Protein 6QZK (pdb70)

B-factor: mean 110.4, std 21.75, range [63.98, 199.92]

Sequence (746 aa):
ANNLTFEAFEGIGQLNELNFYKYRLIGKGQIDNVHQAIWSVKYKLQANNFFKPVFVKGEILYSLDELKVIPEFENVEVILDGNIILSISENTDIYKDVIVFYINNALKNIKDITNYRKYITKNTDEIICKSILTTNLKYQYMKSEKGFKLQRKFKISPVVFRNGKVILYLNCSSDFSTDKSIYEMLNDGLGVVGLQVKNKWTNANGNIFIEKVLDNTISDPGTSGKLGQSLIDYYINGNQKYRVEKFTDEDKNAKVIQAKIKNKTYNYIPQALTPVITREYLSHTDKKFSKQIENVIKMDMNYRYQTLKSFVEDIGVIKELNNLHFKNQYYTNFDFMGFESGVLEEPVLMGANGKIKDKKQIFINGFFKNPKENVKFGVLYPEGCMENAQSIARSILDFATAGKYNKQENKYISKNLMNIGFKPSECIFESYKLGDITEYKATARKLKEHEKVGFVIAVIPDMLEVENPYNPFKKVWAKLNIPSQMITLKTTEKFKNIVDKSGLYYLHNIALNILGKIGGIPWIIKDMPGNIDCFIGLAVGTREKGIHFPACSVLFDKYGKLINYYKPTIPQSGEKIAETILQEIFDNVLISYKEENGEYPKNIVIHRAGFSRENIDWYKEYFDKKGIKFNIIEVKKNIPVKIAKVVGSNICNPIKGSYVLKNDKAFIVTTDIKDGVASPNPLKIEKTYGDVEMKSILEQIYSLSQIHVGSTKSLRLPITTGYADKICKAIEYIPQGVVDNRLFFL

Nearest PDB structures (foldseek):
  6qzk-assembly1_A  TM=1.001E+00  e=0.000E+00  Clostridium butyricum
  8xhv-assembly1_A  TM=7.796E-01  e=1.115E-41  Kurthia massiliensis
  8xk3-assembly1_A  TM=7.736E-01  e=4.826E-38  Kurthia massiliensis
  8xk4-assembly1_A  TM=7.698E-01  e=8.145E-38  Kurthia massiliensis
  8xjw-assembly1_A  TM=7.657E-01  e=4.397E-37  Kurthia massiliensis

Secondary structure (DSSP, 8-state):
----EESEEEE-SPP--EEEEEEEEEE-S--S-HHHHHHHHHHHHHHHTTT---EEETTEEEESS--------SSEEEE---EEEEPGGG-HHHHHHHHHHHHHHHHHT-B-SSSSBSEEE-SSSEEEESSB--TT---B-EE-SSS-EEEEEEEEEEEE-SSS-EEEEEEEEEEEE----HHHHHHHT---SS-EEEETTT---S-EEEEEEEEEETTSTT-SSSTT--HHHHHHHSS-GGGSSS--HHHHTSEEEEEEETTEEEEE-STTEEE---HHHHHHH-HHHHHHHHHHHS--HHHHHHHHHHHHHHH--BTTTTSB-EEEEE-S--TTSS-EEEEPPPPPEE-SSSB-S-GGGHHHH--SB--SS-B--EEEEESS--HHHHHHHHHHHHHHSS--SSS---SSS-SS-S-B----SSS--EEE--S-HHHHHHHHHHGGGSTT--SEEEEE----TT--THHHHHHHHHHTT--B--EEHHHHHHHHS---STHHHHHHHHHHHHHHTSS-B--EES------SEEEEE--B-SSTT--B--EEEESSTT---EEEE--SS--SSSSPPHHHHHHHHHHHHHHHHHHHSS--SEEEEEESS---S-HHHHHHHHHHHT-EEEEEEEE------EEEEETTEEEPPPTTEEEEETTEEEE--S---TTT-----EEEEEEE-SS-HHHHHHHHHHHHHT-SS-SSPPSS-HHHHHHHHHHHTSTTS--SS--SS-S--

Structure (mmCIF, N/CA/C/O backbone):
data_6QZK
#
_entry.id   6QZK
#
_cell.length_a   181.450
_cell.length_b   181.450
_cell.length_c   142.990
_cell.angle_alpha   90.00
_cell.angle_beta   90.00
_cell.angle_gamma   120.00
#
_symmetry.space_group_name_H-M   'P 63 2 2'
#
loop_
_entity.id
_entity.type
_entity.pdbx_description
1 polymer 'Protein argonaute'
2 polymer "siDNA guide (5'-D(P*CP*GP*AP*GP*GP*TP*AP*GP*TP*AP*GP*GP*TP*TP*GP*TP*AP*TP*AP*GP*T)-3')"
3 polymer "DNA target (5'-D(T*AP*TP*AP*CP*AP*AP*CP*CP*TP*AP*CP*TP*AP*CP*CP*TP*CP*T)-3')"
4 non-polymer 'MAGNESIUM ION'
5 non-polymer 'FORMIC ACID'
6 water water
#
loop_
_atom_site.group_PDB
_atom_site.id
_atom_site.type_symbol
_atom_site.label_atom_id
_atom_site.label_alt_id
_atom_site.label_comp_id
_atom_site.label_asym_id
_atom_site.label_entity_id
_atom_site.label_seq_id
_atom_site.pdbx_PDB_ins_code
_atom_site.Cartn_x
_atom_site.Cartn_y
_atom_site.Cartn_z
_atom_site.occupancy
_atom_site.B_iso_or_equiv
_atom_site.auth_seq_id
_atom_site.auth_comp_id
_atom_site.auth_asym_id
_atom_site.auth_atom_id
_atom_site.pdbx_PDB_model_num
ATOM 1 N N . ALA A 1 1 ? -71.773 -40.680 -33.942 1.00 141.31 1 ALA A N 1
ATOM 2 C CA . ALA A 1 1 ? -71.162 -39.622 -33.141 1.00 142.74 1 ALA A CA 1
ATOM 3 C C . ALA A 1 1 ? -71.832 -39.511 -31.768 1.00 141.60 1 ALA A C 1
ATOM 4 O O . ALA A 1 1 ? -72.885 -40.107 -31.529 1.00 139.47 1 ALA A O 1
ATOM 6 N N . ASN A 1 2 ? -71.215 -38.739 -30.873 1.00 122.02 2 ASN A N 1
ATOM 7 C CA . ASN A 1 2 ? -71.686 -38.618 -29.498 1.00 121.26 2 ASN A CA 1
ATOM 8 C C . ASN A 1 2 ? -72.883 -37.675 -29.412 1.00 120.63 2 ASN A C 1
ATOM 9 O O . ASN A 1 2 ? -73.030 -36.751 -30.219 1.00 121.67 2 ASN A O 1
ATOM 14 N N . ASN A 1 3 ? -73.735 -37.904 -28.412 1.00 106.79 3 ASN A N 1
ATOM 15 C CA . ASN A 1 3 ? -74.947 -37.104 -28.270 1.00 105.84 3 ASN A CA 1
ATOM 16 C C . ASN A 1 3 ? -75.454 -37.173 -26.832 1.00 104.37 3 ASN A C 1
ATOM 17 O O . ASN A 1 3 ? -75.036 -38.026 -26.044 1.00 103.12 3 ASN A O 1
ATOM 22 N N . LEU A 1 4 ? -76.388 -36.272 -26.516 1.00 95.70 4 LEU A N 1
ATOM 23 C CA . LEU A 1 4 ? -77.020 -36.180 -25.201 1.00 93.83 4 LEU A CA 1
ATOM 24 C C . LEU A 1 4 ? -78.142 -35.147 -25.284 1.00 93.39 4 LEU A C 1
ATOM 25 O O . LEU A 1 4 ? -78.279 -34.440 -26.286 1.00 94.86 4 LEU A O 1
ATOM 30 N N . THR A 1 5 ? -78.944 -35.063 -24.216 1.00 89.06 5 THR A N 1
ATOM 31 C CA . THR A 1 5 ? -80.168 -34.265 -24.233 1.00 87.39 5 THR A CA 1
ATOM 32 C C . THR A 1 5 ? -80.471 -33.683 -22.861 1.00 83.40 5 THR A C 1
ATOM 33 O O . THR A 1 5 ? -79.741 -33.893 -21.891 1.00 82.08 5 THR A O 1
ATOM 37 N N . PHE A 1 6 ? -81.586 -32.954 -22.800 1.00 78.50 6 PHE A N 1
ATOM 38 C CA . PHE A 1 6 ? -82.174 -32.422 -21.580 1.00 77.47 6 PHE A CA 1
ATOM 39 C C . PHE A 1 6 ? -83.160 -33.427 -21.014 1.00 75.80 6 PHE A C 1
ATOM 40 O O . PHE A 1 6 ? -83.632 -34.327 -21.715 1.00 75.32 6 PHE A O 1
ATOM 48 N N . GLU A 1 7 ? -83.486 -33.257 -19.735 1.00 93.19 7 GLU A N 1
ATOM 49 C CA . GLU A 1 7 ? -84.538 -34.062 -19.119 1.00 90.70 7 GLU A CA 1
ATOM 50 C C . GLU A 1 7 ? -85.882 -33.444 -19.483 1.00 90.86 7 GLU A C 1
ATOM 51 O O . GLU A 1 7 ? -86.368 -32.518 -18.832 1.00 87.32 7 GLU A O 1
ATOM 57 N N . ALA A 1 8 ? -86.480 -33.963 -20.553 1.00 80.00 8 ALA A N 1
ATOM 58 C CA . ALA A 1 8 ? -87.758 -33.478 -21.049 1.00 79.30 8 ALA A CA 1
ATOM 59 C C . ALA A 1 8 ? -88.439 -34.599 -21.817 1.00 78.02 8 ALA A C 1
ATOM 60 O O . ALA A 1 8 ? -87.781 -35.411 -22.472 1.00 79.22 8 ALA A O 1
ATOM 62 N N . PHE A 1 9 ? -89.765 -34.632 -21.731 1.00 78.31 9 PHE A N 1
ATOM 63 C CA . PHE A 1 9 ? -90.559 -35.685 -22.342 1.00 76.81 9 PHE A CA 1
ATOM 64 C C . PHE A 1 9 ? -91.456 -35.117 -23.433 1.00 78.28 9 PHE A C 1
ATOM 65 O O . PHE A 1 9 ? -92.031 -34.033 -23.286 1.00 78.62 9 PHE A O 1
ATOM 73 N N . GLU A 1 10 ? -91.569 -35.861 -24.528 1.00 84.97 10 GLU A N 1
ATOM 74 C CA . GLU A 1 10 ? -92.442 -35.460 -25.622 1.00 86.37 10 GLU A CA 1
ATOM 75 C C . GLU A 1 10 ? -93.904 -35.496 -25.194 1.00 83.69 10 GLU A C 1
ATOM 76 O O . GLU A 1 10 ? -94.315 -36.348 -24.403 1.00 80.74 10 GLU A O 1
ATOM 82 N N . GLY A 1 11 ? -94.684 -34.546 -25.711 1.00 82.90 11 GLY A N 1
ATOM 83 C CA . GLY A 1 11 ? -96.122 -34.571 -25.548 1.00 80.99 11 GLY A CA 1
ATOM 84 C C . GLY A 1 11 ? -96.748 -35.253 -26.744 1.00 81.56 11 GLY A C 1
ATOM 85 O O . GLY A 1 11 ? -96.448 -34.913 -27.890 1.00 84.31 11 GLY A O 1
ATOM 86 N N . ILE A 1 12 ? -97.615 -36.226 -26.473 1.00 90.54 12 ILE A N 1
ATOM 87 C CA . ILE A 1 12 ? -98.101 -37.106 -27.532 1.00 90.78 12 ILE A CA 1
ATOM 88 C C . ILE A 1 12 ? -99.256 -36.463 -28.289 1.00 92.06 12 ILE A C 1
ATOM 89 O O . ILE A 1 12 ? -99.208 -36.302 -29.513 1.00 94.00 12 ILE A O 1
ATOM 94 N N . GLY A 1 13 ? -100.312 -36.088 -27.577 1.00 89.32 13 GLY A N 1
ATOM 95 C CA . GLY A 1 13 ? -101.486 -35.558 -28.246 1.00 90.40 13 GLY A CA 1
ATOM 96 C C . GLY A 1 13 ? -101.256 -34.139 -28.737 1.00 93.01 13 GLY A C 1
ATOM 97 O O . GLY A 1 13 ? -100.679 -33.304 -28.040 1.00 93.26 13 GLY A O 1
ATOM 98 N N . GLN A 1 14 ? -101.686 -33.878 -29.971 1.00 93.89 14 GLN A N 1
ATOM 99 C CA . GLN A 1 14 ? -101.683 -32.518 -30.487 1.00 96.52 14 GLN A CA 1
ATOM 100 C C . GLN A 1 14 ? -102.796 -31.712 -29.830 1.00 95.52 14 GLN A C 1
ATOM 101 O O . GLN A 1 14 ? -103.909 -32.207 -29.630 1.00 93.87 14 GLN A O 1
ATOM 107 N N . LEU A 1 15 ? -102.490 -30.460 -29.494 1.00 88.00 15 LEU A N 1
ATOM 108 C CA . LEU A 1 15 ? -103.413 -29.641 -28.721 1.00 86.84 15 LEU A CA 1
ATOM 109 C C . LEU A 1 15 ? -104.611 -29.213 -29.568 1.00 87.99 15 LEU A C 1
ATOM 110 O O . LEU A 1 15 ? -104.655 -29.399 -30.788 1.00 90.01 15 LEU A O 1
ATOM 115 N N . ASN A 1 16 ? -105.594 -28.628 -28.887 1.00 95.88 16 ASN A N 1
ATOM 116 C CA . ASN A 1 16 ? -106.869 -28.253 -29.483 1.00 96.52 16 ASN A CA 1
ATOM 117 C C . ASN A 1 16 ? -107.259 -26.874 -28.972 1.00 96.62 16 ASN A C 1
ATOM 118 O O . ASN A 1 16 ? -107.294 -26.650 -27.759 1.00 94.84 16 ASN A O 1
ATOM 123 N N . GLU A 1 17 ? -107.542 -25.953 -29.890 1.00 97.40 17 GLU A N 1
ATOM 124 C CA . GLU A 1 17 ? -107.975 -24.620 -29.490 1.00 97.47 17 GLU A CA 1
ATOM 125 C C . GLU A 1 17 ? -109.309 -24.692 -28.754 1.00 95.50 17 GLU A C 1
ATOM 126 O O . GLU A 1 17 ? -110.180 -25.495 -29.093 1.00 95.09 17 GLU A O 1
ATOM 132 N N . LEU A 1 18 ? -109.472 -23.841 -27.743 1.00 100.14 18 LEU A N 1
ATOM 133 C CA . LEU A 1 18 ? -110.646 -23.909 -26.885 1.00 98.49 18 LEU A CA 1
ATOM 134 C C . LEU A 1 18 ? -111.066 -22.499 -26.487 1.00 98.59 18 LEU A C 1
ATOM 135 O O . LEU A 1 18 ? -110.396 -21.516 -26.813 1.00 99.65 18 LEU A O 1
ATOM 140 N N . ASN A 1 19 ? -112.195 -22.402 -25.784 1.00 109.22 19 ASN A N 1
ATOM 141 C CA . ASN A 1 19 ? -112.800 -21.102 -25.517 1.00 109.42 19 ASN A CA 1
ATOM 142 C C . ASN A 1 19 ? -112.317 -20.513 -24.193 1.00 108.52 19 ASN A C 1
ATOM 143 O O . ASN A 1 19 ? -111.688 -21.182 -23.371 1.00 107.56 19 ASN A O 1
ATOM 148 N N . PHE A 1 20 ? -112.665 -19.244 -23.979 1.00 98.67 20 PHE A N 1
ATOM 149 C CA . PHE A 1 20 ? -112.237 -18.498 -22.804 1.00 98.11 20 PHE A CA 1
ATOM 150 C C . PHE A 1 20 ? -113.188 -17.329 -22.586 1.00 98.42 20 PHE A C 1
ATOM 151 O O . PHE A 1 20 ? -113.450 -16.559 -23.516 1.00 99.22 20 PHE A O 1
ATOM 159 N N . TYR A 1 21 ? -113.687 -17.189 -21.361 1.00 104.67 21 TYR A N 1
ATOM 160 C CA . TYR A 1 21 ? -114.202 -15.902 -20.916 1.00 104.99 21 TYR A CA 1
ATOM 161 C C . TYR A 1 21 ? -113.016 -14.968 -20.695 1.00 104.89 21 TYR A C 1
ATOM 162 O O . TYR A 1 21 ? -112.160 -15.226 -19.840 1.00 104.21 21 TYR A O 1
ATOM 171 N N . LYS A 1 22 ? -112.951 -13.899 -21.479 1.00 96.25 22 LYS A N 1
ATOM 172 C CA . LYS A 1 22 ? -111.815 -12.989 -21.491 1.00 96.40 22 LYS A CA 1
ATOM 173 C C . LYS A 1 22 ? -112.215 -11.685 -20.825 1.00 96.37 22 LYS A C 1
ATOM 174 O O . LYS A 1 22 ? -113.226 -11.091 -21.198 1.00 96.76 22 LYS A O 1
ATOM 180 N N . TYR A 1 23 ? -111.431 -11.249 -19.844 1.00 95.97 23 TYR A N 1
ATOM 181 C CA . TYR A 1 23 ? -111.703 -10.032 -19.095 1.00 95.85 23 TYR A CA 1
ATOM 182 C C . TYR A 1 23 ? -110.606 -9.012 -19.361 1.00 96.21 23 TYR A C 1
ATOM 183 O O . TYR A 1 23 ? -109.420 -9.360 -19.417 1.00 96.04 23 TYR A O 1
ATOM 192 N N . ARG A 1 24 ? -111.009 -7.754 -19.524 1.00 104.88 24 ARG A N 1
ATOM 193 C CA . ARG A 1 24 ? -110.081 -6.641 -19.654 1.00 105.22 24 ARG A CA 1
ATOM 194 C C . ARG A 1 24 ? -109.881 -5.956 -18.308 1.00 104.60 24 ARG A C 1
ATOM 195 O O . ARG A 1 24 ? -110.775 -5.932 -17.458 1.00 104.13 24 ARG A O 1
ATOM 203 N N . LEU A 1 25 ? -108.695 -5.385 -18.131 1.00 100.91 25 LEU A N 1
ATOM 204 C CA . LEU A 1 25 ? -108.345 -4.628 -16.938 1.00 100.44 25 LEU A CA 1
ATOM 205 C C . LEU A 1 25 ? -108.269 -3.155 -17.304 1.00 100.94 25 LEU A C 1
ATOM 206 O O . LEU A 1 25 ? -107.487 -2.769 -18.180 1.00 101.65 25 LEU A O 1
ATOM 211 N N . ILE A 1 26 ? -109.100 -2.346 -16.652 1.00 107.57 26 ILE A N 1
ATOM 212 C CA . ILE A 1 26 ? -109.094 -0.895 -16.798 1.00 107.85 26 ILE A CA 1
ATOM 213 C C . ILE A 1 26 ? -108.847 -0.302 -15.419 1.00 107.39 26 ILE A C 1
ATOM 214 O O . ILE A 1 26 ? -109.608 -0.565 -14.479 1.00 107.05 26 ILE A O 1
ATOM 219 N N . GLY A 1 27 ? -107.784 0.485 -15.295 1.00 105.52 27 GLY A N 1
ATOM 220 C CA . GLY A 1 27 ? -107.475 1.106 -14.025 1.00 107.16 27 GLY A CA 1
ATOM 221 C C . GLY A 1 27 ? -108.320 2.337 -13.756 1.00 108.47 27 GLY A C 1
ATOM 222 O O . GLY A 1 27 ? -108.751 3.041 -14.667 1.00 108.63 27 GLY A O 1
ATOM 223 N N . LYS A 1 28 ? -108.558 2.593 -12.471 1.00 115.17 28 LYS A N 1
ATOM 224 C CA . LYS A 1 28 ? -109.303 3.771 -12.031 1.00 115.95 28 LYS A CA 1
ATOM 225 C C . LYS A 1 28 ? -108.609 4.328 -10.794 1.00 117.86 28 LYS A C 1
ATOM 226 O O . LYS A 1 28 ? -108.727 3.751 -9.710 1.00 117.93 28 LYS A O 1
ATOM 232 N N . GLY A 1 29 ? -107.897 5.442 -10.945 1.00 114.74 29 GLY A N 1
ATOM 233 C CA . GLY A 1 29 ? -107.164 6.019 -9.831 1.00 116.84 29 GLY A CA 1
ATOM 234 C C . GLY A 1 29 ? -105.663 5.882 -9.987 1.00 117.83 29 GLY A C 1
ATOM 235 O O . GLY A 1 29 ? -105.171 5.795 -11.115 1.00 117.36 29 GLY A O 1
ATOM 236 N N . GLN A 1 30 ? -104.919 5.848 -8.882 1.00 123.50 30 GLN A N 1
ATOM 237 C CA . GLN A 1 30 ? -103.477 5.638 -8.925 1.00 124.45 30 GLN A CA 1
ATOM 238 C C . GLN A 1 30 ? -103.142 4.256 -8.380 1.00 123.36 30 GLN A C 1
ATOM 239 O O . GLN A 1 30 ? -103.691 3.831 -7.357 1.00 123.20 30 GLN A O 1
ATOM 245 N N . ILE A 1 31 ? -102.262 3.553 -9.084 1.00 121.07 31 ILE A N 1
ATOM 246 C CA . ILE A 1 31 ? -101.782 2.238 -8.687 1.00 120.09 31 ILE A CA 1
ATOM 247 C C . ILE A 1 31 ? -100.272 2.324 -8.530 1.00 121.65 31 ILE A C 1
ATOM 248 O O . ILE A 1 31 ? -99.577 2.818 -9.426 1.00 122.20 31 ILE A O 1
ATOM 253 N N . ASP A 1 32 ? -99.768 1.857 -7.385 1.00 117.06 32 ASP A N 1
ATOM 254 C CA . ASP A 1 32 ? -98.335 1.931 -7.126 1.00 118.76 32 ASP A CA 1
ATOM 255 C C . ASP A 1 32 ? -97.554 1.059 -8.102 1.00 117.61 32 ASP A C 1
ATOM 256 O O . ASP A 1 32 ? -96.557 1.499 -8.684 1.00 118.73 32 ASP A O 1
ATOM 261 N N . ASN A 1 33 ? -97.994 -0.181 -8.302 1.00 119.10 33 ASN A N 1
ATOM 262 C CA . ASN A 1 33 ? -97.288 -1.113 -9.171 1.00 118.03 33 ASN A CA 1
ATOM 263 C C . ASN A 1 33 ? -98.285 -1.797 -10.091 1.00 115.65 33 ASN A C 1
ATOM 264 O O . ASN A 1 33 ? -99.223 -2.448 -9.617 1.00 114.33 33 ASN A O 1
ATOM 269 N N . VAL A 1 34 ? -98.063 -1.663 -11.402 1.00 111.35 34 VAL A N 1
ATOM 270 C CA . VAL A 1 34 ? -98.970 -2.247 -12.387 1.00 109.29 34 VAL A CA 1
ATOM 271 C C . VAL A 1 34 ? -99.079 -3.754 -12.185 1.00 107.65 34 VAL A C 1
ATOM 272 O O . VAL A 1 34 ? -100.178 -4.320 -12.152 1.00 106.70 34 VAL A O 1
ATOM 276 N N . HIS A 1 35 ? -97.937 -4.428 -12.052 1.00 121.65 35 HIS A N 1
ATOM 277 C CA . HIS A 1 35 ? -97.932 -5.887 -12.046 1.00 121.22 35 HIS A CA 1
ATOM 278 C C . HIS A 1 35 ? -98.436 -6.449 -10.719 1.00 119.68 35 HIS A C 1
ATOM 279 O O . HIS A 1 35 ? -99.150 -7.460 -10.701 1.00 119.79 35 HIS A O 1
ATOM 286 N N . GLN A 1 36 ? -98.042 -5.835 -9.600 1.00 125.31 36 GLN A N 1
ATOM 287 C CA . GLN A 1 36 ? -98.603 -6.235 -8.316 1.00 126.21 36 GLN A CA 1
ATOM 288 C C . GLN A 1 36 ? -100.113 -6.067 -8.335 1.00 124.53 36 GLN A C 1
ATOM 289 O O . GLN A 1 36 ? -100.848 -6.927 -7.838 1.00 122.68 36 GLN A O 1
ATOM 295 N N . ALA A 1 37 ? -100.594 -4.987 -8.953 1.00 118.97 37 ALA A N 1
ATOM 296 C CA . ALA A 1 37 ? -102.032 -4.772 -9.073 1.00 117.21 37 ALA A CA 1
ATOM 297 C C . ALA A 1 37 ? -102.690 -5.873 -9.893 1.00 116.05 37 ALA A C 1
ATOM 298 O O . ALA A 1 37 ? -103.706 -6.439 -9.480 1.00 114.58 37 ALA A O 1
ATOM 300 N N . ILE A 1 38 ? -102.130 -6.180 -11.067 1.00 112.48 38 ILE A N 1
ATOM 301 C CA . ILE A 1 38 ? -102.735 -7.182 -11.945 1.00 112.87 38 ILE A CA 1
ATOM 302 C C . ILE A 1 38 ? -102.782 -8.540 -11.256 1.00 111.64 38 ILE A C 1
ATOM 303 O O . ILE A 1 38 ? -103.805 -9.234 -11.278 1.00 111.22 38 ILE A O 1
ATOM 308 N N . TRP A 1 39 ? -101.673 -8.943 -10.635 1.00 120.50 39 TRP A N 1
ATOM 309 C CA . TRP A 1 39 ? -101.637 -10.267 -10.025 1.00 119.86 39 TRP A CA 1
ATOM 310 C C . TRP A 1 39 ? -102.480 -10.333 -8.755 1.00 118.59 39 TRP A C 1
ATOM 311 O O . TRP A 1 39 ? -103.085 -11.374 -8.472 1.00 118.38 39 TRP A O 1
ATOM 322 N N . SER A 1 40 ? -102.550 -9.243 -7.984 1.00 118.81 40 SER A N 1
ATOM 323 C CA . SER A 1 40 ? -103.454 -9.213 -6.840 1.00 119.34 40 SER A CA 1
ATOM 324 C C . SER A 1 40 ? -104.899 -9.336 -7.299 1.00 118.32 40 SER A C 1
ATOM 325 O O . SER A 1 40 ? -105.697 -10.064 -6.691 1.00 116.90 40 SER A O 1
ATOM 328 N N . VAL A 1 41 ? -105.253 -8.622 -8.371 1.00 117.20 41 VAL A N 1
ATOM 329 C CA . VAL A 1 41 ? -106.583 -8.753 -8.955 1.00 114.67 41 VAL A CA 1
ATOM 330 C C . VAL A 1 41 ? -106.851 -10.201 -9.326 1.00 117.20 41 VAL A C 1
ATOM 331 O O . VAL A 1 41 ? -107.887 -10.766 -8.969 1.00 117.67 41 VAL A O 1
ATOM 335 N N . LYS A 1 42 ? -105.912 -10.826 -10.036 1.00 107.32 42 LYS A N 1
ATOM 336 C CA . LYS A 1 42 ? -106.108 -12.211 -10.454 1.00 107.01 42 LYS A CA 1
ATOM 337 C C . LYS A 1 42 ? -106.333 -13.125 -9.255 1.00 106.41 42 LYS A C 1
ATOM 338 O O . LYS A 1 42 ? -107.274 -13.928 -9.240 1.00 106.32 42 LYS A O 1
ATOM 344 N N . TYR A 1 43 ? -105.483 -13.011 -8.232 1.00 119.00 43 TYR A N 1
ATOM 345 C CA . TYR A 1 43 ? -105.550 -13.953 -7.120 1.00 118.71 43 TYR A CA 1
ATOM 346 C C . TYR A 1 43 ? -106.823 -13.762 -6.306 1.00 119.12 43 TYR A C 1
ATOM 347 O O . TYR A 1 43 ? -107.535 -14.731 -6.025 1.00 119.08 43 TYR A O 1
ATOM 356 N N . LYS A 1 44 ? -107.129 -12.521 -5.918 1.00 115.74 44 LYS A N 1
ATOM 357 C CA . LYS A 1 44 ? -108.375 -12.261 -5.198 1.00 116.41 44 LYS A CA 1
ATOM 358 C C . LYS A 1 44 ? -109.586 -12.676 -6.028 1.00 116.71 44 LYS A C 1
ATOM 359 O O . LYS A 1 44 ? -110.532 -13.290 -5.509 1.00 117.18 44 LYS A O 1
ATOM 365 N N . LEU A 1 45 ? -109.561 -12.368 -7.325 1.00 119.21 45 LEU A N 1
ATOM 366 C CA . LEU A 1 45 ? -110.677 -12.658 -8.213 1.00 120.43 45 LEU A CA 1
ATOM 367 C C . LEU A 1 45 ? -110.944 -14.154 -8.295 1.00 120.28 45 LEU A C 1
ATOM 368 O O . LEU A 1 45 ? -112.088 -14.602 -8.160 1.00 120.83 45 LEU A O 1
ATOM 373 N N . GLN A 1 46 ? -109.897 -14.946 -8.526 1.00 119.54 46 GLN A N 1
ATOM 374 C CA . GLN A 1 46 ? -110.079 -16.390 -8.587 1.00 118.69 46 GLN A CA 1
ATOM 375 C C . GLN A 1 46 ? -110.399 -16.971 -7.215 1.00 120.25 46 GLN A C 1
ATOM 376 O O . GLN A 1 46 ? -111.066 -18.007 -7.126 1.00 121.64 46 GLN A O 1
ATOM 382 N N . ALA A 1 47 ? -109.954 -16.314 -6.138 1.00 110.68 47 ALA A N 1
ATOM 383 C CA . ALA A 1 47 ? -110.265 -16.797 -4.796 1.00 112.24 47 ALA A CA 1
ATOM 384 C C . ALA A 1 47 ? -111.742 -16.632 -4.471 1.00 115.24 47 ALA A C 1
ATOM 385 O O . ALA A 1 47 ? -112.310 -17.446 -3.733 1.00 117.31 47 ALA A O 1
ATOM 387 N N . ASN A 1 48 ? -112.377 -15.584 -4.996 1.00 117.15 48 ASN A N 1
ATOM 388 C CA . ASN A 1 48 ? -113.806 -15.425 -4.747 1.00 118.02 48 ASN A CA 1
ATOM 389 C C . ASN A 1 48 ? -114.632 -16.488 -5.463 1.00 118.37 48 ASN A C 1
ATOM 390 O O . ASN A 1 48 ? -115.707 -16.865 -4.977 1.00 119.29 48 ASN A O 1
ATOM 395 N N . ASN A 1 49 ? -114.166 -16.971 -6.612 1.00 115.73 49 ASN A N 1
ATOM 396 C CA . ASN A 1 49 ? -114.935 -17.915 -7.427 1.00 116.32 49 ASN A CA 1
ATOM 397 C C . ASN A 1 49 ? -114.460 -19.357 -7.232 1.00 115.03 49 ASN A C 1
ATOM 398 O O . ASN A 1 49 ? -114.000 -20.011 -8.166 1.00 115.92 49 ASN A O 1
ATOM 403 N N . PHE A 1 50 ? -114.595 -19.857 -6.003 1.00 117.80 50 PHE A N 1
ATOM 404 C CA . PHE A 1 50 ? -114.306 -21.260 -5.670 1.00 116.67 50 PHE A CA 1
ATOM 405 C C . PHE A 1 50 ? -112.931 -21.709 -6.169 1.00 113.55 50 PHE A C 1
ATOM 406 O O . PHE A 1 50 ? -112.751 -22.853 -6.596 1.00 112.70 50 PHE A O 1
ATOM 414 N N . PHE A 1 51 ? -111.950 -20.805 -6.110 1.00 113.48 51 PHE A N 1
ATOM 415 C CA . PHE A 1 51 ? -110.573 -21.094 -6.529 1.00 110.81 51 PHE A CA 1
ATOM 416 C C . PHE A 1 51 ? -110.504 -21.597 -7.972 1.00 111.24 51 PHE A C 1
ATOM 417 O O . PHE A 1 51 ? -109.770 -22.534 -8.284 1.00 109.43 51 PHE A O 1
ATOM 425 N N . LYS A 1 52 ? -111.270 -20.974 -8.859 1.00 98.71 52 LYS A N 1
ATOM 426 C CA . LYS A 1 52 ? -111.217 -21.294 -10.278 1.00 99.78 52 LYS A CA 1
ATOM 427 C C . LYS A 1 52 ? -109.935 -20.726 -10.879 1.00 98.64 52 LYS A C 1
ATOM 428 O O . LYS A 1 52 ? -109.253 -19.912 -10.258 1.00 97.55 52 LYS A O 1
ATOM 434 N N . PRO A 1 53 ? -109.562 -21.152 -12.089 1.00 97.94 53 PRO A N 1
ATOM 435 C CA . PRO A 1 53 ? -108.292 -20.702 -12.672 1.00 96.68 53 PRO A CA 1
ATOM 436 C C . PRO A 1 53 ? -108.416 -19.439 -13.513 1.00 98.18 53 PRO A C 1
ATOM 437 O O . PRO A 1 53 ? -109.396 -19.221 -14.229 1.00 100.12 53 PRO A O 1
ATOM 441 N N . VAL A 1 54 ? -107.387 -18.596 -13.415 1.00 93.50 54 VAL A N 1
ATOM 442 C CA . VAL A 1 54 ? -107.251 -17.393 -14.230 1.00 94.24 54 VAL A CA 1
ATOM 443 C C . VAL A 1 54 ? -105.814 -17.320 -14.729 1.00 92.87 54 VAL A C 1
ATOM 444 O O . VAL A 1 54 ? -104.877 -17.638 -13.990 1.00 91.61 54 VAL A O 1
ATOM 448 N N . PHE A 1 55 ? -105.641 -16.899 -15.984 1.00 89.03 55 PHE A N 1
ATOM 449 C CA . PHE A 1 55 ? -104.338 -16.837 -16.640 1.00 88.13 55 PHE A CA 1
ATOM 450 C C . PHE A 1 55 ? -104.150 -15.462 -17.265 1.00 88.72 55 PHE A C 1
ATOM 451 O O . PHE A 1 55 ? -105.028 -14.981 -17.985 1.00 89.64 55 PHE A O 1
ATOM 459 N N . VAL A 1 56 ? -103.001 -14.842 -17.010 1.00 86.79 56 VAL A N 1
ATOM 460 C CA . VAL A 1 56 ? -102.754 -13.449 -17.376 1.00 87.57 56 VAL A CA 1
ATOM 461 C C . VAL A 1 56 ? -101.890 -13.397 -18.624 1.00 87.18 56 VAL A C 1
ATOM 462 O O . VAL A 1 56 ? -100.830 -14.032 -18.678 1.00 86.41 56 VAL A O 1
ATOM 466 N N . LYS A 1 57 ? -102.322 -12.625 -19.620 1.00 92.66 57 LYS A N 1
ATOM 467 C CA . LYS A 1 57 ? -101.463 -12.258 -20.741 1.00 92.54 57 LYS A CA 1
ATOM 468 C C . LYS A 1 57 ? -101.446 -10.738 -20.841 1.00 93.77 57 LYS A C 1
ATOM 469 O O . LYS A 1 57 ? -102.472 -10.117 -21.145 1.00 94.80 57 LYS A O 1
ATOM 475 N N . GLY A 1 58 ? -100.281 -10.146 -20.602 1.00 86.00 58 GLY A N 1
ATOM 476 C CA . GLY A 1 58 ? -100.179 -8.696 -20.592 1.00 87.43 58 GLY A CA 1
ATOM 477 C C . GLY A 1 58 ? -101.108 -8.108 -19.549 1.00 88.35 58 GLY A C 1
ATOM 478 O O . GLY A 1 58 ? -100.968 -8.351 -18.344 1.00 88.28 58 GLY A O 1
ATOM 479 N N . GLU A 1 59 ? -102.080 -7.327 -20.014 1.00 93.07 59 GLU A N 1
ATOM 480 C CA . GLU A 1 59 ? -103.061 -6.687 -19.150 1.00 94.13 59 GLU A CA 1
ATOM 481 C C . GLU A 1 59 ? -104.443 -7.310 -19.284 1.00 94.10 59 GLU A C 1
ATOM 482 O O . GLU A 1 59 ? -105.414 -6.769 -18.743 1.00 95.24 59 GLU A O 1
ATOM 488 N N . ILE A 1 60 ? -104.558 -8.432 -19.988 1.00 89.63 60 ILE A N 1
ATOM 489 C CA . ILE A 1 60 ? -105.834 -9.100 -20.214 1.00 90.08 60 ILE A CA 1
ATOM 490 C C . ILE A 1 60 ? -105.838 -10.416 -19.450 1.00 88.96 60 ILE A C 1
ATOM 491 O O . ILE A 1 60 ? -104.901 -11.219 -19.569 1.00 87.49 60 ILE A O 1
ATOM 496 N N . LEU A 1 61 ? -106.892 -10.640 -18.672 1.00 82.19 61 LEU A N 1
ATOM 497 C CA . LEU A 1 61 ? -107.079 -11.915 -18.000 1.00 81.44 61 LEU A CA 1
ATOM 498 C C . LEU A 1 61 ? -107.916 -12.836 -18.877 1.00 81.82 61 LEU A C 1
ATOM 499 O O . LEU A 1 61 ? -108.791 -12.389 -19.620 1.00 83.38 61 LEU A O 1
ATOM 504 N N . TYR A 1 62 ? -107.641 -14.132 -18.785 1.00 82.09 62 TYR A N 1
ATOM 505 C CA . TYR A 1 62 ? -108.378 -15.143 -19.523 1.00 82.51 62 TYR A CA 1
ATOM 506 C C . TYR A 1 62 ? -108.741 -16.269 -18.567 1.00 82.18 62 TYR A C 1
ATOM 507 O O . TYR A 1 62 ? -107.928 -16.663 -17.726 1.00 80.81 62 TYR A O 1
ATOM 516 N N . SER A 1 63 ? -109.963 -16.781 -18.692 1.00 91.03 63 SER A N 1
ATOM 517 C CA . SER A 1 63 ? -110.416 -17.896 -17.878 1.00 90.99 63 SER A CA 1
ATOM 518 C C . SER A 1 63 ? -111.201 -18.843 -18.767 1.00 91.74 63 SER A C 1
ATOM 519 O O . SER A 1 63 ? -111.671 -18.461 -19.837 1.00 92.78 63 SER A O 1
ATOM 522 N N . LEU A 1 64 ? -111.338 -20.091 -18.325 1.00 100.57 64 LEU A N 1
ATOM 523 C CA . LEU A 1 64 ? -112.136 -21.047 -19.080 1.00 101.69 64 LEU A CA 1
ATOM 524 C C . LEU A 1 64 ? -113.528 -21.245 -18.504 1.00 103.78 64 LEU A C 1
ATOM 525 O O . LEU A 1 64 ? -114.449 -21.591 -19.251 1.00 105.55 64 LEU A O 1
ATOM 530 N N . ASP A 1 65 ? -113.701 -21.030 -17.205 1.00 113.82 65 ASP A N 1
ATOM 531 C CA . ASP A 1 65 ? -115.012 -21.028 -16.579 1.00 116.02 65 ASP A CA 1
ATOM 532 C C . ASP A 1 65 ? -115.413 -19.601 -16.228 1.00 117.14 65 ASP A C 1
ATOM 533 O O . ASP A 1 65 ? -114.574 -18.707 -16.107 1.00 116.09 65 ASP A O 1
ATOM 538 N N . GLU A 1 66 ? -116.715 -19.390 -16.082 1.00 109.15 66 GLU A N 1
ATOM 539 C CA . GLU A 1 66 ? -117.239 -18.048 -15.882 1.00 110.30 66 GLU A CA 1
ATOM 540 C C . GLU A 1 66 ? -117.028 -17.595 -14.444 1.00 109.67 66 GLU A C 1
ATOM 541 O O . GLU A 1 66 ? -117.251 -18.355 -13.498 1.00 109.56 66 GLU A O 1
ATOM 547 N N . LEU A 1 67 ? -116.586 -16.350 -14.279 1.00 104.85 67 LEU A N 1
ATOM 548 C CA . LEU A 1 67 ? -116.368 -15.785 -12.948 1.00 103.87 67 LEU A CA 1
ATOM 549 C C . LEU A 1 67 ? -117.569 -14.907 -12.612 1.00 106.01 67 LEU A C 1
ATOM 550 O O . LEU A 1 67 ? -117.574 -13.697 -12.837 1.00 106.66 67 LEU A O 1
ATOM 555 N N . LYS A 1 68 ? -118.614 -15.549 -12.083 1.00 107.65 68 LYS A N 1
ATOM 556 C CA . LYS A 1 68 ? -119.847 -14.832 -11.778 1.00 109.93 68 LYS A CA 1
ATOM 557 C C . LYS A 1 68 ? -119.644 -13.826 -10.650 1.00 109.53 68 LYS A C 1
ATOM 558 O O . LYS A 1 68 ? -120.182 -12.713 -10.698 1.00 110.99 68 LYS A O 1
ATOM 564 N N . VAL A 1 69 ? -118.878 -14.198 -9.630 1.00 104.00 69 VAL A N 1
ATOM 565 C CA . VAL A 1 69 ? -118.583 -13.316 -8.506 1.00 103.48 69 VAL A CA 1
ATOM 566 C C . VAL A 1 69 ? -117.365 -12.475 -8.870 1.00 101.70 69 VAL A C 1
ATOM 567 O O . VAL A 1 69 ? -116.247 -12.989 -8.953 1.00 99.25 69 VAL A O 1
ATOM 571 N N . ILE A 1 70 ? -117.578 -11.182 -9.080 1.00 100.40 70 ILE A N 1
ATOM 572 C CA . ILE A 1 70 ? -116.513 -10.232 -9.369 1.00 99.09 70 ILE A CA 1
ATOM 573 C C . ILE A 1 70 ? -116.443 -9.236 -8.217 1.00 101.77 70 ILE A C 1
ATOM 574 O O . ILE A 1 70 ? -117.414 -8.513 -7.968 1.00 105.18 70 ILE A O 1
ATOM 579 N N . PRO A 1 71 ? -115.335 -9.162 -7.488 1.00 109.26 71 PRO A N 1
ATOM 580 C CA . PRO A 1 71 ? -115.227 -8.197 -6.393 1.00 110.13 71 PRO A CA 1
ATOM 581 C C . PRO A 1 71 ? -114.895 -6.806 -6.918 1.00 111.12 71 PRO A C 1
ATOM 582 O O . PRO A 1 71 ? -114.516 -6.615 -8.075 1.00 110.67 71 PRO A O 1
ATOM 586 N N . GLU A 1 72 ? -115.049 -5.828 -6.033 1.00 118.71 72 GLU A N 1
ATOM 587 C CA . GLU A 1 72 ? -114.770 -4.435 -6.348 1.00 120.10 72 GLU A CA 1
ATOM 588 C C . GLU A 1 72 ? -113.372 -4.074 -5.867 1.00 119.21 72 GLU A C 1
ATOM 589 O O . GLU A 1 72 ? -113.022 -4.334 -4.711 1.00 119.01 72 GLU A O 1
ATOM 595 N N . PHE A 1 73 ? -112.578 -3.488 -6.757 1.00 123.41 73 PHE A N 1
ATOM 596 C CA . PHE A 1 73 ? -111.304 -2.880 -6.400 1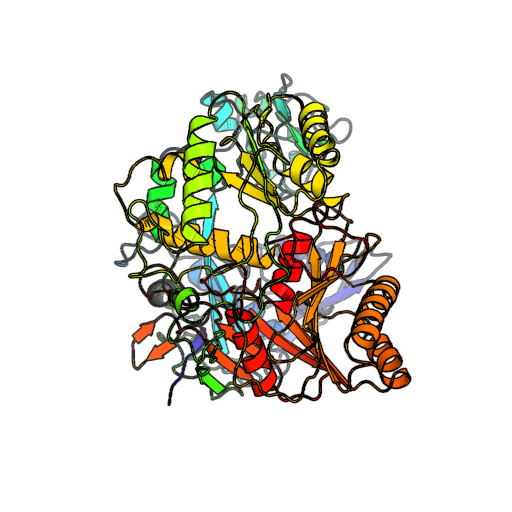.00 123.42 73 PHE A CA 1
ATOM 597 C C . PHE A 1 73 ? -111.397 -1.382 -6.652 1.00 125.90 73 PHE A C 1
ATOM 598 O O . PHE A 1 73 ? -111.839 -0.956 -7.724 1.00 126.46 73 PHE A O 1
ATOM 606 N N . GLU A 1 74 ? -110.993 -0.585 -5.661 1.00 130.03 74 GLU A N 1
ATOM 607 C CA . GLU A 1 74 ? -111.086 0.863 -5.812 1.00 132.80 74 GLU A CA 1
ATOM 608 C C . GLU A 1 74 ? -110.048 1.395 -6.792 1.00 132.71 74 GLU A C 1
ATOM 609 O O . GLU A 1 74 ? -110.293 2.403 -7.466 1.00 134.62 74 GLU A O 1
ATOM 615 N N . ASN A 1 75 ? -108.897 0.730 -6.895 1.00 121.82 75 ASN A N 1
ATOM 616 C CA . ASN A 1 75 ? -107.813 1.202 -7.745 1.00 121.86 75 ASN A CA 1
ATOM 617 C C . ASN A 1 75 ? -107.876 0.663 -9.168 1.00 119.95 75 ASN A C 1
ATOM 618 O O . ASN A 1 75 ? -107.148 1.162 -10.031 1.00 120.11 75 ASN A O 1
ATOM 623 N N . VAL A 1 76 ? -108.711 -0.335 -9.440 1.00 118.72 76 VAL A N 1
ATOM 624 C CA . VAL A 1 76 ? -108.813 -0.887 -10.786 1.00 117.18 76 VAL A CA 1
ATOM 625 C C . VAL A 1 76 ? -110.188 -1.520 -10.956 1.00 116.87 76 VAL A C 1
ATOM 626 O O . VAL A 1 76 ? -110.737 -2.114 -10.024 1.00 116.64 76 VAL A O 1
ATOM 630 N N . GLU A 1 77 ? -110.745 -1.378 -12.153 1.00 114.53 77 GLU A N 1
ATOM 631 C CA . GLU A 1 77 ? -112.044 -1.933 -12.495 1.00 114.79 77 GLU A CA 1
ATOM 632 C C . GLU A 1 77 ? -111.864 -3.063 -13.500 1.00 113.05 77 GLU A C 1
ATOM 633 O O . GLU A 1 77 ? -110.987 -2.999 -14.367 1.00 112.20 77 GLU A O 1
ATOM 639 N N . VAL A 1 78 ? -112.692 -4.095 -13.385 1.00 107.59 78 VAL A N 1
ATOM 640 C CA . VAL A 1 78 ? -112.677 -5.222 -14.309 1.00 106.49 78 VAL A CA 1
ATOM 641 C C . VAL A 1 78 ? -113.886 -5.114 -15.227 1.00 108.17 78 VAL A C 1
ATOM 642 O O . VAL A 1 78 ? -115.027 -5.039 -14.756 1.00 109.77 78 VAL A O 1
ATOM 646 N N . ILE A 1 79 ? -113.647 -5.115 -16.534 1.00 109.90 79 ILE A N 1
ATOM 647 C CA . ILE A 1 79 ? -114.723 -5.024 -17.513 1.00 111.47 79 ILE A CA 1
ATOM 648 C C . ILE A 1 79 ? -114.789 -6.341 -18.271 1.00 110.74 79 ILE A C 1
ATOM 649 O O . ILE A 1 79 ? -113.764 -6.987 -18.508 1.00 109.14 79 ILE A O 1
ATOM 654 N N . LEU A 1 80 ? -116.009 -6.730 -18.664 1.00 109.73 80 LEU A N 1
ATOM 655 C CA . LEU A 1 80 ? -116.259 -8.108 -19.086 1.00 109.46 80 LEU A CA 1
ATOM 656 C C . LEU A 1 80 ? -115.659 -8.407 -20.456 1.00 108.20 80 LEU A C 1
ATOM 657 O O . LEU A 1 80 ? -114.842 -9.319 -20.592 1.00 104.67 80 LEU A O 1
ATOM 662 N N . ASP A 1 81 ? -116.068 -7.668 -21.483 1.00 112.58 81 ASP A N 1
ATOM 663 C CA . ASP A 1 81 ? -115.538 -7.819 -22.840 1.00 111.65 81 ASP A CA 1
ATOM 664 C C . ASP A 1 81 ? -115.676 -9.250 -23.370 1.00 110.61 81 ASP A C 1
ATOM 665 O O . ASP A 1 81 ? -114.729 -9.836 -23.892 1.00 107.54 81 ASP A O 1
ATOM 670 N N . GLY A 1 82 ? -116.872 -9.820 -23.226 1.00 109.84 82 GLY A N 1
ATOM 671 C CA . GLY A 1 82 ? -117.255 -10.943 -24.072 1.00 109.68 82 GLY A CA 1
ATOM 672 C C . GLY A 1 82 ? -116.590 -12.281 -23.780 1.00 107.93 82 GLY A C 1
ATOM 673 O O . GLY A 1 82 ? -116.194 -12.591 -22.654 1.00 106.61 82 GLY A O 1
ATOM 674 N N . ASN A 1 83 ? -116.468 -13.082 -24.840 1.00 114.08 83 ASN A N 1
ATOM 675 C CA . ASN A 1 83 ? -116.120 -14.497 -24.754 1.00 113.05 83 ASN A CA 1
ATOM 676 C C . ASN A 1 83 ? -115.556 -14.926 -26.101 1.00 113.13 83 ASN A C 1
ATOM 677 O O . ASN A 1 83 ? -116.226 -14.766 -27.124 1.00 115.11 83 ASN A O 1
ATOM 682 N N . ILE A 1 84 ? -114.337 -15.475 -26.101 1.00 112.97 84 ILE A N 1
ATOM 683 C CA . ILE A 1 84 ? -113.585 -15.709 -27.333 1.00 112.98 84 ILE A CA 1
ATOM 684 C C . ILE A 1 84 ? -112.752 -16.977 -27.176 1.00 111.11 84 ILE A C 1
ATOM 685 O O . ILE A 1 84 ? -112.345 -17.337 -26.073 1.00 109.18 84 ILE A O 1
ATOM 690 N N . ILE A 1 85 ? -112.505 -17.668 -28.289 1.00 111.99 85 ILE A N 1
ATOM 691 C CA . ILE A 1 85 ? -111.585 -18.799 -28.315 1.00 110.24 85 ILE A CA 1
ATOM 692 C C . ILE A 1 85 ? -110.244 -18.308 -28.846 1.00 108.41 85 ILE A C 1
ATOM 693 O O . ILE A 1 85 ? -110.190 -17.525 -29.806 1.00 109.38 85 ILE A O 1
ATOM 698 N N . LEU A 1 86 ? -109.162 -18.733 -28.197 1.00 104.67 86 LEU A N 1
ATOM 699 C CA . LEU A 1 86 ? -107.819 -18.251 -28.496 1.00 102.42 86 LEU A CA 1
ATOM 700 C C . LEU A 1 86 ? -107.095 -19.213 -29.427 1.00 101.46 86 LEU A C 1
ATOM 701 O O . LEU A 1 86 ? -107.036 -20.418 -29.160 1.00 100.98 86 LEU A O 1
ATOM 706 N N . SER A 1 87 ? -106.524 -18.671 -30.500 1.00 104.90 87 SER A N 1
ATOM 707 C CA . SER A 1 87 ? -105.716 -19.475 -31.403 1.00 103.51 87 SER A CA 1
ATOM 708 C C . SER A 1 87 ? -104.418 -19.893 -30.717 1.00 100.79 87 SER A C 1
ATOM 709 O O . SER A 1 87 ? -103.743 -19.076 -30.079 1.00 99.77 87 SER A O 1
ATOM 712 N N . ILE A 1 88 ? -104.078 -21.178 -30.840 1.00 103.04 88 ILE A N 1
ATOM 713 C CA . ILE A 1 88 ? -102.837 -21.684 -30.261 1.00 100.26 88 ILE A CA 1
ATOM 714 C C . ILE A 1 88 ? -101.632 -21.000 -30.896 1.00 98.89 88 ILE A C 1
ATOM 715 O O . ILE A 1 88 ? -100.639 -20.703 -30.221 1.00 97.45 88 ILE A O 1
ATOM 720 N N . SER A 1 89 ? -101.718 -20.707 -32.198 1.00 105.56 89 SER A N 1
ATOM 721 C CA . SER A 1 89 ? -100.558 -20.246 -32.957 1.00 104.33 89 SER A CA 1
ATOM 722 C C . SER A 1 89 ? -99.914 -19.007 -32.346 1.00 103.94 89 SER A C 1
ATOM 723 O O . SER A 1 89 ? -98.694 -18.831 -32.449 1.00 102.67 89 SER A O 1
ATOM 726 N N . GLU A 1 90 ? -100.704 -18.146 -31.705 1.00 101.02 90 GLU A N 1
ATOM 727 C CA . GLU A 1 90 ? -100.203 -16.875 -31.198 1.00 101.34 90 GLU A CA 1
ATOM 728 C C . GLU A 1 90 ? -100.213 -16.760 -29.679 1.00 101.25 90 GLU A C 1
ATOM 729 O O . GLU A 1 90 ? -99.714 -15.760 -29.150 1.00 101.64 90 GLU A O 1
ATOM 735 N N . ASN A 1 91 ? -100.754 -17.743 -28.966 1.00 94.81 91 ASN A N 1
ATOM 736 C CA . ASN A 1 91 ? -100.920 -17.669 -27.519 1.00 95.12 91 ASN A CA 1
ATOM 737 C C . ASN A 1 91 ? -100.267 -18.852 -26.816 1.00 93.66 91 ASN A C 1
ATOM 738 O O . ASN A 1 91 ? -100.853 -19.462 -25.919 1.00 94.19 91 ASN A O 1
ATOM 743 N N . THR A 1 92 ? -99.049 -19.198 -27.239 1.00 92.76 92 THR A N 1
ATOM 744 C CA . THR A 1 92 ? -98.272 -20.233 -26.561 1.00 91.00 92 THR A CA 1
ATOM 745 C C . THR A 1 92 ? -98.169 -19.957 -25.064 1.00 91.91 92 THR A C 1
ATOM 746 O O . THR A 1 92 ? -98.344 -20.861 -24.235 1.00 91.81 92 THR A O 1
ATOM 750 N N . ASP A 1 93 ? -97.888 -18.697 -24.707 1.00 94.24 93 ASP A N 1
ATOM 751 C CA . ASP A 1 93 ? -97.652 -18.327 -23.313 1.00 95.30 93 ASP A CA 1
ATOM 752 C C . ASP A 1 93 ? -98.831 -18.690 -22.419 1.00 95.70 93 ASP A C 1
ATOM 753 O O . ASP A 1 93 ? -98.640 -19.121 -21.277 1.00 95.68 93 ASP A O 1
ATOM 758 N N . ILE A 1 94 ? -100.057 -18.508 -22.910 1.00 102.67 94 ILE A N 1
ATOM 759 C CA . ILE A 1 94 ? -101.234 -18.795 -22.096 1.00 103.16 94 ILE A CA 1
ATOM 760 C C . ILE A 1 94 ? -101.458 -20.298 -21.988 1.00 102.38 94 ILE A C 1
ATOM 761 O O . ILE A 1 94 ? -101.722 -20.831 -20.902 1.00 103.10 94 ILE A O 1
ATOM 766 N N . TYR A 1 95 ? -101.361 -21.001 -23.119 1.00 104.32 95 TYR A N 1
ATOM 767 C CA . TYR A 1 95 ? -101.622 -22.434 -23.120 1.00 102.66 95 TYR A CA 1
ATOM 768 C C . TYR A 1 95 ? -100.607 -23.190 -22.275 1.00 99.67 95 TYR A C 1
ATOM 769 O O . TYR A 1 95 ? -100.927 -24.254 -21.737 1.00 97.98 95 TYR A O 1
ATOM 778 N N . LYS A 1 96 ? -99.396 -22.653 -22.115 1.00 103.31 96 LYS A N 1
ATOM 779 C CA . LYS A 1 96 ? -98.452 -23.263 -21.181 1.00 102.35 96 LYS A CA 1
ATOM 780 C C . LYS A 1 96 ? -99.003 -23.250 -19.756 1.00 103.38 96 LYS A C 1
ATOM 781 O O . LYS A 1 96 ? -98.970 -24.269 -19.052 1.00 100.94 96 LYS A O 1
ATOM 787 N N . ASP A 1 97 ? -99.500 -22.093 -19.308 1.00 102.45 97 ASP A N 1
ATOM 788 C CA . ASP A 1 97 ? -100.101 -22.005 -17.979 1.00 104.22 97 ASP A CA 1
ATOM 789 C C . ASP A 1 97 ? -101.300 -22.937 -17.857 1.00 104.65 97 ASP A C 1
ATOM 790 O O . ASP A 1 97 ? -101.510 -23.568 -16.810 1.00 104.01 97 ASP A O 1
ATOM 795 N N . VAL A 1 98 ? -102.109 -23.021 -18.917 1.00 99.91 98 VAL A N 1
ATOM 796 C CA . VAL A 1 98 ? -103.251 -23.935 -18.911 1.00 100.75 98 VAL A CA 1
ATOM 797 C C . VAL A 1 98 ? -102.781 -25.372 -18.707 1.00 98.03 98 VAL A C 1
ATOM 798 O O . VAL A 1 98 ? -103.387 -26.147 -17.950 1.00 97.89 98 VAL A O 1
ATOM 802 N N . ILE A 1 99 ? -101.697 -25.750 -19.386 1.00 98.64 99 ILE A N 1
ATOM 803 C CA . ILE A 1 99 ? -101.169 -27.105 -19.258 1.00 94.33 99 ILE A CA 1
ATOM 804 C C . ILE A 1 99 ? -100.683 -27.360 -17.838 1.00 93.60 99 ILE A C 1
ATOM 805 O O . ILE A 1 99 ? -100.897 -28.444 -17.281 1.00 92.08 99 ILE A O 1
ATOM 810 N N . VAL A 1 100 ? -100.022 -26.373 -17.229 1.00 93.35 100 VAL A N 1
ATOM 811 C CA . VAL A 1 100 ? -99.578 -26.550 -15.845 1.00 91.29 100 VAL A CA 1
ATOM 812 C C . VAL A 1 100 ? -100.774 -26.763 -14.927 1.00 92.40 100 VAL A C 1
ATOM 813 O O . VAL A 1 100 ? -100.745 -27.610 -14.019 1.00 90.65 100 VAL A O 1
ATOM 817 N N . PHE A 1 101 ? -101.844 -25.994 -15.142 1.00 100.56 101 PHE A N 1
ATOM 818 C CA . PHE A 1 101 ? -103.041 -26.177 -14.327 1.00 101.57 101 PHE A CA 1
ATOM 819 C C . PHE A 1 101 ? -103.597 -27.586 -14.474 1.00 98.51 101 PHE A C 1
ATOM 820 O O . PHE A 1 101 ? -103.951 -28.233 -13.483 1.00 98.30 101 PHE A O 1
ATOM 828 N N . TYR A 1 102 ? -103.698 -28.074 -15.710 1.00 95.57 102 TYR A N 1
ATOM 829 C CA . TYR A 1 102 ? -104.282 -29.397 -15.894 1.00 95.50 102 TYR A CA 1
ATOM 830 C C . TYR A 1 102 ? -103.367 -30.506 -15.398 1.00 91.96 102 TYR A C 1
ATOM 831 O O . TYR A 1 102 ? -103.860 -31.571 -15.013 1.00 92.07 102 TYR A O 1
ATOM 840 N N . ILE A 1 103 ? -102.057 -30.266 -15.346 1.00 90.69 103 ILE A N 1
ATOM 841 C CA . ILE A 1 103 ? -101.159 -31.230 -14.714 1.00 86.72 103 ILE A CA 1
ATOM 842 C C . ILE A 1 103 ? -101.417 -31.290 -13.214 1.00 86.98 103 ILE A C 1
ATOM 843 O O . ILE A 1 103 ? -101.525 -32.376 -12.627 1.00 87.56 103 ILE A O 1
ATOM 848 N N . ASN A 1 104 ? -101.495 -30.120 -12.569 1.00 94.01 104 ASN A N 1
ATOM 849 C CA . ASN A 1 104 ? -101.868 -30.088 -11.156 1.00 94.43 104 ASN A CA 1
ATOM 850 C C . ASN A 1 104 ? -103.205 -30.780 -10.933 1.00 96.99 104 ASN A C 1
ATOM 851 O O . ASN A 1 104 ? -103.399 -31.484 -9.933 1.00 96.62 104 ASN A O 1
ATOM 856 N N . ASN A 1 105 ? -104.131 -30.605 -11.874 1.00 98.87 105 ASN A N 1
ATOM 857 C CA . ASN A 1 105 ? -105.448 -31.220 -11.763 1.00 100.61 105 ASN A CA 1
ATOM 858 C C . ASN A 1 105 ? -105.356 -32.740 -11.825 1.00 102.56 105 ASN A C 1
ATOM 859 O O . ASN A 1 105 ? -105.935 -33.445 -10.990 1.00 104.81 105 ASN A O 1
ATOM 864 N N . ALA A 1 106 ? -104.630 -33.262 -12.814 1.00 92.52 106 ALA A N 1
ATOM 865 C CA . ALA A 1 106 ? -104.475 -34.705 -12.946 1.00 91.13 106 ALA A CA 1
ATOM 866 C C . ALA A 1 106 ? -103.760 -35.312 -11.745 1.00 91.88 106 ALA A C 1
ATOM 867 O O . ALA A 1 106 ? -104.064 -36.444 -11.351 1.00 94.48 106 ALA A O 1
ATOM 869 N N . LEU A 1 107 ? -102.822 -34.581 -11.140 1.00 93.08 107 LEU A N 1
ATOM 870 C CA . LEU A 1 107 ? -102.089 -35.139 -10.008 1.00 93.60 107 LEU A CA 1
ATOM 871 C C . LEU A 1 107 ? -102.814 -34.977 -8.678 1.00 94.81 107 LEU A C 1
ATOM 872 O O . LEU A 1 107 ? -102.483 -35.692 -7.727 1.00 95.99 107 LEU A O 1
ATOM 877 N N . LYS A 1 108 ? -103.778 -34.057 -8.587 1.00 101.94 108 LYS A N 1
ATOM 878 C CA . LYS A 1 108 ? -104.382 -33.728 -7.297 1.00 103.18 108 LYS A CA 1
ATOM 879 C C . LYS A 1 108 ? -105.022 -34.946 -6.636 1.00 105.68 108 LYS A C 1
ATOM 880 O O . LYS A 1 108 ? -104.840 -35.183 -5.437 1.00 106.86 108 LYS A O 1
ATOM 886 N N . ASN A 1 109 ? -105.780 -35.728 -7.403 1.00 99.80 109 ASN A N 1
ATOM 887 C CA . ASN A 1 109 ? -106.625 -36.778 -6.841 1.00 100.58 109 ASN A CA 1
ATOM 888 C C . ASN A 1 109 ? -105.869 -38.043 -6.448 1.00 100.81 109 ASN A C 1
ATOM 889 O O . ASN A 1 109 ? -106.480 -38.946 -5.867 1.00 101.61 109 ASN A O 1
ATOM 894 N N . ILE A 1 110 ? -104.572 -38.137 -6.736 1.00 88.80 110 ILE A N 1
ATOM 895 C CA . ILE A 1 110 ? -103.843 -39.378 -6.496 1.00 89.06 110 ILE A CA 1
ATOM 896 C C . ILE A 1 110 ? -103.669 -39.602 -4.997 1.00 89.79 110 ILE A C 1
ATOM 897 O O . ILE A 1 110 ? -103.190 -38.724 -4.268 1.00 89.73 110 ILE A O 1
ATOM 902 N N . LYS A 1 111 ? -104.068 -40.783 -4.532 1.00 94.35 111 LYS A N 1
ATOM 903 C CA . LYS A 1 111 ? -103.918 -41.199 -3.145 1.00 95.18 111 LYS A CA 1
ATOM 904 C C . LYS A 1 111 ? -103.060 -42.454 -3.108 1.00 95.60 111 LYS A C 1
ATOM 905 O O . LYS A 1 111 ? -103.270 -43.374 -3.903 1.00 96.23 111 LYS A O 1
ATOM 911 N N . ASP A 1 112 ? -102.098 -42.492 -2.196 1.00 105.36 112 ASP A N 1
ATOM 912 C CA . ASP A 1 112 ? -101.238 -43.652 -2.027 1.00 105.72 112 ASP A CA 1
ATOM 913 C C . ASP A 1 112 ? -101.754 -44.503 -0.867 1.00 107.13 112 ASP A C 1
ATOM 914 O O . ASP A 1 112 ? -102.887 -44.338 -0.408 1.00 107.74 112 ASP A O 1
ATOM 919 N N . ILE A 1 113 ? -100.918 -45.435 -0.397 1.00 111.49 113 ILE A N 1
ATOM 920 C CA . ILE A 1 113 ? -101.327 -46.368 0.654 1.00 112.96 113 ILE A CA 1
ATOM 921 C C . ILE A 1 113 ? -101.885 -45.621 1.856 1.00 113.87 113 ILE A C 1
ATOM 922 O O . ILE A 1 113 ? -102.988 -45.914 2.332 1.00 115.01 113 ILE A O 1
ATOM 927 N N . THR A 1 114 ? -101.121 -44.663 2.381 1.00 113.69 114 THR A N 1
ATOM 928 C CA . THR A 1 114 ? -101.626 -43.836 3.465 1.00 114.65 114 THR A CA 1
ATOM 929 C C . THR A 1 114 ? -102.832 -43.038 2.980 1.00 114.37 114 THR A C 1
ATOM 930 O O . THR A 1 114 ? -102.831 -42.492 1.873 1.00 113.10 114 THR A O 1
ATOM 934 N N . ASN A 1 115 ? -103.866 -42.969 3.823 1.00 112.75 115 ASN A N 1
ATOM 935 C CA . ASN A 1 115 ? -105.210 -42.581 3.390 1.00 112.97 115 ASN A CA 1
ATOM 936 C C . ASN A 1 115 ? -105.352 -41.164 2.841 1.00 112.15 115 ASN A C 1
ATOM 937 O O . ASN A 1 115 ? -106.450 -40.777 2.422 1.00 112.32 115 ASN A O 1
ATOM 942 N N . TYR A 1 116 ? -104.278 -40.382 2.855 1.00 119.44 116 TYR A N 1
ATOM 943 C CA . TYR A 1 116 ? -104.323 -39.001 2.409 1.00 118.65 116 TYR A CA 1
ATOM 944 C C . TYR A 1 116 ? -103.469 -38.814 1.165 1.00 116.65 116 TYR A C 1
ATOM 945 O O . TYR A 1 116 ? -102.585 -39.618 0.873 1.00 116.02 116 TYR A O 1
ATOM 954 N N . ARG A 1 117 ? -103.763 -37.744 0.423 1.00 106.35 117 ARG A N 1
ATOM 955 C CA . ARG A 1 117 ? -103.256 -37.591 -0.937 1.00 105.10 117 ARG A CA 1
ATOM 956 C C . ARG A 1 117 ? -101.736 -37.654 -0.984 1.00 104.72 117 ARG A C 1
ATOM 957 O O . ARG A 1 117 ? -101.049 -37.383 0.003 1.00 105.21 117 ARG A O 1
ATOM 965 N N . LYS A 1 118 ? -101.213 -38.019 -2.157 1.00 96.34 118 LYS A N 1
ATOM 966 C CA . LYS A 1 118 ? -99.777 -38.219 -2.311 1.00 96.01 118 LYS A CA 1
ATOM 967 C C . LYS A 1 118 ? -99.047 -36.910 -2.578 1.00 95.39 118 LYS A C 1
ATOM 968 O O . LYS A 1 118 ? -97.997 -36.650 -1.981 1.00 95.56 118 LYS A O 1
ATOM 974 N N . TYR A 1 119 ? -99.568 -36.085 -3.481 1.00 89.23 119 TYR A N 1
ATOM 975 C CA . TYR A 1 119 ? -98.890 -34.862 -3.890 1.00 88.71 119 TYR A CA 1
ATOM 976 C C . TYR A 1 119 ? -99.522 -33.642 -3.234 1.00 88.91 119 TYR A C 1
ATOM 977 O O . TYR A 1 119 ? -100.746 -33.557 -3.098 1.00 89.22 119 TYR A O 1
ATOM 986 N N . ILE A 1 120 ? -98.674 -32.702 -2.825 1.00 78.55 120 ILE A N 1
ATOM 987 C CA . ILE A 1 120 ? -99.114 -31.383 -2.386 1.00 78.70 120 ILE A CA 1
ATOM 988 C C . ILE A 1 120 ? -99.204 -30.509 -3.630 1.00 78.00 120 ILE A C 1
ATOM 989 O O . ILE A 1 120 ? -98.185 -30.196 -4.249 1.00 77.57 120 ILE A O 1
ATOM 994 N N . THR A 1 121 ? -100.419 -30.118 -4.003 1.00 87.69 121 THR A N 1
ATOM 995 C CA . THR A 1 121 ? -100.644 -29.355 -5.224 1.00 87.06 121 THR A CA 1
ATOM 996 C C . THR A 1 121 ? -101.197 -27.980 -4.869 1.00 87.21 121 THR A C 1
ATOM 997 O O . THR A 1 121 ? -102.214 -27.868 -4.173 1.00 87.79 121 THR A O 1
ATOM 1001 N N . LYS A 1 122 ? -100.501 -26.937 -5.321 1.00 87.55 122 LYS A N 1
ATOM 1002 C CA . LYS A 1 122 ? -100.930 -25.555 -5.153 1.00 87.61 122 LYS A CA 1
ATOM 1003 C C . LYS A 1 122 ? -101.278 -24.897 -6.481 1.00 86.92 122 LYS A C 1
ATOM 1004 O O . LYS A 1 122 ? -101.502 -23.683 -6.519 1.00 86.93 122 LYS A O 1
ATOM 1010 N N . ASN A 1 123 ? -101.305 -25.670 -7.570 1.00 84.94 123 ASN A N 1
ATOM 1011 C CA . ASN A 1 123 ? -101.616 -25.164 -8.908 1.00 84.40 123 ASN A CA 1
ATOM 1012 C C . ASN A 1 123 ? -100.576 -24.151 -9.377 1.00 84.21 123 ASN A C 1
ATOM 1013 O O . ASN A 1 123 ? -100.906 -23.163 -10.036 1.00 83.98 123 ASN A O 1
ATOM 1018 N N . THR A 1 124 ? -99.313 -24.400 -9.042 1.00 80.36 124 THR A N 1
ATOM 1019 C CA . THR A 1 124 ? -98.184 -23.569 -9.441 1.00 80.34 124 THR A CA 1
ATOM 1020 C C . THR A 1 124 ? -97.225 -24.385 -10.302 1.00 80.07 124 THR A C 1
ATOM 1021 O O . THR A 1 124 ? -97.492 -25.536 -10.649 1.00 79.94 124 THR A O 1
ATOM 1025 N N . ASP A 1 125 ? -96.093 -23.767 -10.653 1.00 86.95 125 ASP A N 1
ATOM 1026 C CA . ASP A 1 125 ? -95.008 -24.516 -11.283 1.00 86.98 125 ASP A CA 1
ATOM 1027 C C . ASP A 1 125 ? -94.563 -25.677 -10.408 1.00 87.17 125 ASP A C 1
ATOM 1028 O O . ASP A 1 125 ? -94.262 -26.766 -10.907 1.00 87.13 125 ASP A O 1
ATOM 1033 N N . GLU A 1 126 ? -94.518 -25.455 -9.098 1.00 76.55 126 GLU A N 1
ATOM 1034 C CA . GLU A 1 126 ? -93.896 -26.373 -8.156 1.00 76.68 126 GLU A CA 1
ATOM 1035 C C . GLU A 1 126 ? -94.933 -27.335 -7.587 1.00 76.86 126 GLU A C 1
ATOM 1036 O O . GLU A 1 126 ? -96.002 -26.909 -7.136 1.00 77.06 126 GLU A O 1
ATOM 1042 N N . ILE A 1 127 ? -94.613 -28.630 -7.614 1.00 78.63 127 ILE A N 1
ATOM 1043 C CA . ILE A 1 127 ? -95.471 -29.684 -7.078 1.00 78.88 127 ILE A CA 1
ATOM 1044 C C . ILE A 1 127 ? -94.623 -30.568 -6.172 1.00 79.18 127 ILE A C 1
ATOM 1045 O O . ILE A 1 127 ? -93.661 -31.191 -6.634 1.00 79.15 127 ILE A O 1
ATOM 1050 N N . ILE A 1 128 ? -94.968 -30.620 -4.893 1.00 78.81 128 ILE A N 1
ATOM 1051 C CA . ILE A 1 128 ? -94.227 -31.417 -3.924 1.00 79.25 128 ILE A CA 1
ATOM 1052 C C . ILE A 1 128 ? -94.854 -32.800 -3.837 1.00 79.62 128 ILE A C 1
ATOM 1053 O O . ILE A 1 128 ? -96.077 -32.931 -3.711 1.00 79.81 128 ILE A O 1
ATOM 1058 N N . CYS A 1 129 ? -94.019 -33.831 -3.915 1.00 85.55 129 CYS A N 1
ATOM 1059 C CA . CYS A 1 129 ? -94.443 -35.200 -3.663 1.00 86.01 129 CYS A CA 1
ATOM 1060 C C . CYS A 1 129 ? -94.120 -35.564 -2.219 1.00 86.83 129 CYS A C 1
ATOM 1061 O O . CYS A 1 129 ? -93.007 -35.313 -1.749 1.00 87.09 129 CYS A O 1
ATOM 1064 N N . LYS A 1 130 ? -95.092 -36.149 -1.513 1.00 89.38 130 LYS A N 1
ATOM 1065 C CA . LYS A 1 130 ? -94.889 -36.420 -0.091 1.00 90.34 130 LYS A CA 1
ATOM 1066 C C . LYS A 1 130 ? -93.886 -37.542 0.139 1.00 90.87 130 LYS A C 1
ATOM 1067 O O . LYS A 1 130 ? -93.207 -37.559 1.172 1.00 91.63 130 LYS A O 1
ATOM 1073 N N . SER A 1 131 ? -93.780 -38.480 -0.797 1.00 97.03 131 SER A N 1
ATOM 1074 C CA . SER A 1 131 ? -92.910 -39.639 -0.658 1.00 97.60 131 SER A CA 1
ATOM 1075 C C . SER A 1 131 ? -91.779 -39.558 -1.671 1.00 97.09 131 SER A C 1
ATOM 1076 O O . SER A 1 131 ? -92.024 -39.390 -2.870 1.00 96.32 131 SE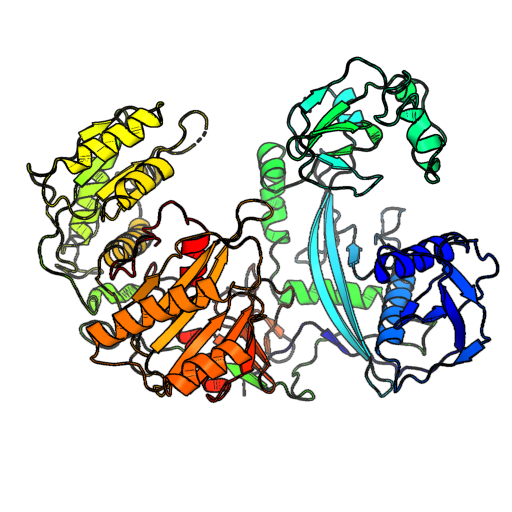R A O 1
ATOM 1079 N N . ILE A 1 132 ? -90.550 -39.690 -1.194 1.00 95.26 132 ILE A N 1
ATOM 1080 C CA . ILE A 1 132 ? -89.406 -39.699 -2.094 1.00 95.12 132 ILE A CA 1
ATOM 1081 C C . ILE A 1 132 ? -89.210 -41.103 -2.647 1.00 95.35 132 ILE A C 1
ATOM 1082 O O . ILE A 1 132 ? -89.519 -42.105 -1.992 1.00 95.90 132 ILE A O 1
ATOM 1087 N N . LEU A 1 133 ? -88.697 -41.173 -3.871 1.00 95.51 133 LEU A N 1
ATOM 1088 C CA . LEU A 1 133 ? -88.528 -42.430 -4.587 1.00 95.70 133 LEU A CA 1
ATOM 1089 C C . LEU A 1 133 ? -87.120 -42.959 -4.346 1.00 96.58 133 LEU A C 1
ATOM 1090 O O . LEU A 1 133 ? -86.136 -42.285 -4.670 1.00 96.72 133 LEU A O 1
ATOM 1095 N N . THR A 1 134 ? -87.026 -44.165 -3.795 1.00 101.47 134 THR A N 1
ATOM 1096 C CA . THR A 1 134 ? -85.734 -44.711 -3.411 1.00 102.42 134 THR A CA 1
ATOM 1097 C C . THR A 1 134 ? -84.970 -45.209 -4.635 1.00 102.49 134 THR A C 1
ATOM 1098 O O . THR A 1 134 ? -85.413 -45.079 -5.779 1.00 101.72 134 THR A O 1
ATOM 1102 N N . THR A 1 135 ? -83.801 -45.802 -4.379 1.00 102.25 135 THR A N 1
ATOM 1103 C CA . THR A 1 135 ? -82.951 -46.277 -5.464 1.00 102.61 135 THR A CA 1
ATOM 1104 C C . THR A 1 135 ? -83.580 -47.461 -6.187 1.00 102.36 135 THR A C 1
ATOM 1105 O O . THR A 1 135 ? -83.421 -47.606 -7.404 1.00 102.20 135 THR A O 1
ATOM 1109 N N . ASN A 1 136 ? -84.291 -48.321 -5.457 1.00 109.78 136 ASN A N 1
ATOM 1110 C CA . ASN A 1 136 ? -84.968 -49.469 -6.046 1.00 109.66 136 ASN A CA 1
ATOM 1111 C C . ASN A 1 136 ? -86.462 -49.224 -6.238 1.00 108.70 136 ASN A C 1
ATOM 1112 O O . ASN A 1 136 ? -87.233 -50.185 -6.351 1.00 108.77 136 ASN A O 1
ATOM 1117 N N . LEU A 1 137 ? -86.880 -47.955 -6.276 1.00 108.80 137 LEU A N 1
ATOM 1118 C CA . LEU A 1 137 ? -88.278 -47.570 -6.503 1.00 107.96 137 LEU A CA 1
ATOM 1119 C C . LEU A 1 137 ? -89.202 -48.128 -5.420 1.00 108.37 137 LEU A C 1
ATOM 1120 O O . LEU A 1 137 ? -90.256 -48.698 -5.707 1.00 108.37 137 LEU A O 1
ATOM 1125 N N . LYS A 1 138 ? -88.808 -47.943 -4.158 1.00 110.08 138 LYS A N 1
ATOM 1126 C CA . LYS A 1 138 ? -89.611 -48.441 -3.047 1.00 110.73 138 LYS A CA 1
ATOM 1127 C C . LYS A 1 138 ? -90.701 -47.472 -2.607 1.00 110.23 138 LYS A C 1
ATOM 1128 O O . LYS A 1 138 ? -91.640 -47.898 -1.926 1.00 110.69 138 LYS A O 1
ATOM 1134 N N . TYR A 1 139 ? -90.602 -46.191 -2.974 1.00 98.20 139 TYR A N 1
ATOM 1135 C CA . TYR A 1 139 ? -91.680 -45.224 -2.752 1.00 97.66 139 TYR A CA 1
ATOM 1136 C C . TYR A 1 139 ? -92.016 -45.093 -1.269 1.00 98.38 139 TYR A C 1
ATOM 1137 O O . TYR A 1 139 ? -93.175 -45.185 -0.864 1.00 98.49 139 TYR A O 1
ATOM 1146 N N . GLN A 1 140 ? -90.995 -44.873 -0.449 1.00 107.30 140 GLN A N 1
ATOM 1147 C CA . GLN A 1 140 ? -91.173 -44.860 0.996 1.00 108.27 140 GLN A CA 1
ATOM 1148 C C . GLN A 1 140 ? -91.142 -43.436 1.536 1.00 108.05 140 GLN A C 1
ATOM 1149 O O . GLN A 1 140 ? -90.272 -42.644 1.161 1.00 107.64 140 GLN A O 1
ATOM 1155 N N . TYR A 1 141 ? -92.102 -43.116 2.404 1.00 100.82 141 TYR A N 1
ATOM 1156 C CA . TYR A 1 141 ? -92.037 -41.874 3.163 1.00 100.92 141 TYR A CA 1
ATOM 1157 C C . TYR A 1 141 ? -90.760 -41.855 3.993 1.00 101.86 141 TYR A C 1
ATOM 1158 O O . TYR A 1 141 ? -90.325 -42.885 4.514 1.00 102.87 141 TYR A O 1
ATOM 1167 N N . MET A 1 142 ? -90.153 -40.679 4.119 1.00 91.55 142 MET A N 1
ATOM 1168 C CA . MET A 1 142 ? -88.939 -40.524 4.914 1.00 92.55 142 MET A CA 1
ATOM 1169 C C . MET A 1 142 ? -89.114 -39.330 5.839 1.00 92.94 142 MET A C 1
ATOM 1170 O O . MET A 1 142 ? -89.172 -38.185 5.381 1.00 92.03 142 MET A O 1
ATOM 1175 N N . LYS A 1 143 ? -89.195 -39.605 7.137 1.00 96.14 143 LYS A N 1
ATOM 1176 C CA . LYS A 1 143 ? -89.524 -38.585 8.127 1.00 96.75 143 LYS A CA 1
ATOM 1177 C C . LYS A 1 143 ? -88.982 -39.041 9.470 1.00 98.70 143 LYS A C 1
ATOM 1178 O O . LYS A 1 143 ? -89.364 -40.106 9.963 1.00 99.61 143 LYS A O 1
ATOM 1184 N N . SER A 1 144 ? -88.082 -38.254 10.052 1.00 107.94 144 SER A N 1
ATOM 1185 C CA . SER A 1 144 ? -87.481 -38.636 11.321 1.00 110.01 144 SER A CA 1
ATOM 1186 C C . SER A 1 144 ? -88.493 -38.480 12.455 1.00 110.94 144 SER A C 1
ATOM 1187 O O . SER A 1 144 ? -89.606 -37.982 12.269 1.00 109.96 144 SER A O 1
ATOM 1190 N N . GLU A 1 145 ? -88.086 -38.921 13.648 1.00 138.31 145 GLU A N 1
ATOM 1191 C CA . GLU A 1 145 ? -88.975 -38.875 14.805 1.00 136.54 145 GLU A CA 1
ATOM 1192 C C . GLU A 1 145 ? -89.476 -37.462 15.070 1.00 136.72 145 GLU A C 1
ATOM 1193 O O . GLU A 1 145 ? -90.667 -37.255 15.331 1.00 137.75 145 GLU A O 1
ATOM 1199 N N . LYS A 1 146 ? -88.590 -36.479 15.009 1.00 127.36 146 LYS A N 1
ATOM 1200 C CA . LYS A 1 146 ? -88.954 -35.085 15.242 1.00 127.59 146 LYS A CA 1
ATOM 1201 C C . LYS A 1 146 ? -89.137 -34.405 13.889 1.00 124.86 146 LYS A C 1
ATOM 1202 O O . LYS A 1 146 ? -88.167 -33.934 13.289 1.00 121.76 146 LYS A O 1
ATOM 1208 N N . GLY A 1 147 ? -90.386 -34.349 13.417 1.00 109.03 147 GLY A N 1
ATOM 1209 C CA . GLY A 1 147 ? -90.714 -33.755 12.131 1.00 106.58 147 GLY A CA 1
ATOM 1210 C C . GLY A 1 147 ? -89.808 -34.196 11.000 1.00 105.68 147 GLY A C 1
ATOM 1211 O O . GLY A 1 147 ? -89.691 -35.392 10.716 1.00 105.95 147 GLY A O 1
ATOM 1212 N N . PHE A 1 148 ? -89.163 -33.227 10.351 1.00 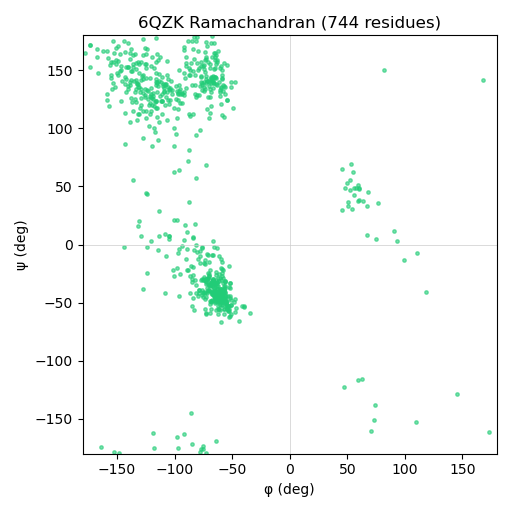99.32 148 PHE A N 1
ATOM 1213 C CA . PHE A 1 148 ? -88.105 -33.489 9.374 1.00 98.65 148 PHE A CA 1
ATOM 1214 C C . PHE A 1 148 ? -88.605 -34.326 8.198 1.00 97.47 148 PHE A C 1
ATOM 1215 O O . PHE A 1 148 ? -87.903 -35.202 7.694 1.00 97.37 148 PHE A O 1
ATOM 1223 N N . LYS A 1 149 ? -89.834 -34.065 7.766 1.00 101.18 149 LYS A N 1
ATOM 1224 C CA . LYS A 1 149 ? -90.296 -34.575 6.483 1.00 99.92 149 LYS A CA 1
ATOM 1225 C C . LYS A 1 149 ? -89.343 -34.165 5.366 1.00 99.08 149 LYS A C 1
ATOM 1226 O O . LYS A 1 149 ? -89.061 -32.976 5.180 1.00 98.76 149 LYS A O 1
ATOM 1232 N N . LEU A 1 150 ? -88.851 -35.156 4.625 1.00 87.16 150 LEU A N 1
ATOM 1233 C CA . LEU A 1 150 ? -88.102 -34.934 3.395 1.00 87.21 150 LEU A CA 1
ATOM 1234 C C . LEU A 1 150 ? -88.989 -35.300 2.218 1.00 86.71 150 LEU A C 1
ATOM 1235 O O . LEU A 1 150 ? -89.646 -36.346 2.233 1.00 86.14 150 LEU A O 1
ATOM 1240 N N . GLN A 1 151 ? -88.999 -34.450 1.193 1.00 91.61 151 GLN A N 1
ATOM 1241 C CA . GLN A 1 151 ? -89.912 -34.643 0.077 1.00 89.48 151 GLN A CA 1
ATOM 1242 C C . GLN A 1 151 ? -89.250 -34.256 -1.236 1.00 89.00 151 GLN A C 1
ATOM 1243 O O . GLN A 1 151 ? -88.456 -33.314 -1.288 1.00 88.88 151 GLN A O 1
ATOM 1249 N N . ARG A 1 152 ? -89.570 -34.997 -2.293 1.00 93.39 152 ARG A N 1
ATOM 1250 C CA . ARG A 1 152 ? -89.173 -34.591 -3.632 1.00 92.25 152 ARG A CA 1
ATOM 1251 C C . ARG A 1 152 ? -90.083 -33.467 -4.116 1.00 92.80 152 ARG A C 1
ATOM 1252 O O . ARG A 1 152 ? -91.238 -33.351 -3.697 1.00 94.00 152 ARG A O 1
ATOM 1260 N N . LYS A 1 153 ? -89.555 -32.646 -5.019 1.00 87.77 153 LYS A N 1
ATOM 1261 C CA . LYS A 1 153 ? -90.162 -31.374 -5.393 1.00 85.76 153 LYS A CA 1
ATOM 1262 C C . LYS A 1 153 ? -89.930 -31.194 -6.882 1.00 85.47 153 LYS A C 1
ATOM 1263 O O . LYS A 1 153 ? -88.784 -31.031 -7.312 1.00 85.86 153 LYS A O 1
ATOM 1269 N N . PHE A 1 154 ? -91.005 -31.222 -7.662 1.00 87.09 154 PHE A N 1
ATOM 1270 C CA . PHE A 1 154 ? -90.934 -31.235 -9.115 1.00 86.78 154 PHE A CA 1
ATOM 1271 C C . PHE A 1 154 ? -91.312 -29.862 -9.649 1.00 87.43 154 PHE A C 1
ATOM 1272 O O . PHE A 1 154 ? -92.416 -29.370 -9.385 1.00 87.12 154 PHE A O 1
ATOM 1280 N N . LYS A 1 155 ? -90.392 -29.250 -10.387 1.00 95.44 155 LYS A N 1
ATOM 1281 C CA . LYS A 1 155 ? -90.636 -28.011 -11.109 1.00 95.13 155 LYS A CA 1
ATOM 1282 C C . LYS A 1 155 ? -91.008 -28.354 -12.548 1.00 94.29 155 LYS A C 1
ATOM 1283 O O . LYS A 1 155 ? -90.242 -29.021 -13.259 1.00 94.93 155 LYS A O 1
ATOM 1289 N N . ILE A 1 156 ? -92.187 -27.908 -12.959 1.00 91.59 156 ILE A N 1
ATOM 1290 C CA . ILE A 1 156 ? -92.739 -28.166 -14.282 1.00 91.52 156 ILE A CA 1
ATOM 1291 C C . ILE A 1 156 ? -92.426 -26.982 -15.176 1.00 91.43 156 ILE A C 1
ATOM 1292 O O . ILE A 1 156 ? -92.569 -25.828 -14.757 1.00 91.85 156 ILE A O 1
ATOM 1297 N N . SER A 1 157 ? -92.016 -27.251 -16.416 1.00 81.72 157 SER A N 1
ATOM 1298 C CA . SER A 1 157 ? -91.839 -26.202 -17.415 1.00 81.91 157 SER A CA 1
ATOM 1299 C C . SER A 1 157 ? -92.285 -26.774 -18.751 1.00 81.64 157 SER A C 1
ATOM 1300 O O . SER A 1 157 ? -91.483 -27.342 -19.500 1.00 82.69 157 SER A O 1
ATOM 1303 N N . PRO A 1 158 ? -93.571 -26.687 -19.064 1.00 70.91 158 PRO A N 1
ATOM 1304 C CA . PRO A 1 158 ? -94.035 -27.145 -20.372 1.00 70.93 158 PRO A CA 1
ATOM 1305 C C . PRO A 1 158 ? -93.932 -26.040 -21.406 1.00 72.05 158 PRO A C 1
ATOM 1306 O O . PRO A 1 158 ? -94.119 -24.856 -21.122 1.00 72.42 158 PRO A O 1
ATOM 1310 N N . VAL A 1 159 ? -93.625 -26.450 -22.630 1.00 73.42 159 VAL A N 1
ATOM 1311 C CA . VAL A 1 159 ? -93.428 -25.546 -23.751 1.00 73.91 159 VAL A CA 1
ATOM 1312 C C . VAL A 1 159 ? -94.388 -25.951 -24.857 1.00 75.79 159 VAL A C 1
ATOM 1313 O O . VAL A 1 159 ? -94.391 -27.109 -25.294 1.00 76.32 159 VAL A O 1
ATOM 1317 N N . VAL A 1 160 ? -95.199 -24.997 -25.306 1.00 80.53 160 VAL A N 1
ATOM 1318 C CA . VAL A 1 160 ? -96.187 -25.213 -26.353 1.00 79.63 160 VAL A CA 1
ATOM 1319 C C . VAL A 1 160 ? -95.686 -24.530 -27.613 1.00 81.92 160 VAL A C 1
ATOM 1320 O O . VAL A 1 160 ? -95.268 -23.367 -27.570 1.00 83.25 160 VAL A O 1
ATOM 1324 N N . PHE A 1 161 ? -95.717 -25.252 -28.726 1.00 92.49 161 PHE A N 1
ATOM 1325 C CA . PHE A 1 161 ? -95.231 -24.739 -29.996 1.00 93.79 161 PHE A CA 1
ATOM 1326 C C . PHE A 1 161 ? -96.327 -23.943 -30.697 1.00 94.39 161 PHE A C 1
ATOM 1327 O O . PHE A 1 161 ? -97.465 -23.861 -30.233 1.00 93.86 161 PHE A O 1
ATOM 1335 N N . ARG A 1 162 ? -95.964 -23.336 -31.830 1.00 110.52 162 ARG A N 1
ATOM 1336 C CA . ARG A 1 162 ? -96.961 -22.650 -32.645 1.00 111.28 162 ARG A CA 1
ATOM 1337 C C . ARG A 1 162 ? -97.959 -23.641 -33.224 1.00 112.02 162 ARG A C 1
ATOM 1338 O O . ARG A 1 162 ? -99.163 -23.366 -33.272 1.00 112.04 162 ARG A O 1
ATOM 1346 N N . ASN A 1 163 ? -97.476 -24.796 -33.672 1.00 97.77 163 ASN A N 1
ATOM 1347 C CA . ASN A 1 163 ? -98.359 -25.910 -33.961 1.00 97.91 163 ASN A CA 1
ATOM 1348 C C . ASN A 1 163 ? -98.859 -26.513 -32.649 1.00 96.36 163 ASN A C 1
ATOM 1349 O O . ASN A 1 163 ? -98.522 -26.060 -31.551 1.00 95.28 163 ASN A O 1
ATOM 1354 N N . GLY A 1 164 ? -99.674 -27.560 -32.763 1.00 95.00 164 GLY A N 1
ATOM 1355 C CA . GLY A 1 164 ? -100.306 -28.120 -31.580 1.00 93.75 164 GLY A CA 1
ATOM 1356 C C . GLY A 1 164 ? -99.332 -28.788 -30.626 1.00 92.89 164 GLY A C 1
ATOM 1357 O O . GLY A 1 164 ? -99.515 -28.734 -29.407 1.00 91.74 164 GLY A O 1
ATOM 1358 N N . LYS A 1 165 ? -98.281 -29.410 -31.163 1.00 99.88 165 LYS A N 1
ATOM 1359 C CA . LYS A 1 165 ? -97.438 -30.307 -30.377 1.00 99.33 165 LYS A CA 1
ATOM 1360 C C . LYS A 1 165 ? -96.816 -29.591 -29.179 1.00 98.26 165 LYS A C 1
ATOM 1361 O O . LYS A 1 165 ? -96.498 -28.400 -29.229 1.00 98.18 165 LYS A O 1
ATOM 1367 N N . VAL A 1 166 ? -96.652 -30.343 -28.089 1.00 88.39 166 VAL A N 1
ATOM 1368 C CA . VAL A 1 166 ? -96.161 -29.839 -26.813 1.00 87.20 166 VAL A CA 1
ATOM 1369 C C . VAL A 1 166 ? -94.954 -30.666 -26.391 1.00 86.98 166 VAL A C 1
ATOM 1370 O O . VAL A 1 166 ? -94.829 -31.840 -26.752 1.00 87.35 166 VAL A O 1
ATOM 1374 N N . ILE A 1 167 ? -94.054 -30.042 -25.631 1.00 81.75 167 ILE A N 1
ATOM 1375 C CA . ILE A 1 167 ? -92.956 -30.736 -24.968 1.00 81.60 167 ILE A CA 1
ATOM 1376 C C . ILE A 1 167 ? -93.013 -30.350 -23.499 1.00 80.66 167 ILE A C 1
ATOM 1377 O O . ILE A 1 167 ? -93.422 -29.235 -23.166 1.00 80.24 167 ILE A O 1
ATOM 1382 N N . LEU A 1 168 ? -92.652 -31.271 -22.611 1.00 79.32 168 LEU A N 1
ATOM 1383 C CA . LEU A 1 168 ? -92.701 -31.017 -21.174 1.00 78.57 168 LEU A CA 1
ATOM 1384 C C . LEU A 1 168 ? -91.286 -31.115 -20.620 1.00 78.91 168 LEU A C 1
ATOM 1385 O O . LEU A 1 168 ? -90.771 -32.222 -20.432 1.00 79.30 168 LEU A O 1
ATOM 1390 N N . TYR A 1 169 ? -90.641 -29.971 -20.394 1.00 82.25 169 TYR A N 1
ATOM 1391 C CA . TYR A 1 169 ? -89.384 -29.953 -19.668 1.00 81.63 169 TYR A CA 1
ATOM 1392 C C . TYR A 1 169 ? -89.660 -30.102 -18.176 1.00 81.10 169 TYR A C 1
ATOM 1393 O O . TYR A 1 169 ? -90.615 -29.526 -17.640 1.00 81.65 169 TYR A O 1
ATOM 1402 N N . LEU A 1 170 ? -88.817 -30.880 -17.505 1.00 84.29 170 LEU A N 1
ATOM 1403 C CA . LEU A 1 170 ? -89.073 -31.292 -16.135 1.00 84.79 170 LEU A CA 1
ATOM 1404 C C . LEU A 1 170 ? -87.817 -31.105 -15.299 1.00 85.60 170 LEU A C 1
ATOM 1405 O O . LEU A 1 170 ? -86.700 -31.185 -15.812 1.00 87.59 170 LEU A O 1
ATOM 1410 N N . ASN A 1 171 ? -88.009 -30.855 -14.004 1.00 90.32 171 ASN A N 1
ATOM 1411 C CA . ASN A 1 171 ? -86.888 -30.723 -13.081 1.00 90.26 171 ASN A CA 1
ATOM 1412 C C . ASN A 1 171 ? -87.364 -31.166 -11.708 1.00 89.36 171 ASN A C 1
ATOM 1413 O O . ASN A 1 171 ? -88.562 -31.172 -11.431 1.00 89.56 171 ASN A O 1
ATOM 1418 N N . CYS A 1 172 ? -86.422 -31.527 -10.839 1.00 86.31 172 CYS A N 1
ATOM 1419 C CA . CYS A 1 172 ? -86.805 -31.932 -9.493 1.00 87.73 172 CYS A CA 1
ATOM 1420 C C . CYS A 1 172 ? -85.627 -31.763 -8.548 1.00 87.22 172 CYS A C 1
ATOM 1421 O O . CYS A 1 172 ? -84.469 -31.701 -8.967 1.00 88.43 172 CYS A O 1
ATOM 1424 N N . SER A 1 173 ? -85.951 -31.707 -7.260 1.00 90.20 173 SER A N 1
ATOM 1425 C CA . SER A 1 173 ? -84.985 -31.413 -6.207 1.00 92.41 173 SER A CA 1
ATOM 1426 C C . SER A 1 173 ? -85.637 -31.736 -4.868 1.00 92.71 173 SER A C 1
ATOM 1427 O O . SER A 1 173 ? -86.846 -31.945 -4.788 1.00 89.69 173 SER A O 1
ATOM 1430 N N . SER A 1 174 ? -84.831 -31.760 -3.813 1.00 90.82 174 SER A N 1
ATOM 1431 C CA . SER A 1 174 ? -85.333 -32.161 -2.505 1.00 91.75 174 SER A CA 1
ATOM 1432 C C . SER A 1 174 ? -85.829 -30.957 -1.697 1.00 91.29 174 SER A C 1
ATOM 1433 O O . SER A 1 174 ? -85.581 -29.800 -2.039 1.00 91.14 174 SER A O 1
ATOM 1436 N N . ASP A 1 175 ? -86.541 -31.248 -0.605 1.00 93.24 175 ASP A N 1
ATOM 1437 C CA . ASP A 1 175 ? -87.044 -30.204 0.282 1.00 93.25 175 ASP A CA 1
ATOM 1438 C C . ASP A 1 175 ? -87.236 -30.769 1.685 1.00 94.52 175 ASP A C 1
ATOM 1439 O O . ASP A 1 175 ? -87.793 -31.860 1.848 1.00 94.89 175 ASP A O 1
ATOM 1444 N N . PHE A 1 176 ? -86.771 -30.025 2.690 1.00 94.20 176 PHE A N 1
ATOM 1445 C CA . PHE A 1 176 ? -86.916 -30.385 4.095 1.00 94.76 176 PHE A CA 1
ATOM 1446 C C . PHE A 1 176 ? -87.980 -29.504 4.737 1.00 95.24 176 PHE A C 1
ATOM 1447 O O . PHE A 1 176 ? -88.070 -28.310 4.431 1.00 95.94 176 PHE A O 1
ATOM 1455 N N . SER A 1 177 ? -88.773 -30.083 5.639 1.00 95.55 177 SER A N 1
ATOM 1456 C CA . SER A 1 177 ? -89.806 -29.310 6.322 1.00 95.29 177 SER A CA 1
ATOM 1457 C C . SER A 1 177 ? -90.253 -30.056 7.572 1.00 97.86 177 SER A C 1
ATOM 1458 O O . SER A 1 177 ? -89.933 -31.229 7.755 1.00 99.85 177 SER A O 1
ATOM 1461 N N . THR A 1 178 ? -90.987 -29.358 8.440 1.00 106.27 178 THR A N 1
ATOM 1462 C CA . THR A 1 178 ? -91.473 -29.937 9.688 1.00 106.38 178 THR A CA 1
ATOM 1463 C C . THR A 1 178 ? -92.961 -29.662 9.859 1.00 107.92 178 THR A C 1
ATOM 1464 O O . THR A 1 178 ? -93.478 -28.635 9.407 1.00 105.46 178 THR A O 1
ATOM 1468 N N . ASP A 1 179 ? -93.654 -30.611 10.495 1.00 113.78 179 ASP A N 1
ATOM 1469 C CA . ASP A 1 179 ? -95.039 -30.411 10.903 1.00 114.31 179 ASP A CA 1
ATOM 1470 C C . ASP A 1 179 ? -95.149 -29.755 12.271 1.00 115.57 179 ASP A C 1
ATOM 1471 O O . ASP A 1 179 ? -96.142 -29.070 12.543 1.00 115.92 179 ASP A O 1
ATOM 1476 N N . LYS A 1 180 ? -94.152 -29.948 13.132 1.00 114.64 180 LYS A N 1
ATOM 1477 C CA . LYS A 1 180 ? -94.205 -29.485 14.515 1.00 116.05 180 LYS A CA 1
ATOM 1478 C C . LYS A 1 180 ? -94.119 -27.964 14.567 1.00 115.25 180 LYS A C 1
ATOM 1479 O O . LYS A 1 180 ? -93.059 -27.384 14.305 1.00 114.53 180 LYS A O 1
ATOM 1485 N N . SER A 1 181 ? -95.234 -27.319 14.909 1.00 114.01 181 SER A N 1
ATOM 1486 C CA . SER A 1 181 ? -95.233 -25.890 15.177 1.00 113.54 181 SER A CA 1
ATOM 1487 C C . SER A 1 181 ? -94.517 -25.612 16.497 1.00 114.65 181 SER A C 1
ATOM 1488 O O . SER A 1 181 ? -94.390 -26.484 17.360 1.00 116.09 181 SER A O 1
ATOM 1491 N N . ILE A 1 182 ? -94.028 -24.377 16.642 1.00 101.10 182 ILE A N 1
ATOM 1492 C CA . ILE A 1 182 ? -93.268 -24.008 17.835 1.00 102.28 182 ILE A CA 1
ATOM 1493 C C . ILE A 1 182 ? -94.110 -24.174 19.092 1.00 104.04 182 ILE A C 1
ATOM 1494 O O . ILE A 1 182 ? -93.580 -24.444 20.178 1.00 105.38 182 ILE A O 1
ATOM 1499 N N . TYR A 1 183 ? -95.428 -24.021 18.969 1.00 108.72 183 TYR A N 1
ATOM 1500 C CA . TYR A 1 183 ? -96.315 -24.284 20.097 1.00 110.18 183 TYR A CA 1
ATOM 1501 C C . TYR A 1 183 ? -96.148 -25.715 20.608 1.00 111.54 183 TYR A C 1
ATOM 1502 O O . TYR A 1 183 ? -96.119 -25.954 21.823 1.00 112.85 183 TYR A O 1
ATOM 1511 N N . GLU A 1 184 ? -96.024 -26.684 19.692 1.00 112.82 184 GLU A N 1
ATOM 1512 C CA . GLU A 1 184 ? -95.760 -28.063 20.102 1.00 114.18 184 GLU A CA 1
ATOM 1513 C C . GLU A 1 184 ? -94.449 -28.171 20.871 1.00 114.83 184 GLU A C 1
ATOM 1514 O O . GLU A 1 184 ? -94.360 -28.907 21.858 1.00 116.29 184 GLU A O 1
ATOM 1520 N N . MET A 1 185 ? -93.411 -27.464 20.417 1.00 107.81 185 MET A N 1
ATOM 1521 C CA . MET A 1 185 ? -92.131 -27.490 21.119 1.00 108.60 185 MET A CA 1
ATOM 1522 C C . MET A 1 185 ? -92.239 -26.866 22.502 1.00 109.54 185 MET A C 1
ATOM 1523 O O . MET A 1 185 ? -91.558 -27.299 23.438 1.00 110.86 185 MET A O 1
ATOM 1528 N N . LEU A 1 186 ? -93.083 -25.846 22.646 1.00 115.06 186 LEU A N 1
ATOM 1529 C CA . LEU A 1 186 ? -93.286 -25.228 23.950 1.00 115.88 186 LEU A CA 1
ATOM 1530 C C . LEU A 1 186 ? -94.024 -26.168 24.892 1.00 117.45 186 LEU A C 1
ATOM 1531 O O . LEU A 1 186 ? -93.768 -26.169 26.101 1.00 118.59 186 LEU A O 1
ATOM 1536 N N . ASN A 1 187 ? -94.950 -26.968 24.357 1.00 122.85 187 ASN A N 1
ATOM 1537 C CA . ASN A 1 187 ? -95.589 -27.990 25.184 1.00 124.40 187 ASN A CA 1
ATOM 1538 C C . ASN A 1 187 ? -94.593 -29.085 25.563 1.00 125.48 187 ASN A C 1
ATOM 1539 O O . ASN A 1 187 ? -94.486 -29.464 26.735 1.00 126.75 187 ASN A O 1
ATOM 1544 N N . ASP A 1 188 ? -93.855 -29.610 24.580 1.00 118.02 188 ASP A N 1
ATOM 1545 C CA . ASP A 1 188 ? -92.884 -30.668 24.843 1.00 119.13 188 ASP A CA 1
ATOM 1546 C C . ASP A 1 188 ? -91.678 -30.170 25.635 1.00 119.50 188 ASP A C 1
ATOM 1547 O O . ASP A 1 188 ? -90.916 -30.990 26.161 1.00 120.60 188 ASP A O 1
ATOM 1552 N N . GLY A 1 189 ? -91.484 -28.854 25.730 1.00 124.69 189 GLY A N 1
ATOM 1553 C CA . GLY A 1 189 ? -90.475 -28.286 26.600 1.00 125.11 189 GLY A CA 1
ATOM 1554 C C . GLY A 1 189 ? -89.127 -28.018 25.969 1.00 124.58 189 GLY A C 1
ATOM 1555 O O . GLY A 1 189 ? -88.208 -27.584 26.677 1.00 125.03 189 GLY A O 1
ATOM 1556 N N . LEU A 1 190 ? -88.970 -28.264 24.672 1.00 124.81 190 LEU A N 1
ATOM 1557 C CA . LEU A 1 190 ? -87.698 -27.997 24.016 1.00 124.35 190 LEU A CA 1
ATOM 1558 C C . LEU A 1 190 ? -87.452 -26.493 23.945 1.00 123.39 190 LEU A C 1
ATOM 1559 O O . LEU A 1 190 ? -88.339 -25.728 23.551 1.00 122.27 190 LEU A O 1
ATOM 1564 N N . GLY A 1 191 ? -86.254 -26.073 24.344 1.00 130.13 191 GLY A N 1
ATOM 1565 C CA . GLY A 1 191 ? -85.908 -24.665 24.254 1.00 129.34 191 GLY A CA 1
ATOM 1566 C C . GLY A 1 191 ? -86.000 -24.163 22.824 1.00 127.56 191 GLY A C 1
ATOM 1567 O O . GLY A 1 191 ? -85.657 -24.866 21.871 1.00 127.31 191 GLY A O 1
ATOM 1568 N N . VAL A 1 192 ? -86.465 -22.925 22.678 1.00 123.51 192 VAL A N 1
ATOM 1569 C CA . VAL A 1 192 ? -86.754 -22.369 21.359 1.00 121.74 192 VAL A CA 1
ATOM 1570 C C . VAL A 1 192 ? -86.135 -20.978 21.228 1.00 121.26 192 VAL A C 1
ATOM 1571 O O . VAL A 1 192 ? -86.462 -20.221 20.308 1.00 120.00 192 VAL A O 1
ATOM 1575 N N . VAL A 1 193 ? -85.199 -20.649 22.124 1.00 117.82 193 VAL A N 1
ATOM 1576 C CA . VAL A 1 193 ? -84.771 -19.260 22.307 1.00 117.68 193 VAL A CA 1
ATOM 1577 C C . VAL A 1 193 ? -84.069 -18.698 21.071 1.00 116.88 193 VAL A C 1
ATOM 1578 O O . VAL A 1 193 ? -84.190 -17.502 20.780 1.00 116.27 193 VAL A O 1
ATOM 1582 N N . GLY A 1 194 ? -83.328 -19.517 20.328 1.00 114.31 194 GLY A N 1
ATOM 1583 C CA . GLY A 1 194 ? -82.530 -18.965 19.248 1.00 113.77 194 GLY A CA 1
ATOM 1584 C C . GLY A 1 194 ? -82.764 -19.540 17.867 1.00 112.68 194 GLY A C 1
ATOM 1585 O O . GLY A 1 194 ? -82.163 -19.078 16.894 1.00 112.11 194 GLY A O 1
ATOM 1586 N N . LEU A 1 195 ? -83.642 -20.532 17.764 1.00 113.33 195 LEU A N 1
ATOM 1587 C CA . LEU A 1 195 ? -83.807 -21.262 16.516 1.00 112.47 195 LEU A CA 1
ATOM 1588 C C . LEU A 1 195 ? -84.394 -20.375 15.427 1.00 110.81 195 LEU A C 1
ATOM 1589 O O . LEU A 1 195 ? -85.292 -19.566 15.679 1.00 110.21 195 LEU A O 1
ATOM 1594 N N . GLN A 1 196 ? -83.876 -20.529 14.209 1.00 108.71 196 GLN A N 1
ATOM 1595 C CA . GLN A 1 196 ? -84.452 -19.841 13.064 1.00 107.18 196 GLN A CA 1
ATOM 1596 C C . GLN A 1 196 ? -85.846 -20.378 12.793 1.00 106.34 196 GLN A C 1
ATOM 1597 O O . GLN A 1 196 ? -86.100 -21.579 12.916 1.00 106.63 196 GLN A O 1
ATOM 1603 N N . VAL A 1 197 ? -86.759 -19.482 12.422 1.00 105.96 197 VAL A N 1
ATOM 1604 C CA . VAL A 1 197 ? -88.156 -19.843 12.245 1.00 105.14 197 VAL A CA 1
ATOM 1605 C C . VAL A 1 197 ? -88.657 -19.324 10.902 1.00 103.64 197 VAL A C 1
ATOM 1606 O O . VAL A 1 197 ? -88.124 -18.368 10.335 1.00 103.18 197 VAL A O 1
ATOM 1610 N N . LYS A 1 198 ? -89.693 -19.988 10.396 1.00 105.33 198 LYS A N 1
ATOM 1611 C CA . LYS A 1 198 ? -90.363 -19.639 9.155 1.00 103.99 198 LYS A CA 1
ATOM 1612 C C . LYS A 1 198 ? -91.843 -19.486 9.457 1.00 103.93 198 LYS A C 1
ATOM 1613 O O . LYS A 1 198 ? -92.442 -20.369 10.077 1.00 104.81 198 LYS A O 1
ATOM 1619 N N . ASN A 1 199 ? -92.426 -18.366 9.041 1.00 109.53 199 ASN A N 1
ATOM 1620 C CA . ASN A 1 199 ? -93.835 -18.101 9.316 1.00 109.96 199 ASN A CA 1
ATOM 1621 C C . ASN A 1 199 ? -94.678 -18.780 8.245 1.00 109.41 199 ASN A C 1
ATOM 1622 O O . ASN A 1 199 ? -94.647 -18.386 7.077 1.00 108.22 199 ASN A O 1
ATOM 1627 N N . LYS A 1 200 ? -95.431 -19.806 8.646 1.00 114.15 200 LYS A N 1
ATOM 1628 C CA . LYS A 1 200 ? -96.187 -20.602 7.687 1.00 113.90 200 LYS A CA 1
ATOM 1629 C C . LYS A 1 200 ? -97.392 -19.836 7.152 1.00 113.91 200 LYS A C 1
ATOM 1630 O O . LYS A 1 200 ? -97.651 -19.835 5.942 1.00 112.86 200 LYS A O 1
ATOM 1636 N N . TRP A 1 201 ? -98.147 -19.182 8.041 1.00 112.40 201 TRP A N 1
ATOM 1637 C CA . TRP A 1 201 ? -99.426 -18.592 7.646 1.00 112.79 201 TRP A CA 1
ATOM 1638 C C . TRP A 1 201 ? -99.248 -17.485 6.616 1.00 111.36 201 TRP A C 1
ATOM 1639 O O . TRP A 1 201 ? -100.019 -17.393 5.654 1.00 111.22 201 TRP A O 1
ATOM 1650 N N . THR A 1 202 ? -98.247 -16.630 6.798 1.00 118.68 202 THR A N 1
ATOM 1651 C CA . THR A 1 202 ? -98.077 -15.477 5.927 1.00 117.58 202 THR A CA 1
ATOM 1652 C C . THR A 1 202 ? -97.059 -15.697 4.819 1.00 116.13 202 THR A C 1
ATOM 1653 O O . THR A 1 202 ? -97.099 -14.975 3.817 1.00 115.19 202 THR A O 1
ATOM 1657 N N . ASN A 1 203 ? -96.165 -16.679 4.970 1.00 128.87 203 ASN A N 1
ATOM 1658 C CA . ASN A 1 203 ? -94.995 -16.831 4.096 1.00 127.63 203 ASN A CA 1
ATOM 1659 C C . ASN A 1 203 ? -94.233 -15.515 3.978 1.00 127.00 203 ASN A C 1
ATOM 1660 O O . ASN A 1 203 ? -93.646 -15.214 2.935 1.00 126.05 203 ASN A O 1
ATOM 1665 N N . ALA A 1 204 ? -94.240 -14.728 5.058 1.00 123.87 204 ALA A N 1
ATOM 1666 C CA . ALA A 1 204 ? -93.716 -13.368 5.039 1.00 123.55 204 ALA A CA 1
ATOM 1667 C C . ALA A 1 204 ? -92.247 -13.338 4.647 1.00 123.06 204 ALA A C 1
ATOM 1668 O O . ALA A 1 204 ? -91.900 -12.841 3.570 1.00 122.16 204 ALA A O 1
ATOM 1670 N N . ASN A 1 205 ? -91.386 -13.894 5.494 1.00 123.39 205 ASN A N 1
ATOM 1671 C CA . ASN A 1 205 ? -89.950 -13.827 5.275 1.00 123.32 205 ASN A CA 1
ATOM 1672 C C . ASN A 1 205 ? -89.284 -15.032 5.926 1.00 124.09 205 ASN A C 1
ATOM 1673 O O . ASN A 1 205 ? -89.943 -15.917 6.480 1.00 124.59 205 ASN A O 1
ATOM 1678 N N . GLY A 1 206 ? -87.958 -15.066 5.817 1.00 112.14 206 GLY A N 1
ATOM 1679 C CA . GLY A 1 206 ? -87.110 -15.958 6.578 1.00 113.33 206 GLY A CA 1
ATOM 1680 C C . GLY A 1 206 ? -86.180 -15.115 7.423 1.00 114.53 206 GLY A C 1
ATOM 1681 O O . GLY A 1 206 ? -86.431 -13.919 7.606 1.00 115.57 206 GLY A O 1
ATOM 1682 N N . ASN A 1 207 ? -85.095 -15.708 7.921 1.00 113.38 207 ASN A N 1
ATOM 1683 C CA . ASN A 1 207 ? -84.216 -15.053 8.889 1.00 114.61 207 ASN A CA 1
ATOM 1684 C C . ASN A 1 207 ? -85.005 -14.560 10.100 1.00 115.27 207 ASN A C 1
ATOM 1685 O O . ASN A 1 207 ? -84.653 -13.553 10.719 1.00 116.04 207 ASN A O 1
ATOM 1690 N N . ILE A 1 208 ? -86.077 -15.271 10.432 1.00 109.22 208 ILE A N 1
ATOM 1691 C CA . ILE A 1 208 ? -86.895 -14.944 11.599 1.00 109.61 208 ILE A CA 1
ATOM 1692 C C . ILE A 1 208 ? -86.259 -15.673 12.775 1.00 111.26 208 ILE A C 1
ATOM 1693 O O . ILE A 1 208 ? -86.678 -16.756 13.189 1.00 111.80 208 ILE A O 1
ATOM 1698 N N . PHE A 1 209 ? -85.210 -15.064 13.321 1.00 106.86 209 PHE A N 1
ATOM 1699 C CA . PHE A 1 209 ? -84.529 -15.606 14.483 1.00 108.57 209 PHE A CA 1
ATOM 1700 C C . PHE A 1 209 ? -85.295 -15.221 15.740 1.00 108.86 209 PHE A C 1
ATOM 1701 O O . PHE A 1 209 ? -85.602 -14.046 15.951 1.00 108.41 209 PHE A O 1
ATOM 1709 N N . ILE A 1 210 ? -85.626 -16.212 16.569 1.00 110.39 210 ILE A N 1
ATOM 1710 C CA . ILE A 1 210 ? -86.322 -15.918 17.814 1.00 110.83 210 ILE A CA 1
ATOM 1711 C C . ILE A 1 210 ? -85.404 -15.130 18.737 1.00 111.84 210 ILE A C 1
ATOM 1712 O O . ILE A 1 210 ? -84.222 -15.461 18.902 1.00 112.84 210 ILE A O 1
ATOM 1717 N N . GLU A 1 211 ? -85.941 -14.071 19.336 1.00 118.33 211 GLU A N 1
ATOM 1718 C CA . GLU A 1 211 ? -85.197 -13.250 20.282 1.00 119.27 211 GLU A CA 1
ATOM 1719 C C . GLU A 1 211 ? -85.457 -13.642 21.727 1.00 120.33 211 GLU A C 1
ATOM 1720 O O . GLU A 1 211 ? -84.512 -13.746 22.510 1.00 121.56 211 GLU A O 1
ATOM 1726 N N . LYS A 1 212 ? -86.716 -13.874 22.092 1.00 116.69 212 LYS A N 1
ATOM 1727 C CA . LYS A 1 212 ? -87.077 -14.187 23.468 1.00 117.72 212 LYS A CA 1
ATOM 1728 C C . LYS A 1 212 ? -88.514 -14.688 23.494 1.00 117.31 212 LYS A C 1
ATOM 1729 O O . LYS A 1 212 ? -89.285 -14.462 22.557 1.00 116.13 212 LYS A O 1
ATOM 1735 N N . VAL A 1 213 ? -88.861 -15.372 24.581 1.00 124.51 213 VAL A N 1
ATOM 1736 C CA . VAL A 1 213 ? -90.232 -15.797 24.828 1.00 124.47 213 VAL A CA 1
ATOM 1737 C C . VAL A 1 213 ? -90.977 -14.659 25.516 1.00 124.51 213 VAL A C 1
ATOM 1738 O O . VAL A 1 213 ? -90.379 -13.787 26.152 1.00 124.80 213 VAL A O 1
ATOM 1742 N N . LEU A 1 214 ? -92.300 -14.659 25.385 1.00 125.50 214 LEU A N 1
ATOM 1743 C CA . LEU A 1 214 ? -93.145 -13.650 26.005 1.00 125.65 214 LEU A CA 1
ATOM 1744 C C . LEU A 1 214 ? -93.981 -14.279 27.111 1.00 126.85 214 LEU A C 1
ATOM 1745 O O . LEU A 1 214 ? -94.470 -15.405 26.971 1.00 127.19 214 LEU A O 1
ATOM 1750 N N . ASP A 1 215 ? -94.125 -13.548 28.220 1.00 132.70 215 ASP A N 1
ATOM 1751 C CA . ASP A 1 215 ? -94.997 -13.994 29.302 1.00 134.03 215 ASP A CA 1
ATOM 1752 C C . ASP A 1 215 ? -96.467 -13.775 28.959 1.00 133.75 215 ASP A C 1
ATOM 1753 O O . ASP A 1 215 ? -97.314 -14.615 29.284 1.00 134.69 215 ASP A O 1
ATOM 1758 N N . ASN A 1 216 ? -96.784 -12.649 28.322 1.00 129.58 216 ASN A N 1
ATOM 1759 C CA . ASN A 1 216 ? -98.153 -12.360 27.913 1.00 129.29 216 ASN A CA 1
ATOM 1760 C C . ASN A 1 216 ? -98.698 -13.473 27.029 1.00 128.96 216 ASN A C 1
ATOM 1761 O O . ASN A 1 216 ? -98.007 -13.966 26.135 1.00 128.01 216 ASN A O 1
ATOM 1766 N N . THR A 1 217 ? -99.936 -13.879 27.296 1.00 123.03 217 THR A N 1
ATOM 1767 C CA . THR A 1 217 ? -100.614 -14.806 26.406 1.00 122.80 217 THR A CA 1
ATOM 1768 C C . THR A 1 217 ? -101.006 -14.095 25.113 1.00 121.40 217 THR A C 1
ATOM 1769 O O . THR A 1 217 ? -101.065 -12.865 25.043 1.00 120.84 217 THR A O 1
ATOM 1773 N N . ILE A 1 218 ? -101.270 -14.884 24.069 1.00 117.80 218 ILE A N 1
ATOM 1774 C CA . ILE A 1 218 ? -101.761 -14.289 22.831 1.00 116.44 218 ILE A CA 1
ATOM 1775 C C . ILE A 1 218 ? -103.185 -13.779 22.973 1.00 117.71 218 ILE A C 1
ATOM 1776 O O . ILE A 1 218 ? -103.681 -13.099 22.069 1.00 116.95 218 ILE A O 1
ATOM 1781 N N . SER A 1 219 ? -103.852 -14.094 24.088 1.00 122.08 219 SER A N 1
ATOM 1782 C CA . SER A 1 219 ? -105.200 -13.591 24.332 1.00 122.82 219 SER A CA 1
ATOM 1783 C C . SER A 1 219 ? -105.197 -12.109 24.689 1.00 122.49 219 SER A C 1
ATOM 1784 O O . SER A 1 219 ? -106.167 -11.407 24.389 1.00 122.30 219 SER A O 1
ATOM 1787 N N . ASP A 1 220 ? -104.123 -11.624 25.331 1.00 118.50 220 ASP A N 1
ATOM 1788 C CA . ASP A 1 220 ? -104.040 -10.250 25.809 1.00 118.31 220 ASP A CA 1
ATOM 1789 C C . ASP A 1 220 ? -104.154 -9.255 24.655 1.00 116.77 220 ASP A C 1
ATOM 1790 O O . ASP A 1 220 ? -103.779 -9.565 23.522 1.00 115.73 220 ASP A O 1
ATOM 1795 N N . PRO A 1 221 ? -104.656 -8.044 24.921 1.00 118.33 221 PRO A N 1
ATOM 1796 C CA . PRO A 1 221 ? -104.790 -7.048 23.855 1.00 116.95 221 PRO A CA 1
ATOM 1797 C C . PRO A 1 221 ? -103.488 -6.303 23.609 1.00 116.27 221 PRO A C 1
ATOM 1798 O O . PRO A 1 221 ? -102.604 -6.244 24.462 1.00 117.33 221 PRO A O 1
ATOM 1802 N N . GLY A 1 222 ? -103.400 -5.711 22.419 1.00 116.85 222 GLY A N 1
ATOM 1803 C CA . GLY A 1 222 ? -102.220 -4.973 22.024 1.00 116.16 222 GLY A CA 1
ATOM 1804 C C . GLY A 1 222 ? -101.000 -5.860 21.850 1.00 116.17 222 GLY A C 1
ATOM 1805 O O . GLY A 1 222 ? -99.877 -5.376 21.666 1.00 115.79 222 GLY A O 1
ATOM 1806 N N . THR A 1 223 ? -101.209 -7.177 21.904 1.00 113.18 223 THR A N 1
ATOM 1807 C CA . THR A 1 223 ? -100.104 -8.109 21.691 1.00 113.11 223 THR A CA 1
ATOM 1808 C C . THR A 1 223 ? -99.660 -8.094 20.236 1.00 111.77 223 THR A C 1
ATOM 1809 O O . THR A 1 223 ? -98.460 -8.152 19.947 1.00 111.34 223 THR A O 1
ATOM 1813 N N . SER A 1 224 ? -100.610 -7.997 19.309 1.00 114.74 224 SER A N 1
ATOM 1814 C CA . SER A 1 224 ? -100.258 -7.710 17.926 1.00 113.50 224 SER A CA 1
ATOM 1815 C C . SER A 1 224 ? -99.643 -6.319 17.831 1.00 112.94 224 SER A C 1
ATOM 1816 O O . SER A 1 224 ? -99.941 -5.430 18.632 1.00 113.67 224 SER A O 1
ATOM 1819 N N . GLY A 1 225 ? -98.773 -6.135 16.838 1.00 120.48 225 GLY A N 1
ATOM 1820 C CA . GLY A 1 225 ? -98.124 -4.843 16.675 1.00 120.08 225 GLY A CA 1
ATOM 1821 C C . GLY A 1 225 ? -99.109 -3.728 16.381 1.00 119.79 225 GLY A C 1
ATOM 1822 O O . GLY A 1 225 ? -99.029 -2.642 16.960 1.00 120.31 225 GLY A O 1
ATOM 1823 N N . LYS A 1 226 ? -100.054 -3.987 15.481 1.00 124.19 226 LYS A N 1
ATOM 1824 C CA . LYS A 1 226 ? -101.050 -2.989 15.108 1.00 123.89 226 LYS A CA 1
ATOM 1825 C C . LYS A 1 226 ? -101.838 -2.527 16.331 1.00 125.49 226 LYS A C 1
ATOM 1826 O O . LYS A 1 226 ? -102.216 -3.333 17.186 1.00 126.75 226 LYS A O 1
ATOM 1832 N N . LEU A 1 227 ? -102.067 -1.211 16.404 1.00 113.13 227 LEU A N 1
ATOM 1833 C CA . LEU A 1 227 ? -102.626 -0.564 17.587 1.00 115.18 227 LEU A CA 1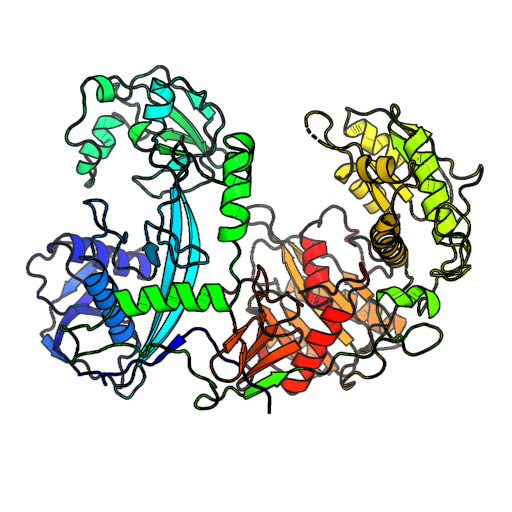
ATOM 1834 C C . LEU A 1 227 ? -103.895 -1.254 18.074 1.00 116.01 227 LEU A C 1
ATOM 1835 O O . LEU A 1 227 ? -104.735 -1.682 17.278 1.00 115.45 227 LEU A O 1
ATOM 1840 N N . GLY A 1 228 ? -104.017 -1.361 19.398 1.00 118.84 228 GLY A N 1
ATOM 1841 C CA . GLY A 1 228 ? -105.213 -1.851 20.059 1.00 119.76 228 GLY A CA 1
ATOM 1842 C C . GLY A 1 228 ? -105.832 -3.103 19.476 1.00 119.96 228 GLY A C 1
ATOM 1843 O O . GLY A 1 228 ? -107.048 -3.300 19.559 1.00 120.80 228 GLY A O 1
ATOM 1844 N N . GLN A 1 229 ? -105.011 -3.959 18.880 1.00 112.79 229 GLN A N 1
ATOM 1845 C CA . GLN A 1 229 ? -105.469 -5.222 18.324 1.00 113.00 229 GLN A CA 1
ATOM 1846 C C . GLN A 1 229 ? -104.709 -6.353 18.999 1.00 113.41 229 GLN A C 1
ATOM 1847 O O . GLN A 1 229 ? -103.475 -6.328 19.052 1.00 112.96 229 GLN A O 1
ATOM 1853 N N . SER A 1 230 ? -105.442 -7.334 19.519 1.00 116.23 230 SER A N 1
ATOM 1854 C CA . SER A 1 230 ? -104.807 -8.516 20.078 1.00 116.76 230 SER A CA 1
ATOM 1855 C C . SER A 1 230 ? -104.292 -9.408 18.960 1.00 116.05 230 SER A C 1
ATOM 1856 O O . SER A 1 230 ? -104.798 -9.385 17.836 1.00 115.57 230 SER A O 1
ATOM 1859 N N . LEU A 1 231 ? -103.268 -10.196 19.285 1.00 113.16 231 LEU A N 1
ATOM 1860 C CA . LEU A 1 231 ? -102.680 -11.085 18.293 1.00 112.54 231 LEU A CA 1
ATOM 1861 C C . LEU A 1 231 ? -103.710 -12.079 17.766 1.00 113.06 231 LEU A C 1
ATOM 1862 O O . LEU A 1 231 ? -103.724 -12.390 16.569 1.00 112.28 231 LEU A O 1
ATOM 1867 N N . ILE A 1 232 ? -104.587 -12.582 18.642 1.00 114.41 232 ILE A N 1
ATOM 1868 C CA . ILE A 1 232 ? -105.649 -13.480 18.194 1.00 115.06 232 ILE A CA 1
ATOM 1869 C C . ILE A 1 232 ? -106.677 -12.720 17.363 1.00 114.63 232 ILE A C 1
ATOM 1870 O O . ILE A 1 232 ? -107.174 -13.227 16.351 1.00 114.47 232 ILE A O 1
ATOM 1875 N N . ASP A 1 233 ? -107.004 -11.490 17.771 1.00 118.10 233 ASP A N 1
ATOM 1876 C CA . ASP A 1 233 ? -107.979 -10.686 17.040 1.00 117.64 233 ASP A CA 1
ATOM 1877 C C . ASP A 1 233 ? -107.431 -10.216 15.699 1.00 116.30 233 ASP A C 1
ATOM 1878 O O . ASP A 1 233 ? -108.204 -9.951 14.767 1.00 116.00 233 ASP A O 1
ATOM 1883 N N . TYR A 1 234 ? -106.107 -10.080 15.607 1.00 117.73 234 TYR A N 1
ATOM 1884 C CA . TYR A 1 234 ? -105.444 -9.645 14.383 1.00 116.48 234 TYR A CA 1
ATOM 1885 C C . TYR A 1 234 ? -105.854 -10.510 13.195 1.00 116.12 234 TYR A C 1
ATOM 1886 O O . TYR A 1 234 ? -106.378 -10.010 12.193 1.00 115.47 234 TYR A O 1
ATOM 1895 N N . TYR A 1 235 ? -105.634 -11.823 13.302 1.00 113.02 235 TYR A N 1
ATOM 1896 C CA . TYR A 1 235 ? -106.009 -12.723 12.215 1.00 112.81 235 TYR A CA 1
ATOM 1897 C C . TYR A 1 235 ? -107.520 -12.777 12.023 1.00 113.20 235 TYR A C 1
ATOM 1898 O O . TYR A 1 235 ? -107.991 -12.942 10.892 1.00 112.55 235 TYR A O 1
ATOM 1907 N N . ILE A 1 236 ? -108.290 -12.641 13.107 1.00 115.75 236 ILE A N 1
ATOM 1908 C CA . ILE A 1 236 ? -109.748 -12.647 12.994 1.00 116.09 236 ILE A CA 1
ATOM 1909 C C . ILE A 1 236 ? -110.212 -11.540 12.057 1.00 115.08 236 ILE A C 1
ATOM 1910 O O . ILE A 1 236 ? -111.009 -11.769 11.139 1.00 114.68 236 ILE A O 1
ATOM 1915 N N . ASN A 1 237 ? -109.717 -10.320 12.278 1.00 117.17 237 ASN A N 1
ATOM 1916 C CA . ASN A 1 237 ? -110.190 -9.184 11.493 1.00 116.39 237 ASN A CA 1
ATOM 1917 C C . ASN A 1 237 ? -109.669 -9.223 10.062 1.00 115.28 237 ASN A C 1
ATOM 1918 O O . ASN A 1 237 ? -110.351 -8.746 9.147 1.00 114.75 237 ASN A O 1
ATOM 1923 N N . GLY A 1 238 ? -108.478 -9.775 9.845 1.00 126.44 238 GLY A N 1
ATOM 1924 C CA . GLY A 1 238 ? -108.008 -9.983 8.492 1.00 126.05 238 GLY A CA 1
ATOM 1925 C C . GLY A 1 238 ? -108.861 -10.991 7.747 1.00 126.42 238 GLY A C 1
ATOM 1926 O O . GLY A 1 238 ? -109.573 -11.804 8.339 1.00 126.87 238 GLY A O 1
ATOM 1927 N N . ASN A 1 239 ? -108.792 -10.926 6.413 1.00 135.91 239 ASN A N 1
ATOM 1928 C CA . ASN A 1 239 ? -109.563 -11.853 5.589 1.00 136.21 239 ASN A CA 1
ATOM 1929 C C . ASN A 1 239 ? -109.212 -13.304 5.882 1.00 136.29 239 ASN A C 1
ATOM 1930 O O . ASN A 1 239 ? -110.008 -14.202 5.583 1.00 136.49 239 ASN A O 1
ATOM 1935 N N . GLN A 1 240 ? -108.039 -13.550 6.458 1.00 129.87 240 GLN A N 1
ATOM 1936 C CA . GLN A 1 240 ? -107.624 -14.898 6.836 1.00 130.05 240 GLN A CA 1
ATOM 1937 C C . GLN A 1 240 ? -107.932 -15.134 8.313 1.00 130.77 240 GLN A C 1
ATOM 1938 O O . GLN A 1 240 ? -107.049 -15.312 9.151 1.00 130.84 240 GLN A O 1
ATOM 1944 N N . LYS A 1 241 ? -109.226 -15.119 8.625 1.00 127.83 241 LYS A N 1
ATOM 1945 C CA . LYS A 1 241 ? -109.660 -15.509 9.958 1.00 128.65 241 LYS A CA 1
ATOM 1946 C C . LYS A 1 241 ? -109.672 -17.018 10.139 1.00 129.12 241 LYS A C 1
ATOM 1947 O O . LYS A 1 241 ? -109.822 -17.490 11.272 1.00 129.77 241 LYS A O 1
ATOM 1953 N N . TYR A 1 242 ? -109.490 -17.783 9.062 1.00 134.64 242 TYR A N 1
ATOM 1954 C CA . TYR A 1 242 ? -109.508 -19.237 9.157 1.00 135.07 242 TYR A CA 1
ATOM 1955 C C . TYR A 1 242 ? -108.231 -19.814 9.750 1.00 134.86 242 TYR A C 1
ATOM 1956 O O . TYR A 1 242 ? -108.153 -21.033 9.928 1.00 135.09 242 TYR A O 1
ATOM 1965 N N . ARG A 1 243 ? -107.241 -18.981 10.077 1.00 126.93 243 ARG A N 1
ATOM 1966 C CA . ARG A 1 243 ? -106.080 -19.489 10.798 1.00 126.97 243 ARG A CA 1
ATOM 1967 C C . ARG A 1 243 ? -106.383 -19.694 12.276 1.00 127.77 243 ARG A C 1
ATOM 1968 O O . ARG A 1 243 ? -105.783 -20.566 12.912 1.00 128.15 243 ARG A O 1
ATOM 1976 N N . VAL A 1 244 ? -107.281 -18.893 12.847 1.00 125.30 244 VAL A N 1
ATOM 1977 C CA . VAL A 1 244 ? -107.602 -18.998 14.266 1.00 126.06 244 VAL A CA 1
ATOM 1978 C C . VAL A 1 244 ? -109.110 -19.052 14.474 1.00 126.69 244 VAL A C 1
ATOM 1979 O O . VAL A 1 244 ? -109.597 -18.769 15.575 1.00 127.36 244 VAL A O 1
ATOM 1983 N N . GLU A 1 245 ? -109.855 -19.421 13.426 1.00 129.77 245 GLU A N 1
ATOM 1984 C CA . GLU A 1 245 ? -111.312 -19.306 13.473 1.00 130.28 245 GLU A CA 1
ATOM 1985 C C . GLU A 1 245 ? -111.893 -20.069 14.657 1.00 131.27 245 GLU A C 1
ATOM 1986 O O . GLU A 1 245 ? -112.704 -19.531 15.419 1.00 131.66 245 GLU A O 1
ATOM 1992 N N . LYS A 1 246 ? -111.481 -21.319 14.837 1.00 127.65 246 LYS A N 1
ATOM 1993 C CA . LYS A 1 246 ? -111.843 -22.096 16.016 1.00 128.61 246 LYS A CA 1
ATOM 1994 C C . LYS A 1 246 ? -110.552 -22.505 16.709 1.00 128.82 246 LYS A C 1
ATOM 1995 O O . LYS A 1 246 ? -109.790 -23.320 16.178 1.00 128.22 246 LYS A O 1
ATOM 2001 N N . PHE A 1 247 ? -110.317 -21.953 17.894 1.00 129.92 247 PHE A N 1
ATOM 2002 C CA . PHE A 1 247 ? -109.097 -22.184 18.650 1.00 130.12 247 PHE A CA 1
ATOM 2003 C C . PHE A 1 247 ? -109.447 -22.790 19.997 1.00 131.17 247 PHE A C 1
ATOM 2004 O O . PHE A 1 247 ? -110.548 -22.588 20.516 1.00 131.65 247 PHE A O 1
ATOM 2012 N N . THR A 1 248 ? -108.506 -23.538 20.560 1.00 133.69 248 THR A N 1
ATOM 2013 C CA . THR A 1 248 ? -108.700 -24.065 21.901 1.00 134.72 248 THR A CA 1
ATOM 2014 C C . THR A 1 248 ? -108.540 -22.936 22.906 1.00 135.03 248 THR A C 1
ATOM 2015 O O . THR A 1 248 ? -107.786 -21.987 22.683 1.00 134.49 248 THR A O 1
ATOM 2019 N N . ASP A 1 249 ? -109.281 -23.033 24.011 1.00 139.14 249 ASP A N 1
ATOM 2020 C CA . ASP A 1 249 ? -109.110 -22.078 25.100 1.00 139.64 249 ASP A CA 1
ATOM 2021 C C . ASP A 1 249 ? -107.667 -22.045 25.593 1.00 140.05 249 ASP A C 1
ATOM 2022 O O . ASP A 1 249 ? -107.185 -21.002 26.058 1.00 140.11 249 ASP A O 1
ATOM 2027 N N . GLU A 1 250 ? -106.968 -23.180 25.510 1.00 140.61 250 GLU A N 1
ATOM 2028 C CA . GLU A 1 250 ? -105.548 -23.216 25.846 1.00 140.80 250 GLU A CA 1
ATOM 2029 C C . GLU A 1 250 ? -104.707 -22.497 24.794 1.00 139.59 250 GLU A C 1
ATOM 2030 O O . GLU A 1 250 ? -103.689 -21.877 25.130 1.00 139.50 250 GLU A O 1
ATOM 2036 N N . ASP A 1 251 ? -105.117 -22.564 23.525 1.00 133.09 251 ASP A N 1
ATOM 2037 C CA . ASP A 1 251 ? -104.452 -21.777 22.492 1.00 131.92 251 ASP A CA 1
ATOM 2038 C C . ASP A 1 251 ? -104.592 -20.288 22.768 1.00 131.52 251 ASP A C 1
ATOM 2039 O O . ASP A 1 251 ? -103.625 -19.531 22.634 1.00 131.09 251 ASP A O 1
ATOM 2044 N N . LYS A 1 252 ? -105.790 -19.850 23.159 1.00 134.34 252 LYS A N 1
ATOM 2045 C CA . LYS A 1 252 ? -105.978 -18.450 23.518 1.00 134.09 252 LYS A CA 1
ATOM 2046 C C . LYS A 1 252 ? -105.071 -18.059 24.677 1.00 134.72 252 LYS A C 1
ATOM 2047 O O . LYS A 1 252 ? -104.506 -16.960 24.689 1.00 134.18 252 LYS A O 1
ATOM 2053 N N . ASN A 1 253 ? -104.897 -18.954 25.645 1.00 136.31 253 ASN A N 1
ATOM 2054 C CA . ASN A 1 253 ? -103.981 -18.731 26.754 1.00 137.19 253 ASN A CA 1
ATOM 2055 C C . ASN A 1 253 ? -102.565 -19.213 26.460 1.00 137.19 253 ASN A C 1
ATOM 2056 O O . ASN A 1 253 ? -101.739 -19.262 27.379 1.00 138.10 253 ASN A O 1
ATOM 2061 N N . ALA A 1 254 ? -102.263 -19.560 25.210 1.00 130.12 254 ALA A N 1
ATOM 2062 C CA . ALA A 1 254 ? -100.906 -19.932 24.838 1.00 130.00 254 ALA A CA 1
ATOM 2063 C C . ALA A 1 254 ? -100.030 -18.692 24.723 1.00 129.34 254 ALA A C 1
ATOM 2064 O O . ALA A 1 254 ? -100.453 -17.661 24.193 1.00 128.32 254 ALA A O 1
ATOM 2066 N N . LYS A 1 255 ? -98.799 -18.802 25.213 1.00 130.58 255 LYS A N 1
ATOM 2067 C CA . LYS A 1 255 ? -97.926 -17.640 25.310 1.00 130.31 255 LYS A CA 1
ATOM 2068 C C . LYS A 1 255 ? -97.458 -17.176 23.934 1.00 129.08 255 LYS A C 1
ATOM 2069 O O . LYS A 1 255 ? -97.161 -17.986 23.052 1.00 128.69 255 LYS A O 1
ATOM 2075 N N . VAL A 1 256 ? -97.397 -15.850 23.761 1.00 128.36 256 VAL A N 1
ATOM 2076 C CA . VAL A 1 256 ? -96.831 -15.258 22.551 1.00 127.28 256 VAL A CA 1
ATOM 2077 C C . VAL A 1 256 ? -95.352 -15.616 22.457 1.00 127.51 256 VAL A C 1
ATOM 2078 O O . VAL A 1 256 ? -94.714 -16.005 23.443 1.00 128.46 256 VAL A O 1
ATOM 2082 N N . ILE A 1 257 ? -94.789 -15.462 21.259 1.00 128.18 257 ILE A N 1
ATOM 2083 C CA . ILE A 1 257 ? -93.338 -15.418 21.139 1.00 127.69 257 ILE A CA 1
ATOM 2084 C C . ILE A 1 257 ? -92.965 -14.174 20.351 1.00 126.19 257 ILE A C 1
ATOM 2085 O O . ILE A 1 257 ? -93.713 -13.738 19.472 1.00 127.07 257 ILE A O 1
ATOM 2090 N N . GLN A 1 258 ? -91.842 -13.564 20.715 1.00 127.79 258 GLN A N 1
ATOM 2091 C CA . GLN A 1 258 ? -91.356 -12.358 20.062 1.00 127.22 258 GLN A CA 1
ATOM 2092 C C . GLN A 1 258 ? -89.997 -12.644 19.451 1.00 127.21 258 GLN A C 1
ATOM 2093 O O . GLN A 1 258 ? -89.091 -13.124 20.140 1.00 128.76 258 GLN A O 1
ATOM 2099 N N . ALA A 1 259 ? -89.851 -12.340 18.167 1.00 121.22 259 ALA A N 1
ATOM 2100 C CA . ALA A 1 259 ? -88.632 -12.663 17.442 1.00 120.83 259 ALA A CA 1
ATOM 2101 C C . ALA A 1 259 ? -88.065 -11.401 16.820 1.00 120.13 259 ALA A C 1
ATOM 2102 O O . ALA A 1 259 ? -88.804 -10.620 16.213 1.00 119.53 259 ALA A O 1
ATOM 2104 N N . LYS A 1 260 ? -86.761 -11.196 16.983 1.00 125.50 260 LYS A N 1
ATOM 2105 C CA . LYS A 1 260 ? -86.077 -10.147 16.246 1.00 124.62 260 LYS A CA 1
ATOM 2106 C C . LYS A 1 260 ? -85.762 -10.640 14.839 1.00 123.62 260 LYS A C 1
ATOM 2107 O O . LYS A 1 260 ? -85.186 -11.718 14.664 1.00 123.82 260 LYS A O 1
ATOM 2113 N N . ILE A 1 261 ? -86.145 -9.859 13.831 1.00 121.28 261 ILE A N 1
ATOM 2114 C CA . ILE A 1 261 ? -85.877 -10.208 12.440 1.00 120.27 261 ILE A CA 1
ATOM 2115 C C . ILE A 1 261 ? -85.222 -9.012 11.761 1.00 119.38 261 ILE A C 1
ATOM 2116 O O . ILE A 1 261 ? -85.735 -7.888 11.834 1.00 119.13 261 ILE A O 1
ATOM 2121 N N . LYS A 1 262 ? -84.061 -9.249 11.149 1.00 129.44 262 LYS A N 1
ATOM 2122 C CA . LYS A 1 262 ? -83.346 -8.240 10.371 1.00 128.62 262 LYS A CA 1
ATOM 2123 C C . LYS A 1 262 ? -83.148 -6.957 11.177 1.00 128.87 262 LYS A C 1
ATOM 2124 O O . LYS A 1 262 ? -83.398 -5.848 10.700 1.00 128.29 262 LYS A O 1
ATOM 2130 N N . ASN A 1 263 ? -82.703 -7.125 12.425 1.00 124.99 263 ASN A N 1
ATOM 2131 C CA . ASN A 1 263 ? -82.495 -6.012 13.353 1.00 125.34 263 ASN A CA 1
ATOM 2132 C C . ASN A 1 263 ? -83.794 -5.240 13.596 1.00 125.26 263 ASN A C 1
ATOM 2133 O O . ASN A 1 263 ? -83.798 -4.013 13.718 1.00 124.95 263 ASN A O 1
ATOM 2138 N N . LYS A 1 264 ? -84.907 -5.971 13.662 1.00 123.71 264 LYS A N 1
ATOM 2139 C CA . LYS A 1 264 ? -86.210 -5.427 14.024 1.00 123.88 264 LYS A CA 1
ATOM 2140 C C . LYS A 1 264 ? -86.990 -6.508 14.757 1.00 124.87 264 LYS A C 1
ATOM 2141 O O . LYS A 1 264 ? -86.832 -7.698 14.476 1.00 125.00 264 LYS A O 1
ATOM 2147 N N . THR A 1 265 ? -87.849 -6.087 15.681 1.00 116.26 265 THR A N 1
ATOM 2148 C CA . THR A 1 265 ? -88.546 -6.996 16.584 1.00 117.45 265 THR A CA 1
ATOM 2149 C C . THR A 1 265 ? -90.027 -7.065 16.230 1.00 117.23 265 THR A C 1
ATOM 2150 O O . THR A 1 265 ? -90.673 -6.029 16.037 1.00 116.63 265 THR A O 1
ATOM 2154 N N . TYR A 1 266 ? -90.557 -8.287 16.147 1.00 114.19 266 TYR A N 1
ATOM 2155 C CA . TYR A 1 266 ? -91.951 -8.538 15.813 1.00 113.83 266 TYR A CA 1
ATOM 2156 C C . TYR A 1 266 ? -92.541 -9.522 16.817 1.00 114.71 266 TYR A C 1
ATOM 2157 O O . TYR A 1 266 ? -91.822 -10.292 17.459 1.00 115.36 266 TYR A O 1
ATOM 2166 N N . ASN A 1 267 ? -93.868 -9.492 16.942 1.00 105.20 267 ASN A N 1
ATOM 2167 C CA . ASN A 1 267 ? -94.611 -10.432 17.776 1.00 105.94 267 ASN A CA 1
ATOM 2168 C C . ASN A 1 267 ? -95.290 -11.460 16.879 1.00 105.48 267 ASN A C 1
ATOM 2169 O O . ASN A 1 267 ? -96.056 -11.091 15.982 1.00 104.72 267 ASN A O 1
ATOM 2174 N N . TYR A 1 268 ? -95.022 -12.744 17.121 1.00 108.89 268 TYR A N 1
ATOM 2175 C CA . TYR A 1 268 ? -95.628 -13.813 16.344 1.00 108.58 268 TYR A CA 1
ATOM 2176 C C . TYR A 1 268 ? -96.259 -14.864 17.256 1.00 109.46 268 TYR A C 1
ATOM 2177 O O . TYR A 1 268 ? -95.891 -15.032 18.432 1.00 110.32 268 TYR A O 1
ATOM 2186 N N . ILE A 1 269 ? -97.219 -15.574 16.665 1.00 109.50 269 ILE A N 1
ATOM 2187 C CA . ILE A 1 269 ? -98.004 -16.635 17.293 1.00 110.15 269 ILE A CA 1
ATOM 2188 C C . ILE A 1 269 ? -97.216 -17.941 17.266 1.00 110.59 269 ILE A C 1
ATOM 2189 O O . ILE A 1 269 ? -96.606 -18.273 16.240 1.00 110.02 269 ILE A O 1
ATOM 2194 N N . PRO A 1 270 ? -97.201 -18.712 18.353 1.00 113.14 270 PRO A N 1
ATOM 2195 C CA . PRO A 1 270 ? -96.510 -20.013 18.298 1.00 113.69 270 PRO A CA 1
ATOM 2196 C C . PRO A 1 270 ? -97.104 -20.971 17.278 1.00 113.37 270 PRO A C 1
ATOM 2197 O O . PRO A 1 270 ? -96.356 -21.593 16.512 1.00 113.13 270 PRO A O 1
ATOM 2201 N N . GLN A 1 271 ? -98.434 -21.102 17.239 1.00 116.40 271 GLN A N 1
ATOM 2202 C CA . GLN A 1 271 ? -99.076 -22.028 16.309 1.00 116.19 271 GLN A CA 1
ATOM 2203 C C . GLN A 1 271 ? -98.746 -21.733 14.849 1.00 115.06 271 GLN A C 1
ATOM 2204 O O . GLN A 1 271 ? -98.809 -22.646 14.018 1.00 114.93 271 GLN A O 1
ATOM 2210 N N . ALA A 1 272 ? -98.385 -20.495 14.520 1.00 108.62 272 ALA A N 1
ATOM 2211 C CA . ALA A 1 272 ? -98.116 -20.109 13.143 1.00 107.52 272 ALA A CA 1
ATOM 2212 C C . ALA A 1 272 ? -96.668 -20.306 12.734 1.00 107.20 272 ALA A C 1
ATOM 2213 O O . ALA A 1 272 ? -96.342 -20.087 11.564 1.00 106.25 272 ALA A O 1
ATOM 2215 N N . LEU A 1 273 ? -95.800 -20.722 13.651 1.00 103.83 273 LEU A N 1
ATOM 2216 C CA . LEU A 1 273 ? -94.361 -20.696 13.428 1.00 103.64 273 LEU A CA 1
ATOM 2217 C C . LEU A 1 273 ? -93.795 -22.110 13.431 1.00 104.29 273 LEU A C 1
ATOM 2218 O O . LEU A 1 273 ? -93.965 -22.851 14.405 1.00 105.49 273 LEU A O 1
ATOM 2223 N N . THR A 1 274 ? -93.120 -22.474 12.340 1.00 107.26 274 THR A N 1
ATOM 2224 C CA . THR A 1 274 ? -92.401 -23.729 12.212 1.00 107.78 274 THR A CA 1
ATOM 2225 C C . THR A 1 274 ? -90.913 -23.444 12.042 1.00 107.47 274 THR A C 1
ATOM 2226 O O . THR A 1 274 ? -90.544 -22.528 11.300 1.00 106.29 274 THR A O 1
ATOM 2230 N N . PRO A 1 275 ? -90.041 -24.190 12.717 1.00 105.74 275 PRO A N 1
ATOM 2231 C CA . PRO A 1 275 ? -88.607 -23.886 12.640 1.00 104.98 275 PRO A CA 1
ATOM 2232 C C . PRO A 1 275 ? -88.052 -24.154 11.251 1.00 104.26 275 PRO A C 1
ATOM 2233 O O . PRO A 1 275 ? -88.425 -25.127 10.591 1.00 104.47 275 PRO A O 1
ATOM 2237 N N . VAL A 1 276 ? -87.152 -23.271 10.808 1.00 103.48 276 VAL A N 1
ATOM 2238 C CA . VAL A 1 276 ? -86.459 -23.492 9.546 1.00 100.94 276 VAL A CA 1
ATOM 2239 C C . VAL A 1 276 ? -85.599 -24.740 9.662 1.00 102.01 276 VAL A C 1
ATOM 2240 O O . VAL A 1 276 ? -84.938 -24.971 10.682 1.00 104.18 276 VAL A O 1
ATOM 2244 N N . ILE A 1 277 ? -85.608 -25.556 8.613 1.00 99.17 277 ILE A N 1
ATOM 2245 C CA . ILE A 1 277 ? -84.945 -26.854 8.618 1.00 99.69 277 ILE A CA 1
ATOM 2246 C C . ILE A 1 277 ? -83.797 -26.799 7.622 1.00 98.94 277 ILE A C 1
ATOM 2247 O O . ILE A 1 277 ? -84.017 -26.846 6.405 1.00 97.56 277 ILE A O 1
ATOM 2252 N N . THR A 1 278 ? -82.574 -26.708 8.135 1.00 99.18 278 THR A N 1
ATOM 2253 C CA . THR A 1 278 ? -81.376 -26.623 7.319 1.00 97.09 278 THR A CA 1
ATOM 2254 C C . THR A 1 278 ? -80.418 -27.722 7.757 1.00 99.03 278 THR A C 1
ATOM 2255 O O . THR A 1 278 ? -80.485 -28.206 8.890 1.00 102.69 278 THR A O 1
ATOM 2259 N N . ARG A 1 279 ? -79.536 -28.124 6.835 1.00 97.02 279 ARG A N 1
ATOM 2260 C CA . ARG A 1 279 ? -78.640 -29.249 7.084 1.00 98.14 279 ARG A CA 1
ATOM 2261 C C . ARG A 1 279 ? -77.882 -29.105 8.398 1.00 99.98 279 ARG A C 1
ATOM 2262 O O . ARG A 1 279 ? -77.603 -30.105 9.065 1.00 101.81 279 ARG A O 1
ATOM 2270 N N . GLU A 1 280 ? -77.556 -27.876 8.798 1.00 96.74 280 GLU A N 1
ATOM 2271 C CA . GLU A 1 280 ? -76.916 -27.669 10.095 1.00 98.69 280 GLU A CA 1
ATOM 2272 C C . GLU A 1 280 ? -77.847 -28.058 11.238 1.00 100.11 280 GLU A C 1
ATOM 2273 O O . GLU A 1 280 ? -77.454 -28.792 12.156 1.00 101.71 280 GLU A O 1
ATOM 2279 N N . TYR A 1 281 ? -79.082 -27.550 11.207 1.00 99.17 281 TYR A N 1
ATOM 2280 C CA . TYR A 1 281 ? -80.045 -27.867 12.255 1.00 100.63 281 TYR A CA 1
ATOM 2281 C C . TYR A 1 281 ? -80.373 -29.354 12.261 1.00 100.78 281 TYR A C 1
ATOM 2282 O O . TYR A 1 281 ? -80.455 -29.975 13.328 1.00 102.40 281 TYR A O 1
ATOM 2291 N N . LEU A 1 282 ? -80.568 -29.937 11.074 1.00 100.27 282 LEU A N 1
ATOM 2292 C CA . LEU A 1 282 ? -80.771 -31.380 10.960 1.00 100.21 282 LEU A CA 1
ATOM 2293 C C . LEU A 1 282 ? -79.620 -32.153 11.590 1.00 101.45 282 LEU A C 1
ATOM 2294 O O . LEU A 1 282 ? -79.836 -33.107 12.346 1.00 102.52 282 LEU A O 1
ATOM 2299 N N . SER A 1 283 ? -78.384 -31.749 11.288 1.00 102.12 283 SER A N 1
ATOM 2300 C CA . SER A 1 283 ? -77.215 -32.448 11.809 1.00 103.16 283 SER A CA 1
ATOM 2301 C C . SER A 1 283 ? -77.160 -32.371 13.329 1.00 105.11 283 SER A C 1
ATOM 2302 O O . SER A 1 283 ? -76.957 -33.383 14.008 1.00 106.12 283 SER A O 1
ATOM 2305 N N . HIS A 1 284 ? -77.341 -31.172 13.884 1.00 102.51 284 HIS A N 1
ATOM 2306 C CA . HIS A 1 284 ? -77.166 -31.018 15.325 1.00 104.26 284 HIS A CA 1
ATOM 2307 C C . HIS A 1 284 ? -78.331 -31.607 16.114 1.00 104.92 284 HIS A C 1
ATOM 2308 O O . HIS A 1 284 ? -78.141 -32.030 17.261 1.00 106.10 284 HIS A O 1
ATOM 2315 N N . THR A 1 285 ? -79.532 -31.654 15.532 1.00 106.26 285 THR A N 1
ATOM 2316 C CA . THR A 1 285 ? -80.662 -32.253 16.240 1.00 106.94 285 THR A CA 1
ATOM 2317 C C . THR A 1 285 ? -80.712 -33.767 16.049 1.00 106.76 285 THR A C 1
ATOM 2318 O O . THR A 1 285 ? -80.762 -34.524 17.025 1.00 107.99 285 THR A O 1
ATOM 2322 N N . ASP A 1 286 ? -80.691 -34.224 14.798 1.00 105.96 286 ASP A N 1
ATOM 2323 C CA . ASP A 1 286 ? -80.812 -35.641 14.454 1.00 105.77 286 ASP A CA 1
ATOM 2324 C C . ASP A 1 286 ? -79.633 -36.003 13.555 1.00 104.96 286 ASP A C 1
ATOM 2325 O O . ASP A 1 286 ? -79.718 -35.889 12.330 1.00 103.29 286 ASP A O 1
ATOM 2330 N N . LYS A 1 287 ? -78.544 -36.465 14.175 1.00 103.75 287 LYS A N 1
ATOM 2331 C CA . LYS A 1 287 ? -77.311 -36.725 13.438 1.00 103.28 287 LYS A CA 1
ATOM 2332 C C . LYS A 1 287 ? -77.484 -37.849 12.422 1.00 102.34 287 LYS A C 1
ATOM 2333 O O . LYS A 1 287 ? -77.037 -37.728 11.276 1.00 101.09 287 LYS A O 1
ATOM 2339 N N . LYS A 1 288 ? -78.120 -38.951 12.824 1.00 105.42 288 LYS A N 1
ATOM 2340 C CA . LYS A 1 288 ? -78.215 -40.118 11.950 1.00 104.80 288 LYS A CA 1
ATOM 2341 C C . LYS A 1 288 ? -79.076 -39.843 10.722 1.00 102.93 288 LYS A C 1
ATOM 2342 O O . LYS A 1 288 ? -78.839 -40.421 9.654 1.00 102.05 288 LYS A O 1
ATOM 2348 N N . PHE A 1 289 ? -80.069 -38.960 10.850 1.00 102.34 289 PHE A N 1
ATOM 2349 C CA . PHE A 1 289 ? -81.031 -38.767 9.768 1.00 100.76 289 PHE A CA 1
ATOM 2350 C C . PHE A 1 289 ? -80.402 -38.061 8.572 1.00 99.25 289 PHE A C 1
ATOM 2351 O O . PHE A 1 289 ? -80.698 -38.401 7.419 1.00 98.02 289 PHE A O 1
ATOM 2359 N N . SER A 1 290 ? -79.549 -37.065 8.822 1.00 98.36 290 SER A N 1
ATOM 2360 C CA . SER A 1 290 ? -78.858 -36.395 7.724 1.00 97.14 290 SER A CA 1
ATOM 2361 C C . SER A 1 290 ? -78.004 -37.380 6.934 1.00 96.97 290 SER A C 1
ATOM 2362 O O . SER A 1 290 ? -78.019 -37.382 5.698 1.00 95.81 290 SER A O 1
ATOM 2365 N N . LYS A 1 291 ? -77.253 -38.234 7.635 1.00 99.20 291 LYS A N 1
ATOM 2366 C CA . LYS A 1 291 ? -76.467 -39.255 6.950 1.00 99.24 291 LYS A CA 1
ATOM 2367 C C . LYS A 1 291 ? -77.364 -40.201 6.160 1.00 98.60 291 LYS A C 1
ATOM 2368 O O . LYS A 1 291 ? -77.040 -40.570 5.025 1.00 97.93 291 LYS A O 1
ATOM 2374 N N . GLN A 1 292 ? -78.498 -40.604 6.742 1.00 102.58 292 GLN A N 1
ATOM 2375 C CA . GLN A 1 292 ? -79.413 -41.510 6.048 1.00 102.05 292 GLN A CA 1
ATOM 2376 C C . GLN A 1 292 ? -79.901 -40.907 4.735 1.00 100.40 292 GLN A C 1
ATOM 2377 O O . GLN A 1 292 ? -79.913 -41.577 3.695 1.00 99.82 292 GLN A O 1
ATOM 2383 N N . ILE A 1 293 ? -80.309 -39.636 4.767 1.00 92.60 293 ILE A N 1
ATOM 2384 C CA . ILE A 1 293 ? -80.826 -38.972 3.570 1.00 91.13 293 ILE A CA 1
ATOM 2385 C C . ILE A 1 293 ? -79.734 -38.472 2.637 1.00 90.52 293 ILE A C 1
ATOM 2386 O O . ILE A 1 293 ? -80.049 -37.967 1.548 1.00 89.47 293 ILE A O 1
ATOM 2391 N N . GLU A 1 294 ? -78.466 -38.563 3.056 1.00 94.15 294 GLU A N 1
ATOM 2392 C CA . GLU A 1 294 ? -77.350 -38.093 2.236 1.00 93.83 294 GLU A CA 1
ATOM 2393 C C . GLU A 1 294 ? -77.355 -38.725 0.848 1.00 93.27 294 GLU A C 1
ATOM 2394 O O . GLU A 1 294 ? -77.281 -38.022 -0.167 1.00 92.52 294 GLU A O 1
ATOM 2400 N N . ASN A 1 295 ? -77.421 -40.060 0.784 1.00 102.61 295 ASN A N 1
ATOM 2401 C CA . ASN A 1 295 ? -77.470 -40.739 -0.508 1.00 102.29 295 ASN A CA 1
ATOM 2402 C C . ASN A 1 295 ? -78.658 -40.280 -1.337 1.00 101.25 295 ASN A C 1
ATOM 2403 O O . ASN A 1 295 ? -78.598 -40.287 -2.571 1.00 100.91 295 ASN A O 1
ATOM 2408 N N . VAL A 1 296 ? -79.740 -39.873 -0.672 1.00 92.41 296 VAL A N 1
ATOM 2409 C CA . VAL A 1 296 ? -80.988 -39.559 -1.357 1.00 91.60 296 VAL A CA 1
ATOM 2410 C C . VAL A 1 296 ? -80.943 -38.175 -1.990 1.00 90.78 296 VAL A C 1
ATOM 2411 O O . VAL A 1 296 ? -81.358 -37.996 -3.140 1.00 90.28 296 VAL A O 1
ATOM 2415 N N . ILE A 1 297 ? -80.440 -37.174 -1.263 1.00 83.45 297 ILE A N 1
ATOM 2416 C CA . ILE A 1 297 ? -80.576 -35.797 -1.740 1.00 82.76 297 ILE A CA 1
ATOM 2417 C C . ILE A 1 297 ? -79.766 -35.553 -3.011 1.00 82.61 297 ILE A C 1
ATOM 2418 O O . ILE A 1 297 ? -80.147 -34.716 -3.841 1.00 82.10 297 ILE A O 1
ATOM 2423 N N . LYS A 1 298 ? -78.652 -36.260 -3.196 1.00 81.65 298 LYS A N 1
ATOM 2424 C CA . LYS A 1 298 ? -77.840 -36.146 -4.406 1.00 81.82 298 LYS A CA 1
ATOM 2425 C C . LYS A 1 298 ? -78.206 -37.275 -5.367 1.00 82.01 298 LYS A C 1
ATOM 2426 O O . LYS A 1 298 ? -78.143 -38.453 -4.998 1.00 82.43 298 LYS A O 1
ATOM 2432 N N . MET A 1 299 ? -78.583 -36.919 -6.596 1.00 80.05 299 MET A N 1
ATOM 2433 C CA . MET A 1 299 ? -79.218 -37.860 -7.512 1.00 80.18 299 MET A CA 1
ATOM 2434 C C . MET A 1 299 ? -78.399 -38.035 -8.784 1.00 81.02 299 MET A C 1
ATOM 2435 O O . MET A 1 299 ? -78.165 -37.070 -9.520 1.00 81.26 299 MET A O 1
ATOM 2440 N N . ASP A 1 300 ? -77.983 -39.275 -9.034 1.00 87.60 300 ASP A N 1
ATOM 2441 C CA . ASP A 1 300 ? -77.443 -39.702 -10.320 1.00 88.40 300 ASP A CA 1
ATOM 2442 C C . ASP A 1 300 ? -78.425 -39.373 -11.446 1.00 88.09 300 ASP A C 1
ATOM 2443 O O . ASP A 1 300 ? -79.634 -39.263 -11.227 1.00 85.90 300 ASP A O 1
ATOM 2448 N N . MET A 1 301 ? -77.897 -39.201 -12.667 1.00 75.22 301 MET A N 1
ATOM 2449 C CA . MET A 1 301 ? -78.759 -38.851 -13.799 1.00 74.79 301 MET A CA 1
ATOM 2450 C C . MET A 1 301 ? -79.796 -39.935 -14.075 1.00 75.13 301 MET A C 1
ATOM 2451 O O . MET A 1 301 ? -80.955 -39.632 -14.380 1.00 74.70 301 MET A O 1
ATOM 2456 N N . ASN A 1 302 ? -79.392 -41.205 -14.005 1.00 84.27 302 ASN A N 1
ATOM 2457 C CA . ASN A 1 302 ? -80.349 -42.289 -14.202 1.00 85.09 302 ASN A CA 1
ATOM 2458 C C . ASN A 1 302 ? -81.395 -42.305 -13.094 1.00 83.84 302 ASN A C 1
ATOM 2459 O O . ASN A 1 302 ? -82.580 -42.552 -13.346 1.00 84.28 302 ASN A O 1
ATOM 2464 N N . TYR A 1 303 ? -80.965 -42.058 -11.857 1.00 84.39 303 TYR A N 1
ATOM 2465 C CA . TYR A 1 303 ? -81.901 -41.898 -10.747 1.00 83.25 303 TYR A CA 1
ATOM 2466 C C . TYR A 1 303 ? -82.873 -40.749 -11.008 1.00 84.23 303 TYR A C 1
ATOM 2467 O O . TYR A 1 303 ? -84.083 -40.869 -10.755 1.00 84.98 303 TYR A O 1
ATOM 2476 N N . ARG A 1 304 ? -82.355 -39.624 -11.507 1.00 84.59 304 ARG A N 1
ATOM 2477 C CA . ARG A 1 304 ? -83.201 -38.509 -11.920 1.00 82.64 304 ARG A CA 1
ATOM 2478 C C . ARG A 1 304 ? -84.264 -38.965 -12.908 1.00 83.65 304 ARG A C 1
ATOM 2479 O O . ARG A 1 304 ? -85.454 -38.678 -12.740 1.00 85.31 304 ARG A O 1
ATOM 2487 N N . TYR A 1 305 ? -83.829 -39.629 -13.981 1.00 86.36 305 TYR A N 1
ATOM 2488 C CA . TYR A 1 305 ? -84.762 -40.114 -14.989 1.00 87.17 305 TYR A CA 1
ATOM 2489 C C . TYR A 1 305 ? -85.821 -41.014 -14.368 1.00 86.56 305 TYR A C 1
ATOM 2490 O O . TYR A 1 305 ? -86.999 -40.910 -14.709 1.00 86.75 305 TYR A O 1
ATOM 2499 N N . GLN A 1 306 ? -85.426 -41.899 -13.451 1.00 89.15 306 GLN A N 1
ATOM 2500 C CA . GLN A 1 306 ? -86.400 -42.806 -12.847 1.00 88.08 306 GLN A CA 1
ATOM 2501 C C . GLN A 1 306 ? -87.466 -42.038 -12.069 1.00 87.36 306 GLN A C 1
ATOM 2502 O O . GLN A 1 306 ? -88.669 -42.304 -12.210 1.00 89.60 306 GLN A O 1
ATOM 2508 N N . THR A 1 307 ? -87.042 -41.071 -11.247 1.00 78.28 307 THR A N 1
ATOM 2509 C CA . THR A 1 307 ? -88.008 -40.282 -10.481 1.00 77.71 307 THR A CA 1
ATOM 2510 C C . THR A 1 307 ? -88.929 -39.485 -11.404 1.00 79.50 307 THR A C 1
ATOM 2511 O O . THR A 1 307 ? -90.156 -39.476 -11.226 1.00 78.32 307 THR A O 1
ATOM 2515 N N . LEU A 1 308 ? -88.350 -38.802 -12.396 1.00 74.89 308 LEU A N 1
ATOM 2516 C CA . LEU A 1 308 ? -89.150 -38.004 -13.322 1.00 74.25 308 LEU A CA 1
ATOM 2517 C C . LEU A 1 308 ? -90.111 -38.876 -14.118 1.00 75.67 308 LEU A C 1
ATOM 2518 O O . LEU A 1 308 ? -91.234 -38.460 -14.435 1.00 75.71 308 LEU A O 1
ATOM 2523 N N . LYS A 1 309 ? -89.681 -40.088 -14.460 1.00 81.75 309 LYS A N 1
ATOM 2524 C CA . LYS A 1 309 ? -90.524 -41.006 -15.210 1.00 82.23 309 LYS A CA 1
ATOM 2525 C C . LYS A 1 309 ? -91.711 -41.464 -14.376 1.00 81.83 309 LYS A C 1
ATOM 2526 O O . LYS A 1 309 ? -92.834 -41.557 -14.885 1.00 82.97 309 LYS A O 1
ATOM 2532 N N . SER A 1 310 ? -91.482 -41.753 -13.093 1.00 83.44 310 SER A N 1
ATOM 2533 C CA . SER A 1 310 ? -92.598 -42.054 -12.201 1.00 84.22 310 SER A CA 1
ATOM 2534 C C . SER A 1 310 ? -93.571 -40.885 -12.144 1.00 83.48 310 SER A C 1
ATOM 2535 O O . SER A 1 310 ? -94.794 -41.073 -12.185 1.00 83.27 310 SER A O 1
ATOM 2538 N N . PHE A 1 311 ? -93.037 -39.664 -12.034 1.00 79.17 311 PHE A N 1
ATOM 2539 C CA . PHE A 1 311 ? -93.874 -38.462 -12.025 1.00 78.24 311 PHE A CA 1
ATOM 2540 C C . PHE A 1 311 ? -94.767 -38.391 -13.265 1.00 78.83 311 PHE A C 1
ATOM 2541 O O . PHE A 1 311 ? -95.996 -38.247 -13.168 1.00 80.59 311 PHE A O 1
ATOM 2549 N N . VAL A 1 312 ? -94.155 -38.499 -14.446 1.00 79.07 312 VAL A N 1
ATOM 2550 C CA . VAL A 1 312 ? -94.904 -38.372 -15.695 1.00 80.28 312 VAL A CA 1
ATOM 2551 C C . VAL A 1 312 ? -95.937 -39.485 -15.820 1.00 82.12 312 VAL A C 1
ATOM 2552 O O . VAL A 1 312 ? -97.071 -39.254 -16.262 1.00 83.79 312 VAL A O 1
ATOM 2556 N N . GLU A 1 313 ? -95.561 -40.712 -15.451 1.00 88.21 313 GLU A N 1
ATOM 2557 C CA . GLU A 1 313 ? -96.528 -41.803 -15.435 1.00 88.22 313 GLU A CA 1
ATOM 2558 C C . GLU A 1 313 ? -97.716 -41.468 -14.546 1.00 88.40 313 GLU A C 1
ATOM 2559 O O . GLU A 1 313 ? -98.865 -41.762 -14.896 1.00 89.68 313 GLU A O 1
ATOM 2565 N N . ASP A 1 314 ? -97.460 -40.850 -13.390 1.00 81.98 314 ASP A N 1
ATOM 2566 C CA . ASP A 1 314 ? -98.559 -40.485 -12.503 1.00 81.96 314 ASP A CA 1
ATOM 2567 C C . ASP A 1 314 ? -99.448 -39.412 -13.113 1.00 82.67 314 ASP A C 1
ATOM 2568 O O . ASP A 1 314 ? -100.646 -39.367 -12.815 1.00 83.18 314 ASP A O 1
ATOM 2573 N N . ILE A 1 315 ? -98.893 -38.536 -13.952 1.00 79.87 315 ILE A N 1
ATOM 2574 C CA . ILE A 1 315 ? -99.749 -37.588 -14.667 1.00 80.91 315 ILE A CA 1
ATOM 2575 C C . ILE A 1 315 ? -100.730 -38.335 -15.566 1.00 82.20 315 ILE A C 1
ATOM 2576 O O . ILE A 1 315 ? -101.950 -38.152 -15.477 1.00 82.97 315 ILE A O 1
ATOM 2581 N N . GLY A 1 316 ? -100.209 -39.185 -16.448 1.00 79.47 316 GLY A N 1
ATOM 2582 C CA . GLY A 1 316 ? -101.072 -40.042 -17.246 1.00 80.57 316 GLY A CA 1
ATOM 2583 C C . GLY A 1 316 ? -101.791 -39.284 -18.344 1.00 82.25 316 GLY A C 1
ATOM 2584 O O . GLY A 1 316 ? -101.216 -38.429 -19.024 1.00 82.81 316 GLY A O 1
ATOM 2585 N N . VAL A 1 317 ? -103.070 -39.603 -18.523 1.00 81.13 317 VAL A N 1
ATOM 2586 C CA . VAL A 1 317 ? -103.892 -39.013 -19.570 1.00 82.94 317 VAL A CA 1
ATOM 2587 C C . VAL A 1 317 ? -104.652 -37.833 -18.985 1.00 83.16 317 VAL A C 1
ATOM 2588 O O . VAL A 1 317 ? -105.217 -37.929 -17.887 1.00 82.34 317 VAL A O 1
ATOM 2592 N N . ILE A 1 318 ? -104.655 -36.718 -19.710 1.00 81.47 318 ILE A N 1
ATOM 2593 C CA . ILE A 1 318 ? -105.430 -35.537 -19.351 1.00 82.03 318 ILE A CA 1
ATOM 2594 C C . ILE A 1 318 ? -106.681 -35.556 -20.222 1.00 83.72 318 ILE A C 1
ATOM 2595 O O . ILE A 1 318 ? -106.640 -35.193 -21.402 1.00 85.15 318 ILE A O 1
ATOM 2600 N N . LYS A 1 319 ? -107.799 -36.005 -19.642 1.00 87.64 319 LYS A N 1
ATOM 2601 C CA . LYS A 1 319 ? -109.056 -36.051 -20.382 1.00 89.06 319 LYS A CA 1
ATOM 2602 C C . LYS A 1 319 ? -109.506 -34.656 -20.788 1.00 90.37 319 LYS A C 1
ATOM 2603 O O . LYS A 1 319 ? -110.129 -34.487 -21.843 1.00 91.95 319 LYS A O 1
ATOM 2609 N N . GLU A 1 320 ? -109.191 -33.650 -19.967 1.00 87.51 320 GLU A N 1
ATOM 2610 C CA . GLU A 1 320 ? -109.620 -32.282 -20.240 1.00 88.56 320 GLU A CA 1
ATOM 2611 C C . GLU A 1 320 ? -109.037 -31.766 -21.549 1.00 89.92 320 GLU A C 1
ATOM 2612 O O . GLU A 1 320 ? -109.734 -31.114 -22.335 1.00 91.38 320 GLU A O 1
ATOM 2618 N N . LEU A 1 321 ? -107.764 -32.046 -21.802 1.00 87.75 321 LEU A N 1
ATOM 2619 C CA . LEU A 1 321 ? -107.173 -31.731 -23.089 1.00 89.13 321 LEU A CA 1
ATOM 2620 C C . LEU A 1 321 ? -107.493 -32.850 -24.076 1.00 90.01 321 LEU A C 1
ATOM 2621 O O . LEU A 1 321 ? -108.128 -33.851 -23.735 1.00 89.43 321 LEU A O 1
ATOM 2626 N N . ASN A 1 322 ? -107.036 -32.695 -25.316 1.00 91.76 322 ASN A N 1
ATOM 2627 C CA . ASN A 1 322 ? -107.342 -33.676 -26.351 1.00 92.86 322 ASN A CA 1
ATOM 2628 C C . ASN A 1 322 ? -106.542 -34.955 -26.117 1.00 91.62 322 ASN A C 1
ATOM 2629 O O . ASN A 1 322 ? -105.640 -35.288 -26.896 1.00 92.07 322 ASN A O 1
ATOM 2634 N N . ASN A 1 323 ? -106.881 -35.675 -25.044 1.00 89.64 323 ASN A N 1
ATOM 2635 C CA . ASN A 1 323 ? -106.196 -36.907 -24.650 1.00 88.19 323 ASN A CA 1
ATOM 2636 C C . ASN A 1 323 ? -104.676 -36.728 -24.659 1.00 87.53 323 ASN A C 1
ATOM 2637 O O . ASN A 1 323 ? -103.926 -37.537 -25.215 1.00 87.64 323 ASN A O 1
ATOM 2642 N N . LEU A 1 324 ? -104.221 -35.649 -24.026 1.00 87.21 324 LEU A N 1
ATOM 2643 C CA . LEU A 1 324 ? -102.798 -35.346 -23.985 1.00 86.61 324 LEU A CA 1
ATOM 2644 C C . LEU A 1 324 ? -102.100 -36.213 -22.945 1.00 84.37 324 LEU A C 1
ATOM 2645 O O . LEU A 1 324 ? -102.536 -36.295 -21.792 1.00 83.02 324 LEU A O 1
ATOM 2650 N N . HIS A 1 325 ? -101.020 -36.867 -23.364 1.00 88.37 325 HIS A N 1
ATOM 2651 C CA . HIS A 1 325 ? -100.151 -37.620 -22.474 1.00 86.34 325 HIS A CA 1
ATOM 2652 C C . HIS A 1 325 ? -98.726 -37.442 -22.967 1.00 86.35 325 HIS A C 1
ATOM 2653 O O . HIS A 1 325 ? -98.493 -36.983 -24.089 1.00 88.06 325 HIS A O 1
ATOM 2660 N N . PHE A 1 326 ? -97.765 -37.802 -22.122 1.00 84.99 326 PHE A N 1
ATOM 2661 C CA . PHE A 1 326 ? -96.361 -37.539 -22.394 1.00 84.86 326 PHE A CA 1
ATOM 2662 C C . PHE A 1 326 ? -95.595 -38.843 -22.541 1.00 84.23 326 PHE A C 1
ATOM 2663 O O . PHE A 1 326 ? -95.865 -39.816 -21.831 1.00 83.12 326 PHE A O 1
ATOM 2671 N N . LYS A 1 327 ? -94.638 -38.853 -23.464 1.00 80.35 327 LYS A N 1
ATOM 2672 C CA . LYS A 1 327 ? -93.897 -40.068 -23.754 1.00 80.02 327 LYS A CA 1
ATOM 2673 C C . LYS A 1 327 ? -93.105 -40.511 -22.527 1.00 78.19 327 LYS A C 1
ATOM 2674 O O . LYS A 1 327 ? -92.826 -39.730 -21.613 1.00 77.26 327 LYS A O 1
ATOM 2680 N N . ASN A 1 328 ? -92.748 -41.793 -22.516 1.00 88.16 328 ASN A N 1
ATOM 2681 C CA . ASN A 1 328 ? -92.138 -42.436 -21.362 1.00 86.76 328 ASN A CA 1
ATOM 2682 C C . ASN A 1 328 ? -90.609 -42.396 -21.377 1.00 86.56 328 ASN A C 1
ATOM 2683 O O . ASN A 1 328 ? -89.981 -42.956 -20.472 1.00 85.65 328 ASN A O 1
ATOM 2688 N N . GLN A 1 329 ? -89.997 -41.729 -22.357 1.00 81.92 329 GLN A N 1
ATOM 2689 C CA . GLN A 1 329 ? -88.547 -41.678 -22.496 1.00 82.01 329 GLN A CA 1
ATOM 2690 C C . GLN A 1 329 ? -88.133 -40.275 -22.914 1.00 82.79 329 GLN A C 1
ATOM 2691 O O . GLN A 1 329 ? -88.905 -39.553 -23.548 1.00 83.81 329 GLN A O 1
ATOM 2697 N N . TYR A 1 330 ? -86.905 -39.893 -22.561 1.00 80.06 330 TYR A N 1
ATOM 2698 C CA . TYR A 1 330 ? -86.351 -38.652 -23.082 1.00 81.09 330 TYR A CA 1
ATOM 2699 C C . TYR A 1 330 ? -86.220 -38.728 -24.601 1.00 82.96 330 TYR A C 1
ATOM 2700 O O . TYR A 1 330 ? -86.308 -39.795 -25.215 1.00 83.24 330 TYR A O 1
ATOM 2709 N N . TYR A 1 331 ? -85.987 -37.568 -25.205 1.00 82.53 331 TYR A N 1
ATOM 2710 C CA . TYR A 1 331 ? -85.484 -37.536 -26.568 1.00 84.41 331 TYR A CA 1
ATOM 2711 C C . TYR A 1 331 ? -84.055 -38.061 -26.579 1.00 84.27 331 TYR A C 1
ATOM 2712 O O . TYR A 1 331 ? -83.292 -37.837 -25.636 1.00 83.31 331 TYR A O 1
ATOM 2721 N N . THR A 1 332 ? -83.694 -38.788 -27.638 1.00 90.36 332 THR A N 1
ATOM 2722 C CA . THR A 1 332 ? -82.311 -39.240 -27.763 1.00 90.31 332 THR A CA 1
ATOM 2723 C C . THR A 1 332 ? -81.395 -38.084 -28.139 1.00 91.46 332 THR A C 1
ATOM 2724 O O . THR A 1 332 ? -80.283 -37.969 -27.609 1.00 91.02 332 THR A O 1
ATOM 2728 N N . ASN A 1 333 ? -81.853 -37.214 -29.039 1.00 94.16 333 ASN A N 1
ATOM 2729 C CA . ASN A 1 333 ? -81.151 -36.001 -29.434 1.00 95.57 333 ASN A CA 1
ATOM 2730 C C . ASN A 1 333 ? -82.085 -34.809 -29.292 1.00 96.33 333 ASN A C 1
ATOM 2731 O O . ASN A 1 333 ? -83.304 -34.952 -29.180 1.00 96.06 333 ASN A O 1
ATOM 2736 N N . PHE A 1 334 ? -81.492 -33.622 -29.275 1.00 89.68 334 PHE A N 1
ATOM 2737 C CA . PHE A 1 334 ? -82.229 -32.379 -29.445 1.00 89.83 334 PHE A CA 1
ATOM 2738 C C . PHE A 1 334 ? -81.827 -31.707 -30.750 1.00 90.99 334 PHE A C 1
ATOM 2739 O O . PHE A 1 334 ? -81.862 -30.481 -30.872 1.00 91.24 334 PHE A O 1
ATOM 2747 N N . ASP A 1 335 ? -81.429 -32.519 -31.731 1.00 95.72 335 ASP A N 1
ATOM 2748 C CA . ASP A 1 335 ? -81.008 -32.007 -33.027 1.00 96.71 335 ASP A CA 1
ATOM 2749 C C . ASP A 1 335 ? -82.181 -31.515 -33.864 1.00 97.65 335 ASP A C 1
ATOM 2750 O O . ASP A 1 335 ? -81.965 -30.795 -34.844 1.00 98.54 335 ASP A O 1
ATOM 2755 N N . PHE A 1 336 ? -83.413 -31.897 -33.512 1.00 91.69 336 PHE A N 1
ATOM 2756 C CA . PHE A 1 336 ? -84.576 -31.321 -34.179 1.00 92.65 336 PHE A CA 1
ATOM 2757 C C . PHE A 1 336 ? -84.717 -29.839 -33.855 1.00 92.61 336 PHE A C 1
ATOM 2758 O O . PHE A 1 336 ? -85.225 -29.069 -34.676 1.00 93.58 336 PHE A O 1
ATOM 2766 N N . MET A 1 337 ? -84.292 -29.426 -32.665 1.00 92.59 337 MET A N 1
ATOM 2767 C CA . MET A 1 337 ? -83.995 -28.027 -32.410 1.00 92.37 337 MET A CA 1
ATOM 2768 C C . MET A 1 337 ? -82.572 -27.722 -32.881 1.00 92.59 337 MET A C 1
ATOM 2769 O O . MET A 1 337 ? -81.785 -28.623 -33.180 1.00 92.69 337 MET A O 1
ATOM 2774 N N . GLY A 1 338 ? -82.239 -26.434 -32.947 1.00 94.96 338 GLY A N 1
ATOM 2775 C CA . GLY A 1 338 ? -80.932 -26.018 -33.425 1.00 95.25 338 GLY A CA 1
ATOM 2776 C C . GLY A 1 338 ? -79.752 -26.675 -32.730 1.00 94.63 338 GLY A C 1
ATOM 2777 O O . GLY A 1 338 ? -78.642 -26.689 -33.269 1.00 95.07 338 GLY A O 1
ATOM 2778 N N . PHE A 1 339 ? -79.989 -27.246 -31.548 1.00 91.65 339 PHE A N 1
ATOM 2779 C CA . PHE A 1 339 ? -78.914 -27.747 -30.700 1.00 90.95 339 PHE A CA 1
ATOM 2780 C C . PHE A 1 339 ? -78.101 -28.833 -31.390 1.00 91.43 339 PHE A C 1
ATOM 2781 O O . PHE A 1 339 ? -78.648 -29.742 -32.020 1.00 91.82 339 PHE A O 1
ATOM 2789 N N . GLU A 1 340 ? -76.780 -28.728 -31.263 1.00 97.56 340 GLU A N 1
ATOM 2790 C CA . GLU A 1 340 ? -75.854 -29.794 -31.607 1.00 97.72 340 GLU A CA 1
ATOM 2791 C C . GLU A 1 340 ? -75.159 -30.267 -30.338 1.00 96.94 340 GLU A C 1
ATOM 2792 O O . GLU A 1 340 ? -74.772 -29.454 -29.488 1.00 96.56 340 GLU A O 1
ATOM 2798 N N . SER A 1 341 ? -75.043 -31.582 -30.198 1.00 100.46 341 SER A N 1
ATOM 2799 C CA . SER A 1 341 ? -74.336 -32.193 -29.087 1.00 99.83 341 SER A CA 1
ATOM 2800 C C . SER A 1 341 ? -72.867 -32.385 -29.441 1.00 100.09 341 SER A C 1
ATOM 2801 O O . SER A 1 341 ? -72.487 -32.469 -30.612 1.00 100.65 341 SER A O 1
ATOM 2804 N N . GLY A 1 342 ? -72.034 -32.451 -28.410 1.00 94.99 342 GLY A N 1
ATOM 2805 C CA . GLY A 1 342 ? -70.634 -32.745 -28.655 1.00 95.19 342 GLY A CA 1
ATOM 2806 C C . GLY A 1 342 ? -69.887 -32.941 -27.357 1.00 94.61 342 GLY A C 1
ATOM 2807 O O . GLY A 1 342 ? -70.407 -32.695 -26.265 1.00 93.97 342 GLY A O 1
ATOM 2808 N N . VAL A 1 343 ? -68.642 -33.386 -27.497 1.00 92.88 343 VAL A N 1
ATOM 2809 C CA . VAL A 1 343 ? -67.736 -33.563 -26.370 1.00 92.37 343 VAL A CA 1
ATOM 2810 C C . VAL A 1 343 ? -66.445 -32.821 -26.680 1.00 92.94 343 VAL A C 1
ATOM 2811 O O . VAL A 1 343 ? -65.878 -32.980 -27.767 1.00 93.47 343 VAL A O 1
ATOM 2815 N N . LEU A 1 344 ? -65.988 -32.008 -25.732 1.00 91.57 344 LEU A N 1
ATOM 2816 C CA . LEU A 1 344 ? -64.811 -31.179 -25.943 1.00 92.03 344 LEU A CA 1
ATOM 2817 C C . LEU A 1 344 ? -63.545 -31.987 -25.702 1.00 91.98 344 LEU A C 1
ATOM 2818 O O . LEU A 1 344 ? -63.413 -32.661 -24.674 1.00 91.41 344 LEU A O 1
ATOM 2823 N N . GLU A 1 345 ? -62.624 -31.925 -26.663 1.00 110.95 345 GLU A N 1
ATOM 2824 C CA . GLU A 1 345 ? -61.317 -32.547 -26.503 1.00 110.98 345 GLU A CA 1
ATOM 2825 C C . GLU A 1 345 ? -60.605 -31.937 -25.305 1.00 110.70 345 GLU A C 1
ATOM 2826 O O . GLU A 1 345 ? -60.612 -30.715 -25.119 1.00 110.79 345 GLU A O 1
ATOM 2832 N N . GLU A 1 346 ? -60.008 -32.792 -24.480 1.00 114.58 346 GLU A N 1
ATOM 2833 C CA . GLU A 1 346 ? -59.391 -32.319 -23.250 1.00 114.25 346 GLU A CA 1
ATOM 2834 C C . GLU A 1 346 ? -58.185 -31.438 -23.572 1.00 114.68 346 GLU A C 1
ATOM 2835 O O . GLU A 1 346 ? -57.413 -31.747 -24.484 1.00 115.05 346 GLU A O 1
ATOM 2841 N N . PRO A 1 347 ? -58.000 -30.336 -22.849 1.00 107.94 347 PRO A N 1
ATOM 2842 C CA . PRO A 1 347 ? -56.901 -29.422 -23.176 1.00 108.18 347 PRO A CA 1
ATOM 2843 C C . PRO A 1 347 ? -55.559 -29.986 -22.744 1.00 108.13 347 PRO A C 1
ATOM 2844 O O . PRO A 1 347 ? -55.458 -30.749 -21.781 1.00 107.83 347 PRO A O 1
ATOM 2848 N N . VAL A 1 348 ? -54.518 -29.596 -23.471 1.00 105.75 348 VAL A N 1
ATOM 2849 C CA . VAL A 1 348 ? -53.161 -30.066 -23.217 1.00 105.78 348 VAL A CA 1
ATOM 2850 C C . VAL A 1 348 ? -52.446 -29.026 -22.367 1.00 105.69 348 VAL A C 1
ATOM 2851 O O . VAL A 1 348 ? -52.241 -27.890 -22.809 1.00 106.05 348 VAL A O 1
ATOM 2855 N N . LEU A 1 349 ? -52.067 -29.406 -21.151 1.00 107.73 349 LEU A N 1
ATOM 2856 C CA . LEU A 1 349 ? -51.280 -28.533 -20.296 1.00 107.69 349 LEU A CA 1
ATOM 2857 C C . LEU A 1 349 ? -49.795 -28.775 -20.524 1.00 107.92 349 LEU A C 1
ATOM 2858 O O . LEU A 1 349 ? -49.380 -29.866 -20.922 1.00 108.07 349 LEU A O 1
ATOM 2863 N N . MET A 1 350 ? -48.994 -27.745 -20.255 1.00 113.02 350 MET A N 1
ATOM 2864 C CA . MET A 1 350 ? -47.549 -27.790 -20.451 1.00 113.19 350 MET A CA 1
ATOM 2865 C C . MET A 1 350 ? -46.847 -27.606 -19.114 1.00 113.00 350 MET A C 1
ATOM 2866 O O . MET A 1 350 ? -47.002 -26.568 -18.462 1.00 112.50 350 MET A O 1
ATOM 2871 N N . GLY A 1 351 ? -46.073 -28.608 -18.715 1.00 125.66 351 GLY A N 1
ATOM 2872 C CA . GLY A 1 351 ? -45.128 -28.445 -17.636 1.00 125.63 351 GLY A CA 1
ATOM 2873 C C . GLY A 1 351 ? -43.887 -27.709 -18.099 1.00 125.99 351 GLY A C 1
ATOM 2874 O O . GLY A 1 351 ? -43.762 -27.287 -19.249 1.00 126.15 351 GLY A O 1
ATOM 2875 N N . ALA A 1 352 ? -42.942 -27.549 -17.172 1.00 127.59 352 ALA A N 1
ATOM 2876 C CA . ALA A 1 352 ? -41.712 -26.839 -17.507 1.00 127.91 352 ALA A CA 1
ATOM 2877 C C . ALA A 1 352 ? -40.880 -27.623 -18.514 1.00 128.52 352 ALA A C 1
ATOM 2878 O O . ALA A 1 352 ? -40.312 -27.040 -19.443 1.00 129.00 352 ALA A O 1
ATOM 2880 N N . ASN A 1 353 ? -40.797 -28.945 -18.347 1.00 132.35 353 ASN A N 1
ATOM 2881 C CA . ASN A 1 353 ? -39.986 -29.759 -19.248 1.00 132.87 353 ASN A CA 1
ATOM 2882 C C . ASN A 1 353 ? -40.737 -30.163 -20.512 1.00 133.05 353 ASN A C 1
ATOM 2883 O O . ASN A 1 353 ? -40.114 -30.306 -21.570 1.00 133.59 353 ASN A O 1
ATOM 2888 N N . GLY A 1 354 ? -42.050 -30.354 -20.437 1.00 130.55 354 GLY A N 1
ATOM 2889 C CA . GLY A 1 354 ? -42.796 -30.740 -21.621 1.00 130.75 354 GLY A CA 1
ATOM 2890 C C . GLY A 1 354 ? -44.239 -31.068 -21.292 1.00 130.44 354 GLY A C 1
ATOM 2891 O O . GLY A 1 354 ? -44.760 -30.673 -20.247 1.00 130.03 354 GLY A O 1
ATOM 2892 N N . LYS A 1 355 ? -44.877 -31.783 -22.222 1.00 134.58 355 LYS A N 1
ATOM 2893 C CA . LYS A 1 355 ? -46.269 -32.186 -22.056 1.00 134.39 355 LYS A CA 1
ATOM 2894 C C . LYS A 1 355 ? -46.441 -32.997 -20.778 1.00 134.22 355 LYS A C 1
ATOM 2895 O O . LYS A 1 355 ? -45.638 -33.885 -20.474 1.00 134.33 355 LYS A O 1
ATOM 2901 N N . ILE A 1 356 ? -47.498 -32.698 -20.029 1.00 126.00 356 ILE A N 1
ATOM 2902 C CA . ILE A 1 356 ? -47.807 -33.427 -18.806 1.00 125.79 356 ILE A CA 1
ATOM 2903 C C . ILE A 1 356 ? -48.931 -34.409 -19.091 1.00 125.52 356 ILE A C 1
ATOM 2904 O O . ILE A 1 356 ? -49.927 -34.061 -19.739 1.00 125.49 356 ILE A O 1
ATOM 2909 N N . LYS A 1 357 ? -48.751 -35.652 -18.637 1.00 127.37 357 LYS A N 1
ATOM 2910 C CA . LYS A 1 357 ? -49.758 -36.683 -18.862 1.00 127.03 357 LYS A CA 1
ATOM 2911 C C . LYS A 1 357 ? -50.949 -36.515 -17.931 1.00 126.49 357 LYS A C 1
ATOM 2912 O O . LYS A 1 357 ? -52.074 -36.879 -18.290 1.00 126.33 357 LYS A O 1
ATOM 2918 N N . ASP A 1 358 ? -50.724 -35.966 -16.742 1.00 125.28 358 ASP A N 1
ATOM 2919 C CA . ASP A 1 358 ? -51.795 -35.798 -15.775 1.00 124.54 358 ASP A CA 1
ATOM 2920 C C . ASP A 1 358 ? -51.422 -34.667 -14.832 1.00 124.62 358 ASP A C 1
ATOM 2921 O O . ASP A 1 358 ? -50.240 -34.363 -14.643 1.00 124.87 358 ASP A O 1
ATOM 2926 N N . LYS A 1 359 ? -52.453 -34.038 -14.263 1.00 123.96 359 LYS A N 1
ATOM 2927 C CA . LYS A 1 359 ? -52.250 -32.938 -13.326 1.00 123.94 359 LYS A CA 1
ATOM 2928 C C . LYS A 1 359 ? -51.351 -33.356 -12.171 1.00 123.87 359 LYS A C 1
ATOM 2929 O O . LYS A 1 359 ? -50.389 -32.659 -11.832 1.00 124.15 359 LYS A O 1
ATOM 2935 N N . LYS A 1 360 ? -51.653 -34.503 -11.557 1.00 117.52 360 LYS A N 1
ATOM 2936 C CA . LYS A 1 360 ? -50.913 -34.965 -10.390 1.00 117.55 360 LYS A CA 1
ATOM 2937 C C . LYS A 1 360 ? -49.440 -35.214 -10.679 1.00 118.23 360 LYS A C 1
ATOM 2938 O O . LYS A 1 360 ? -48.668 -35.408 -9.735 1.00 118.57 360 LYS A O 1
ATOM 2944 N N . GLN A 1 361 ? -49.028 -35.198 -11.946 1.00 119.48 361 GLN A N 1
ATOM 2945 C CA . GLN A 1 361 ? -47.632 -35.385 -12.315 1.00 119.96 361 GLN A CA 1
ATOM 2946 C C . GLN A 1 361 ? -46.940 -34.098 -12.738 1.00 120.20 361 GLN A C 1
ATOM 2947 O O . GLN A 1 361 ? -45.776 -34.151 -13.150 1.00 120.60 361 GLN A O 1
ATOM 2953 N N . ILE A 1 362 ? -47.608 -32.945 -12.641 1.00 122.88 362 ILE A N 1
ATOM 2954 C CA . ILE A 1 362 ? -46.969 -31.677 -12.978 1.00 123.12 362 ILE A CA 1
ATOM 2955 C C . ILE A 1 362 ? -45.731 -31.430 -12.132 1.00 123.27 362 ILE A C 1
ATOM 2956 O O . ILE A 1 362 ? -44.906 -30.587 -12.481 1.00 123.34 362 ILE A O 1
ATOM 2961 N N . PHE A 1 363 ? -45.563 -32.173 -11.039 1.00 122.68 363 PHE A N 1
ATOM 2962 C CA . PHE A 1 363 ? -44.390 -31.976 -10.198 1.00 122.99 363 PHE A CA 1
ATOM 2963 C C . PHE A 1 363 ? -43.150 -32.583 -10.849 1.00 123.40 363 PHE A C 1
ATOM 2964 O O . PHE A 1 363 ? -42.039 -32.070 -10.670 1.00 123.83 363 PHE A O 1
ATOM 2972 N N . ILE A 1 364 ? -43.332 -33.656 -11.624 1.00 120.28 364 ILE A N 1
ATOM 2973 C CA . ILE A 1 364 ? -42.245 -34.203 -12.435 1.00 120.85 364 ILE A CA 1
ATOM 2974 C C . ILE A 1 364 ? -41.824 -33.203 -13.507 1.00 121.51 364 ILE A C 1
ATOM 2975 O O . ILE A 1 364 ? -40.633 -32.930 -13.695 1.00 125.02 364 ILE A O 1
ATOM 2980 N N . ASN A 1 365 ? -42.797 -32.616 -14.203 1.00 123.51 365 ASN A N 1
ATOM 2981 C CA . ASN A 1 365 ? -42.503 -31.737 -15.330 1.00 123.60 365 ASN A CA 1
ATOM 2982 C C . ASN A 1 365 ? -41.977 -30.371 -14.895 1.00 124.80 365 ASN A C 1
ATOM 2983 O O . ASN A 1 365 ? -41.422 -29.648 -15.724 1.00 125.77 365 ASN A O 1
ATOM 2988 N N . GLY A 1 366 ? -42.135 -30.007 -13.624 1.00 123.45 366 GLY A N 1
ATOM 2989 C CA . GLY A 1 366 ? -41.722 -28.708 -13.116 1.00 123.83 366 GLY A CA 1
ATOM 2990 C C . GLY A 1 366 ? -42.733 -27.611 -13.380 1.00 123.77 366 GLY A C 1
ATOM 2991 O O . GLY A 1 366 ? -43.453 -27.656 -14.382 1.00 123.97 366 GLY A O 1
ATOM 2992 N N . PHE A 1 367 ? -42.788 -26.613 -12.501 1.00 118.45 367 PHE A N 1
ATOM 2993 C CA . PHE A 1 367 ? -43.661 -25.466 -12.705 1.00 118.31 367 PHE A CA 1
ATOM 2994 C C . PHE A 1 367 ? -43.105 -24.588 -13.817 1.00 118.43 367 PHE A C 1
ATOM 2995 O O . PHE A 1 367 ? -41.889 -24.421 -13.937 1.00 118.57 367 PHE A O 1
ATOM 3003 N N . PHE A 1 368 ? -44.003 -24.028 -14.634 1.00 124.89 368 PHE A N 1
ATOM 3004 C CA . PHE A 1 368 ? -43.570 -23.303 -15.827 1.00 125.06 368 PHE A CA 1
ATOM 3005 C C . PHE A 1 368 ? -42.665 -22.125 -15.483 1.00 124.97 368 PHE A C 1
ATOM 3006 O O . PHE A 1 368 ? -41.711 -21.836 -16.214 1.00 125.03 368 PHE A O 1
ATOM 3014 N N . LYS A 1 369 ? -42.956 -21.422 -14.391 1.00 131.76 369 LYS A N 1
ATOM 3015 C CA . LYS A 1 369 ? -42.145 -20.286 -13.978 1.00 131.61 369 LYS A CA 1
ATOM 3016 C C . LYS A 1 369 ? -42.032 -20.260 -12.464 1.00 131.41 369 LYS A C 1
ATOM 3017 O O . LYS A 1 369 ? -42.987 -20.581 -11.750 1.00 131.24 369 LYS A O 1
ATOM 3023 N N . ASN A 1 370 ? -40.846 -19.885 -11.992 1.00 143.62 370 ASN A N 1
ATOM 3024 C CA . ASN A 1 370 ? -40.487 -19.865 -10.586 1.00 143.59 370 ASN A CA 1
ATOM 3025 C C . ASN A 1 370 ? -39.819 -18.535 -10.255 1.00 143.12 370 ASN A C 1
ATOM 3026 O O . ASN A 1 370 ? -38.995 -18.039 -11.035 1.00 143.30 370 ASN A O 1
ATOM 3031 N N . PRO A 1 371 ? -40.144 -17.932 -9.122 1.00 145.98 371 PRO A N 1
ATOM 3032 C CA . PRO A 1 371 ? -39.617 -16.601 -8.790 1.00 145.71 371 PRO A CA 1
ATOM 3033 C C . PRO A 1 371 ? -38.154 -16.654 -8.349 1.00 146.29 371 PRO A C 1
ATOM 3034 O O . PRO A 1 371 ? -37.504 -17.710 -8.353 1.00 146.93 371 PRO A O 1
ATOM 3038 N N . LYS A 1 372 ? -37.650 -15.481 -7.953 1.00 155.39 372 LYS A N 1
ATOM 3039 C CA . LYS A 1 372 ? -36.280 -15.370 -7.484 1.00 155.90 372 LYS A CA 1
ATOM 3040 C C . LYS A 1 372 ? -36.083 -16.188 -6.211 1.00 155.96 372 LYS A C 1
ATOM 3041 O O . LYS A 1 372 ? -37.027 -16.486 -5.474 1.00 155.10 372 LYS A O 1
ATOM 3047 N N . GLU A 1 373 ? -34.833 -16.559 -5.960 1.00 169.22 373 GLU A N 1
ATOM 3048 C CA . GLU A 1 373 ? -34.562 -17.720 -5.125 1.00 169.35 373 GLU A CA 1
ATOM 3049 C C . GLU A 1 373 ? -34.507 -17.386 -3.636 1.00 170.38 373 GLU A C 1
ATOM 3050 O O . GLU A 1 373 ? -34.098 -16.295 -3.231 1.00 172.01 373 GLU A O 1
ATOM 3056 N N . ASN A 1 374 ? -34.975 -18.350 -2.832 1.00 168.39 374 ASN A N 1
ATOM 3057 C CA . ASN A 1 374 ? -34.892 -18.332 -1.370 1.00 169.13 374 ASN A CA 1
ATOM 3058 C C . ASN A 1 374 ? -35.778 -17.247 -0.753 1.00 168.68 374 ASN A C 1
ATOM 3059 O O . ASN A 1 374 ? -35.356 -16.526 0.151 1.00 168.79 374 ASN A O 1
ATOM 3064 N N . VAL A 1 375 ? -37.014 -17.133 -1.236 1.00 159.76 375 VAL A N 1
ATOM 3065 C CA . VAL A 1 375 ? -38.007 -16.270 -0.598 1.00 159.37 375 VAL A CA 1
ATOM 3066 C C . VAL A 1 375 ? -38.379 -16.901 0.743 1.00 159.17 375 VAL A C 1
ATOM 3067 O O . VAL A 1 375 ? -38.979 -17.978 0.785 1.00 159.32 375 VAL A O 1
ATOM 3071 N N . LYS A 1 376 ? -38.020 -16.232 1.838 1.00 161.80 376 LYS A N 1
ATOM 3072 C CA . LYS A 1 376 ? -38.116 -16.820 3.168 1.00 162.24 376 LYS A CA 1
ATOM 3073 C C . LYS A 1 376 ? -39.570 -17.097 3.541 1.00 161.71 376 LYS A C 1
ATOM 3074 O O . LYS A 1 376 ? -40.507 -16.607 2.907 1.00 161.85 376 LYS A O 1
ATOM 3080 N N . PHE A 1 377 ? -39.752 -17.913 4.579 1.00 162.73 377 PHE A N 1
ATOM 3081 C CA . PHE A 1 377 ? -41.072 -18.110 5.157 1.00 162.59 377 PHE A CA 1
ATOM 3082 C C . PHE A 1 377 ? -40.932 -18.420 6.638 1.00 163.49 377 PHE A C 1
ATOM 3083 O O . PHE A 1 377 ? -39.937 -19.006 7.078 1.00 164.48 377 PHE A O 1
ATOM 3091 N N . GLY A 1 378 ? -41.936 -17.982 7.400 1.00 136.24 378 GLY A N 1
ATOM 3092 C CA . GLY A 1 378 ? -41.989 -18.247 8.824 1.00 137.55 378 GLY A CA 1
ATOM 3093 C C . GLY A 1 378 ? -43.387 -18.658 9.246 1.00 135.91 378 GLY A C 1
ATOM 3094 O O . GLY A 1 378 ? -44.362 -18.418 8.540 1.00 133.66 378 GLY A O 1
ATOM 3095 N N . VAL A 1 379 ? -43.477 -19.255 10.435 1.00 132.54 379 VAL A N 1
ATOM 3096 C CA . VAL A 1 379 ? -44.707 -19.867 10.921 1.00 132.59 379 VAL A CA 1
ATOM 3097 C C . VAL A 1 379 ? -45.189 -19.122 12.165 1.00 132.33 379 VAL A C 1
ATOM 3098 O O . VAL A 1 379 ? -44.440 -18.398 12.823 1.00 133.52 379 VAL A O 1
ATOM 3102 N N . LEU A 1 380 ? -46.489 -19.245 12.425 1.00 136.00 380 LEU A N 1
ATOM 3103 C CA . LEU A 1 380 ? -47.105 -18.793 13.669 1.00 135.99 380 LEU A CA 1
ATOM 3104 C C . LEU A 1 380 ? -47.906 -19.942 14.263 1.00 136.65 380 LEU A C 1
ATOM 3105 O O . LEU A 1 380 ? -48.900 -20.375 13.672 1.00 136.21 380 LEU A O 1
ATOM 3110 N N . TYR A 1 381 ? -47.488 -20.426 15.433 1.00 145.62 381 TYR A N 1
ATOM 3111 C CA . TYR A 1 381 ? -48.211 -21.515 16.072 1.00 146.40 381 TYR A CA 1
ATOM 3112 C C . TYR A 1 381 ? -48.923 -21.034 17.326 1.00 146.80 381 TYR A C 1
ATOM 3113 O O . TYR A 1 381 ? -48.348 -20.256 18.095 1.00 147.14 381 TYR A O 1
ATOM 3122 N N . PRO A 1 382 ? -50.167 -21.462 17.555 1.00 132.72 382 PRO A N 1
ATOM 3123 C CA . PRO A 1 382 ? -50.818 -21.161 18.834 1.00 133.57 382 PRO A CA 1
ATOM 3124 C C . PRO A 1 382 ? -50.019 -21.744 19.985 1.00 136.77 382 PRO A C 1
ATOM 3125 O O . PRO A 1 382 ? -49.284 -22.722 19.825 1.00 138.14 382 PRO A O 1
ATOM 3129 N N . GLU A 1 383 ? -50.161 -21.120 21.157 1.00 144.97 383 GLU A N 1
ATOM 3130 C CA . GLU A 1 383 ? -49.313 -21.478 22.293 1.00 146.45 383 GLU A CA 1
ATOM 3131 C C . GLU A 1 383 ? -49.419 -22.961 22.631 1.00 147.48 383 GLU A C 1
ATOM 3132 O O . GLU A 1 383 ? -48.400 -23.645 22.802 1.00 148.39 383 GLU A O 1
ATOM 3138 N N . GLY A 1 384 ? -50.645 -23.477 22.710 1.00 151.78 384 GLY A N 1
ATOM 3139 C CA . GLY A 1 384 ? -50.868 -24.843 23.151 1.00 152.68 384 GLY A CA 1
ATOM 3140 C C . GLY A 1 384 ? -50.155 -25.920 22.361 1.00 152.64 384 GLY A C 1
ATOM 3141 O O . GLY A 1 384 ? -49.356 -26.670 22.932 1.00 153.95 384 GLY A O 1
ATOM 3142 N N . CYS A 1 385 ? -50.424 -26.011 21.058 1.00 157.32 385 CYS A N 1
ATOM 3143 C CA . CYS A 1 385 ? -49.885 -27.083 20.218 1.00 157.03 385 CYS A CA 1
ATOM 3144 C C . CYS A 1 385 ? -48.931 -26.472 19.193 1.00 156.36 385 CYS A C 1
ATOM 3145 O O . CYS A 1 385 ? -49.337 -26.094 18.093 1.00 155.15 385 CYS A O 1
ATOM 3148 N N . MET A 1 386 ? -47.653 -26.375 19.565 1.00 160.18 386 MET A N 1
ATOM 3149 C CA . MET A 1 386 ? -46.599 -25.953 18.649 1.00 159.59 386 MET A CA 1
ATOM 3150 C C . MET A 1 386 ? -45.892 -27.134 18.009 1.00 160.32 386 MET A C 1
ATOM 3151 O O . MET A 1 386 ? -45.312 -26.988 16.926 1.00 160.30 386 MET A O 1
ATOM 3156 N N . GLU A 1 387 ? -45.908 -28.283 18.693 1.00 163.66 387 GLU A N 1
ATOM 3157 C CA . GLU A 1 387 ? -45.269 -29.494 18.197 1.00 164.15 387 GLU A CA 1
ATOM 3158 C C . GLU A 1 387 ? -45.754 -29.798 16.790 1.00 163.17 387 GLU A C 1
ATOM 3159 O O . GLU A 1 387 ? -44.954 -29.903 15.851 1.00 162.81 387 GLU A O 1
ATOM 3165 N N . ASN A 1 388 ? -47.079 -29.902 16.627 1.00 159.04 388 ASN A N 1
ATOM 3166 C CA . ASN A 1 388 ? -47.694 -30.011 15.309 1.00 158.07 388 ASN A CA 1
ATOM 3167 C C . ASN A 1 388 ? -47.018 -29.097 14.305 1.00 157.23 388 ASN A C 1
ATOM 3168 O O . ASN A 1 388 ? -46.566 -29.544 13.245 1.00 156.98 388 ASN A O 1
ATOM 3173 N N . ALA A 1 389 ? -46.914 -27.811 14.647 1.00 151.29 389 ALA A N 1
ATOM 3174 C CA . ALA A 1 389 ? -46.338 -26.835 13.727 1.00 150.52 389 ALA A CA 1
ATOM 3175 C C . ALA A 1 389 ? -44.992 -27.304 13.195 1.00 150.81 389 ALA A C 1
ATOM 3176 O O . ALA A 1 389 ? -44.776 -27.368 11.978 1.00 150.20 389 ALA A O 1
ATOM 3178 N N . GLN A 1 390 ? -44.080 -27.680 14.094 1.00 161.89 390 GLN A N 1
ATOM 3179 C CA . GLN A 1 390 ? -42.791 -28.171 13.626 1.00 162.37 390 GLN A CA 1
ATOM 3180 C C . GLN A 1 390 ? -42.991 -29.330 12.660 1.00 162.74 390 GLN A C 1
ATOM 3181 O O . GLN A 1 390 ? -42.520 -29.288 11.517 1.00 162.15 390 GLN A O 1
ATOM 3187 N N . SER A 1 391 ? -43.779 -30.326 13.076 1.00 152.72 391 SER A N 1
ATOM 3188 C CA . SER A 1 391 ? -44.051 -31.483 12.231 1.00 152.65 391 SER A CA 1
ATOM 3189 C C . SER A 1 391 ? -44.564 -31.081 10.855 1.00 152.39 391 SER A C 1
ATOM 3190 O O . SER A 1 391 ? -44.243 -31.737 9.858 1.00 151.24 391 SER A O 1
ATOM 3193 N N . ILE A 1 392 ? -45.368 -30.017 10.768 1.00 153.69 392 ILE A N 1
ATOM 3194 C CA . ILE A 1 392 ? -45.854 -29.664 9.439 1.00 152.23 392 ILE A CA 1
ATOM 3195 C C . ILE A 1 392 ? -44.781 -28.916 8.662 1.00 150.88 392 ILE A C 1
ATOM 3196 O O . ILE A 1 392 ? -44.554 -29.200 7.478 1.00 150.07 392 ILE A O 1
ATOM 3201 N N . ALA A 1 393 ? -44.066 -28.000 9.324 1.00 150.44 393 ALA A N 1
ATOM 3202 C CA . ALA A 1 393 ? -43.090 -27.171 8.626 1.00 151.75 393 ALA A CA 1
ATOM 3203 C C . ALA A 1 393 ? -42.134 -28.035 7.814 1.00 152.87 393 ALA A C 1
ATOM 3204 O O . ALA A 1 393 ? -42.115 -27.974 6.576 1.00 151.97 393 ALA A O 1
ATOM 3206 N N . ARG A 1 394 ? -41.394 -28.908 8.503 1.00 157.86 394 ARG A N 1
ATOM 3207 C CA . ARG A 1 394 ? -40.464 -29.810 7.834 1.00 155.49 394 ARG A CA 1
ATOM 3208 C C . ARG A 1 394 ? -41.146 -30.569 6.706 1.00 154.76 394 ARG A C 1
ATOM 3209 O O . ARG A 1 394 ? -40.617 -30.641 5.589 1.00 153.37 394 ARG A O 1
ATOM 3217 N N . SER A 1 395 ? -42.340 -31.113 6.968 1.00 149.68 395 SER A N 1
ATOM 3218 C CA . SER A 1 395 ? -43.046 -31.850 5.925 1.00 149.67 395 SER A CA 1
ATOM 3219 C C . SER A 1 395 ? -43.188 -30.982 4.683 1.00 148.23 395 SER A C 1
ATOM 3220 O O . SER A 1 395 ? -42.709 -31.341 3.599 1.00 148.39 395 SER A O 1
ATOM 3223 N N . ILE A 1 396 ? -43.771 -29.790 4.855 1.00 143.89 396 ILE A N 1
ATOM 3224 C CA . ILE A 1 396 ? -43.866 -28.830 3.759 1.00 144.56 396 ILE A CA 1
ATOM 3225 C C . ILE A 1 396 ? -42.496 -28.627 3.133 1.00 146.01 396 ILE A C 1
ATOM 3226 O O . ILE A 1 396 ? -42.313 -28.779 1.917 1.00 146.19 396 ILE A O 1
ATOM 3231 N N . LEU A 1 397 ? -41.505 -28.318 3.974 1.00 159.10 397 LEU A N 1
ATOM 3232 C CA . LEU A 1 397 ? -40.147 -28.110 3.489 1.00 157.67 397 LEU A CA 1
ATOM 3233 C C . LEU A 1 397 ? -39.668 -29.321 2.702 1.00 158.48 397 LEU A C 1
ATOM 3234 O O . LEU A 1 397 ? -39.221 -29.196 1.553 1.00 158.19 397 LEU A O 1
ATOM 3239 N N . ASP A 1 398 ? -39.816 -30.516 3.286 1.00 156.32 398 ASP A N 1
ATOM 3240 C CA . ASP A 1 398 ? -39.313 -31.714 2.624 1.00 156.74 398 ASP A CA 1
ATOM 3241 C C . ASP A 1 398 ? -40.003 -31.935 1.290 1.00 157.22 398 ASP A C 1
ATOM 3242 O O . ASP A 1 398 ? -39.436 -32.568 0.391 1.00 155.90 398 ASP A O 1
ATOM 3247 N N . PHE A 1 399 ? -41.223 -31.418 1.141 1.00 134.15 399 PHE A N 1
ATOM 3248 C CA . PHE A 1 399 ? -41.916 -31.560 -0.130 1.00 132.29 399 PHE A CA 1
ATOM 3249 C C . PHE A 1 399 ? -41.297 -30.672 -1.201 1.00 132.01 399 PHE A C 1
ATOM 3250 O O . PHE A 1 399 ? -41.149 -31.093 -2.354 1.00 132.00 399 PHE A O 1
ATOM 3258 N N . ALA A 1 400 ? -40.948 -29.431 -0.846 1.00 143.24 400 ALA A N 1
ATOM 3259 C CA . ALA A 1 400 ? -40.375 -28.528 -1.838 1.00 142.92 400 ALA A CA 1
ATOM 3260 C C . ALA A 1 400 ? -39.038 -29.045 -2.339 1.00 143.31 400 ALA A C 1
ATOM 3261 O O . ALA A 1 400 ? -38.657 -28.786 -3.486 1.00 143.24 400 ALA A O 1
ATOM 3263 N N . THR A 1 401 ? -38.309 -29.763 -1.489 1.00 147.91 401 THR A N 1
ATOM 3264 C CA . THR A 1 401 ? -37.058 -30.414 -1.848 1.00 148.43 401 THR A CA 1
ATOM 3265 C C . THR A 1 401 ? -37.336 -31.841 -2.319 1.00 146.80 401 THR A C 1
ATOM 3266 O O . THR A 1 401 ? -38.465 -32.199 -2.664 1.00 144.93 401 THR A O 1
ATOM 3270 N N . ALA A 1 402 ? -36.295 -32.676 -2.343 1.00 148.74 402 ALA A N 1
ATOM 3271 C CA . ALA A 1 402 ? -36.443 -34.028 -2.871 1.00 147.29 402 ALA A CA 1
ATOM 3272 C C . ALA A 1 402 ? -37.327 -34.903 -1.985 1.00 146.44 402 ALA A C 1
ATOM 3273 O O . ALA A 1 402 ? -38.046 -35.773 -2.494 1.00 145.41 402 ALA A O 1
ATOM 3275 N N . GLY A 1 403 ? -37.296 -34.685 -0.670 1.00 153.27 403 GLY A N 1
ATOM 3276 C CA . GLY A 1 403 ? -37.706 -35.685 0.309 1.00 152.72 403 GLY A CA 1
ATOM 3277 C C . GLY A 1 403 ? -39.173 -35.734 0.700 1.00 150.64 403 GLY A C 1
ATOM 3278 O O . GLY A 1 403 ? -39.502 -36.060 1.845 1.00 148.94 403 GLY A O 1
ATOM 3279 N N . LYS A 1 404 ? -40.052 -35.492 -0.270 1.00 160.97 404 LYS A N 1
ATOM 3280 C CA . LYS A 1 404 ? -41.444 -35.126 -0.037 1.00 159.38 404 LYS A CA 1
ATOM 3281 C C . LYS A 1 404 ? -42.107 -35.774 1.183 1.00 156.99 404 LYS A C 1
ATOM 3282 O O . LYS A 1 404 ? -42.552 -35.068 2.102 1.00 156.39 404 LYS A O 1
ATOM 3288 N N . TYR A 1 405 ? -42.164 -37.105 1.239 1.00 150.94 405 TYR A N 1
ATOM 3289 C CA . TYR A 1 405 ? -42.896 -37.706 2.339 1.00 148.39 405 TYR A CA 1
ATOM 3290 C C . TYR A 1 405 ? -41.948 -38.113 3.470 1.00 148.53 405 TYR A C 1
ATOM 3291 O O . TYR A 1 405 ? -40.756 -37.800 3.457 1.00 150.59 405 TYR A O 1
ATOM 3300 N N . ASN A 1 406 ? -42.503 -38.776 4.490 1.00 150.13 406 ASN A N 1
ATOM 3301 C CA . ASN A 1 406 ? -41.775 -38.994 5.740 1.00 150.10 406 ASN A CA 1
ATOM 3302 C C . ASN A 1 406 ? -40.364 -39.508 5.483 1.00 151.52 406 ASN A C 1
ATOM 3303 O O . ASN A 1 406 ? -39.388 -38.981 6.030 1.00 153.09 406 ASN A O 1
ATOM 3308 N N . LYS A 1 407 ? -40.236 -40.507 4.615 1.00 157.80 407 LYS A N 1
ATOM 3309 C CA . LYS A 1 407 ? -38.939 -40.966 4.140 1.00 159.50 407 LYS A CA 1
ATOM 3310 C C . LYS A 1 407 ? -38.602 -40.210 2.862 1.00 161.70 407 LYS A C 1
ATOM 3311 O O . LYS A 1 407 ? -39.430 -40.148 1.949 1.00 161.02 407 LYS A O 1
ATOM 3317 N N . GLN A 1 408 ? -37.406 -39.622 2.798 1.00 154.06 408 GLN A N 1
ATOM 3318 C CA . GLN A 1 408 ? -37.044 -38.836 1.621 1.00 155.86 408 GLN A CA 1
ATOM 3319 C C . GLN A 1 408 ? -37.212 -39.664 0.354 1.00 154.81 408 GLN A C 1
ATOM 3320 O O . GLN A 1 408 ? -36.645 -40.752 0.232 1.00 155.29 408 GLN A O 1
ATOM 3326 N N . GLU A 1 409 ? -37.998 -39.144 -0.589 1.00 156.78 409 GLU A N 1
ATOM 3327 C CA . GLU A 1 409 ? -38.439 -39.940 -1.731 1.00 155.74 409 GLU A CA 1
ATOM 3328 C C . GLU A 1 409 ? -38.579 -39.089 -2.985 1.00 158.13 409 GLU A C 1
ATOM 3329 O O . GLU A 1 409 ? -39.332 -38.110 -2.991 1.00 158.19 409 GLU A O 1
ATOM 3335 N N . ASN A 1 410 ? -37.879 -39.486 -4.052 1.00 145.56 410 ASN A N 1
ATOM 3336 C CA . ASN A 1 410 ? -38.039 -38.893 -5.379 1.00 147.55 410 ASN A CA 1
ATOM 3337 C C . ASN A 1 410 ? -38.990 -39.692 -6.264 1.00 145.84 410 ASN A C 1
ATOM 3338 O O . ASN A 1 410 ? -39.306 -39.244 -7.373 1.00 145.51 410 ASN A O 1
ATOM 3343 N N . LYS A 1 411 ? -39.483 -40.837 -5.780 1.00 149.98 411 LYS A N 1
ATOM 3344 C CA . LYS A 1 411 ? -40.205 -41.797 -6.607 1.00 148.68 411 LYS A CA 1
ATOM 3345 C C . LYS A 1 411 ? -41.598 -41.324 -7.018 1.00 146.47 411 LYS A C 1
ATOM 3346 O O . LYS A 1 411 ? -42.229 -41.985 -7.857 1.00 143.67 411 LYS A O 1
ATOM 3352 N N . TYR A 1 412 ? -42.080 -40.195 -6.470 1.00 138.80 412 TYR A N 1
ATOM 3353 C CA . TYR A 1 412 ? -43.324 -39.585 -6.923 1.00 134.79 412 TYR A CA 1
ATOM 3354 C C . TYR A 1 412 ? -43.285 -38.061 -6.901 1.00 134.76 412 TYR A C 1
ATOM 3355 O O . TYR A 1 412 ? -44.266 -37.437 -7.325 1.00 130.69 412 TYR A O 1
ATOM 3364 N N . ILE A 1 413 ? -42.182 -37.444 -6.456 1.00 134.12 413 ILE A N 1
ATOM 3365 C CA . ILE A 1 413 ? -42.044 -35.991 -6.346 1.00 134.44 413 ILE A CA 1
ATOM 3366 C C . ILE A 1 413 ? -40.659 -35.604 -6.843 1.00 135.89 413 ILE A C 1
ATOM 3367 O O . ILE A 1 413 ? -39.686 -36.322 -6.596 1.00 137.00 413 ILE A O 1
ATOM 3372 N N . SER A 1 414 ? -40.569 -34.479 -7.557 1.00 126.44 414 SER A N 1
ATOM 3373 C CA . SER A 1 414 ? -39.289 -34.014 -8.077 1.00 130.41 414 SER A CA 1
ATOM 3374 C C . SER A 1 414 ? -38.502 -33.275 -6.998 1.00 132.44 414 SER A C 1
ATOM 3375 O O . SER A 1 414 ? -38.988 -33.028 -5.894 1.00 130.55 414 SER A O 1
ATOM 3378 N N . LYS A 1 415 ? -37.274 -32.892 -7.332 1.00 141.85 415 LYS A N 1
ATOM 3379 C CA . LYS A 1 415 ? -36.358 -32.280 -6.382 1.00 143.53 415 LYS A CA 1
ATOM 3380 C C . LYS A 1 415 ? -36.187 -30.801 -6.697 1.00 143.83 415 LYS A C 1
ATOM 3381 O O . LYS A 1 415 ? -36.071 -30.420 -7.866 1.00 142.99 415 LYS A O 1
ATOM 3387 N N . ASN A 1 416 ? -36.169 -29.971 -5.652 1.00 142.29 416 ASN A N 1
ATOM 3388 C CA . ASN A 1 416 ? -35.932 -28.533 -5.785 1.00 142.79 416 ASN A CA 1
ATOM 3389 C C . ASN A 1 416 ? -36.926 -27.903 -6.763 1.00 141.19 416 ASN A C 1
ATOM 3390 O O . ASN A 1 416 ? -36.565 -27.367 -7.814 1.00 140.63 416 ASN A O 1
ATOM 3395 N N . LEU A 1 417 ? -38.203 -27.990 -6.386 1.00 135.80 417 LEU A N 1
ATOM 3396 C CA . LEU A 1 417 ? -39.289 -27.516 -7.235 1.00 133.79 417 LEU A CA 1
ATOM 3397 C C . LEU A 1 417 ? -39.365 -25.997 -7.261 1.00 133.05 417 LEU A C 1
ATOM 3398 O O . LEU A 1 417 ? -39.328 -25.383 -8.332 1.00 132.38 417 LEU A O 1
ATOM 3403 N N . MET A 1 418 ? -39.476 -25.373 -6.092 1.00 139.93 418 MET A N 1
ATOM 3404 C CA . MET A 1 418 ? -39.667 -23.935 -5.994 1.00 139.25 418 MET A CA 1
ATOM 3405 C C . MET A 1 418 ? -38.620 -23.340 -5.067 1.00 142.60 418 MET A C 1
ATOM 3406 O O . MET A 1 418 ? -38.250 -23.946 -4.056 1.00 144.66 418 MET A O 1
ATOM 3411 N N . ASN A 1 419 ? -38.144 -22.153 -5.423 1.00 154.98 419 ASN A N 1
ATOM 3412 C CA . ASN A 1 419 ? -37.145 -21.447 -4.631 1.00 157.29 419 ASN A CA 1
ATOM 3413 C C . ASN A 1 419 ? -37.825 -20.791 -3.436 1.00 157.84 419 ASN A C 1
ATOM 3414 O O . ASN A 1 419 ? -38.386 -19.699 -3.550 1.00 156.58 419 ASN A O 1
ATOM 3419 N N . ILE A 1 420 ? -37.761 -21.442 -2.277 1.00 154.90 420 ILE A N 1
ATOM 3420 C CA . ILE A 1 420 ? -38.346 -20.912 -1.053 1.00 155.40 420 ILE A CA 1
ATOM 3421 C C . ILE A 1 420 ? -37.260 -20.840 0.019 1.00 158.44 420 ILE A C 1
ATOM 3422 O O . ILE A 1 420 ? -36.159 -21.369 -0.142 1.00 161.07 420 ILE A O 1
ATOM 3427 N N . GLY A 1 421 ? -37.588 -20.155 1.116 1.00 163.35 421 GLY A N 1
ATOM 3428 C CA . GLY A 1 421 ? -36.695 -19.991 2.247 1.00 165.40 421 GLY A CA 1
ATOM 3429 C C . GLY A 1 421 ? -36.336 -21.284 2.957 1.00 164.62 421 GLY A C 1
ATOM 3430 O O . GLY A 1 421 ? -36.647 -22.382 2.476 1.00 161.80 421 GLY A O 1
ATOM 3431 N N . PHE A 1 422 ? -35.698 -21.165 4.126 1.00 181.55 422 PHE A N 1
ATOM 3432 C CA . PHE A 1 422 ? -35.269 -22.326 4.897 1.00 180.66 422 PHE A CA 1
ATOM 3433 C C . PHE A 1 422 ? -35.713 -22.272 6.355 1.00 175.68 422 PHE A C 1
ATOM 3434 O O . PHE A 1 422 ? -35.304 -23.131 7.140 1.00 174.51 422 PHE A O 1
ATOM 3442 N N . LYS A 1 423 ? -36.535 -21.295 6.734 1.00 180.43 423 LYS A N 1
ATOM 3443 C CA . LYS A 1 423 ? -36.937 -21.067 8.120 1.00 176.10 423 LYS A CA 1
ATOM 3444 C C . LYS A 1 423 ? -35.753 -20.966 9.077 1.00 179.75 423 LYS A C 1
ATOM 3445 O O . LYS A 1 423 ? -35.690 -21.713 10.077 1.00 180.94 423 LYS A O 1
ATOM 3451 N N . PRO A 1 424 ? -34.797 -20.074 8.832 1.00 188.58 424 PRO A N 1
ATOM 3452 C CA . PRO A 1 424 ? -33.621 -19.986 9.707 1.00 191.83 424 PRO A CA 1
ATOM 3453 C C . PRO A 1 424 ? -33.851 -19.104 10.929 1.00 191.59 424 PRO A C 1
ATOM 3454 O O . PRO A 1 424 ? -34.986 -18.707 11.215 1.00 188.70 424 PRO A O 1
ATOM 3458 N N . SER A 1 425 ? -32.779 -18.830 11.679 1.00 191.24 425 SER A N 1
ATOM 3459 C CA . SER A 1 425 ? -32.878 -17.979 12.861 1.00 191.81 425 SER A CA 1
ATOM 3460 C C . SER A 1 425 ? -33.391 -16.578 12.545 1.00 193.22 425 SER A C 1
ATOM 3461 O O . SER A 1 425 ? -33.844 -15.881 13.459 1.00 192.55 425 SER A O 1
ATOM 3464 N N . GLU A 1 426 ? -33.306 -16.137 11.292 1.00 196.71 426 GLU A N 1
ATOM 3465 C CA . GLU A 1 426 ? -33.981 -14.916 10.874 1.00 197.27 426 GLU A CA 1
ATOM 3466 C C . GLU A 1 426 ? -35.437 -15.237 10.555 1.00 195.28 426 GLU A C 1
ATOM 3467 O O . GLU A 1 426 ? -35.752 -16.329 10.074 1.00 193.48 426 GLU A O 1
ATOM 3473 N N . CYS A 1 427 ? -36.322 -14.280 10.842 1.00 195.75 427 CYS A N 1
ATOM 3474 C CA . CYS A 1 427 ? -37.779 -14.441 10.738 1.00 194.09 427 CYS A CA 1
ATOM 3475 C C . CYS A 1 427 ? -38.235 -15.763 11.363 1.00 191.95 427 CYS A C 1
ATOM 3476 O O . CYS A 1 427 ? -38.742 -16.667 10.697 1.00 190.54 427 CYS A O 1
ATOM 3479 N N . ILE A 1 428 ? -38.038 -15.847 12.682 1.00 185.59 428 ILE A N 1
ATOM 3480 C CA . ILE A 1 428 ? -38.351 -17.059 13.441 1.00 182.80 428 ILE A CA 1
ATOM 3481 C C . ILE A 1 428 ? -39.862 -17.191 13.643 1.00 179.86 428 ILE A C 1
ATOM 3482 O O . ILE A 1 428 ? -40.614 -16.211 13.625 1.00 180.41 428 ILE A O 1
ATOM 3487 N N . PHE A 1 429 ? -40.309 -18.435 13.811 1.00 156.13 429 PHE A N 1
ATOM 3488 C CA . PHE A 1 429 ? -41.680 -18.746 14.192 1.00 152.80 429 PHE A CA 1
ATOM 3489 C C . PHE A 1 429 ? -41.801 -18.810 15.713 1.00 150.18 429 PHE A C 1
ATOM 3490 O O . PHE A 1 429 ? -40.962 -19.421 16.382 1.00 150.53 429 PHE A O 1
ATOM 3498 N N . GLU A 1 430 ? -42.854 -18.185 16.254 1.00 140.50 430 GLU A N 1
ATOM 3499 C CA . GLU A 1 430 ? -43.029 -18.069 17.699 1.00 141.99 430 GLU A CA 1
ATOM 3500 C C . GLU A 1 430 ? -44.488 -18.298 18.091 1.00 137.99 430 GLU A C 1
ATOM 3501 O O . GLU A 1 430 ? -45.391 -18.288 17.250 1.00 134.33 430 GLU A O 1
ATOM 3507 N N . SER A 1 431 ? -44.702 -18.521 19.392 1.00 143.12 431 SER A N 1
ATOM 3508 C CA . SER A 1 431 ? -46.011 -18.824 19.959 1.00 140.28 431 SER A CA 1
ATOM 3509 C C . SER A 1 431 ? -46.872 -17.573 20.073 1.00 139.62 431 SER A C 1
ATOM 3510 O O . SER A 1 431 ? -46.377 -16.446 20.127 1.00 141.97 431 SER A O 1
ATOM 3513 N N . TYR A 1 432 ? -48.185 -17.789 20.120 1.00 141.40 432 TYR A N 1
ATOM 3514 C CA . TYR A 1 432 ? -49.120 -16.704 20.371 1.00 140.57 432 TYR A CA 1
ATOM 3515 C C . TYR A 1 432 ? -50.337 -17.249 21.105 1.00 138.04 432 TYR A C 1
ATOM 3516 O O . TYR A 1 432 ? -50.749 -18.393 20.893 1.00 135.67 432 TYR A O 1
ATOM 3525 N N . LYS A 1 433 ? -50.893 -16.421 21.986 1.00 148.46 433 LYS A N 1
ATOM 3526 C CA . LYS A 1 433 ? -52.081 -16.778 22.743 1.00 146.40 433 LYS A CA 1
ATOM 3527 C C . LYS A 1 433 ? -53.324 -16.574 21.883 1.00 142.81 433 LYS A C 1
ATOM 3528 O O . LYS A 1 433 ? -53.251 -16.140 20.730 1.00 141.94 433 LYS A O 1
ATOM 3534 N N . LEU A 1 434 ? -54.485 -16.892 22.454 1.00 141.57 434 LEU A N 1
ATOM 3535 C CA . LEU A 1 434 ? -55.759 -16.763 21.765 1.00 138.22 434 LEU A CA 1
ATOM 3536 C C . LEU A 1 434 ? -56.781 -16.103 22.683 1.00 137.92 434 LEU A C 1
ATOM 3537 O O . LEU A 1 434 ? -56.594 -16.012 23.900 1.00 140.11 434 LEU A O 1
ATOM 3542 N N . GLY A 1 435 ? -57.870 -15.630 22.077 1.00 139.08 435 GLY A N 1
ATOM 3543 C CA . GLY A 1 435 ? -58.984 -15.061 22.808 1.00 138.36 435 GLY A CA 1
ATOM 3544 C C . GLY A 1 435 ? -59.164 -13.568 22.643 1.00 138.88 435 GLY A C 1
ATOM 3545 O O . GLY A 1 435 ? -60.173 -13.032 23.120 1.00 138.03 435 GLY A O 1
ATOM 3546 N N . ASP A 1 436 ? -58.231 -12.878 21.991 1.00 140.95 436 ASP A N 1
ATOM 3547 C CA . ASP A 1 436 ? -58.288 -11.426 21.834 1.00 141.74 436 ASP A CA 1
ATOM 3548 C C . ASP A 1 436 ? -58.024 -11.088 20.372 1.00 140.62 436 ASP A C 1
ATOM 3549 O O . ASP A 1 436 ? -56.913 -11.297 19.875 1.00 142.09 436 ASP A O 1
ATOM 3554 N N . ILE A 1 437 ? -59.051 -10.573 19.688 1.00 137.06 437 ILE A N 1
ATOM 3555 C CA . ILE A 1 437 ? -58.919 -10.212 18.275 1.00 135.98 437 ILE A CA 1
ATOM 3556 C C . ILE A 1 437 ? -57.829 -9.160 18.093 1.00 138.91 437 ILE A C 1
ATOM 3557 O O . ILE A 1 437 ? -56.976 -9.263 17.197 1.00 139.75 437 ILE A O 1
ATOM 3562 N N . THR A 1 438 ? -57.851 -8.124 18.938 1.00 137.78 438 THR A N 1
ATOM 3563 C CA . THR A 1 438 ? -56.832 -7.083 18.873 1.00 140.86 438 THR A CA 1
ATOM 3564 C C . THR A 1 438 ? -55.434 -7.674 19.025 1.00 143.72 438 THR A C 1
ATOM 3565 O O . THR A 1 438 ? -54.492 -7.241 18.354 1.00 145.60 438 THR A O 1
ATOM 3569 N N . GLU A 1 439 ? -55.284 -8.684 19.886 1.00 149.39 439 GLU A N 1
ATOM 3570 C CA . GLU A 1 439 ? -53.978 -9.312 20.066 1.00 154.26 439 GLU A CA 1
ATOM 3571 C C . GLU A 1 439 ? -53.592 -10.169 18.864 1.00 152.96 439 GLU A C 1
ATOM 3572 O O . GLU A 1 439 ? -52.400 -10.318 18.568 1.00 154.74 439 GLU A O 1
ATOM 3578 N N . TYR A 1 440 ? -54.575 -10.741 18.165 1.00 158.05 440 TYR A N 1
ATOM 3579 C CA . TYR A 1 440 ? -54.289 -11.388 16.888 1.00 159.35 440 TYR A CA 1
ATOM 3580 C C . TYR A 1 440 ? -53.682 -10.390 15.915 1.00 164.00 440 TYR A C 1
ATOM 3581 O O . TYR A 1 440 ? -52.626 -10.642 15.310 1.00 166.83 440 TYR A O 1
ATOM 3590 N N . LYS A 1 441 ? -54.354 -9.247 15.746 1.00 138.30 441 LYS A N 1
ATOM 3591 C CA . LYS A 1 441 ? -53.811 -8.192 14.898 1.00 139.57 441 LYS A CA 1
ATOM 3592 C C . LYS A 1 441 ? -52.433 -7.764 15.380 1.00 143.32 441 LYS A C 1
ATOM 3593 O O . LYS A 1 441 ? -51.552 -7.470 14.570 1.00 146.38 441 LYS A O 1
ATOM 3599 N N . ALA A 1 442 ? -52.220 -7.762 16.696 1.00 141.60 442 ALA A N 1
ATOM 3600 C CA . ALA A 1 442 ? -50.934 -7.352 17.252 1.00 143.70 442 ALA A CA 1
ATOM 3601 C C . ALA A 1 442 ? -49.821 -8.321 16.870 1.00 147.32 442 ALA A C 1
ATOM 3602 O O . ALA A 1 442 ? -48.723 -7.892 16.505 1.00 150.56 442 ALA A O 1
ATOM 3604 N N . THR A 1 443 ? -50.072 -9.630 16.970 1.00 139.84 443 THR A N 1
ATOM 3605 C CA . THR A 1 443 ? -49.064 -10.607 16.553 1.00 140.84 443 THR A CA 1
ATOM 3606 C C . THR A 1 443 ? -48.767 -10.484 15.061 1.00 139.98 443 THR A C 1
ATOM 3607 O O . THR A 1 443 ? -47.598 -10.498 14.636 1.00 142.83 443 THR A O 1
ATOM 3611 N N . ALA A 1 444 ? -49.815 -10.352 14.248 1.00 135.17 444 ALA A N 1
ATOM 3612 C CA . ALA A 1 444 ? -49.586 -10.165 12.820 1.00 137.28 444 ALA A CA 1
ATOM 3613 C C . ALA A 1 444 ? -48.853 -8.855 12.535 1.00 141.12 444 ALA A C 1
ATOM 3614 O O . ALA A 1 444 ? -48.198 -8.724 11.495 1.00 143.56 444 ALA A O 1
ATOM 3616 N N . ARG A 1 445 ? -48.955 -7.877 13.441 1.00 142.34 445 ARG A N 1
ATOM 3617 C CA . ARG A 1 445 ? -48.143 -6.667 13.331 1.00 144.73 445 ARG A CA 1
ATOM 3618 C C . ARG A 1 445 ? -46.688 -6.940 13.698 1.00 147.29 445 ARG A C 1
ATOM 3619 O O . ARG A 1 445 ? -45.772 -6.412 13.057 1.00 149.92 445 ARG A O 1
ATOM 3627 N N . LYS A 1 446 ? -46.461 -7.733 14.753 1.00 157.86 446 LYS A N 1
ATOM 3628 C CA . LYS A 1 446 ? -45.107 -8.162 15.105 1.00 160.11 446 LYS A CA 1
ATOM 3629 C C . LYS A 1 446 ? -44.406 -8.759 13.897 1.00 162.47 446 LYS A C 1
ATOM 3630 O O . LYS A 1 446 ? -43.194 -8.584 13.714 1.00 164.97 446 LYS A O 1
ATOM 3636 N N . LEU A 1 447 ? -45.161 -9.492 13.075 1.00 146.31 447 LEU A N 1
ATOM 3637 C CA . LEU A 1 447 ? -44.601 -10.052 11.845 1.00 146.06 447 LEU A CA 1
ATOM 3638 C C . LEU A 1 447 ? -43.893 -9.000 10.991 1.00 149.06 447 LEU A C 1
ATOM 3639 O O . LEU A 1 447 ? -42.902 -9.311 10.319 1.00 151.25 447 LEU A O 1
ATOM 3644 N N . LYS A 1 448 ? -44.385 -7.757 11.005 1.00 152.37 448 LYS A N 1
ATOM 3645 C CA . LYS A 1 448 ? -43.849 -6.712 10.132 1.00 153.75 448 LYS A CA 1
ATOM 3646 C C . LYS A 1 448 ? -42.383 -6.407 10.425 1.00 155.66 448 LYS A C 1
ATOM 3647 O O . LYS A 1 448 ? -41.644 -5.996 9.522 1.00 156.59 448 LYS A O 1
ATOM 3653 N N . GLU A 1 449 ? -41.946 -6.598 11.671 1.00 161.69 449 GLU A N 1
ATOM 3654 C CA . GLU A 1 449 ? -40.593 -6.204 12.057 1.00 163.67 449 GLU A CA 1
ATOM 3655 C C . GLU A 1 449 ? -39.536 -7.043 11.349 1.00 165.08 449 GLU A C 1
ATOM 3656 O O . GLU A 1 449 ? -38.474 -6.528 10.979 1.00 166.69 449 GLU A O 1
ATOM 3662 N N . HIS A 1 450 ? -39.807 -8.332 11.150 1.00 165.45 450 HIS A N 1
ATOM 3663 C CA . HIS A 1 450 ? -38.834 -9.215 10.518 1.00 165.33 450 HIS A CA 1
ATOM 3664 C C . HIS A 1 450 ? -38.674 -8.868 9.043 1.00 164.44 450 HIS A C 1
ATOM 3665 O O . HIS A 1 450 ? -39.654 -8.819 8.293 1.00 162.57 450 HIS A O 1
ATOM 3672 N N . GLU A 1 451 ? -37.430 -8.642 8.628 1.00 173.53 451 GLU A N 1
ATOM 3673 C CA . GLU A 1 451 ? -37.140 -8.138 7.293 1.00 173.20 451 GLU A CA 1
ATOM 3674 C C . GLU A 1 451 ? -37.275 -9.241 6.251 1.00 172.35 451 GLU A C 1
ATOM 3675 O O . GLU A 1 451 ? -36.745 -10.343 6.429 1.00 172.88 451 GLU A O 1
ATOM 3681 N N . LYS A 1 452 ? -37.972 -8.929 5.157 1.00 168.25 452 LYS A N 1
ATOM 3682 C CA . LYS A 1 452 ? -38.133 -9.835 4.018 1.00 167.34 452 LYS A CA 1
ATOM 3683 C C . LYS A 1 452 ? -38.573 -11.224 4.473 1.00 166.67 452 LYS A C 1
ATOM 3684 O O . LYS A 1 452 ? -37.959 -12.242 4.145 1.00 166.81 452 LYS A O 1
ATOM 3690 N N . VAL A 1 453 ? -39.659 -11.255 5.249 1.00 159.91 453 VAL A N 1
ATOM 3691 C CA . VAL A 1 453 ? -40.164 -12.514 5.783 1.00 159.58 453 VAL A CA 1
ATOM 3692 C C . VAL A 1 453 ? -40.757 -13.390 4.688 1.00 158.36 453 VAL A C 1
ATOM 3693 O O . VAL A 1 453 ? -40.836 -14.613 4.852 1.00 158.71 453 VAL A O 1
ATOM 3697 N N . GLY A 1 454 ? -41.160 -12.802 3.561 1.00 147.95 454 GLY A N 1
ATOM 3698 C CA . GLY A 1 454 ? -41.764 -13.587 2.503 1.00 146.82 454 GLY A CA 1
ATOM 3699 C C . GLY A 1 454 ? -43.154 -14.066 2.896 1.00 145.77 454 GLY A C 1
ATOM 3700 O O . GLY A 1 454 ? -43.798 -13.533 3.804 1.00 145.70 454 GLY A O 1
ATOM 3701 N N . PHE A 1 455 ? -43.616 -15.098 2.192 1.00 135.51 455 PHE A N 1
ATOM 3702 C CA . PHE A 1 455 ? -44.923 -15.665 2.502 1.00 134.93 455 PHE A CA 1
ATOM 3703 C C . PHE A 1 455 ? -44.905 -16.303 3.886 1.00 135.77 455 PHE A C 1
ATOM 3704 O O . PHE A 1 455 ? -43.874 -16.779 4.365 1.00 136.88 455 PHE A O 1
ATOM 3712 N N . VAL A 1 456 ? -46.067 -16.311 4.530 1.00 128.75 456 VAL A N 1
ATOM 3713 C CA . VAL A 1 456 ? -46.184 -16.732 5.918 1.00 129.93 456 VAL A CA 1
ATOM 3714 C C . VAL A 1 456 ? -47.048 -17.979 5.994 1.00 129.99 456 VAL A C 1
ATOM 3715 O O . VAL A 1 456 ? -47.965 -18.170 5.191 1.00 129.51 456 VAL A O 1
ATOM 3719 N N . ILE A 1 457 ? -46.740 -18.836 6.963 1.00 119.50 457 ILE A N 1
ATOM 3720 C CA . ILE A 1 457 ? -47.554 -19.993 7.303 1.00 119.74 457 ILE A CA 1
ATOM 3721 C C . ILE A 1 457 ? -48.020 -19.826 8.742 1.00 121.00 457 ILE A C 1
ATOM 3722 O O . ILE A 1 457 ? -47.217 -19.523 9.631 1.00 122.55 457 ILE A O 1
ATOM 3727 N N . ALA A 1 458 ? -49.315 -20.002 8.970 1.00 121.30 458 ALA A N 1
ATOM 3728 C CA . ALA A 1 458 ? -49.868 -19.971 10.314 1.00 122.02 458 ALA A CA 1
ATOM 3729 C C . ALA A 1 458 ? -50.626 -21.264 10.553 1.00 121.47 458 ALA A C 1
ATOM 3730 O O . ALA A 1 458 ? -51.067 -21.923 9.612 1.00 120.14 458 ALA A O 1
ATOM 3732 N N . VAL A 1 459 ? -50.759 -21.633 11.822 1.00 133.35 459 VAL A N 1
ATOM 3733 C CA . VAL A 1 459 ? -51.581 -22.765 12.231 1.00 133.20 459 VAL A CA 1
ATOM 3734 C C . VAL A 1 459 ? -52.771 -22.210 12.998 1.00 133.53 459 VAL A C 1
ATOM 3735 O O . VAL A 1 459 ? -52.597 -21.475 13.978 1.00 134.87 459 VAL A O 1
ATOM 3739 N N . ILE A 1 460 ? -53.977 -22.531 12.542 1.00 138.23 460 ILE A N 1
ATOM 3740 C CA . ILE A 1 460 ? -55.180 -22.018 13.193 1.00 138.71 460 ILE A CA 1
ATOM 3741 C C . ILE A 1 460 ? -55.859 -23.155 13.944 1.00 139.78 460 ILE A C 1
ATOM 3742 O O . ILE A 1 460 ? -55.937 -24.276 13.423 1.00 139.37 460 ILE A O 1
ATOM 3747 N N . PRO A 1 461 ? -56.347 -22.925 15.161 1.00 137.72 461 PRO A N 1
ATOM 3748 C CA . PRO A 1 461 ? -57.072 -23.982 15.872 1.00 139.16 461 PRO A CA 1
ATOM 3749 C C . PRO A 1 461 ? -58.415 -24.278 15.224 1.00 138.42 461 PRO A C 1
ATOM 3750 O O . PRO A 1 461 ? -59.028 -23.420 14.584 1.00 137.39 461 PRO A O 1
ATOM 3754 N N . ASP A 1 462 ? -58.865 -25.518 15.395 1.00 139.69 462 ASP A N 1
ATOM 3755 C CA . ASP A 1 462 ? -60.167 -25.926 14.886 1.00 139.35 462 ASP A CA 1
ATOM 3756 C C . ASP A 1 462 ? -61.285 -25.345 15.742 1.00 141.10 462 ASP A C 1
ATOM 3757 O O . ASP A 1 462 ? -61.194 -25.309 16.972 1.00 143.06 462 ASP A O 1
ATOM 3762 N N . MET A 1 463 ? -62.348 -24.895 15.086 1.00 137.24 463 MET A N 1
ATOM 3763 C CA . MET A 1 463 ? -63.501 -24.366 15.802 1.00 138.76 463 MET A CA 1
ATOM 3764 C C . MET A 1 463 ? -64.494 -25.471 16.140 1.00 139.31 463 MET A C 1
ATOM 3765 O O . MET A 1 463 ? -65.088 -25.471 17.218 1.00 140.36 463 MET A O 1
ATOM 3770 N N . LEU A 1 466 ? -66.119 -21.877 18.076 1.00 138.43 466 LEU A N 1
ATOM 3771 C CA . LEU A 1 466 ? -66.709 -21.646 19.389 1.00 141.29 466 LEU A CA 1
ATOM 3772 C C . LEU A 1 466 ? -66.323 -20.253 19.881 1.00 141.77 466 LEU A C 1
ATOM 3773 O O . LEU A 1 466 ? -66.495 -19.265 19.168 1.00 140.34 466 LEU A O 1
ATOM 3778 N N . GLU A 1 467 ? -65.791 -20.187 21.101 1.00 145.73 467 GLU A N 1
ATOM 3779 C CA . GLU A 1 467 ? -65.321 -18.947 21.705 1.00 146.53 467 GLU A CA 1
ATOM 3780 C C . GLU A 1 467 ? -63.918 -18.567 21.242 1.00 145.11 467 GLU A C 1
ATOM 3781 O O . GLU A 1 467 ? -63.406 -17.518 21.651 1.00 145.74 467 GLU A O 1
ATOM 3787 N N . VAL A 1 468 ? -63.300 -19.383 20.384 1.00 145.15 468 VAL A N 1
ATOM 3788 C CA . VAL A 1 468 ? -61.921 -19.144 19.965 1.00 144.06 468 VAL A CA 1
ATOM 3789 C C . VAL A 1 468 ? -61.827 -17.902 19.086 1.00 142.09 468 VAL A C 1
ATOM 3790 O O . VAL A 1 468 ? -60.855 -17.139 19.170 1.00 142.07 468 VAL A O 1
ATOM 3794 N N . GLU A 1 469 ? -62.842 -17.668 18.252 1.00 140.40 469 GLU A N 1
ATOM 3795 C CA . GLU A 1 469 ? -62.829 -16.602 17.252 1.00 138.38 469 GLU A CA 1
ATOM 3796 C C . GLU A 1 469 ? -61.573 -16.707 16.385 1.00 137.19 469 GLU A C 1
ATOM 3797 O O . GLU A 1 469 ? -60.667 -15.885 16.462 1.00 137.31 469 GLU A O 1
ATOM 3803 N N . ASN A 1 470 ? -61.538 -17.765 15.569 1.00 140.14 470 ASN A N 1
ATOM 3804 C CA . ASN A 1 470 ? -60.336 -18.179 14.856 1.00 139.33 470 ASN A CA 1
ATOM 3805 C C . ASN A 1 470 ? -59.716 -17.004 14.102 1.00 138.21 470 ASN A C 1
ATOM 3806 O O . ASN A 1 470 ? -60.443 -16.221 13.475 1.00 137.13 470 ASN A O 1
ATOM 3811 N N . PRO A 1 471 ? -58.385 -16.835 14.163 1.00 123.54 471 PRO A N 1
ATOM 3812 C CA . PRO A 1 471 ? -57.746 -15.632 13.619 1.00 123.28 471 PRO A CA 1
ATOM 3813 C C . PRO A 1 471 ? -57.491 -15.667 12.121 1.00 121.64 471 PRO A C 1
ATOM 3814 O O . PRO A 1 471 ? -56.685 -14.862 11.656 1.00 121.76 471 PRO A O 1
ATOM 3818 N N . TYR A 1 472 ? -58.137 -16.556 11.359 1.00 119.33 472 TYR A N 1
ATOM 3819 C CA . TYR A 1 472 ? -57.985 -16.526 9.905 1.00 117.83 472 TYR A CA 1
ATOM 3820 C C . TYR A 1 472 ? -58.227 -15.128 9.344 1.00 117.34 472 TYR A C 1
ATOM 3821 O O . TYR A 1 472 ? -57.435 -14.620 8.541 1.00 117.00 472 TYR A O 1
ATOM 3830 N N . ASN A 1 473 ? -59.314 -14.486 9.768 1.00 121.34 473 ASN A N 1
ATOM 3831 C CA . ASN A 1 473 ? -59.666 -13.194 9.181 1.00 120.52 473 ASN A CA 1
ATOM 3832 C C . ASN A 1 473 ? -58.759 -12.059 9.654 1.00 121.33 473 ASN A C 1
ATOM 3833 O O . ASN A 1 473 ? -58.294 -11.285 8.803 1.00 120.24 473 ASN A O 1
ATOM 3838 N N . PRO A 1 474 ? -58.461 -11.890 10.950 1.00 117.85 474 PRO A N 1
ATOM 3839 C CA . PRO A 1 474 ? -57.553 -10.791 11.323 1.00 118.47 474 PRO A CA 1
ATOM 3840 C C . PRO A 1 474 ? -56.146 -10.968 10.779 1.00 118.23 474 PRO A C 1
ATOM 3841 O O . PRO A 1 474 ? -55.536 -9.983 10.343 1.00 117.36 474 PRO A O 1
ATOM 3845 N N . PHE A 1 475 ? -55.603 -12.190 10.814 1.00 126.11 475 PHE A N 1
ATOM 3846 C CA . PHE A 1 475 ? -54.297 -12.449 10.207 1.00 125.31 475 PHE A CA 1
ATOM 3847 C C . PHE A 1 475 ? -54.315 -12.126 8.717 1.00 123.31 475 PHE A C 1
ATOM 3848 O O . PHE A 1 475 ? -53.419 -11.436 8.201 1.00 122.32 475 PHE A O 1
ATOM 3856 N N . LYS A 1 476 ? -55.332 -12.631 8.006 1.00 128.41 476 LYS A N 1
ATOM 3857 C CA . LYS A 1 476 ? -55.491 -12.319 6.591 1.00 126.20 476 LYS A CA 1
ATOM 3858 C C . LYS A 1 476 ? -55.503 -10.817 6.357 1.00 125.11 476 LYS A C 1
ATOM 3859 O O . LYS A 1 476 ? -54.835 -10.318 5.445 1.00 123.22 476 LYS A O 1
ATOM 3865 N N . LYS A 1 477 ? -56.233 -10.071 7.191 1.00 125.33 477 LYS A N 1
ATOM 3866 C CA . LYS A 1 477 ? -56.386 -8.638 6.957 1.00 125.16 477 LYS A CA 1
ATOM 3867 C C . LYS A 1 477 ? -55.078 -7.890 7.200 1.00 124.58 477 LYS A C 1
ATOM 3868 O O . LYS A 1 477 ? -54.656 -7.076 6.367 1.00 123.22 477 LYS A O 1
ATOM 3874 N N . VAL A 1 478 ? -54.424 -8.147 8.340 1.00 128.46 478 VAL A N 1
ATOM 3875 C CA . VAL A 1 478 ? -53.179 -7.441 8.644 1.00 128.63 478 VAL A CA 1
ATOM 3876 C C . VAL A 1 478 ? -52.123 -7.732 7.585 1.00 127.53 478 VAL A C 1
ATOM 3877 O O . VAL A 1 478 ? -51.428 -6.821 7.114 1.00 126.76 478 VAL A O 1
ATOM 3881 N N . TRP A 1 479 ? -51.984 -9.001 7.186 1.00 131.55 479 TRP A N 1
ATOM 3882 C CA . TRP A 1 479 ? -51.011 -9.320 6.145 1.00 130.24 479 TRP A CA 1
ATOM 3883 C C . TRP A 1 479 ? -51.471 -8.875 4.763 1.00 128.88 479 TRP A C 1
ATOM 3884 O O . TRP A 1 479 ? -50.668 -8.893 3.824 1.00 128.04 479 TRP A O 1
ATOM 3895 N N . ALA A 1 480 ? -52.750 -8.522 4.611 1.00 129.41 480 ALA A N 1
ATOM 3896 C CA . ALA A 1 480 ? -53.244 -7.979 3.350 1.00 127.88 480 ALA A CA 1
ATOM 3897 C C . ALA A 1 480 ? -52.935 -6.494 3.215 1.00 128.12 480 ALA A C 1
ATOM 3898 O O . ALA A 1 480 ? -52.690 -6.010 2.104 1.00 127.56 480 ALA A O 1
ATOM 3900 N N . LYS A 1 481 ? -52.970 -5.754 4.327 1.00 135.16 481 LYS A N 1
ATOM 3901 C CA . LYS A 1 481 ? -52.516 -4.366 4.306 1.00 133.42 481 LYS A CA 1
ATOM 3902 C C . LYS A 1 481 ? -51.111 -4.270 3.723 1.00 135.63 481 LYS A C 1
ATOM 3903 O O . LYS A 1 481 ? -50.891 -3.639 2.682 1.00 136.08 481 LYS A O 1
ATOM 3909 N N . LEU A 1 482 ? -50.147 -4.902 4.390 1.00 133.12 482 LEU A N 1
ATOM 3910 C CA . LEU A 1 482 ? -48.838 -5.116 3.796 1.00 132.17 482 LEU A CA 1
ATOM 3911 C C . LEU A 1 482 ? -48.969 -6.051 2.598 1.00 131.01 482 LEU A C 1
ATOM 3912 O O . LEU A 1 482 ? -49.974 -6.746 2.430 1.00 131.70 482 LEU A O 1
ATOM 3917 N N . ASN A 1 483 ? -47.959 -6.035 1.729 1.00 124.72 483 ASN A N 1
ATOM 3918 C CA . ASN A 1 483 ? -47.948 -6.941 0.579 1.00 124.06 483 ASN A CA 1
ATOM 3919 C C . ASN A 1 483 ? -47.292 -8.255 1.001 1.00 124.76 483 ASN A C 1
ATOM 3920 O O . ASN A 1 483 ? -46.173 -8.594 0.612 1.00 126.23 483 ASN A O 1
ATOM 3925 N N . ILE A 1 484 ? -48.036 -9.005 1.819 1.00 122.68 484 ILE A N 1
ATOM 3926 C CA . ILE A 1 484 ? -47.547 -10.217 2.456 1.00 122.38 484 ILE A CA 1
ATOM 3927 C C . ILE A 1 484 ? -48.534 -11.355 2.219 1.00 119.77 484 ILE A C 1
ATOM 3928 O O . ILE A 1 484 ? -49.697 -11.263 2.631 1.00 119.04 484 ILE A O 1
ATOM 3933 N N . PRO A 1 485 ? -48.123 -12.449 1.575 1.00 117.71 485 PRO A N 1
ATOM 3934 C CA . PRO A 1 485 ? -49.016 -13.591 1.350 1.00 117.27 485 PRO A CA 1
ATOM 3935 C C . PRO A 1 485 ? -48.999 -14.567 2.518 1.00 118.47 485 PRO A C 1
ATOM 3936 O O . PRO A 1 485 ? -48.018 -14.688 3.254 1.00 119.63 485 PRO A O 1
ATOM 3940 N N . SER A 1 486 ? -50.124 -15.264 2.694 1.00 113.37 486 SER A N 1
ATOM 3941 C CA . SER A 1 486 ? -50.343 -16.113 3.859 1.00 114.88 486 SER A CA 1
ATOM 3942 C C . SER A 1 486 ? -50.974 -17.450 3.482 1.00 114.85 486 SER A C 1
ATOM 3943 O O . SER A 1 486 ? -51.745 -17.547 2.527 1.00 113.29 486 SER A O 1
ATOM 3946 N N . GLN A 1 487 ? -50.642 -18.484 4.265 1.00 112.75 487 GLN A N 1
ATOM 3947 C CA . GLN A 1 487 ? -51.055 -19.867 4.015 1.00 113.22 487 GLN A CA 1
ATOM 3948 C C . GLN A 1 487 ? -51.514 -20.544 5.315 1.00 114.39 487 GLN A C 1
ATOM 3949 O O . GLN A 1 487 ? -50.954 -21.543 5.758 1.00 114.52 487 GLN A O 1
ATOM 3955 N N . MET A 1 488 ? -52.481 -19.932 6.004 1.00 115.46 488 MET A N 1
ATOM 3956 C CA . MET A 1 488 ? -53.069 -20.548 7.193 1.00 115.37 488 MET A CA 1
ATOM 3957 C C . MET A 1 488 ? -53.440 -22.006 6.940 1.00 114.45 488 MET A C 1
ATOM 3958 O O . MET A 1 488 ? -53.946 -22.358 5.872 1.00 113.42 488 MET A O 1
ATOM 3963 N N . ILE A 1 489 ? -53.183 -22.851 7.943 1.00 116.61 489 ILE A N 1
ATOM 3964 C CA . ILE A 1 489 ? -53.357 -24.297 7.860 1.00 116.24 489 ILE A CA 1
ATOM 3965 C C . ILE A 1 489 ? -54.095 -24.794 9.100 1.00 116.95 489 ILE A C 1
ATOM 3966 O O . ILE A 1 489 ? -53.843 -24.328 10.219 1.00 118.06 489 ILE A O 1
ATOM 3971 N N . THR A 1 490 ? -54.991 -25.761 8.895 1.00 119.55 490 THR A N 1
ATOM 3972 C CA . THR A 1 490 ? -55.810 -26.310 9.969 1.00 120.49 490 THR A CA 1
ATOM 3973 C C . THR A 1 490 ? -54.967 -27.108 10.962 1.00 122.14 490 THR A C 1
ATOM 3974 O O . THR A 1 490 ? -54.022 -27.804 10.583 1.00 122.15 490 THR A O 1
ATOM 3978 N N . LEU A 1 491 ? -55.315 -26.986 12.248 1.00 129.99 491 LEU A N 1
ATOM 3979 C CA . LEU A 1 491 ? -54.633 -27.744 13.293 1.00 130.02 491 LEU A CA 1
ATOM 3980 C C . LEU A 1 491 ? -54.827 -29.246 13.109 1.00 130.74 491 LEU A C 1
ATOM 3981 O O . LEU A 1 491 ? -53.905 -30.035 13.351 1.00 131.25 491 LEU A O 1
ATOM 3986 N N . LYS A 1 492 ? -56.027 -29.660 12.694 1.00 127.81 492 LYS A N 1
ATOM 3987 C CA . LYS A 1 492 ? -56.299 -31.080 12.487 1.00 128.44 492 LYS A CA 1
ATOM 3988 C C . LYS A 1 492 ? -55.490 -31.637 11.317 1.00 126.91 492 LYS A C 1
ATOM 3989 O O . LYS A 1 492 ? -54.933 -32.743 11.397 1.00 128.77 492 LYS A O 1
ATOM 3995 N N . THR A 1 493 ? -55.415 -30.880 10.218 1.00 129.94 493 THR A N 1
ATOM 3996 C CA . THR A 1 493 ? -54.552 -31.271 9.108 1.00 128.58 493 THR A CA 1
ATOM 3997 C C . THR A 1 493 ? -53.102 -31.396 9.556 1.00 131.66 493 THR A C 1
ATOM 3998 O O . THR A 1 493 ? -52.332 -32.157 8.961 1.00 132.60 493 THR A O 1
ATOM 4002 N N . THR A 1 494 ? -52.712 -30.664 10.603 1.00 133.84 494 THR A N 1
ATOM 4003 C CA . THR A 1 494 ? -51.365 -30.804 11.149 1.00 134.24 494 THR A CA 1
ATOM 4004 C C . THR A 1 494 ? -51.237 -32.081 11.971 1.00 137.44 494 THR A C 1
ATOM 4005 O O . THR A 1 494 ? -50.235 -32.799 11.860 1.00 139.17 494 THR A O 1
ATOM 4009 N N . GLU A 1 495 ? -52.243 -32.379 12.803 1.00 140.96 495 GLU A N 1
ATOM 4010 C CA . GLU A 1 495 ? -52.272 -33.641 13.540 1.00 141.88 495 GLU A CA 1
ATOM 4011 C C . GLU A 1 495 ? -52.223 -34.846 12.611 1.00 141.37 495 GLU A C 1
ATOM 4012 O O . GLU A 1 495 ? -51.844 -35.941 13.045 1.00 143.22 495 GLU A O 1
ATOM 4018 N N . LYS A 1 496 ? -52.613 -34.669 11.347 1.00 139.63 496 LYS A N 1
ATOM 4019 C CA . LYS A 1 496 ? -52.474 -35.759 10.383 1.00 139.01 496 LYS A CA 1
ATOM 4020 C C . LYS A 1 496 ? -51.016 -36.180 10.204 1.00 139.45 496 LYS A C 1
ATOM 4021 O O . LYS A 1 496 ? -50.710 -37.377 10.167 1.00 141.27 496 LYS A O 1
ATOM 4027 N N . PHE A 1 497 ? -50.098 -35.211 10.109 1.00 139.44 497 PHE A N 1
ATOM 4028 C CA . PHE A 1 497 ? -48.764 -35.476 9.570 1.00 140.39 497 PHE A CA 1
ATOM 4029 C C . PHE A 1 497 ? -47.818 -36.176 10.541 1.00 141.19 497 PHE A C 1
ATOM 4030 O O . PHE A 1 497 ? -46.789 -36.696 10.098 1.00 140.91 497 PHE A O 1
ATOM 4038 N N . LYS A 1 498 ? -48.121 -36.199 11.840 1.00 139.80 498 LYS A N 1
ATOM 4039 C CA . LYS A 1 498 ? -47.256 -36.903 12.784 1.00 141.25 498 LYS A CA 1
ATOM 4040 C C . LYS A 1 498 ? -47.174 -38.389 12.445 1.00 141.70 498 LYS A C 1
ATOM 4041 O O . LYS A 1 498 ? -46.084 -38.936 12.236 1.00 141.82 498 LYS A O 1
ATOM 4047 N N . ASN A 1 499 ? -48.323 -39.060 12.389 1.00 147.83 499 ASN A N 1
ATOM 4048 C CA . ASN A 1 499 ? -48.353 -40.470 12.026 1.00 148.29 499 ASN A CA 1
ATOM 4049 C C . ASN A 1 499 ? -47.968 -40.662 10.562 1.00 146.79 499 ASN A C 1
ATOM 4050 O O . ASN A 1 499 ? -48.290 -39.837 9.703 1.00 145.13 499 ASN A O 1
ATOM 4055 N N . ILE A 1 500 ? -47.267 -41.758 10.284 1.00 143.07 500 ILE A N 1
ATOM 4056 C CA . ILE A 1 500 ? -46.842 -42.101 8.932 1.00 142.07 500 ILE A CA 1
ATOM 4057 C C . ILE A 1 500 ? -47.801 -43.107 8.291 1.00 142.53 500 ILE A C 1
ATOM 4058 O O . ILE A 1 500 ? -47.437 -43.786 7.332 1.00 142.79 500 ILE A O 1
ATOM 4063 N N . VAL A 1 501 ? -49.034 -43.192 8.797 1.00 139.80 501 VAL A N 1
ATOM 4064 C CA . VAL A 1 501 ? -49.892 -44.344 8.524 1.00 140.86 501 VAL A CA 1
ATOM 4065 C C . VAL A 1 501 ? -50.293 -44.409 7.054 1.00 138.92 501 VAL A C 1
ATOM 4066 O O . VAL A 1 501 ? -50.329 -45.493 6.460 1.00 139.92 501 VAL A O 1
ATOM 4070 N N . ASP A 1 502 ? -50.620 -43.270 6.448 1.00 137.39 502 ASP A N 1
ATOM 4071 C CA . ASP A 1 502 ? -51.232 -43.257 5.123 1.00 135.59 502 ASP A CA 1
ATOM 4072 C C . ASP A 1 502 ? -50.428 -42.385 4.167 1.00 134.72 502 ASP A C 1
ATOM 4073 O O . ASP A 1 502 ? -49.528 -41.645 4.570 1.00 135.27 502 ASP A O 1
ATOM 4078 N N . LYS A 1 503 ? -50.772 -42.489 2.880 1.00 126.71 503 LYS A N 1
ATOM 4079 C CA . LYS A 1 503 ? -50.195 -41.684 1.809 1.00 125.90 503 LYS A CA 1
ATOM 4080 C C . LYS A 1 503 ? -51.062 -40.485 1.449 1.00 124.65 503 LYS A C 1
ATOM 4081 O O . LYS A 1 503 ? -50.629 -39.627 0.664 1.00 123.97 503 LYS A O 1
ATOM 4087 N N . SER A 1 504 ? -52.262 -40.400 2.026 1.00 125.14 504 SER A N 1
ATOM 4088 C CA . SER A 1 504 ? -53.261 -39.402 1.660 1.00 123.97 504 SER A CA 1
ATOM 4089 C C . SER A 1 504 ? -52.737 -37.989 1.872 1.00 123.57 504 SER A C 1
ATOM 4090 O O . SER A 1 504 ? -53.350 -37.017 1.421 1.00 122.38 504 SER A O 1
ATOM 4093 N N . GLY A 1 505 ? -51.611 -37.872 2.575 1.00 115.47 505 GLY A N 1
ATOM 4094 C CA . GLY A 1 505 ? -50.979 -36.577 2.735 1.00 114.25 505 GLY A CA 1
ATOM 4095 C C . GLY A 1 505 ? -50.664 -35.900 1.416 1.00 113.01 505 GLY A C 1
ATOM 4096 O O . GLY A 1 505 ? -50.731 -34.670 1.313 1.00 111.50 505 GLY A O 1
ATOM 4097 N N . LEU A 1 506 ? -50.362 -36.687 0.378 1.00 119.37 506 LEU A N 1
ATOM 4098 C CA . LEU A 1 506 ? -49.906 -36.098 -0.879 1.00 118.83 506 LEU A CA 1
ATOM 4099 C C . LEU A 1 506 ? -50.985 -35.216 -1.492 1.00 117.96 506 LEU A C 1
ATOM 4100 O O . LEU A 1 506 ? -50.717 -34.074 -1.881 1.00 117.67 506 LEU A O 1
ATOM 4105 N N . TYR A 1 507 ? -52.222 -35.719 -1.551 1.00 115.82 507 TYR A N 1
ATOM 4106 C CA . TYR A 1 507 ? -53.329 -34.912 -2.056 1.00 114.93 507 TYR A CA 1
ATOM 4107 C C . TYR A 1 507 ? -53.488 -33.630 -1.243 1.00 114.85 507 TYR A C 1
ATOM 4108 O O . TYR A 1 507 ? -53.871 -32.586 -1.786 1.00 114.40 507 TYR A O 1
ATOM 4117 N N . TYR A 1 508 ? -53.195 -33.687 0.059 1.00 113.81 508 TYR A N 1
ATOM 4118 C CA . TYR A 1 508 ? -53.071 -32.463 0.843 1.00 114.00 508 TYR A CA 1
ATOM 4119 C C . TYR A 1 508 ? -51.933 -31.607 0.308 1.00 114.30 508 TYR A C 1
ATOM 4120 O O . TYR A 1 508 ? -52.143 -30.477 -0.154 1.00 114.00 508 TYR A O 1
ATOM 4129 N N . LEU A 1 509 ? -50.719 -32.164 0.322 1.00 118.44 509 LEU A N 1
ATOM 4130 C CA . LEU A 1 509 ? -49.531 -31.411 -0.056 1.00 118.83 509 LEU A CA 1
ATOM 4131 C C . LEU A 1 509 ? -49.677 -30.811 -1.446 1.00 118.52 509 LEU A C 1
ATOM 4132 O O . LEU A 1 509 ? -49.442 -29.611 -1.635 1.00 118.29 509 LEU A O 1
ATOM 4137 N N . HIS A 1 510 ? -50.084 -31.631 -2.425 1.00 115.76 510 HIS A N 1
ATOM 4138 C CA . HIS A 1 510 ? -50.344 -31.144 -3.777 1.00 115.82 510 HIS A CA 1
ATOM 4139 C C . HIS A 1 510 ? -51.065 -29.811 -3.756 1.00 115.30 510 HIS A C 1
ATOM 4140 O O . HIS A 1 510 ? -50.617 -28.836 -4.367 1.00 115.70 510 HIS A O 1
ATOM 4147 N N . ASN A 1 511 ? -52.185 -29.755 -3.031 1.00 117.81 511 ASN A N 1
ATOM 4148 C CA . ASN A 1 511 ? -52.948 -28.517 -2.957 1.00 116.21 511 ASN A CA 1
ATOM 4149 C C . ASN A 1 511 ? -52.119 -27.419 -2.308 1.00 115.72 511 ASN A C 1
ATOM 4150 O O . ASN A 1 511 ? -51.880 -26.369 -2.918 1.00 114.83 511 ASN A O 1
ATOM 4155 N N . ILE A 1 512 ? -51.619 -27.674 -1.091 1.00 103.73 512 ILE A N 1
ATOM 4156 C CA . ILE A 1 512 ? -50.886 -26.650 -0.345 1.00 104.09 512 ILE A CA 1
ATOM 4157 C C . ILE A 1 512 ? -49.801 -26.047 -1.223 1.00 104.76 512 ILE A C 1
ATOM 4158 O O . ILE A 1 512 ? -49.820 -24.849 -1.537 1.00 104.32 512 ILE A O 1
ATOM 4163 N N . ALA A 1 513 ? -48.876 -26.898 -1.680 1.00 110.69 513 ALA A N 1
ATOM 4164 C CA . ALA A 1 513 ? -47.804 -26.460 -2.566 1.00 110.39 513 ALA A CA 1
ATOM 4165 C C . ALA A 1 513 ? -48.343 -25.592 -3.693 1.00 112.02 513 ALA A C 1
ATOM 4166 O O . ALA A 1 513 ? -47.908 -24.447 -3.872 1.00 112.17 513 ALA A O 1
ATOM 4168 N N . LEU A 1 514 ? -49.331 -26.109 -4.432 1.00 112.46 514 LEU A N 1
ATOM 4169 C CA . LEU A 1 514 ? -49.926 -25.342 -5.519 1.00 112.17 514 LEU A CA 1
ATOM 4170 C C . LEU A 1 514 ? -50.396 -23.988 -5.015 1.00 110.41 514 LEU A C 1
ATOM 4171 O O . LEU A 1 514 ? -49.953 -22.938 -5.499 1.00 109.92 514 LEU A O 1
ATOM 4176 N N . ASN A 1 515 ? -51.256 -24.008 -3.993 1.00 119.47 515 ASN A N 1
ATOM 4177 C CA . ASN A 1 515 ? -51.709 -22.776 -3.363 1.00 117.20 515 ASN A CA 1
ATOM 4178 C C . ASN A 1 515 ? -50.525 -21.869 -3.043 1.00 117.53 515 ASN A C 1
ATOM 4179 O O . ASN A 1 515 ? -50.501 -20.696 -3.436 1.00 118.44 515 ASN A O 1
ATOM 4184 N N . ILE A 1 516 ? -49.498 -22.426 -2.393 1.00 111.61 516 ILE A N 1
ATOM 4185 C CA . ILE A 1 516 ? -48.330 -21.633 -2.015 1.00 111.67 516 ILE A CA 1
ATOM 4186 C C . ILE A 1 516 ? -47.671 -21.033 -3.251 1.00 112.14 516 ILE A C 1
ATOM 4187 O O . ILE A 1 516 ? -47.413 -19.823 -3.310 1.00 113.05 516 ILE A O 1
ATOM 4192 N N . LEU A 1 517 ? -47.418 -21.861 -4.272 1.00 116.53 517 LEU A N 1
ATOM 4193 C CA . LEU A 1 517 ? -46.794 -21.332 -5.479 1.00 118.60 517 LEU A CA 1
ATOM 4194 C C . LEU A 1 517 ? -47.691 -20.301 -6.137 1.00 117.41 517 LEU A C 1
ATOM 4195 O O . LEU A 1 517 ? -47.200 -19.345 -6.749 1.00 116.71 517 LEU A O 1
ATOM 4200 N N . GLY A 1 518 ? -49.009 -20.478 -6.020 1.00 120.06 518 GLY A N 1
ATOM 4201 C CA . GLY A 1 518 ? -49.925 -19.495 -6.562 1.00 118.99 518 GLY A CA 1
ATOM 4202 C C . GLY A 1 518 ? -49.981 -18.243 -5.726 1.00 117.77 518 GLY A C 1
ATOM 4203 O O . GLY A 1 518 ? -50.228 -17.151 -6.252 1.00 117.52 518 GLY A O 1
ATOM 4204 N N . LYS A 1 519 ? -49.744 -18.374 -4.420 1.00 123.18 519 LYS A N 1
ATOM 4205 C CA . LYS A 1 519 ? -49.700 -17.203 -3.556 1.00 122.81 519 LYS A CA 1
ATOM 4206 C C . LYS A 1 519 ? -48.402 -16.424 -3.711 1.00 124.05 519 LYS A C 1
ATOM 4207 O O . LYS A 1 519 ? -48.239 -15.372 -3.083 1.00 123.45 519 LYS A O 1
ATOM 4213 N N . ILE A 1 520 ? -47.488 -16.930 -4.537 1.00 117.75 520 ILE A N 1
ATOM 4214 C CA . ILE A 1 520 ? -46.345 -16.183 -5.042 1.00 118.62 520 ILE A CA 1
ATOM 4215 C C . ILE A 1 520 ? -46.549 -16.105 -6.552 1.00 118.91 520 ILE A C 1
ATOM 4216 O O . ILE A 1 520 ? -47.532 -16.641 -7.077 1.00 117.66 520 ILE A O 1
ATOM 4221 N N . GLY A 1 521 ? -45.655 -15.421 -7.265 1.00 116.22 521 GLY A N 1
ATOM 4222 C CA . GLY A 1 521 ? -45.826 -15.254 -8.700 1.00 116.97 521 GLY A CA 1
ATOM 4223 C C . GLY A 1 521 ? -45.697 -16.530 -9.512 1.00 118.02 521 GLY A C 1
ATOM 4224 O O . GLY A 1 521 ? -46.011 -16.514 -10.707 1.00 118.51 521 GLY A O 1
ATOM 4225 N N . GLY A 1 522 ? -45.260 -17.626 -8.895 1.00 121.02 522 GLY A N 1
ATOM 4226 C CA . GLY A 1 522 ? -45.018 -18.845 -9.649 1.00 122.30 522 GLY A CA 1
ATOM 4227 C C . GLY A 1 522 ? -46.296 -19.412 -10.245 1.00 122.08 522 GLY A C 1
ATOM 4228 O O . GLY A 1 522 ? -47.372 -19.348 -9.646 1.00 120.52 522 GLY A O 1
ATOM 4229 N N . ILE A 1 523 ? -46.168 -19.981 -11.441 1.00 123.98 523 ILE A N 1
ATOM 4230 C CA . ILE A 1 523 ? -47.278 -20.576 -12.175 1.00 125.63 523 ILE A CA 1
ATOM 4231 C C . ILE A 1 523 ? -46.923 -22.031 -12.464 1.00 128.42 523 ILE A C 1
ATOM 4232 O O . ILE A 1 523 ? -45.814 -22.304 -12.926 1.00 129.90 523 ILE A O 1
ATOM 4237 N N . PRO A 1 524 ? -47.825 -22.988 -12.212 1.00 122.36 524 PRO A N 1
ATOM 4238 C CA . PRO A 1 524 ? -47.482 -24.402 -12.423 1.00 123.64 524 PRO A CA 1
ATOM 4239 C C . PRO A 1 524 ? -47.529 -24.855 -13.873 1.00 125.25 524 PRO A C 1
ATOM 4240 O O . PRO A 1 524 ? -46.682 -25.646 -14.296 1.00 127.45 524 PRO A O 1
ATOM 4244 N N . TRP A 1 525 ? -48.503 -24.383 -14.647 1.00 123.57 525 TRP A N 1
ATOM 4245 C CA . TRP A 1 525 ? -48.712 -24.952 -15.972 1.00 125.88 525 TRP A CA 1
ATOM 4246 C C . TRP A 1 525 ? -49.365 -23.930 -16.892 1.00 126.29 525 TRP A C 1
ATOM 4247 O O . TRP A 1 525 ? -49.738 -22.829 -16.480 1.00 127.75 525 TRP A O 1
ATOM 4258 N N . ILE A 1 526 ? -49.508 -24.338 -18.155 1.00 113.03 526 ILE A N 1
ATOM 4259 C CA . ILE A 1 526 ? -49.871 -23.486 -19.284 1.00 113.75 526 ILE A CA 1
ATOM 4260 C C . ILE A 1 526 ? -50.606 -24.373 -20.285 1.00 114.09 526 ILE A C 1
ATOM 4261 O O . ILE A 1 526 ? -50.652 -25.594 -20.135 1.00 114.09 526 ILE A O 1
ATOM 4266 N N . ILE A 1 527 ? -51.221 -23.760 -21.293 1.00 122.76 527 ILE A N 1
ATOM 4267 C CA . ILE A 1 527 ? -51.822 -24.478 -22.407 1.00 123.54 527 ILE A CA 1
ATOM 4268 C C . ILE A 1 527 ? -50.860 -24.478 -23.586 1.00 129.71 527 ILE A C 1
ATOM 4269 O O . ILE A 1 527 ? -50.308 -23.432 -23.952 1.00 132.14 527 ILE A O 1
ATOM 4274 N N . LYS A 1 528 ? -50.661 -25.655 -24.181 1.00 136.57 528 LYS A N 1
ATOM 4275 C CA . LYS A 1 528 ? -49.939 -25.750 -25.446 1.00 139.13 528 LYS A CA 1
ATOM 4276 C C . LYS A 1 528 ? -50.758 -25.150 -26.583 1.00 140.03 528 LYS A C 1
ATOM 4277 O O . LYS A 1 528 ? -50.321 -24.210 -27.258 1.00 142.80 528 LYS A O 1
ATOM 4283 N N . ASP A 1 529 ? -51.956 -25.685 -26.806 1.00 145.19 529 ASP A N 1
ATOM 4284 C CA . ASP A 1 529 ? -52.779 -25.335 -27.960 1.00 146.58 529 ASP A CA 1
ATOM 4285 C C . ASP A 1 529 ? -54.054 -24.655 -27.484 1.00 144.36 529 ASP A C 1
ATOM 4286 O O . ASP A 1 529 ? -54.928 -25.303 -26.896 1.00 141.45 529 ASP A O 1
ATOM 4291 N N . MET A 1 530 ? -54.156 -23.355 -27.747 1.00 137.48 530 MET A N 1
ATOM 4292 C CA . MET A 1 530 ? -55.311 -22.501 -27.536 1.00 135.98 530 MET A CA 1
ATOM 4293 C C . MET A 1 530 ? -55.761 -21.957 -28.888 1.00 138.70 530 MET A C 1
ATOM 4294 O O . MET A 1 530 ? -54.944 -21.864 -29.809 1.00 141.98 530 MET A O 1
ATOM 4299 N N . PRO A 1 531 ? -57.067 -21.648 -29.063 1.00 127.84 531 PRO A N 1
ATOM 4300 C CA . PRO A 1 531 ? -57.512 -20.962 -30.287 1.00 130.59 531 PRO A CA 1
ATOM 4301 C C . PRO A 1 531 ? -56.560 -19.873 -30.762 1.00 134.26 531 PRO A C 1
ATOM 4302 O O . PRO A 1 531 ? -56.129 -19.891 -31.921 1.00 138.07 531 PRO A O 1
ATOM 4306 N N . GLY A 1 532 ? -56.217 -18.931 -29.887 1.00 130.70 532 GLY A N 1
ATOM 4307 C CA . GLY A 1 532 ? -55.075 -18.071 -30.104 1.00 134.31 532 GLY A CA 1
ATOM 4308 C C . GLY A 1 532 ? -55.370 -16.695 -30.660 1.00 137.15 532 GLY A C 1
ATOM 4309 O O . GLY A 1 532 ? -54.474 -15.841 -30.645 1.00 140.32 532 GLY A O 1
ATOM 4310 N N . ASN A 1 533 ? -56.584 -16.449 -31.155 1.00 126.58 533 ASN A N 1
ATOM 4311 C CA . ASN A 1 533 ? -56.889 -15.131 -31.703 1.00 129.19 533 ASN A CA 1
ATOM 4312 C C . ASN A 1 533 ? -56.788 -14.054 -30.629 1.00 127.20 533 ASN A C 1
ATOM 4313 O O . ASN A 1 533 ? -56.311 -12.942 -30.888 1.00 129.69 533 ASN A O 1
ATOM 4318 N N . ILE A 1 534 ? -57.209 -14.381 -29.409 1.00 126.24 534 ILE A N 1
ATOM 4319 C CA . ILE A 1 534 ? -57.243 -13.415 -28.321 1.00 122.98 534 ILE A CA 1
ATOM 4320 C C . ILE A 1 534 ? -55.844 -13.188 -27.758 1.00 124.24 534 ILE A C 1
ATOM 4321 O O . ILE A 1 534 ? -55.012 -14.103 -27.695 1.00 126.23 534 ILE A O 1
ATOM 4326 N N . ASP A 1 535 ? -55.578 -11.944 -27.353 1.00 124.57 535 ASP A N 1
ATOM 4327 C CA . ASP A 1 535 ? -54.346 -11.593 -26.662 1.00 124.18 535 ASP A CA 1
ATOM 4328 C C . ASP A 1 535 ? -54.525 -11.459 -25.156 1.00 119.20 535 ASP A C 1
ATOM 4329 O O . ASP A 1 535 ? -53.540 -11.576 -24.419 1.00 118.46 535 ASP A O 1
ATOM 4334 N N . CYS A 1 536 ? -55.748 -11.224 -24.682 1.00 118.56 536 CYS A N 1
ATOM 4335 C CA . CYS A 1 536 ? -55.980 -10.938 -23.275 1.00 114.20 536 CYS A CA 1
ATOM 4336 C C . CYS A 1 536 ? -57.380 -11.394 -22.883 1.00 111.09 536 CYS A C 1
ATOM 4337 O O . CYS A 1 536 ? -58.345 -11.144 -23.606 1.00 111.70 536 CYS A O 1
ATOM 4340 N N . PHE A 1 537 ? -57.483 -12.054 -21.732 1.00 112.87 537 PHE A N 1
ATOM 4341 C CA . PHE A 1 537 ? -58.744 -12.550 -21.196 1.00 111.33 537 PHE A CA 1
ATOM 4342 C C . PHE A 1 537 ? -59.083 -11.793 -19.923 1.00 108.32 537 PHE A C 1
ATOM 4343 O O . PHE A 1 537 ? -58.201 -11.516 -19.110 1.00 107.20 537 PHE A O 1
ATOM 4351 N N . ILE A 1 538 ? -60.360 -11.467 -19.742 1.00 107.10 538 ILE A N 1
ATOM 4352 C CA . ILE A 1 538 ? -60.802 -10.718 -18.571 1.00 102.48 538 ILE A CA 1
ATOM 4353 C C . ILE A 1 538 ? -62.127 -11.284 -18.089 1.00 101.68 538 ILE A C 1
ATOM 4354 O O . ILE A 1 538 ? -63.020 -11.565 -18.890 1.00 101.31 538 ILE A O 1
ATOM 4359 N N . GLY A 1 539 ? -62.254 -11.452 -16.775 1.00 107.60 539 GLY A N 1
ATOM 4360 C CA . GLY A 1 539 ? -63.514 -11.820 -16.177 1.00 105.57 539 GLY A CA 1
ATOM 4361 C C . GLY A 1 539 ? -63.786 -10.949 -14.967 1.00 103.97 539 GLY A C 1
ATOM 4362 O O . GLY A 1 539 ? -62.872 -10.389 -14.365 1.00 104.14 539 GLY A O 1
ATOM 4363 N N . LEU A 1 540 ? -65.069 -10.828 -14.627 1.00 103.93 540 LEU A N 1
ATOM 4364 C CA . LEU A 1 540 ? -65.456 -10.018 -13.482 1.00 101.89 540 LEU A CA 1
ATOM 4365 C C . LEU A 1 540 ? -66.740 -10.559 -12.870 1.00 100.67 540 LEU A C 1
ATOM 4366 O O . LEU A 1 540 ? -67.551 -11.207 -13.537 1.00 100.25 540 LEU A O 1
ATOM 4371 N N . ALA A 1 541 ? -66.911 -10.271 -11.580 1.00 100.32 541 ALA A N 1
ATOM 4372 C CA . ALA A 1 541 ? -68.080 -10.715 -10.828 1.00 100.29 541 ALA A CA 1
ATOM 4373 C C . ALA A 1 541 ? -68.295 -9.780 -9.648 1.00 99.73 541 ALA A C 1
ATOM 4374 O O . ALA A 1 541 ? -67.365 -9.119 -9.181 1.00 100.78 541 ALA A O 1
ATOM 4376 N N . VAL A 1 542 ? -69.531 -9.752 -9.155 1.00 101.55 542 VAL A N 1
ATOM 4377 C CA . VAL A 1 542 ? -69.914 -8.893 -8.042 1.00 101.05 542 VAL A CA 1
ATOM 4378 C C . VAL A 1 542 ? -70.412 -9.775 -6.902 1.00 101.66 542 VAL A C 1
ATOM 4379 O O . VAL A 1 542 ? -71.288 -10.624 -7.099 1.00 101.59 542 VAL A O 1
ATOM 4383 N N . GLY A 1 543 ? -69.827 -9.601 -5.726 1.00 102.42 543 GLY A N 1
ATOM 4384 C CA . GLY A 1 543 ? -70.246 -10.301 -4.519 1.00 103.17 543 GLY A CA 1
ATOM 4385 C C . GLY A 1 543 ? -70.761 -9.296 -3.506 1.00 104.32 543 GLY A C 1
ATOM 4386 O O . GLY A 1 543 ? -70.180 -8.221 -3.334 1.00 104.38 543 GLY A O 1
ATOM 4387 N N . THR A 1 544 ? -71.844 -9.665 -2.827 1.00 109.13 544 THR A N 1
ATOM 4388 C CA . THR A 1 544 ? -72.617 -8.753 -1.991 1.00 109.17 544 THR A CA 1
ATOM 4389 C C . THR A 1 544 ? -72.884 -9.429 -0.654 1.00 110.52 544 THR A C 1
ATOM 4390 O O . THR A 1 544 ? -73.706 -10.344 -0.579 1.00 111.18 544 THR A O 1
ATOM 4394 N N . ARG A 1 545 ? -72.208 -8.979 0.401 1.00 119.81 545 ARG A N 1
ATOM 4395 C CA . ARG A 1 545 ? -72.422 -9.613 1.695 1.00 121.44 545 ARG A CA 1
ATOM 4396 C C . ARG A 1 545 ? -73.676 -9.083 2.384 1.00 121.30 545 ARG A C 1
ATOM 4397 O O . ARG A 1 545 ? -74.435 -9.862 2.974 1.00 122.51 545 ARG A O 1
ATOM 4405 N N . GLU A 1 546 ? -73.911 -7.774 2.324 1.00 115.23 546 GLU A N 1
ATOM 4406 C CA . GLU A 1 546 ? -75.036 -7.146 3.003 1.00 114.81 546 GLU A CA 1
ATOM 4407 C C . GLU A 1 546 ? -76.037 -6.606 1.988 1.00 112.86 546 GLU A C 1
ATOM 4408 O O . GLU A 1 546 ? -75.722 -6.413 0.811 1.00 111.73 546 GLU A O 1
ATOM 4414 N N . LYS A 1 547 ? -77.260 -6.370 2.463 1.00 107.58 547 LYS A N 1
ATOM 4415 C CA . LYS A 1 547 ? -78.309 -5.817 1.617 1.00 105.88 547 LYS A CA 1
ATOM 4416 C C . LYS A 1 547 ? -77.896 -4.453 1.082 1.00 104.22 547 LYS A C 1
ATOM 4417 O O . LYS A 1 547 ? -77.512 -3.562 1.845 1.00 104.31 547 LYS A O 1
ATOM 4423 N N . GLY A 1 548 ? -77.981 -4.292 -0.234 1.00 103.74 548 GLY A N 1
ATOM 4424 C CA . GLY A 1 548 ? -77.652 -3.017 -0.854 1.00 102.43 548 GLY A CA 1
ATOM 4425 C C . GLY A 1 548 ? -76.193 -2.627 -0.756 1.00 103.02 548 GLY A C 1
ATOM 4426 O O . GLY A 1 548 ? -75.875 -1.435 -0.644 1.00 102.27 548 GLY A O 1
ATOM 4427 N N . ILE A 1 549 ? -75.293 -3.609 -0.788 1.00 107.49 549 ILE A N 1
ATOM 4428 C CA . ILE A 1 549 ? -73.854 -3.375 -0.844 1.00 108.29 549 ILE A CA 1
ATOM 4429 C C . ILE A 1 549 ? -73.288 -4.344 -1.874 1.00 108.97 549 ILE A C 1
ATOM 4430 O O . ILE A 1 549 ? -73.319 -5.559 -1.660 1.00 109.81 549 ILE A O 1
ATOM 4435 N N . HIS A 1 550 ? -72.762 -3.823 -2.976 1.00 110.24 550 HIS A N 1
ATOM 4436 C CA . HIS A 1 550 ? -72.256 -4.656 -4.060 1.00 111.13 550 HIS A CA 1
ATOM 4437 C C . HIS A 1 550 ? -70.773 -4.386 -4.250 1.00 109.98 550 HIS A C 1
ATOM 4438 O O . HIS A 1 550 ? -70.368 -3.235 -4.440 1.00 110.87 550 HIS A O 1
ATOM 4445 N N . PHE A 1 551 ? -69.968 -5.450 -4.196 1.00 113.88 551 PHE A N 1
ATOM 4446 C CA . PHE A 1 551 ? -68.533 -5.354 -4.438 1.00 113.97 551 PHE A CA 1
ATOM 4447 C C . PHE A 1 551 ? -68.205 -5.952 -5.797 1.00 113.62 551 PHE A C 1
ATOM 4448 O O . PHE A 1 551 ? -68.242 -7.183 -5.941 1.00 113.07 551 PHE A O 1
ATOM 4456 N N . PRO A 1 552 ? -67.877 -5.159 -6.813 1.00 104.15 552 PRO A N 1
ATOM 4457 C CA . PRO A 1 552 ? -67.312 -5.735 -8.037 1.00 103.21 552 PRO A CA 1
ATOM 4458 C C . PRO A 1 552 ? -65.943 -6.337 -7.759 1.00 103.06 552 PRO A C 1
ATOM 4459 O O . PRO A 1 552 ? -65.411 -6.250 -6.654 1.00 103.64 552 PRO A O 1
ATOM 4463 N N . ALA A 1 553 ? -65.400 -7.004 -8.778 1.00 106.12 553 ALA A N 1
ATOM 4464 C CA . ALA A 1 553 ? -64.049 -7.560 -8.746 1.00 105.82 553 ALA A CA 1
ATOM 4465 C C . ALA A 1 553 ? -63.715 -8.112 -10.124 1.00 105.72 553 ALA A C 1
ATOM 4466 O O . ALA A 1 553 ? -64.612 -8.542 -10.859 1.00 106.34 553 ALA A O 1
ATOM 4468 N N . CYS A 1 554 ? -62.418 -8.132 -10.457 1.00 108.81 554 CYS A N 1
ATOM 4469 C CA . CYS A 1 554 ? -61.989 -8.522 -11.794 1.00 109.51 554 CYS A CA 1
ATOM 4470 C C . CYS A 1 554 ? -60.697 -9.328 -11.742 1.00 111.18 554 CYS A C 1
ATOM 4471 O O . CYS A 1 554 ? -59.879 -9.157 -10.837 1.00 111.12 554 CYS A O 1
ATOM 4474 N N . SER A 1 555 ? -60.515 -10.191 -12.745 1.00 108.88 555 SER A N 1
ATOM 4475 C CA . SER A 1 555 ? -59.307 -10.984 -12.933 1.00 110.43 555 SER A CA 1
ATOM 4476 C C . SER A 1 555 ? -58.973 -11.042 -14.419 1.00 110.32 555 SER A C 1
ATOM 4477 O O . SER A 1 555 ? -59.855 -10.919 -15.271 1.00 109.01 555 SER A O 1
ATOM 4480 N N . VAL A 1 556 ? -57.687 -11.212 -14.726 1.00 118.88 556 VAL A N 1
ATOM 4481 C CA . VAL A 1 556 ? -57.177 -11.017 -16.083 1.00 119.20 556 VAL A CA 1
ATOM 4482 C C . VAL A 1 556 ? -56.051 -12.009 -16.351 1.00 117.26 556 VAL A C 1
ATOM 4483 O O . VAL A 1 556 ? -55.227 -12.300 -15.478 1.00 116.66 556 VAL A O 1
ATOM 4487 N N . LEU A 1 557 ? -56.043 -12.542 -17.567 1.00 111.87 557 LEU A N 1
ATOM 4488 C CA . LEU A 1 557 ? -54.881 -13.183 -18.160 1.00 113.72 557 LEU A CA 1
ATOM 4489 C C . LEU A 1 557 ? -54.365 -12.285 -19.273 1.00 113.75 557 LEU A C 1
ATOM 4490 O O . LEU A 1 557 ? -55.141 -11.823 -20.113 1.00 112.91 557 LEU A O 1
ATOM 4495 N N . PHE A 1 558 ? -53.063 -12.029 -19.275 1.00 116.76 558 PHE A N 1
ATOM 4496 C CA . PHE A 1 558 ? -52.454 -11.158 -20.269 1.00 117.18 558 PHE A CA 1
ATOM 4497 C C . PHE A 1 558 ? -51.982 -11.927 -21.494 1.00 118.92 558 PHE A C 1
ATOM 4498 O O . PHE A 1 558 ? -51.190 -11.404 -22.286 1.00 120.00 558 PHE A O 1
ATOM 4506 N N . ASP A 1 559 ? -52.467 -13.153 -21.663 1.00 118.18 559 ASP A N 1
ATOM 4507 C CA . ASP A 1 559 ? -52.015 -14.050 -22.712 1.00 119.99 559 ASP A CA 1
ATOM 4508 C C . ASP A 1 559 ? -53.007 -15.197 -22.806 1.00 120.04 559 ASP A C 1
ATOM 4509 O O . ASP A 1 559 ? -53.596 -15.603 -21.800 1.00 119.48 559 ASP A O 1
ATOM 4514 N N . LYS A 1 560 ? -53.185 -15.710 -24.024 1.00 120.94 560 LYS A N 1
ATOM 4515 C CA . LYS A 1 560 ? -54.091 -16.834 -24.227 1.00 121.28 560 LYS A CA 1
ATOM 4516 C C . LYS A 1 560 ? -53.691 -18.025 -23.367 1.00 122.92 560 LYS A C 1
ATOM 4517 O O . LYS A 1 560 ? -54.526 -18.611 -22.672 1.00 122.70 560 LYS A O 1
ATOM 4523 N N . TYR A 1 561 ? -52.403 -18.369 -23.370 1.00 118.30 561 TYR A N 1
ATOM 4524 C CA . TYR A 1 561 ? -51.926 -19.597 -22.749 1.00 120.42 561 TYR A CA 1
ATOM 4525 C C . TYR A 1 561 ? -52.074 -19.613 -21.233 1.00 120.00 561 TYR A C 1
ATOM 4526 O O . TYR A 1 561 ? -51.865 -20.668 -20.625 1.00 121.91 561 TYR A O 1
ATOM 4535 N N . GLY A 1 562 ? -52.427 -18.494 -20.607 1.00 123.65 562 GLY A N 1
ATOM 4536 C CA . GLY A 1 562 ? -52.474 -18.451 -19.159 1.00 123.29 562 GLY A CA 1
ATOM 4537 C C . GLY A 1 562 ? -51.115 -18.358 -18.506 1.00 124.50 562 GLY A C 1
ATOM 4538 O O . GLY A 1 562 ? -50.906 -18.938 -17.435 1.00 125.46 562 GLY A O 1
ATOM 4539 N N . LYS A 1 563 ? -50.178 -17.639 -19.129 1.00 133.43 563 LYS A N 1
ATOM 4540 C CA . LYS A 1 563 ? -48.834 -17.506 -18.575 1.00 134.79 563 LYS A CA 1
ATOM 4541 C C . LYS A 1 563 ? -48.842 -16.708 -17.278 1.00 133.24 563 LYS A C 1
ATOM 4542 O O . LYS A 1 563 ? -48.161 -17.076 -16.314 1.00 134.26 563 LYS A O 1
ATOM 4548 N N . LEU A 1 564 ? -49.600 -15.616 -17.231 1.00 133.36 564 LEU A N 1
ATOM 4549 C CA . LEU A 1 564 ? -49.613 -14.742 -16.067 1.00 131.88 564 LEU A CA 1
ATOM 4550 C C . LEU A 1 564 ? -51.046 -14.392 -15.699 1.00 129.61 564 LEU A C 1
ATOM 4551 O O . LEU A 1 564 ? -51.840 -14.002 -16.562 1.00 128.48 564 LEU A O 1
ATOM 4556 N N . ILE A 1 565 ? -51.364 -14.533 -14.417 1.00 130.69 565 ILE A N 1
ATOM 4557 C CA . ILE A 1 565 ? -52.677 -14.213 -13.875 1.00 128.74 565 ILE A CA 1
ATOM 4558 C C . ILE A 1 565 ? -52.546 -12.975 -13.002 1.00 127.22 565 ILE A C 1
ATOM 4559 O O . ILE A 1 565 ? -51.604 -12.862 -12.208 1.00 127.66 565 ILE A O 1
ATOM 4564 N N . ASN A 1 566 ? -53.496 -12.051 -13.143 1.00 130.97 566 ASN A N 1
ATOM 4565 C CA . ASN A 1 566 ? -53.558 -10.850 -12.321 1.00 129.51 566 ASN A CA 1
ATOM 4566 C C . ASN A 1 566 ? -55.009 -10.595 -11.933 1.00 128.02 566 ASN A C 1
ATOM 4567 O O . ASN A 1 566 ? -55.935 -11.200 -12.476 1.00 128.03 566 ASN A O 1
ATOM 4572 N N . TYR A 1 567 ? -55.206 -9.674 -10.993 1.00 135.15 567 TYR A N 1
ATOM 4573 C CA . TYR A 1 567 ? -56.530 -9.423 -10.441 1.00 133.99 567 TYR A CA 1
ATOM 4574 C C . TYR A 1 567 ? -56.608 -7.989 -9.945 1.00 132.96 567 TYR A C 1
ATOM 4575 O O . TYR A 1 567 ? -55.665 -7.489 -9.328 1.00 133.02 567 TYR A O 1
ATOM 4584 N N . TYR A 1 568 ? -57.741 -7.344 -10.200 1.00 132.31 568 TYR A N 1
ATOM 4585 C CA . TYR A 1 568 ? -58.001 -5.999 -9.706 1.00 131.53 568 TYR A CA 1
ATOM 4586 C C . TYR A 1 568 ? -59.253 -6.019 -8.835 1.00 131.10 568 TYR A C 1
ATOM 4587 O O . TYR A 1 568 ? -60.357 -6.314 -9.315 1.00 131.15 568 TYR A O 1
ATOM 4596 N N . LYS A 1 569 ? -59.070 -5.731 -7.557 1.00 127.36 569 LYS A N 1
ATOM 4597 C CA . LYS A 1 569 ? -60.179 -5.446 -6.663 1.00 127.22 569 LYS A CA 1
ATOM 4598 C C . LYS A 1 569 ? -60.547 -3.967 -6.772 1.00 127.09 569 LYS A C 1
ATOM 4599 O O . LYS A 1 569 ? -59.659 -3.113 -6.839 1.00 127.02 569 LYS A O 1
ATOM 4605 N N . PRO A 1 570 ? -61.834 -3.632 -6.809 1.00 114.10 570 PRO A N 1
ATOM 4606 C CA . PRO A 1 570 ? -62.229 -2.234 -7.001 1.00 114.25 570 PRO A CA 1
ATOM 4607 C C . PRO A 1 570 ? -61.863 -1.388 -5.791 1.00 114.13 570 PRO A C 1
ATOM 4608 O O . PRO A 1 570 ? -61.408 -1.878 -4.755 1.00 114.31 570 PRO A O 1
ATOM 4612 N N . THR A 1 571 ? -62.067 -0.080 -5.944 1.00 112.85 571 THR A N 1
ATOM 4613 C CA . THR A 1 571 ? -61.818 0.841 -4.842 1.00 112.74 571 THR A CA 1
ATOM 4614 C C . THR A 1 571 ? -63.036 0.979 -3.934 1.00 113.25 571 THR A C 1
ATOM 4615 O O . THR A 1 571 ? -62.897 0.993 -2.706 1.00 113.27 571 THR A O 1
ATOM 4619 N N . ILE A 1 572 ? -64.232 1.065 -4.515 1.00 107.51 572 ILE A N 1
ATOM 4620 C CA . ILE A 1 572 ? -65.424 1.461 -3.762 1.00 108.18 572 ILE A CA 1
ATOM 4621 C C . ILE A 1 572 ? -66.588 0.562 -4.137 1.00 108.93 572 ILE A C 1
ATOM 4622 O O . ILE A 1 572 ? -66.638 -0.021 -5.229 1.00 109.17 572 ILE A O 1
ATOM 4627 N N . PRO A 1 573 ? -67.565 0.433 -3.221 1.00 104.59 573 PRO A N 1
ATOM 4628 C CA . PRO A 1 573 ? -68.754 -0.399 -3.477 1.00 104.99 573 PRO A CA 1
ATOM 4629 C C . PRO A 1 573 ? -69.671 0.148 -4.563 1.00 104.91 573 PRO A C 1
ATOM 4630 O O . PRO A 1 573 ? -69.416 1.204 -5.151 1.00 104.89 573 PRO A O 1
ATOM 4634 N N . GLN A 1 574 ? -70.762 -0.580 -4.837 1.00 107.46 574 GLN A N 1
ATOM 4635 C CA . GLN A 1 574 ? -71.631 -0.300 -5.976 1.00 106.94 574 GLN A CA 1
ATOM 4636 C C . GLN A 1 574 ? -73.106 -0.158 -5.623 1.00 105.34 574 GLN A C 1
ATOM 4637 O O . GLN A 1 574 ? -73.785 0.691 -6.205 1.00 104.39 574 GLN A O 1
ATOM 4643 N N . SER A 1 575 ? -73.615 -0.967 -4.689 1.00 110.54 575 SER A N 1
ATOM 4644 C CA . SER A 1 575 ? -75.034 -0.973 -4.295 1.00 109.11 575 SER A CA 1
ATOM 4645 C C . SER A 1 575 ? -75.948 -1.247 -5.488 1.00 108.03 575 SER A C 1
ATOM 4646 O O . SER A 1 575 ? -76.939 -0.550 -5.709 1.00 106.76 575 SER A O 1
ATOM 4649 N N . GLY A 1 576 ? -75.617 -2.288 -6.246 1.00 107.05 576 GLY A N 1
ATOM 4650 C CA . GLY A 1 576 ? -76.411 -2.683 -7.394 1.00 105.98 576 GLY A CA 1
ATOM 4651 C C . GLY A 1 576 ? -75.699 -3.694 -8.269 1.00 106.31 576 GLY A C 1
ATOM 4652 O O . GLY A 1 576 ? -74.483 -3.604 -8.465 1.00 107.19 576 GLY A O 1
ATOM 4653 N N . GLU A 1 577 ? -76.438 -4.668 -8.799 1.00 105.19 577 GLU A N 1
ATOM 4654 C CA . GLU A 1 577 ? -75.803 -5.709 -9.599 1.00 105.42 577 GLU A CA 1
ATOM 4655 C C . GLU A 1 577 ? -75.184 -5.137 -10.869 1.00 105.15 577 GLU A C 1
ATOM 4656 O O . GLU A 1 577 ? -74.048 -5.474 -11.223 1.00 105.68 577 GLU A O 1
ATOM 4662 N N . LYS A 1 578 ? -75.919 -4.272 -11.570 1.00 106.78 578 LYS A N 1
ATOM 4663 C CA . LYS A 1 578 ? -75.401 -3.645 -12.782 1.00 106.93 578 LYS A CA 1
ATOM 4664 C C . LYS A 1 578 ? -74.143 -2.850 -12.455 1.00 107.94 578 LYS A C 1
ATOM 4665 O O . LYS A 1 578 ? -74.176 -1.944 -11.617 1.00 108.25 578 LYS A O 1
ATOM 4671 N N . ILE A 1 579 ? -73.030 -3.206 -13.103 1.00 104.39 579 ILE A N 1
ATOM 4672 C CA . ILE A 1 579 ? -71.754 -2.553 -12.824 1.00 105.49 579 ILE A CA 1
ATOM 4673 C C . ILE A 1 579 ? -71.852 -1.069 -13.133 1.00 106.04 579 ILE A C 1
ATOM 4674 O O . ILE A 1 579 ? -72.346 -0.671 -14.194 1.00 105.83 579 ILE A O 1
ATOM 4679 N N . ALA A 1 580 ? -71.376 -0.241 -12.204 1.00 111.56 580 ALA A N 1
ATOM 4680 C CA . ALA A 1 580 ? -71.362 1.199 -12.422 1.00 112.51 580 ALA A CA 1
ATOM 4681 C C . ALA A 1 580 ? -70.323 1.545 -13.479 1.00 113.29 580 ALA A C 1
ATOM 4682 O O . ALA A 1 580 ? -69.239 0.958 -13.518 1.00 113.44 580 ALA A O 1
ATOM 4684 N N . GLU A 1 581 ? -70.672 2.490 -14.357 1.00 116.00 581 GLU A N 1
ATOM 4685 C CA . GLU A 1 581 ? -69.770 2.876 -15.438 1.00 117.03 581 GLU A CA 1
ATOM 4686 C C . GLU A 1 581 ? -68.459 3.440 -14.908 1.00 118.28 581 GLU A C 1
ATOM 4687 O O . GLU A 1 581 ? -67.410 3.275 -15.543 1.00 118.54 581 GLU A O 1
ATOM 4693 N N . THR A 1 582 ? -68.493 4.103 -13.750 1.00 117.92 582 THR A N 1
ATOM 4694 C CA . THR A 1 582 ? -67.255 4.588 -13.145 1.00 118.24 582 THR A CA 1
ATOM 4695 C C . THR A 1 582 ? -66.359 3.428 -12.729 1.00 117.47 582 THR A C 1
ATOM 4696 O O . THR A 1 582 ? -65.133 3.490 -12.887 1.00 116.73 582 THR A O 1
ATOM 4700 N N . ILE A 1 583 ? -66.954 2.359 -12.198 1.00 121.53 583 ILE A N 1
ATOM 4701 C CA . ILE A 1 583 ? -66.176 1.181 -11.829 1.00 120.28 583 ILE A CA 1
ATOM 4702 C C . ILE A 1 583 ? -65.607 0.507 -13.071 1.00 119.64 583 ILE A C 1
ATOM 4703 O O . ILE A 1 583 ? -64.493 -0.028 -13.047 1.00 119.09 583 ILE A O 1
ATOM 4708 N N . LEU A 1 584 ? -66.360 0.520 -14.172 1.00 117.56 584 LEU A N 1
ATOM 4709 C CA . LEU A 1 584 ? -65.841 0.010 -15.436 1.00 117.19 584 LEU A CA 1
ATOM 4710 C C . LEU A 1 584 ? -64.632 0.818 -15.892 1.00 118.02 584 LEU A C 1
ATOM 4711 O O . LEU A 1 584 ? -63.603 0.252 -16.285 1.00 117.70 584 LEU A O 1
ATOM 4716 N N . GLN A 1 585 ? -64.752 2.149 -15.861 1.00 120.14 585 GLN A N 1
ATOM 4717 C CA . GLN A 1 585 ? -63.629 3.018 -16.193 1.00 120.76 585 GLN A CA 1
ATOM 4718 C C . GLN A 1 585 ? -62.414 2.677 -15.342 1.00 119.89 585 GLN A C 1
ATOM 4719 O O . GLN A 1 585 ? -61.311 2.496 -15.861 1.00 119.91 585 GLN A O 1
ATOM 4725 N N . GLU A 1 586 ? -62.613 2.562 -14.028 1.00 124.83 586 GLU A N 1
ATOM 4726 C CA . GLU A 1 586 ? -61.510 2.269 -13.115 1.00 124.06 586 GLU A CA 1
ATOM 4727 C C . GLU A 1 586 ? -60.849 0.936 -13.448 1.00 123.57 586 GLU A C 1
ATOM 4728 O O . GLU A 1 586 ? -59.620 0.852 -13.601 1.00 123.68 586 GLU A O 1
ATOM 4734 N N . ILE A 1 587 ? -61.657 -0.121 -13.556 1.00 124.24 587 ILE A N 1
ATOM 4735 C CA . ILE A 1 587 ? -61.138 -1.464 -13.793 1.00 122.52 587 ILE A CA 1
ATOM 4736 C C . ILE A 1 587 ? -60.346 -1.504 -15.089 1.00 122.68 587 ILE A C 1
ATOM 4737 O O . ILE A 1 587 ? -59.197 -1.963 -15.122 1.00 123.30 587 ILE A O 1
ATOM 4742 N N . PHE A 1 588 ? -60.947 -1.022 -16.177 1.00 120.25 588 PHE A N 1
ATOM 4743 C CA . PHE A 1 588 ? -60.297 -1.155 -17.472 1.00 120.85 588 PHE A CA 1
ATOM 4744 C C . PHE A 1 588 ? -59.112 -0.213 -17.607 1.00 121.76 588 PHE A C 1
ATOM 4745 O O . PHE A 1 588 ? -58.123 -0.574 -18.248 1.00 122.35 588 PHE A O 1
ATOM 4753 N N . ASP A 1 589 ? -59.163 0.965 -16.979 1.00 127.42 589 ASP A N 1
ATOM 4754 C CA . ASP A 1 589 ? -57.981 1.815 -16.911 1.00 128.16 589 ASP A CA 1
ATOM 4755 C C . ASP A 1 589 ? -56.821 1.073 -16.266 1.00 127.88 589 ASP A C 1
ATOM 4756 O O . ASP A 1 589 ? -55.741 0.959 -16.855 1.00 128.77 589 ASP A O 1
ATOM 4761 N N . ASN A 1 590 ? -57.027 0.547 -15.055 1.00 132.39 590 ASN A N 1
ATOM 4762 C CA . ASN A 1 590 ? -55.928 -0.124 -14.365 1.00 133.40 590 ASN A CA 1
ATOM 4763 C C . ASN A 1 590 ? -55.428 -1.333 -15.147 1.00 132.58 590 ASN A C 1
ATOM 4764 O O . ASN A 1 590 ? -54.213 -1.521 -15.305 1.00 133.27 590 ASN A O 1
ATOM 4769 N N . VAL A 1 591 ? -56.346 -2.146 -15.672 1.00 127.86 591 VAL A N 1
ATOM 4770 C CA . VAL A 1 591 ? -55.944 -3.374 -16.350 1.00 128.50 591 VAL A CA 1
ATOM 4771 C C . VAL A 1 591 ? -55.193 -3.059 -17.638 1.00 129.57 591 VAL A C 1
ATOM 4772 O O . VAL A 1 591 ? -54.127 -3.626 -17.905 1.00 130.32 591 VAL A O 1
ATOM 4776 N N . LEU A 1 592 ? -55.738 -2.163 -18.465 1.00 121.86 592 LEU A N 1
ATOM 4777 C CA . LEU A 1 592 ? -55.084 -1.835 -19.724 1.00 123.86 592 LEU A CA 1
ATOM 4778 C C . LEU A 1 592 ? -53.768 -1.097 -19.500 1.00 125.09 592 LEU A C 1
ATOM 4779 O O . LEU A 1 592 ? -52.826 -1.27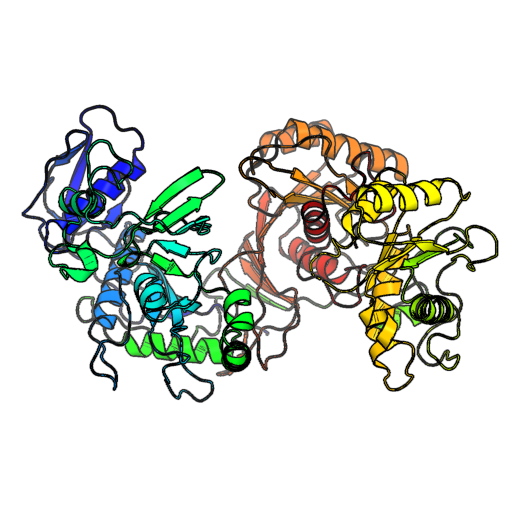6 -20.277 1.00 126.05 592 LEU A O 1
ATOM 4784 N N . ILE A 1 593 ? -53.664 -0.291 -18.439 1.00 141.39 593 ILE A N 1
ATOM 4785 C CA . ILE A 1 593 ? -52.391 0.361 -18.143 1.00 141.74 593 ILE A CA 1
ATOM 4786 C C . ILE A 1 593 ? -51.349 -0.669 -17.729 1.00 142.85 593 ILE A C 1
ATOM 4787 O O . ILE A 1 593 ? -50.191 -0.607 -18.160 1.00 144.77 593 ILE A O 1
ATOM 4792 N N . SER A 1 594 ? -51.738 -1.638 -16.897 1.00 139.20 594 SER A N 1
ATOM 4793 C CA . SER A 1 594 ? -50.792 -2.677 -16.499 1.00 140.13 594 SER A CA 1
ATOM 4794 C C . SER A 1 594 ? -50.404 -3.563 -17.677 1.00 141.10 594 SER A C 1
ATOM 4795 O O . SER A 1 594 ? -49.271 -4.055 -17.736 1.00 143.06 594 SER A O 1
ATOM 4798 N N . TYR A 1 595 ? -51.325 -3.777 -18.620 1.00 142.02 595 TYR A N 1
ATOM 4799 C CA . TYR A 1 595 ? -51.005 -4.548 -19.819 1.00 143.00 595 TYR A CA 1
ATOM 4800 C C . TYR A 1 595 ? -50.074 -3.768 -20.739 1.00 144.26 595 TYR A C 1
ATOM 4801 O O . TYR A 1 595 ? -49.165 -4.346 -21.346 1.00 147.22 595 TYR A O 1
ATOM 4810 N N . LYS A 1 596 ? -50.301 -2.457 -20.866 1.00 141.02 596 LYS A N 1
ATOM 4811 C CA . LYS A 1 596 ? -49.420 -1.608 -21.660 1.00 143.00 596 LYS A CA 1
ATOM 4812 C C . LYS A 1 596 ? -48.019 -1.568 -21.065 1.00 144.36 596 LYS A C 1
ATOM 4813 O O . LYS A 1 596 ? -47.023 -1.602 -21.796 1.00 146.51 596 LYS A O 1
ATOM 4819 N N . GLU A 1 597 ? -47.924 -1.480 -19.737 1.00 151.90 597 GLU A N 1
ATOM 4820 C CA . GLU A 1 597 ? -46.617 -1.458 -19.088 1.00 153.17 597 GLU A CA 1
ATOM 4821 C C . GLU A 1 597 ? -45.856 -2.755 -19.346 1.00 154.48 597 GLU A C 1
ATOM 4822 O O . GLU A 1 597 ? -44.667 -2.733 -19.687 1.00 156.91 597 GLU A O 1
ATOM 4828 N N . GLU A 1 598 ? -46.530 -3.898 -19.197 1.00 141.68 598 GLU A N 1
ATOM 4829 C CA . GLU A 1 598 ? -45.845 -5.185 -19.268 1.00 142.90 598 GLU A CA 1
ATOM 4830 C C . GLU A 1 598 ? -45.491 -5.572 -20.700 1.00 145.25 598 GLU A C 1
ATOM 4831 O O . GLU A 1 598 ? -44.390 -6.074 -20.953 1.00 149.82 598 GLU A O 1
ATOM 4837 N N . ASN A 1 599 ? -46.403 -5.348 -21.649 1.00 144.76 599 ASN A N 1
ATOM 4838 C CA . ASN A 1 599 ? -46.225 -5.819 -23.017 1.00 146.42 599 ASN A CA 1
ATOM 4839 C C . ASN A 1 599 ? -45.910 -4.717 -24.022 1.00 149.49 599 ASN A C 1
ATOM 4840 O O . ASN A 1 599 ? -45.553 -5.032 -25.162 1.00 151.45 599 ASN A O 1
ATOM 4845 N N . GLY A 1 600 ? -46.023 -3.448 -23.640 1.00 143.43 600 GLY A N 1
ATOM 4846 C CA . GLY A 1 600 ? -45.669 -2.355 -24.527 1.00 146.90 600 GLY A CA 1
ATOM 4847 C C . GLY A 1 600 ? -46.811 -1.419 -24.880 1.00 144.80 600 GLY A C 1
ATOM 4848 O O . GLY A 1 600 ? -46.617 -0.199 -24.937 1.00 146.61 600 GLY A O 1
ATOM 4849 N N . GLU A 1 601 ? -47.998 -1.966 -25.120 1.00 147.15 601 GLU A N 1
ATOM 4850 C CA . GLU A 1 601 ? -49.156 -1.173 -25.529 1.00 145.86 601 GLU A CA 1
ATOM 4851 C C . GLU A 1 601 ? -50.414 -2.013 -25.339 1.00 143.70 601 GLU A C 1
ATOM 4852 O O . GLU A 1 601 ? -50.361 -3.140 -24.834 1.00 143.50 601 GLU A O 1
ATOM 4858 N N . TYR A 1 602 ? -51.544 -1.461 -25.782 1.00 133.53 602 TYR A N 1
ATOM 4859 C CA . TYR A 1 602 ? -52.858 -2.042 -25.574 1.00 131.52 602 TYR A CA 1
ATOM 4860 C C . TYR A 1 602 ? -53.059 -3.271 -26.465 1.00 132.47 602 TYR A C 1
ATOM 4861 O O . TYR A 1 602 ? -52.371 -3.433 -27.479 1.00 134.61 602 TYR A O 1
ATOM 4870 N N . PRO A 1 603 ? -54.001 -4.147 -26.108 1.00 121.09 603 PRO A N 1
ATOM 4871 C CA . PRO A 1 603 ? -54.168 -5.411 -26.833 1.00 121.43 603 PRO A CA 1
ATOM 4872 C C . PRO A 1 603 ? -54.956 -5.239 -28.123 1.00 122.20 603 PRO A C 1
ATOM 4873 O O . PRO A 1 603 ? -55.748 -4.309 -28.289 1.00 121.29 603 PRO A O 1
ATOM 4877 N N . LYS A 1 604 ? -54.725 -6.180 -29.044 1.00 128.16 604 LYS A N 1
ATOM 4878 C CA . LYS A 1 604 ? -55.408 -6.156 -30.334 1.00 128.84 604 LYS A CA 1
ATOM 4879 C C . LYS A 1 604 ? -56.899 -6.443 -30.168 1.00 127.14 604 LYS A C 1
ATOM 4880 O O . LYS A 1 604 ? -57.747 -5.643 -30.581 1.00 126.90 604 LYS A O 1
ATOM 4886 N N . ASN A 1 605 ? -57.237 -7.575 -29.552 1.00 125.72 605 ASN A N 1
ATOM 4887 C CA . ASN A 1 605 ? -58.628 -7.904 -29.265 1.00 123.77 605 ASN A CA 1
ATOM 4888 C C . ASN A 1 605 ? -58.699 -8.746 -27.998 1.00 121.88 605 ASN A C 1
ATOM 4889 O O . ASN A 1 605 ? -57.734 -9.408 -27.607 1.00 121.63 605 ASN A O 1
ATOM 4894 N N . ILE A 1 606 ? -59.875 -8.724 -27.372 1.00 113.88 606 ILE A N 1
ATOM 4895 C CA . ILE A 1 606 ? -60.032 -9.169 -25.993 1.00 112.19 606 ILE A CA 1
ATOM 4896 C C . ILE A 1 606 ? -61.410 -9.800 -25.818 1.00 111.85 606 ILE A C 1
ATOM 4897 O O . ILE A 1 606 ? -62.355 -9.491 -26.550 1.00 113.72 606 ILE A O 1
ATOM 4902 N N . VAL A 1 607 ? -61.516 -10.702 -24.843 1.00 102.01 607 VAL A N 1
ATOM 4903 C CA . VAL A 1 607 ? -62.747 -11.427 -24.552 1.00 100.33 607 VAL A CA 1
ATOM 4904 C C . VAL A 1 607 ? -63.020 -11.336 -23.057 1.00 98.17 607 VAL A C 1
ATOM 4905 O O . VAL A 1 607 ? -62.108 -11.508 -22.242 1.00 98.27 607 VAL A O 1
ATOM 4909 N N . ILE A 1 608 ? -64.274 -11.063 -22.694 1.00 101.23 608 ILE A N 1
ATOM 4910 C CA . ILE A 1 608 ? -64.639 -10.806 -21.306 1.00 99.49 608 ILE A CA 1
ATOM 4911 C C . ILE A 1 608 ? -65.746 -11.762 -20.876 1.00 99.20 608 ILE A C 1
ATOM 4912 O O . ILE A 1 608 ? -66.627 -12.108 -21.672 1.00 100.03 608 ILE A O 1
ATOM 4917 N N . HIS A 1 609 ? -65.683 -12.200 -19.615 1.00 93.40 609 HIS A N 1
ATOM 4918 C CA . HIS A 1 609 ? -66.669 -13.086 -19.006 1.00 93.10 609 HIS A CA 1
ATOM 4919 C C . HIS A 1 609 ? -67.351 -12.359 -17.857 1.00 92.72 609 HIS A C 1
ATOM 4920 O O . HIS A 1 609 ? -66.684 -11.919 -16.916 1.00 92.76 609 HIS A O 1
ATOM 4927 N N . ARG A 1 610 ? -68.672 -12.245 -17.930 1.00 103.69 610 ARG A N 1
ATOM 4928 C CA . ARG A 1 610 ? -69.478 -11.663 -16.864 1.00 101.91 610 ARG A CA 1
ATOM 4929 C C . ARG A 1 610 ? -70.189 -12.779 -16.111 1.00 101.98 610 ARG A C 1
ATOM 4930 O O . ARG A 1 610 ? -70.777 -13.671 -16.730 1.00 102.21 610 ARG A O 1
ATOM 4938 N N . ALA A 1 611 ? -70.133 -12.724 -14.777 1.00 97.78 611 ALA A N 1
ATOM 4939 C CA . ALA A 1 611 ? -70.704 -13.792 -13.960 1.00 97.50 611 ALA A CA 1
ATOM 4940 C C . ALA A 1 611 ? -72.216 -13.883 -14.135 1.00 96.54 611 ALA A C 1
ATOM 4941 O O . ALA A 1 611 ? -72.746 -14.939 -14.496 1.00 96.14 611 ALA A O 1
ATOM 4943 N N . GLY A 1 612 ? -72.926 -12.792 -13.886 1.00 97.72 612 GLY A N 1
ATOM 4944 C CA . GLY A 1 612 ? -74.368 -12.752 -14.039 1.00 97.42 612 GLY A CA 1
ATOM 4945 C C . GLY A 1 612 ? -74.783 -12.441 -15.459 1.00 96.98 612 GLY A C 1
ATOM 4946 O O . GLY A 1 612 ? -74.144 -12.864 -16.428 1.00 97.49 612 GLY A O 1
ATOM 4947 N N . PHE A 1 613 ? -75.882 -11.705 -15.588 1.00 99.20 613 PHE A N 1
ATOM 4948 C CA . PHE A 1 613 ? -76.227 -11.106 -16.866 1.00 98.85 613 PHE A CA 1
ATOM 4949 C C . PHE A 1 613 ? -75.342 -9.894 -17.115 1.00 98.09 613 PHE A C 1
ATOM 4950 O O . PHE A 1 613 ? -75.093 -9.096 -16.207 1.00 97.58 613 PHE A O 1
ATOM 4958 N N . SER A 1 614 ? -74.860 -9.757 -18.351 1.00 106.88 614 SER A N 1
ATOM 4959 C CA . SER A 1 614 ? -74.057 -8.594 -18.727 1.00 106.55 614 SER A CA 1
ATOM 4960 C C . SER A 1 614 ? -74.981 -7.417 -19.050 1.00 106.11 614 SER A C 1
ATOM 4961 O O . SER A 1 614 ? -74.947 -6.828 -20.130 1.00 106.32 614 SER A O 1
ATOM 4964 N N . ARG A 1 615 ? -75.814 -7.072 -18.067 1.00 109.65 615 ARG A N 1
ATOM 4965 C CA . ARG A 1 615 ? -76.759 -5.967 -18.188 1.00 109.26 615 ARG A CA 1
ATOM 4966 C C . ARG A 1 615 ? -76.066 -4.618 -18.279 1.00 109.47 615 ARG A C 1
ATOM 4967 O O . ARG A 1 615 ? -76.752 -3.589 -18.306 1.00 109.31 615 ARG A O 1
ATOM 4975 N N . GLU A 1 616 ? -74.734 -4.606 -18.310 1.00 109.47 616 GLU A N 1
ATOM 4976 C CA . GLU A 1 616 ? -73.975 -3.373 -18.448 1.00 110.09 616 GLU A CA 1
ATOM 4977 C C . GLU A 1 616 ? -74.348 -2.657 -19.739 1.00 110.71 616 GLU A C 1
ATOM 4978 O O . GLU A 1 616 ? -74.744 -3.278 -20.730 1.00 110.83 616 GLU A O 1
ATOM 4984 N N . ASN A 1 617 ? -74.238 -1.330 -19.714 1.00 110.92 617 ASN A N 1
ATOM 4985 C CA . ASN A 1 617 ? -74.442 -0.541 -20.919 1.00 111.68 617 ASN A CA 1
ATOM 4986 C C . ASN A 1 617 ? -73.454 -0.991 -21.987 1.00 112.19 617 ASN A C 1
ATOM 4987 O O . ASN A 1 617 ? -72.245 -0.780 -21.855 1.00 112.77 617 ASN A O 1
ATOM 4992 N N . ILE A 1 618 ? -73.964 -1.623 -23.044 1.00 107.38 618 ILE A N 1
ATOM 4993 C CA . ILE A 1 618 ? -73.090 -2.133 -24.093 1.00 108.51 618 ILE A CA 1
ATOM 4994 C C . ILE A 1 618 ? -72.508 -0.990 -24.916 1.00 110.99 618 ILE A C 1
ATOM 4995 O O . ILE A 1 618 ? -71.388 -1.095 -25.438 1.00 111.65 618 ILE A O 1
ATOM 5000 N N . ASP A 1 619 ? -73.242 0.120 -25.035 1.00 110.92 619 ASP A N 1
ATOM 5001 C CA . ASP A 1 619 ? -72.766 1.235 -25.844 1.00 113.50 619 ASP A CA 1
ATOM 5002 C C . ASP A 1 619 ? -71.530 1.883 -25.237 1.00 112.84 619 ASP A C 1
ATOM 5003 O O . ASP A 1 619 ? -70.668 2.371 -25.975 1.00 114.57 619 ASP A O 1
ATOM 5008 N N . TRP A 1 620 ? -71.416 1.891 -23.907 1.00 115.86 620 TRP A N 1
ATOM 5009 C CA . TRP A 1 620 ? -70.204 2.408 -23.279 1.00 117.29 620 TRP A CA 1
ATOM 5010 C C . TRP A 1 620 ? -68.998 1.539 -23.620 1.00 115.83 620 TRP A C 1
ATOM 5011 O O . TRP A 1 620 ? -67.918 2.058 -23.927 1.00 116.62 620 TRP A O 1
ATOM 5022 N N . TYR A 1 621 ? -69.160 0.214 -23.550 1.00 114.74 621 TYR A N 1
ATOM 5023 C CA . TYR A 1 621 ? -68.110 -0.698 -23.993 1.00 115.08 621 TYR A CA 1
ATOM 5024 C C . TYR A 1 621 ? -67.693 -0.391 -25.426 1.00 116.16 621 TYR A C 1
ATOM 5025 O O . TYR A 1 621 ? -66.500 -0.228 -25.722 1.00 115.86 621 TYR A O 1
ATOM 5034 N N . LYS A 1 622 ? -68.673 -0.332 -26.334 1.00 112.32 622 LYS A N 1
ATOM 5035 C CA . LYS A 1 622 ? -68.376 -0.093 -27.743 1.00 114.63 622 LYS A CA 1
ATOM 5036 C C . LYS A 1 622 ? -67.626 1.219 -27.930 1.00 117.62 622 LYS A C 1
ATOM 5037 O O . LYS A 1 622 ? -66.620 1.274 -28.641 1.00 118.52 622 LYS A O 1
ATOM 5043 N N . GLU A 1 623 ? -68.105 2.288 -27.289 1.00 133.97 623 GLU A N 1
ATOM 5044 C CA . GLU A 1 623 ? -67.485 3.603 -27.421 1.00 134.9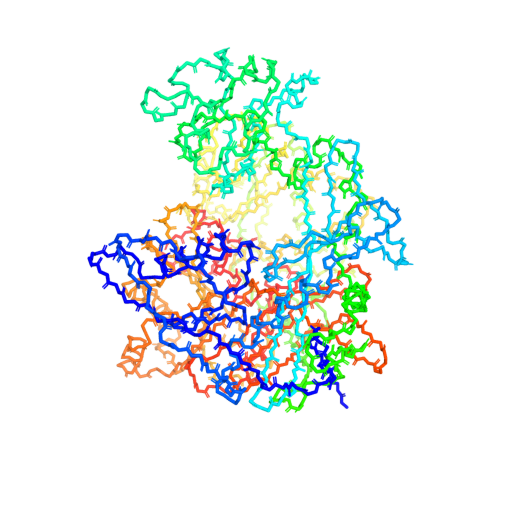6 623 GLU A CA 1
ATOM 5045 C C . GLU A 1 623 ? -66.053 3.596 -26.899 1.00 134.97 623 GLU A C 1
ATOM 5046 O O . GLU A 1 623 ? -65.122 4.022 -27.595 1.00 137.27 623 GLU A O 1
ATOM 5052 N N . TYR A 1 624 ? -65.869 3.134 -25.659 1.00 129.24 624 TYR A N 1
ATOM 5053 C CA . TYR A 1 624 ? -64.550 2.981 -25.052 1.00 126.61 624 TYR A CA 1
ATOM 5054 C C . TYR A 1 624 ? -63.578 2.283 -25.996 1.00 127.87 624 TYR A C 1
ATOM 5055 O O . TYR A 1 624 ? -62.522 2.825 -26.356 1.00 129.91 624 TYR A O 1
ATOM 5064 N N . PHE A 1 625 ? -63.934 1.071 -26.419 1.00 123.83 625 PHE A N 1
ATOM 5065 C CA . PHE A 1 625 ? -62.986 0.257 -27.168 1.00 124.99 625 PHE A CA 1
ATOM 5066 C C . PHE A 1 625 ? -62.776 0.789 -28.580 1.00 127.59 625 PHE A C 1
ATOM 5067 O O . PHE A 1 625 ? -61.655 0.745 -29.098 1.00 127.76 625 PHE A O 1
ATOM 5075 N N . ASP A 1 626 ? -63.833 1.289 -29.225 1.00 136.87 626 ASP A N 1
ATOM 5076 C CA . ASP A 1 626 ? -63.673 1.905 -30.537 1.00 139.85 626 ASP A CA 1
ATOM 5077 C C . ASP A 1 626 ? -62.715 3.088 -30.475 1.00 141.15 626 ASP A C 1
ATOM 5078 O O . ASP A 1 626 ? -61.883 3.269 -31.371 1.00 143.11 626 ASP A O 1
ATOM 5083 N N . LYS A 1 627 ? -62.813 3.907 -29.421 1.00 139.18 627 LYS A N 1
ATOM 5084 C CA . LYS A 1 627 ? -61.890 5.029 -29.283 1.00 140.31 627 LYS A CA 1
ATOM 5085 C C . LYS A 1 627 ? -60.478 4.559 -28.952 1.00 139.15 627 LYS A C 1
ATOM 5086 O O . LYS A 1 627 ? -59.506 5.263 -29.255 1.00 140.63 627 LYS A O 1
ATOM 5092 N N . LYS A 1 628 ? -60.340 3.386 -28.334 1.00 129.15 628 LYS A N 1
ATOM 5093 C CA . LYS A 1 628 ? -59.025 2.775 -28.174 1.00 128.42 628 LYS A CA 1
ATOM 5094 C C . LYS A 1 628 ? -58.679 1.800 -29.293 1.00 129.30 628 LYS A C 1
ATOM 5095 O O . LYS A 1 628 ? -57.579 1.237 -29.286 1.00 129.07 628 LYS A O 1
ATOM 5101 N N . GLY A 1 629 ? -59.577 1.596 -30.255 1.00 132.15 629 GLY A N 1
ATOM 5102 C CA . GLY A 1 629 ? -59.323 0.696 -31.365 1.00 133.20 629 GLY A CA 1
ATOM 5103 C C . GLY A 1 629 ? -59.069 -0.736 -30.937 1.00 130.93 629 GLY A C 1
ATOM 5104 O O . GLY A 1 629 ? -58.103 -1.364 -31.383 1.00 131.22 629 GLY A O 1
ATOM 5105 N N . ILE A 1 630 ? -59.931 -1.259 -30.069 1.00 126.53 630 ILE A N 1
ATOM 5106 C CA . ILE A 1 630 ? -59.784 -2.594 -29.502 1.00 124.34 630 ILE A CA 1
ATOM 5107 C C . ILE A 1 630 ? -61.031 -3.399 -29.838 1.00 123.85 630 ILE A C 1
ATOM 5108 O O . ILE A 1 630 ? -62.145 -3.017 -29.455 1.00 123.52 630 ILE A O 1
ATOM 5113 N N . LYS A 1 631 ? -60.846 -4.509 -30.546 1.00 117.86 631 LYS A N 1
ATOM 5114 C CA . LYS A 1 631 ? -61.935 -5.444 -30.782 1.00 117.11 631 LYS A CA 1
ATOM 5115 C C . LYS A 1 631 ? -62.175 -6.270 -29.525 1.00 114.39 631 LYS A C 1
ATOM 5116 O O . LYS A 1 631 ? -61.237 -6.611 -28.799 1.00 113.25 631 LYS A O 1
ATOM 5122 N N . PHE A 1 632 ? -63.437 -6.588 -29.260 1.00 109.86 632 PHE A N 1
ATOM 5123 C CA . PHE A 1 632 ? -63.764 -7.223 -27.993 1.00 107.58 632 PHE A CA 1
ATOM 5124 C C . PHE A 1 632 ? -65.025 -8.057 -28.132 1.00 106.77 632 PHE A C 1
ATOM 5125 O O . PHE A 1 632 ? -65.855 -7.833 -29.017 1.00 108.06 632 PHE A O 1
ATOM 5133 N N . ASN A 1 633 ? -65.150 -9.029 -27.232 1.00 104.13 633 ASN A N 1
ATOM 5134 C CA . ASN A 1 633 ? -66.295 -9.926 -27.184 1.00 103.07 633 ASN A CA 1
ATOM 5135 C C . ASN A 1 633 ? -66.801 -10.008 -25.752 1.00 101.74 633 ASN A C 1
ATOM 5136 O O . ASN A 1 633 ? -66.007 -10.074 -24.810 1.00 100.87 633 ASN A O 1
ATOM 5141 N N . ILE A 1 634 ? -68.124 -9.988 -25.596 1.00 98.76 634 ILE A N 1
ATOM 5142 C CA . ILE A 1 634 ? -68.785 -10.046 -24.295 1.00 97.85 634 ILE A CA 1
ATOM 5143 C C . ILE A 1 634 ? -69.491 -11.391 -24.185 1.00 95.99 634 ILE A C 1
ATOM 5144 O O . ILE A 1 634 ? -70.332 -11.725 -25.030 1.00 96.22 634 ILE A O 1
ATOM 5149 N N . ILE A 1 635 ? -69.158 -12.161 -23.147 1.00 95.48 635 ILE A N 1
ATOM 5150 C CA . ILE A 1 635 ? -69.730 -13.481 -22.914 1.00 92.33 635 ILE A CA 1
ATOM 5151 C C . ILE A 1 635 ? -70.137 -13.568 -21.451 1.00 89.95 635 ILE A C 1
ATOM 5152 O O . ILE A 1 635 ? -69.368 -13.180 -20.567 1.00 89.83 635 ILE A O 1
ATOM 5157 N N . GLU A 1 636 ? -71.343 -14.067 -21.196 1.00 96.25 636 GLU A N 1
ATOM 5158 C CA . GLU A 1 636 ? -71.827 -14.273 -19.839 1.00 93.92 636 GLU A CA 1
ATOM 5159 C C . GLU A 1 636 ? -71.775 -15.756 -19.497 1.00 91.68 636 GLU A C 1
ATOM 5160 O O . GLU A 1 636 ? -72.195 -16.605 -20.298 1.00 91.11 636 GLU A O 1
ATOM 5166 N N . VAL A 1 637 ? -71.262 -16.050 -18.300 1.00 84.24 637 VAL A N 1
ATOM 5167 C CA . VAL A 1 637 ? -71.019 -17.400 -17.802 1.00 82.88 637 VAL A CA 1
ATOM 5168 C C . VAL A 1 637 ? -71.912 -17.587 -16.580 1.00 81.61 637 VAL A C 1
ATOM 5169 O O . VAL A 1 637 ? -71.543 -17.191 -15.468 1.00 81.84 637 VAL A O 1
ATOM 5173 N N . LYS A 1 638 ? -73.084 -18.198 -16.773 1.00 86.94 638 LYS A N 1
ATOM 5174 C CA . LYS A 1 638 ? -74.124 -18.268 -15.752 1.00 85.69 638 LYS A CA 1
ATOM 5175 C C . LYS A 1 638 ? -74.086 -19.616 -15.047 1.00 84.62 638 LYS A C 1
ATOM 5176 O O . LYS A 1 638 ? -74.194 -20.660 -15.694 1.00 83.82 638 LYS A O 1
ATOM 5182 N N . LYS A 1 639 ? -73.983 -19.585 -13.716 1.00 84.93 639 LYS A N 1
ATOM 5183 C CA . LYS A 1 639 ? -73.591 -20.753 -12.939 1.00 85.12 639 LYS A CA 1
ATOM 5184 C C . LYS A 1 639 ? -74.602 -21.225 -11.900 1.00 84.33 639 LYS A C 1
ATOM 5185 O O . LYS A 1 639 ? -74.290 -22.164 -11.158 1.00 85.09 639 LYS A O 1
ATOM 5191 N N . ASN A 1 640 ? -75.781 -20.615 -11.796 1.00 83.45 640 ASN A N 1
ATOM 5192 C CA . ASN A 1 640 ? -76.778 -21.033 -10.812 1.00 82.66 640 ASN A CA 1
ATOM 5193 C C . ASN A 1 640 ? -78.107 -21.373 -11.479 1.00 80.81 640 ASN A C 1
ATOM 5194 O O . ASN A 1 640 ? -79.179 -21.008 -10.994 1.00 80.12 640 ASN A O 1
ATOM 5199 N N . ILE A 1 641 ? -78.048 -22.097 -12.590 1.00 83.79 641 ILE A N 1
ATOM 5200 C CA . ILE A 1 641 ? -79.230 -22.462 -13.358 1.00 82.40 641 ILE A CA 1
ATOM 5201 C C . ILE A 1 641 ? -79.824 -23.746 -12.787 1.00 81.83 641 ILE A C 1
ATOM 5202 O O . ILE A 1 641 ? -79.093 -24.577 -12.230 1.00 82.73 641 ILE A O 1
ATOM 5207 N N . PRO A 1 642 ? -81.143 -23.940 -12.879 1.00 85.47 642 PRO A N 1
ATOM 5208 C CA . PRO A 1 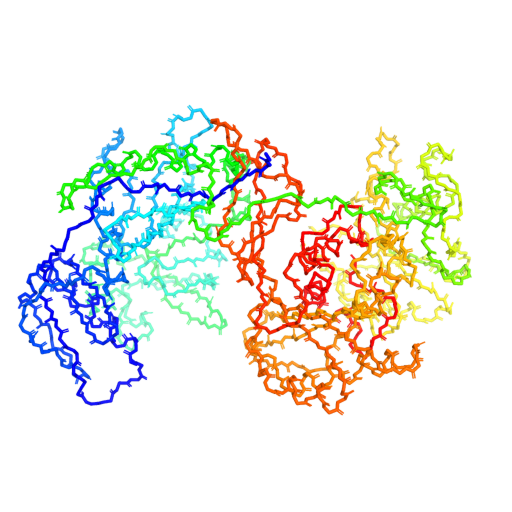642 ? -81.755 -25.204 -12.448 1.00 85.21 642 PRO A CA 1
ATOM 5209 C C . PRO A 1 642 ? -81.692 -26.307 -13.489 1.00 84.90 642 PRO A C 1
ATOM 5210 O O . PRO A 1 642 ? -82.096 -27.436 -13.195 1.00 85.30 642 PRO A O 1
ATOM 5214 N N . VAL A 1 643 ? -81.198 -26.004 -14.687 1.00 76.16 643 VAL A N 1
ATOM 5215 C CA . VAL A 1 643 ? -81.167 -26.979 -15.767 1.00 76.13 643 VAL A CA 1
ATOM 5216 C C . VAL A 1 643 ? -80.063 -27.999 -15.523 1.00 77.22 643 VAL A C 1
ATOM 5217 O O . VAL A 1 643 ? -78.914 -27.645 -15.227 1.00 78.13 643 VAL A O 1
ATOM 5221 N N . LYS A 1 644 ? -80.410 -29.276 -15.662 1.00 75.93 644 LYS A N 1
ATOM 5222 C CA . LYS A 1 644 ? -79.456 -30.373 -15.661 1.00 77.50 644 LYS A CA 1
ATOM 5223 C C . LYS A 1 644 ? -79.464 -31.037 -17.029 1.00 77.35 644 LYS A C 1
ATOM 5224 O O . LYS A 1 644 ? -80.385 -30.850 -17.828 1.00 76.39 644 LYS A O 1
ATOM 5230 N N . ILE A 1 645 ? -78.426 -31.820 -17.291 1.00 68.73 645 ILE A N 1
ATOM 5231 C CA . ILE A 1 645 ? -78.179 -32.358 -18.620 1.00 69.62 645 ILE A CA 1
ATOM 5232 C C . ILE A 1 645 ? -77.739 -33.812 -18.481 1.00 70.34 645 ILE A C 1
ATOM 5233 O O . ILE A 1 645 ? -77.002 -34.164 -17.553 1.00 70.26 645 ILE A O 1
ATOM 5238 N N . ALA A 1 646 ? -78.224 -34.667 -19.382 1.00 76.80 646 ALA A N 1
ATOM 5239 C CA . ALA A 1 646 ? -78.050 -36.110 -19.273 1.00 78.53 646 ALA A CA 1
ATOM 5240 C C . ALA A 1 646 ? -77.508 -36.669 -20.577 1.00 78.87 646 ALA A C 1
ATOM 5241 O O . ALA A 1 646 ? -77.917 -36.235 -21.654 1.00 77.85 646 ALA A O 1
ATOM 5243 N N . LYS A 1 647 ? -76.607 -37.646 -20.484 1.00 90.62 647 LYS A N 1
ATOM 5244 C CA . LYS A 1 647 ? -76.074 -38.306 -21.668 1.00 91.14 647 LYS A CA 1
ATOM 5245 C C . LYS A 1 647 ? -76.864 -39.577 -21.937 1.00 92.06 647 LYS A C 1
ATOM 5246 O O . LYS A 1 647 ? -77.057 -40.398 -21.034 1.00 93.55 647 LYS A O 1
ATOM 5252 N N . VAL A 1 648 ? -77.320 -39.735 -23.177 1.00 87.25 648 VAL A N 1
ATOM 5253 C CA . VAL A 1 648 ? -78.108 -40.892 -23.589 1.00 88.24 648 VAL A CA 1
ATOM 5254 C C . VAL A 1 648 ? -77.270 -41.730 -24.545 1.00 89.46 648 VAL A C 1
ATOM 5255 O O . VAL A 1 648 ? -76.787 -41.225 -25.566 1.00 89.01 648 VAL A O 1
ATOM 5259 N N . VAL A 1 649 ? -77.085 -43.004 -24.205 1.00 86.74 649 VAL A N 1
ATOM 5260 C CA . VAL A 1 649 ? -76.473 -43.987 -25.095 1.00 88.18 649 VAL A CA 1
ATOM 5261 C C . VAL A 1 649 ? -77.455 -45.141 -25.230 1.00 89.64 649 VAL A C 1
ATOM 5262 O O . VAL A 1 649 ? -77.661 -45.907 -24.278 1.00 91.11 649 VAL A O 1
ATOM 5266 N N . GLY A 1 650 ? -78.057 -45.265 -26.406 1.00 91.72 650 GLY A N 1
ATOM 5267 C CA . GLY A 1 650 ? -79.084 -46.271 -26.612 1.00 93.16 650 GLY A CA 1
ATOM 5268 C C . GLY A 1 650 ? -80.276 -46.005 -25.714 1.00 92.52 650 GLY A C 1
ATOM 5269 O O . GLY A 1 650 ? -80.972 -44.989 -25.839 1.00 90.72 650 GLY A O 1
ATOM 5270 N N . SER A 1 651 ? -80.516 -46.934 -24.791 1.00 91.64 651 SER A N 1
ATOM 5271 C CA . SER A 1 651 ? -81.599 -46.844 -23.827 1.00 91.77 651 SER A CA 1
ATOM 5272 C C . SER A 1 651 ? -81.104 -46.474 -22.437 1.00 92.00 651 SER A C 1
ATOM 5273 O O . SER A 1 651 ? -81.888 -46.491 -21.483 1.00 92.86 651 SER A O 1
ATOM 5276 N N . ASN A 1 652 ? -79.826 -46.143 -22.302 1.00 91.34 652 ASN A N 1
ATOM 5277 C CA . ASN A 1 652 ? -79.233 -45.854 -21.008 1.00 92.12 652 ASN A CA 1
ATOM 5278 C C . ASN A 1 652 ? -78.993 -44.358 -20.857 1.00 89.68 652 ASN A C 1
ATOM 5279 O O . ASN A 1 652 ? -78.674 -43.660 -21.825 1.00 87.73 652 ASN A O 1
ATOM 5284 N N . ILE A 1 653 ? -79.140 -43.879 -19.624 1.00 87.57 653 ILE A N 1
ATOM 5285 C CA . ILE A 1 653 ? -78.962 -42.473 -19.286 1.00 85.50 653 ILE A CA 1
ATOM 5286 C C . ILE A 1 653 ? -77.952 -42.371 -18.153 1.00 87.20 653 ILE A C 1
ATOM 5287 O O . ILE A 1 653 ? -78.112 -43.020 -17.114 1.00 89.93 653 ILE A O 1
ATOM 5292 N N . CYS A 1 654 ? -76.917 -41.556 -18.351 1.00 91.20 654 CYS A N 1
ATOM 5293 C CA . CYS A 1 654 ? -75.828 -41.430 -17.392 1.00 92.45 654 CYS A CA 1
ATOM 5294 C C . CYS A 1 654 ? -75.405 -39.973 -17.290 1.00 89.49 654 CYS A C 1
ATOM 5295 O O . CYS A 1 654 ? -75.880 -39.109 -18.036 1.00 89.00 654 CYS A O 1
ATOM 5298 N N . ASN A 1 655 ? -74.509 -39.704 -16.345 1.00 87.32 655 ASN A N 1
ATOM 5299 C CA . ASN A 1 655 ? -73.929 -38.376 -16.242 1.00 85.87 655 ASN A CA 1
ATOM 5300 C C . ASN A 1 655 ? -73.092 -38.088 -17.484 1.00 84.80 655 ASN A C 1
ATOM 5301 O O . ASN A 1 655 ? -72.383 -38.974 -17.974 1.00 86.25 655 ASN A O 1
ATOM 5306 N N . PRO A 1 656 ? -73.156 -36.877 -18.026 1.00 83.79 656 PRO A N 1
ATOM 5307 C CA . PRO A 1 656 ? -72.281 -36.536 -19.149 1.00 83.19 656 PRO A CA 1
ATOM 5308 C C . PRO A 1 656 ? -70.847 -36.382 -18.673 1.00 84.55 656 PRO A C 1
ATOM 5309 O O . PRO A 1 656 ? -70.589 -35.852 -17.590 1.00 85.16 656 PRO A O 1
ATOM 5313 N N . ILE A 1 657 ? -69.910 -36.860 -19.495 1.00 88.64 657 ILE A N 1
ATOM 5314 C CA . ILE A 1 657 ? -68.499 -36.762 -19.135 1.00 89.84 657 ILE A CA 1
ATOM 5315 C C . ILE A 1 657 ? -68.068 -35.298 -19.099 1.00 89.18 657 ILE A C 1
ATOM 5316 O O . ILE A 1 657 ? -68.759 -34.398 -19.592 1.00 87.76 657 ILE A O 1
ATOM 5321 N N . LYS A 1 658 ? -66.913 -35.057 -18.481 1.00 85.51 658 LYS A N 1
ATOM 5322 C CA . LYS A 1 658 ? -66.358 -33.710 -18.441 1.00 85.37 658 LYS A CA 1
ATOM 5323 C C . LYS A 1 658 ? -66.101 -33.213 -19.858 1.00 84.92 658 LYS A C 1
ATOM 5324 O O . LYS A 1 658 ? -65.506 -33.916 -20.679 1.00 85.52 658 LYS A O 1
ATOM 5330 N N . GLY A 1 659 ? -66.560 -32.002 -20.147 1.00 89.35 659 GLY A N 1
ATOM 5331 C CA . GLY A 1 659 ? -66.432 -31.452 -21.477 1.00 89.11 659 GLY A CA 1
ATOM 5332 C C . GLY A 1 659 ? -67.589 -31.735 -22.407 1.00 87.97 659 GLY A C 1
ATOM 5333 O O . GLY A 1 659 ? -67.456 -31.511 -23.616 1.00 88.15 659 GLY A O 1
ATOM 5334 N N . SER A 1 660 ? -68.711 -32.236 -21.893 1.00 90.81 660 SER A N 1
ATOM 5335 C CA . SER A 1 660 ? -69.912 -32.376 -22.707 1.00 89.70 660 SER A CA 1
ATOM 5336 C C . SER A 1 660 ? -70.532 -31.004 -22.946 1.00 89.06 660 SER A C 1
ATOM 5337 O O . SER A 1 660 ? -70.668 -30.203 -22.016 1.00 88.94 660 SER A O 1
ATOM 5340 N N . TYR A 1 661 ? -70.899 -30.727 -24.196 1.00 92.41 661 TYR A N 1
ATOM 5341 C CA . TYR A 1 661 ? -71.450 -29.431 -24.551 1.00 92.19 661 TYR A CA 1
ATOM 5342 C C . TYR A 1 661 ? -72.633 -29.607 -25.490 1.00 91.57 661 TYR A C 1
ATOM 5343 O O . TYR A 1 661 ? -72.698 -30.565 -26.269 1.00 91.80 661 TYR A O 1
ATOM 5352 N N . VAL A 1 662 ? -73.581 -28.674 -25.384 1.00 88.11 662 VAL A N 1
ATOM 5353 C CA . VAL A 1 662 ? -74.692 -28.545 -26.321 1.00 88.07 662 VAL A CA 1
ATOM 5354 C C . VAL A 1 662 ? -74.747 -27.095 -26.771 1.00 89.12 662 VAL A C 1
ATOM 5355 O O . VAL A 1 662 ? -74.667 -26.181 -25.943 1.00 88.84 662 VAL A O 1
ATOM 5359 N N . LEU A 1 663 ? -74.884 -26.882 -28.078 1.00 89.02 663 LEU A N 1
ATOM 5360 C CA . LEU A 1 663 ? -74.758 -25.543 -28.637 1.00 90.84 663 LEU A CA 1
ATOM 5361 C C . LEU A 1 663 ? -75.907 -25.218 -29.580 1.00 92.07 663 LEU A C 1
ATOM 5362 O O . LEU A 1 663 ? -76.284 -26.032 -30.425 1.00 92.63 663 LEU A O 1
ATOM 5367 N N . LYS A 1 664 ? -76.437 -24.007 -29.436 1.00 95.65 664 LYS A N 1
ATOM 5368 C CA . LYS A 1 664 ? -77.321 -23.352 -30.381 1.00 97.93 664 LYS A CA 1
ATOM 5369 C C . LYS A 1 664 ? -76.661 -22.017 -30.689 1.00 100.46 664 LYS A C 1
ATOM 5370 O O . LYS A 1 664 ? -75.762 -21.591 -29.960 1.00 100.07 664 LYS A O 1
ATOM 5376 N N . ASN A 1 665 ? -77.081 -21.352 -31.768 1.00 98.88 665 ASN A N 1
ATOM 5377 C CA . ASN A 1 665 ? -76.365 -20.138 -32.152 1.00 101.60 665 ASN A CA 1
ATOM 5378 C C . ASN A 1 665 ? -76.344 -19.125 -31.015 1.00 100.53 665 ASN A C 1
ATOM 5379 O O . ASN A 1 665 ? -77.379 -18.547 -30.669 1.00 99.94 665 ASN A O 1
ATOM 5384 N N . ASP A 1 666 ? -75.160 -18.922 -30.435 1.00 95.97 666 ASP A N 1
ATOM 5385 C CA . ASP A 1 666 ? -74.840 -17.975 -29.366 1.00 95.27 666 ASP A CA 1
ATOM 5386 C C . ASP A 1 666 ? -75.346 -18.395 -27.987 1.00 92.25 666 ASP A C 1
ATOM 5387 O O . ASP A 1 666 ? -75.187 -17.622 -27.033 1.00 91.86 666 ASP A O 1
ATOM 5392 N N . LYS A 1 667 ? -75.923 -19.588 -27.840 1.00 95.88 667 LYS A N 1
ATOM 5393 C CA . LYS A 1 667 ? -76.500 -20.029 -26.573 1.00 93.10 667 LYS A CA 1
ATOM 5394 C C . LYS A 1 667 ? -76.101 -21.475 -26.330 1.00 90.66 667 LYS A C 1
ATOM 5395 O O . LYS A 1 667 ? -76.426 -22.344 -27.141 1.00 90.74 667 LYS A O 1
ATOM 5401 N N . ALA A 1 668 ? -75.441 -21.762 -25.209 1.00 86.45 668 ALA A N 1
ATOM 5402 C CA . ALA A 1 668 ? -74.936 -23.118 -25.037 1.00 85.07 668 ALA A CA 1
ATOM 5403 C C . ALA A 1 668 ? -74.955 -23.535 -23.571 1.00 83.40 668 ALA A C 1
ATOM 5404 O O . ALA A 1 668 ? -75.078 -22.707 -22.663 1.00 83.16 668 ALA A O 1
ATOM 5406 N N . PHE A 1 669 ? -74.840 -24.847 -23.367 1.00 81.88 669 PHE A N 1
ATOM 5407 C CA . PHE A 1 669 ? -74.634 -25.460 -22.064 1.00 81.10 669 PHE A CA 1
ATOM 5408 C C . PHE A 1 669 ? -73.344 -26.270 -22.087 1.00 82.09 669 PHE A C 1
ATOM 5409 O O . PHE A 1 669 ? -73.022 -26.914 -23.093 1.00 82.54 669 PHE A O 1
ATOM 5417 N N . ILE A 1 670 ? -72.617 -26.252 -20.968 1.00 82.09 670 ILE A N 1
ATOM 5418 C CA . ILE A 1 670 ? -71.346 -26.960 -20.842 1.00 83.42 670 ILE A CA 1
ATOM 5419 C C . ILE A 1 670 ? -71.229 -27.537 -19.437 1.00 83.04 670 ILE A C 1
ATOM 5420 O O . ILE A 1 670 ? -71.584 -26.882 -18.448 1.00 82.51 670 ILE A O 1
ATOM 5425 N N . VAL A 1 671 ? -70.730 -28.770 -19.360 1.00 84.54 671 VAL A N 1
ATOM 5426 C CA . VAL A 1 671 ? -70.388 -29.436 -18.108 1.00 85.09 671 VAL A CA 1
ATOM 5427 C C . VAL A 1 671 ? -68.880 -29.336 -17.923 1.00 86.70 671 VAL A C 1
ATOM 5428 O O . VAL A 1 671 ? -68.114 -29.875 -18.730 1.00 87.44 671 VAL A O 1
ATOM 5432 N N . THR A 1 672 ? -68.444 -28.661 -16.862 1.00 83.18 672 THR A N 1
ATOM 5433 C CA . THR A 1 672 ? -67.023 -28.448 -16.623 1.00 84.67 672 THR A CA 1
ATOM 5434 C C . THR A 1 672 ? -66.473 -29.328 -15.509 1.00 85.92 672 THR A C 1
ATOM 5435 O O . THR A 1 672 ? -65.315 -29.156 -15.112 1.00 87.25 672 THR A O 1
ATOM 5439 N N . THR A 1 673 ? -67.267 -30.261 -14.996 1.00 80.45 673 THR A N 1
ATOM 5440 C CA . THR A 1 673 ? -66.827 -31.144 -13.932 1.00 81.96 673 THR A CA 1
ATOM 5441 C C . THR A 1 673 ? -66.894 -32.593 -14.388 1.00 82.27 673 THR A C 1
ATOM 5442 O O . THR A 1 673 ? -67.576 -32.935 -15.357 1.00 81.10 673 THR A O 1
ATOM 5446 N N . ASP A 1 674 ? -66.168 -33.442 -13.667 1.00 92.44 674 ASP A N 1
ATOM 5447 C CA . ASP A 1 674 ? -66.183 -34.885 -13.870 1.00 93.13 674 ASP A CA 1
ATOM 5448 C C . ASP A 1 674 ? -66.863 -35.514 -12.661 1.00 94.25 674 ASP A C 1
ATOM 5449 O O . ASP A 1 674 ? -66.322 -35.483 -11.551 1.00 95.61 674 ASP A O 1
ATOM 5454 N N . ILE A 1 675 ? -68.042 -36.089 -12.877 1.00 89.91 675 ILE A N 1
ATOM 5455 C CA . ILE A 1 675 ? -68.835 -36.691 -11.815 1.00 91.22 675 ILE A CA 1
ATOM 5456 C C . ILE A 1 675 ? -69.050 -38.160 -12.146 1.00 92.19 675 ILE A C 1
ATOM 5457 O O . ILE A 1 675 ? -69.510 -38.493 -13.245 1.00 91.30 675 ILE A O 1
ATOM 5462 N N . LYS A 1 676 ? -68.709 -39.033 -11.200 1.00 95.74 676 LYS A N 1
ATOM 5463 C CA . LYS A 1 676 ? -68.918 -40.461 -11.394 1.00 96.92 676 LYS A CA 1
ATOM 5464 C C . LYS A 1 676 ? -70.408 -40.762 -11.501 1.00 96.93 676 LYS A C 1
ATOM 5465 O O . LYS A 1 676 ? -71.234 -40.148 -10.820 1.00 96.96 676 LYS A O 1
ATOM 5471 N N . ASP A 1 677 ? -70.751 -41.727 -12.355 1.00 96.27 677 ASP A N 1
ATOM 5472 C CA . ASP A 1 677 ? -72.147 -42.074 -12.602 1.00 96.41 677 ASP A CA 1
ATOM 5473 C C . ASP A 1 677 ? -72.821 -42.670 -11.375 1.00 98.18 677 ASP A C 1
ATOM 5474 O O . ASP A 1 677 ? -74.017 -42.975 -11.408 1.00 98.54 677 ASP A O 1
ATOM 5479 N N . GLY A 1 678 ? -72.066 -42.838 -10.293 1.00 89.42 678 GLY A N 1
ATOM 5480 C CA . GLY A 1 678 ? -72.551 -43.542 -9.126 1.00 90.85 678 GLY A CA 1
ATOM 5481 C C . GLY A 1 678 ? -73.581 -42.814 -8.288 1.00 90.70 678 GLY A C 1
ATOM 5482 O O . GLY A 1 678 ? -74.694 -43.312 -8.101 1.00 91.07 678 GLY A O 1
ATOM 5483 N N . VAL A 1 679 ? -73.233 -41.643 -7.761 1.00 93.53 679 VAL A N 1
ATOM 5484 C CA . VAL A 1 679 ? -74.052 -41.030 -6.718 1.00 92.57 679 VAL A CA 1
ATOM 5485 C C . VAL A 1 679 ? -74.518 -39.623 -7.058 1.00 89.95 679 VAL A C 1
ATOM 5486 O O . VAL A 1 679 ? -75.562 -39.178 -6.541 1.00 88.55 679 VAL A O 1
ATOM 5490 N N . ALA A 1 680 ? -73.834 -38.882 -7.926 1.00 92.46 680 ALA A N 1
ATOM 5491 C CA . ALA A 1 680 ? -74.185 -37.489 -8.174 1.00 89.95 680 ALA A CA 1
ATOM 5492 C C . ALA A 1 680 ? -74.372 -37.253 -9.671 1.00 89.62 680 ALA A C 1
ATOM 5493 O O . ALA A 1 680 ? -74.171 -38.145 -10.499 1.00 90.16 680 ALA A O 1
ATOM 5495 N N . SER A 1 681 ? -74.753 -36.022 -10.019 1.00 88.37 681 SER A N 1
ATOM 5496 C CA . SER A 1 681 ? -74.941 -35.621 -11.404 1.00 86.32 681 SER A CA 1
ATOM 5497 C C . SER A 1 681 ? -74.402 -34.201 -11.526 1.00 84.57 681 SER A C 1
ATOM 5498 O O . SER A 1 681 ? -74.718 -33.350 -10.677 1.00 84.11 681 SER A O 1
ATOM 5501 N N . PRO A 1 682 ? -73.609 -33.908 -12.555 1.00 86.28 682 PRO A N 1
ATOM 5502 C CA . PRO A 1 682 ? -72.932 -32.610 -12.612 1.00 84.04 682 PRO A CA 1
ATOM 5503 C C . PRO A 1 682 ? -73.894 -31.474 -12.932 1.00 84.18 682 PRO A C 1
ATOM 5504 O O . PRO A 1 682 ? -74.850 -31.636 -13.697 1.00 82.47 682 PRO A O 1
ATOM 5508 N N . ASN A 1 683 ? -73.623 -30.305 -12.340 1.00 91.59 683 ASN A N 1
ATOM 5509 C CA . ASN A 1 683 ? -74.424 -29.119 -12.604 1.00 89.14 683 ASN A CA 1
ATOM 5510 C C . ASN A 1 683 ? -73.721 -28.261 -13.644 1.00 88.63 683 ASN A C 1
ATOM 5511 O O . ASN A 1 683 ? -72.690 -27.646 -13.331 1.00 89.74 683 ASN A O 1
ATOM 5516 N N . PRO A 1 684 ? -74.233 -28.182 -14.881 1.00 87.80 684 PRO A N 1
ATOM 5517 C CA . PRO A 1 684 ? -73.553 -27.414 -15.933 1.00 87.98 684 PRO A CA 1
ATOM 5518 C C . PRO A 1 684 ? -73.724 -25.918 -15.756 1.00 87.29 684 PRO A C 1
ATOM 5519 O O . PRO A 1 684 ? -74.266 -25.469 -14.742 1.00 88.65 684 PRO A O 1
ATOM 5523 N N . LEU A 1 685 ? -73.265 -25.131 -16.726 1.00 82.28 685 LEU A N 1
ATOM 5524 C CA . LEU A 1 685 ? -73.454 -23.690 -16.640 1.00 81.99 685 LEU A CA 1
ATOM 5525 C C . LEU A 1 685 ? -73.827 -23.133 -18.007 1.00 82.60 685 LEU A C 1
ATOM 5526 O O . LEU A 1 685 ? -73.250 -23.526 -19.025 1.00 83.11 685 LEU A O 1
ATOM 5531 N N . LYS A 1 686 ? -74.807 -22.227 -18.016 1.00 86.71 686 LYS A N 1
ATOM 5532 C CA . LYS A 1 686 ? -75.202 -21.559 -19.250 1.00 87.31 686 LYS A CA 1
ATOM 5533 C C . LYS A 1 686 ? -74.070 -20.672 -19.742 1.00 89.11 686 LYS A C 1
ATOM 5534 O O . LYS A 1 686 ? -73.334 -20.080 -18.949 1.00 89.69 686 LYS A O 1
ATOM 5540 N N . ILE A 1 687 ? -73.923 -20.585 -21.059 1.00 83.36 687 ILE A N 1
ATOM 5541 C CA . ILE A 1 687 ? -72.938 -19.710 -21.678 1.00 85.34 687 ILE A CA 1
ATOM 5542 C C . ILE A 1 687 ? -73.614 -18.966 -22.816 1.00 86.88 687 ILE A C 1
ATOM 5543 O O . ILE A 1 687 ? -74.199 -19.587 -23.711 1.00 86.81 687 ILE A O 1
ATOM 5548 N N . GLU A 1 688 ? -73.532 -17.640 -22.789 1.00 90.28 688 GLU A N 1
ATOM 5549 C CA . GLU A 1 688 ? -74.195 -16.859 -23.821 1.00 92.60 688 GLU A CA 1
ATOM 5550 C C . GLU A 1 688 ? -73.269 -15.750 -24.291 1.00 95.60 688 GLU A C 1
ATOM 5551 O O . GLU A 1 688 ? -72.400 -15.295 -23.548 1.00 95.65 688 GLU A O 1
ATOM 5557 N N . LYS A 1 689 ? -73.456 -15.329 -25.540 1.00 97.50 689 LYS A N 1
ATOM 5558 C CA . LYS A 1 689 ? -72.657 -14.269 -26.153 1.00 100.66 689 LYS A CA 1
ATOM 5559 C C . LYS A 1 689 ? -73.612 -13.167 -26.600 1.00 103.86 689 LYS A C 1
ATOM 5560 O O . LYS A 1 689 ? -74.277 -13.295 -27.633 1.00 105.25 689 LYS A O 1
ATOM 5566 N N . THR A 1 690 ? -73.686 -12.089 -25.818 1.00 103.71 690 THR A N 1
ATOM 5567 C CA . THR A 1 690 ? -74.541 -10.966 -26.186 1.00 105.86 690 THR A CA 1
ATOM 5568 C C . THR A 1 690 ? -73.996 -10.243 -27.412 1.00 107.86 690 THR A C 1
ATOM 5569 O O . THR A 1 690 ? -74.720 -10.020 -28.389 1.00 109.45 690 THR A O 1
ATOM 5573 N N . TYR A 1 691 ? -72.715 -9.881 -27.381 1.00 105.24 691 TYR A N 1
ATOM 5574 C CA . TYR A 1 691 ? -72.047 -9.209 -28.489 1.00 107.11 691 TYR A CA 1
ATOM 5575 C C . TYR A 1 691 ? -70.631 -9.748 -28.597 1.00 105.75 691 TYR A C 1
ATOM 5576 O O . TYR A 1 691 ? -69.918 -9.818 -27.591 1.00 102.01 691 TYR A O 1
ATOM 5585 N N . GLY A 1 692 ? -70.222 -10.119 -29.802 1.00 110.94 692 GLY A N 1
ATOM 5586 C CA . GLY A 1 692 ? -68.899 -10.686 -29.980 1.00 109.65 692 GLY A CA 1
ATOM 5587 C C . GLY A 1 692 ? -68.615 -10.987 -31.435 1.00 111.27 692 GLY A C 1
ATOM 5588 O O . GLY A 1 692 ? -69.518 -11.019 -32.279 1.00 112.74 692 GLY A O 1
ATOM 5589 N N . ASP A 1 693 ? -67.331 -11.208 -31.710 1.00 117.11 693 ASP A N 1
ATOM 5590 C CA . ASP A 1 693 ? -66.823 -11.575 -33.025 1.00 118.68 693 ASP A CA 1
ATOM 5591 C C . ASP A 1 693 ? -66.357 -13.021 -33.093 1.00 116.71 693 ASP A C 1
ATOM 5592 O O . ASP A 1 693 ? -66.616 -13.705 -34.089 1.00 117.42 693 ASP A O 1
ATOM 5597 N N . VAL A 1 694 ? -65.668 -13.494 -32.051 1.00 109.62 694 VAL A N 1
ATOM 5598 C CA . VAL A 1 694 ? -65.192 -14.870 -32.022 1.00 107.64 694 VAL A CA 1
ATOM 5599 C C . VAL A 1 694 ? -66.373 -15.824 -32.073 1.00 106.00 694 VAL A C 1
ATOM 5600 O O . VAL A 1 694 ? -67.415 -15.592 -31.445 1.00 104.95 694 VAL A O 1
ATOM 5604 N N . GLU A 1 695 ? -66.215 -16.904 -32.836 1.00 108.10 695 GLU A N 1
ATOM 5605 C CA . GLU A 1 695 ? -67.272 -17.889 -32.988 1.00 106.75 695 GLU A CA 1
ATOM 5606 C C . GLU A 1 695 ? -67.518 -18.638 -31.681 1.00 103.52 695 GLU A C 1
ATOM 5607 O O . GLU A 1 695 ? -66.684 -18.661 -30.772 1.00 102.37 695 GLU A O 1
ATOM 5613 N N . MET A 1 696 ? -68.693 -19.266 -31.609 1.00 100.89 696 MET A N 1
ATOM 5614 C CA . MET A 1 696 ? -69.152 -19.885 -30.369 1.00 98.04 696 MET A CA 1
ATOM 5615 C C . MET A 1 696 ? -68.245 -21.034 -29.938 1.00 96.62 696 MET A C 1
ATOM 5616 O O . MET A 1 696 ? -67.845 -21.116 -28.771 1.00 95.20 696 MET A O 1
ATOM 5621 N N . LYS A 1 697 ? -67.946 -21.956 -30.858 1.00 98.17 697 LYS A N 1
ATOM 5622 C CA . LYS A 1 697 ? -67.152 -23.133 -30.506 1.00 97.17 697 LYS A CA 1
ATOM 5623 C C . LYS A 1 697 ? -65.824 -22.743 -29.867 1.00 97.38 697 LYS A C 1
ATOM 5624 O O . LYS A 1 697 ? -65.406 -23.338 -28.866 1.00 96.06 697 LYS A O 1
ATOM 5630 N N . SER A 1 698 ? -65.143 -21.747 -30.439 1.00 93.39 698 SER A N 1
ATOM 5631 C CA . SER A 1 698 ? -63.875 -21.293 -29.879 1.00 93.81 698 SER A CA 1
ATOM 5632 C C . SER A 1 698 ? -64.064 -20.749 -28.468 1.00 92.37 698 SER A C 1
ATOM 5633 O O . SER A 1 698 ? -63.264 -21.035 -27.569 1.00 91.70 698 SER A O 1
ATOM 5636 N N . ILE A 1 699 ? -65.121 -19.961 -28.257 1.00 95.13 699 ILE A N 1
ATOM 5637 C CA . ILE A 1 699 ? -65.421 -19.429 -26.929 1.00 93.99 699 ILE A CA 1
ATOM 5638 C C . ILE A 1 699 ? -65.594 -20.564 -25.927 1.00 91.93 699 ILE A C 1
ATOM 5639 O O . ILE A 1 699 ? -65.054 -20.524 -24.814 1.00 91.41 699 ILE A O 1
ATOM 5644 N N . LEU A 1 700 ? -66.352 -21.594 -26.313 1.00 90.85 700 LEU A N 1
ATOM 5645 C CA . LEU A 1 700 ? -66.613 -22.714 -25.411 1.00 89.10 700 LEU A CA 1
ATOM 5646 C C . LEU A 1 700 ? -65.332 -23.477 -25.089 1.00 89.41 700 LEU A C 1
ATOM 5647 O O . LEU A 1 700 ? -65.090 -23.847 -23.931 1.00 88.75 700 LEU A O 1
ATOM 5652 N N . GLU A 1 701 ? -64.512 -23.744 -26.107 1.00 93.10 701 GLU A N 1
ATOM 5653 C CA . GLU A 1 701 ? -63.246 -24.428 -25.867 1.00 93.32 701 GLU A CA 1
ATOM 5654 C C . GLU A 1 701 ? -62.361 -23.618 -24.931 1.00 95.11 701 GLU A C 1
ATOM 5655 O O . GLU A 1 701 ? -61.728 -24.174 -24.024 1.00 95.48 701 GLU A O 1
ATOM 5661 N N . GLN A 1 702 ? -62.322 -22.298 -25.127 1.00 96.78 702 GLN A N 1
ATOM 5662 C CA . GLN A 1 702 ? -61.556 -21.435 -24.236 1.00 96.65 702 GLN A CA 1
ATOM 5663 C C . GLN A 1 702 ? -62.072 -21.520 -22.809 1.00 95.11 702 GLN A C 1
ATOM 5664 O O . GLN A 1 702 ? -61.285 -21.576 -21.861 1.00 95.21 702 GLN A O 1
ATOM 5670 N N . ILE A 1 703 ? -63.393 -21.515 -22.636 1.00 92.56 703 ILE A N 1
ATOM 5671 C CA . ILE A 1 703 ? -63.959 -21.532 -21.291 1.00 91.23 703 ILE A CA 1
ATOM 5672 C C . ILE A 1 703 ? -63.633 -22.845 -20.589 1.00 91.03 703 ILE A C 1
ATOM 5673 O O . ILE A 1 703 ? -63.236 -22.856 -19.417 1.00 90.70 703 ILE A O 1
ATOM 5678 N N . TYR A 1 704 ? -63.776 -23.968 -21.299 1.00 93.20 704 TYR A N 1
ATOM 5679 C CA . TYR A 1 704 ? -63.433 -25.267 -20.721 1.00 92.38 704 TYR A CA 1
ATOM 5680 C C . TYR A 1 704 ? -61.958 -25.323 -20.349 1.00 95.61 704 TYR A C 1
ATOM 5681 O O . TYR A 1 704 ? -61.593 -25.791 -19.259 1.00 96.02 704 TYR A O 1
ATOM 5690 N N . SER A 1 705 ? -61.095 -24.848 -21.245 1.00 95.55 705 SER A N 1
ATOM 5691 C CA . SER A 1 705 ? -59.669 -24.798 -20.957 1.00 96.02 705 SER A CA 1
ATOM 5692 C C . SER A 1 705 ? -59.395 -23.995 -19.690 1.00 97.44 705 SER A C 1
ATOM 5693 O O . SER A 1 705 ? -58.782 -24.495 -18.740 1.00 99.03 705 SER A O 1
ATOM 5696 N N . LEU A 1 706 ? -59.870 -22.746 -19.655 1.00 99.66 706 LEU A N 1
ATOM 5697 C CA . LEU A 1 706 ? -59.659 -21.888 -18.492 1.00 99.79 706 LEU A CA 1
ATOM 5698 C C . LEU A 1 706 ? -60.177 -22.539 -17.216 1.00 98.19 706 LEU A C 1
ATOM 5699 O O . LEU A 1 706 ? -59.585 -22.373 -16.144 1.00 98.26 706 LEU A O 1
ATOM 5704 N N . SER A 1 707 ? -61.281 -23.285 -17.309 1.00 99.12 707 SER A N 1
ATOM 5705 C CA . SER A 1 707 ? -61.748 -24.044 -16.153 1.00 100.64 707 SER A CA 1
ATOM 5706 C C . SER A 1 707 ? -60.711 -25.071 -15.719 1.00 102.84 707 SER A C 1
ATOM 5707 O O . SER A 1 707 ? -60.479 -25.265 -14.519 1.00 103.84 707 SER A O 1
ATOM 5710 N N . GLN A 1 708 ? -60.084 -25.747 -16.683 1.00 105.87 708 GLN A N 1
ATOM 5711 C CA . GLN A 1 708 ? -59.125 -26.801 -16.357 1.00 105.64 708 GLN A CA 1
ATOM 5712 C C . GLN A 1 708 ? -57.743 -26.280 -15.965 1.00 107.23 708 GLN A C 1
ATOM 5713 O O . GLN A 1 708 ? -56.940 -27.060 -15.443 1.00 107.42 708 GLN A O 1
ATOM 5719 N N . ILE A 1 709 ? -57.445 -24.996 -16.184 1.00 101.57 709 ILE A N 1
ATOM 5720 C CA . ILE A 1 709 ? -56.113 -24.463 -15.886 1.00 103.09 709 ILE A CA 1
ATOM 5721 C C . ILE A 1 709 ? -56.006 -24.073 -14.409 1.00 103.98 709 ILE A C 1
ATOM 5722 O O . ILE A 1 709 ? -54.996 -23.499 -13.988 1.00 105.44 709 ILE A O 1
ATOM 5727 N N . HIS A 1 710 ? -57.029 -24.390 -13.608 1.00 96.96 710 HIS A N 1
ATOM 5728 C CA . HIS A 1 710 ? -57.071 -23.948 -12.212 1.00 97.81 710 HIS A CA 1
ATOM 5729 C C . HIS A 1 710 ? -55.763 -24.248 -11.490 1.00 99.75 710 HIS A C 1
ATOM 5730 O O . HIS A 1 710 ? -55.384 -25.410 -11.322 1.00 100.53 710 HIS A O 1
ATOM 5737 N N . VAL A 1 711 ? -55.094 -23.183 -11.045 1.00 95.18 711 VAL A N 1
ATOM 5738 C CA . VAL A 1 711 ? -53.761 -23.297 -10.465 1.00 97.88 711 VAL A CA 1
ATOM 5739 C C . VAL A 1 711 ? -53.813 -23.706 -8.995 1.00 99.07 711 VAL A C 1
ATOM 5740 O O . VAL A 1 711 ? -52.906 -24.395 -8.509 1.00 102.15 711 VAL A O 1
ATOM 5744 N N . GLY A 1 712 ? -54.877 -23.325 -8.279 1.00 101.79 712 GLY A N 1
ATOM 5745 C CA . GLY A 1 712 ? -54.938 -23.583 -6.847 1.00 103.10 712 GLY A CA 1
ATOM 5746 C C . GLY A 1 712 ? -54.850 -25.052 -6.474 1.00 103.91 712 GLY A C 1
ATOM 5747 O O . GLY A 1 712 ? -54.349 -25.395 -5.400 1.00 105.64 712 GLY A O 1
ATOM 5748 N N . SER A 1 713 ? -55.336 -25.939 -7.338 1.00 99.87 713 SER A N 1
ATOM 5749 C CA . SER A 1 713 ? -55.352 -27.357 -7.017 1.00 100.45 713 SER A CA 1
ATOM 5750 C C . SER A 1 713 ? -55.285 -28.172 -8.299 1.00 99.50 713 SER A C 1
ATOM 5751 O O . SER A 1 713 ? -55.477 -27.655 -9.404 1.00 98.17 713 SER A O 1
ATOM 5754 N N . THR A 1 714 ? -54.983 -29.460 -8.131 1.00 106.34 714 THR A N 1
ATOM 5755 C CA . THR A 1 714 ? -55.042 -30.393 -9.249 1.00 105.47 714 THR A CA 1
ATOM 5756 C C . THR A 1 714 ? -56.451 -30.461 -9.820 1.00 103.10 714 THR A C 1
ATOM 5757 O O . THR A 1 714 ? -56.642 -30.423 -11.041 1.00 101.82 714 THR A O 1
ATOM 5761 N N . LYS A 1 715 ? -57.448 -30.584 -8.941 1.00 104.71 715 LYS A N 1
ATOM 5762 C CA . LYS A 1 715 ? -58.845 -30.620 -9.357 1.00 102.54 715 LYS A CA 1
ATOM 5763 C C . LYS A 1 715 ? -59.193 -29.378 -10.159 1.00 101.05 715 LYS A C 1
ATOM 5764 O O . LYS A 1 715 ? -58.928 -28.251 -9.730 1.00 101.60 715 LYS A O 1
ATOM 5770 N N . SER A 1 716 ? -59.792 -29.585 -11.326 1.00 97.86 716 SER A N 1
ATOM 5771 C CA . SER A 1 716 ? -60.212 -28.463 -12.149 1.00 96.52 716 SER A CA 1
ATOM 5772 C C . SER A 1 716 ? -61.357 -27.715 -11.481 1.00 95.56 716 SER A C 1
ATOM 5773 O O . SER A 1 716 ? -62.264 -28.322 -10.904 1.00 95.15 716 SER A O 1
ATOM 5776 N N . LEU A 1 717 ? -61.298 -26.388 -11.545 1.00 90.35 717 LEU A N 1
ATOM 5777 C CA . LEU A 1 717 ? -62.393 -25.561 -11.060 1.00 89.42 717 LEU A CA 1
ATOM 5778 C C . LEU A 1 717 ? -63.593 -25.709 -11.985 1.00 87.49 717 LEU A C 1
ATOM 5779 O O . LEU A 1 717 ? -63.449 -25.728 -13.211 1.00 86.82 717 LEU A O 1
ATOM 5784 N N . ARG A 1 718 ? -64.785 -25.838 -11.395 1.00 86.45 718 ARG A N 1
ATOM 5785 C CA . ARG A 1 718 ? -65.995 -25.875 -12.209 1.00 84.64 718 ARG A CA 1
ATOM 5786 C C . ARG A 1 718 ? -66.147 -24.585 -12.997 1.00 83.61 718 ARG A C 1
ATOM 5787 O O . ARG A 1 718 ? -66.404 -24.604 -14.206 1.00 82.55 718 ARG A O 1
ATOM 5795 N N . LEU A 1 719 ? -65.995 -23.451 -12.321 1.00 90.10 719 LEU A N 1
ATOM 5796 C CA . LEU A 1 719 ? -65.995 -22.166 -12.986 1.00 89.55 719 LEU A CA 1
ATOM 5797 C C . LEU A 1 719 ? -64.739 -22.007 -13.836 1.00 90.40 719 LEU A C 1
ATOM 5798 O O . LEU A 1 719 ? -63.713 -22.639 -13.573 1.00 91.65 719 LEU A O 1
ATOM 5803 N N . PRO A 1 720 ? -64.797 -21.172 -14.869 1.00 93.04 720 PRO A N 1
ATOM 5804 C CA . PRO A 1 720 ? -63.562 -20.756 -15.537 1.00 94.24 720 PRO A CA 1
ATOM 5805 C C . PRO A 1 720 ? -62.705 -19.957 -14.568 1.00 95.64 720 PRO A C 1
ATOM 5806 O O . PRO A 1 720 ? -63.199 -19.375 -13.600 1.00 95.63 720 PRO A O 1
ATOM 5810 N N . ILE A 1 721 ? -61.397 -19.945 -14.830 1.00 94.90 721 ILE A N 1
ATOM 5811 C CA . ILE A 1 721 ? -60.491 -19.146 -14.008 1.00 96.47 721 ILE A CA 1
ATOM 5812 C C . ILE A 1 721 ? -60.935 -17.687 -13.997 1.00 96.52 721 ILE A C 1
ATOM 5813 O O . ILE A 1 721 ? -60.944 -17.032 -12.946 1.00 97.24 721 ILE A O 1
ATOM 5818 N N . THR A 1 722 ? -61.355 -17.178 -15.158 1.00 97.81 722 THR A N 1
ATOM 5819 C CA . THR A 1 722 ? -61.747 -15.778 -15.302 1.00 98.27 722 THR A CA 1
ATOM 5820 C C . THR A 1 722 ? -62.793 -15.372 -14.268 1.00 97.40 722 THR A C 1
ATOM 5821 O O . THR A 1 722 ? -62.586 -14.436 -13.486 1.00 98.30 722 THR A O 1
ATOM 5825 N N . THR A 1 723 ? -63.926 -16.074 -14.250 1.00 96.18 723 THR A N 1
ATOM 5826 C CA . THR A 1 723 ? -65.004 -15.770 -13.317 1.00 95.28 723 THR A CA 1
ATOM 5827 C C . THR A 1 723 ? -64.803 -16.432 -11.957 1.00 95.70 723 THR A C 1
ATOM 5828 O O . THR A 1 723 ? -65.234 -15.884 -10.934 1.00 95.95 723 THR A O 1
ATOM 5832 N N . GLY A 1 724 ? -64.140 -17.590 -11.919 1.00 92.18 724 GLY A N 1
ATOM 5833 C CA . GLY A 1 724 ? -63.930 -18.267 -10.649 1.00 93.23 724 GLY A CA 1
ATOM 5834 C C . GLY A 1 724 ? -63.067 -17.466 -9.695 1.00 95.33 724 GLY A C 1
ATOM 5835 O O . GLY A 1 724 ? -63.345 -17.400 -8.494 1.00 96.37 724 GLY A O 1
ATOM 5836 N N . TYR A 1 725 ? -62.004 -16.846 -10.213 1.00 97.60 725 TYR A N 1
ATOM 5837 C CA . TYR A 1 725 ? -61.141 -16.057 -9.342 1.00 99.78 725 TYR A CA 1
ATOM 5838 C C . TYR A 1 725 ? -61.842 -14.785 -8.886 1.00 99.07 725 TYR A C 1
ATOM 5839 O O . TYR A 1 725 ? -61.650 -14.341 -7.749 1.00 99.77 725 TYR A O 1
ATOM 5848 N N . ALA A 1 726 ? -62.667 -14.198 -9.751 1.00 101.35 726 ALA A N 1
ATOM 5849 C CA . ALA A 1 726 ? -63.533 -13.108 -9.323 1.00 100.62 726 ALA A CA 1
ATOM 5850 C C . ALA A 1 726 ? -64.449 -13.548 -8.186 1.00 100.27 726 ALA A C 1
ATOM 5851 O O . ALA A 1 726 ? -64.696 -12.785 -7.246 1.00 100.63 726 ALA A O 1
ATOM 5853 N N . ASP A 1 727 ? -64.968 -14.776 -8.257 1.00 106.24 727 ASP A N 1
ATOM 5854 C CA . ASP A 1 727 ? -65.826 -15.272 -7.182 1.00 106.17 727 ASP A CA 1
ATOM 5855 C C . ASP A 1 727 ? -65.043 -15.448 -5.884 1.00 107.83 727 ASP A C 1
ATOM 5856 O O . ASP A 1 727 ? -65.548 -15.122 -4.806 1.00 107.85 727 ASP A O 1
ATOM 5861 N N . LYS A 1 728 ? -63.823 -15.988 -5.963 1.00 110.25 728 LYS A N 1
ATOM 5862 C CA . LYS A 1 728 ? -62.978 -16.069 -4.770 1.00 111.66 728 LYS A CA 1
ATOM 5863 C C . LYS A 1 728 ? -62.770 -14.683 -4.164 1.00 112.13 728 LYS A C 1
ATOM 5864 O O . LYS A 1 728 ? -62.921 -14.483 -2.946 1.00 112.82 728 LYS A O 1
ATOM 5870 N N . ILE A 1 729 ? -62.418 -13.712 -5.012 1.00 110.72 729 ILE A N 1
ATOM 5871 C CA . ILE A 1 729 ? -62.208 -12.341 -4.553 1.00 111.20 729 ILE A CA 1
ATOM 5872 C C . ILE A 1 729 ? -63.454 -11.817 -3.850 1.00 110.51 729 ILE A C 1
ATOM 5873 O O . ILE A 1 729 ? -63.375 -11.223 -2.770 1.00 111.39 729 ILE A O 1
ATOM 5878 N N . CYS A 1 730 ? -64.625 -12.037 -4.450 1.00 116.62 730 CYS A N 1
ATOM 5879 C CA . CYS A 1 730 ? -65.863 -11.547 -3.851 1.00 115.92 730 CYS A CA 1
ATOM 5880 C C . CYS A 1 730 ? -66.153 -12.240 -2.526 1.00 116.50 730 CYS A C 1
ATOM 5881 O O . CYS A 1 730 ? -66.646 -11.610 -1.582 1.00 116.88 730 CYS A O 1
ATOM 5884 N N . LYS A 1 731 ? -65.859 -13.539 -2.438 1.00 117.25 731 LYS A N 1
ATOM 5885 C CA . LYS A 1 731 ? -66.051 -14.251 -1.179 1.00 118.00 731 LYS A CA 1
ATOM 5886 C C . LYS A 1 731 ? -65.215 -13.625 -0.070 1.00 119.82 731 LYS A C 1
ATOM 5887 O O . LYS A 1 731 ? -65.712 -13.386 1.037 1.00 120.55 731 LYS A O 1
ATOM 5893 N N . ALA A 1 732 ? -63.949 -13.330 -0.350 1.00 118.13 732 ALA A N 1
ATOM 5894 C CA . ALA A 1 732 ? -63.118 -12.661 0.646 1.00 119.97 732 ALA A CA 1
ATOM 5895 C C . ALA A 1 732 ? -62.651 -11.339 0.056 1.00 119.77 732 ALA A C 1
ATOM 5896 O O . ALA A 1 732 ? -61.540 -11.231 -0.468 1.00 119.87 732 ALA A O 1
ATOM 5898 N N . ILE A 1 733 ? -63.497 -10.317 0.177 1.00 118.62 733 ILE A N 1
ATOM 5899 C CA . ILE A 1 733 ? -63.164 -9.006 -0.368 1.00 118.51 733 ILE A CA 1
ATOM 5900 C C . ILE A 1 733 ? -62.201 -8.272 0.551 1.00 120.46 733 ILE A C 1
ATOM 5901 O O . ILE A 1 733 ? -61.264 -7.614 0.090 1.00 120.97 733 ILE A O 1
ATOM 5906 N N . GLU A 1 734 ? -62.401 -8.387 1.865 1.00 120.92 734 GLU A N 1
ATOM 5907 C CA . GLU A 1 734 ? -61.630 -7.578 2.801 1.00 123.00 734 GLU A CA 1
ATOM 5908 C C . GLU A 1 734 ? -60.193 -8.068 2.937 1.00 124.65 734 GLU A C 1
ATOM 5909 O O . GLU A 1 734 ? -59.289 -7.269 3.206 1.00 126.08 734 GLU A O 1
ATOM 5915 N N . TYR A 1 735 ? -59.962 -9.366 2.781 1.00 126.14 735 TYR A N 1
ATOM 5916 C CA . TYR A 1 735 ? -58.630 -9.929 2.964 1.00 127.86 735 TYR A CA 1
ATOM 5917 C C . TYR A 1 735 ? -57.770 -9.803 1.719 1.00 127.00 735 TYR A C 1
ATOM 5918 O O . TYR A 1 735 ? -56.659 -10.346 1.690 1.00 128.06 735 TYR A O 1
ATOM 5927 N N . ILE A 1 736 ? -58.268 -9.127 0.692 1.00 122.59 736 ILE A N 1
ATOM 5928 C CA . ILE A 1 736 ? -57.553 -9.013 -0.573 1.00 121.86 736 ILE A CA 1
ATOM 5929 C C . ILE A 1 736 ? -57.019 -7.598 -0.747 1.00 122.25 736 ILE A C 1
ATOM 5930 O O . ILE A 1 736 ? -57.728 -6.627 -0.445 1.00 121.63 736 ILE A O 1
ATOM 5935 N N . PRO A 1 737 ? -55.781 -7.431 -1.217 1.00 125.06 737 PRO A N 1
ATOM 5936 C CA . PRO A 1 737 ? -55.262 -6.078 -1.449 1.00 125.54 737 PRO A CA 1
ATOM 5937 C C . PRO A 1 737 ? -56.005 -5.426 -2.604 1.00 123.60 737 PRO A C 1
ATOM 5938 O O . PRO A 1 737 ? -56.000 -5.921 -3.734 1.00 122.99 737 PRO A O 1
ATOM 5942 N N . GLN A 1 738 ? -56.659 -4.310 -2.290 1.00 130.25 738 GLN A N 1
ATOM 5943 C CA . GLN A 1 738 ? -57.519 -3.602 -3.229 1.00 128.36 738 GLN A CA 1
ATOM 5944 C C . GLN A 1 738 ? -56.740 -2.662 -4.143 1.00 129.16 738 GLN A C 1
ATOM 5945 O O . GLN A 1 738 ? -57.173 -2.411 -5.277 1.00 127.57 738 GLN A O 1
ATOM 5951 N N . GLY A 1 739 ? -55.581 -2.176 -3.686 1.00 129.06 739 GLY A N 1
ATOM 5952 C CA . GLY A 1 739 ? -54.843 -1.134 -4.378 1.00 130.24 739 GLY A CA 1
ATOM 5953 C C . GLY A 1 739 ? -54.727 -1.280 -5.877 1.00 130.16 739 GLY A C 1
ATOM 5954 O O . GLY A 1 739 ? -55.292 -0.482 -6.627 1.00 131.10 739 GLY A O 1
ATOM 5955 N N . VAL A 1 740 ? -54.022 -2.308 -6.339 1.00 129.67 740 VAL A N 1
ATOM 5956 C CA . VAL A 1 740 ? -53.687 -2.446 -7.753 1.00 130.20 740 VAL A CA 1
ATOM 5957 C C . VAL A 1 740 ? -53.597 -3.924 -8.104 1.00 128.58 740 VAL A C 1
ATOM 5958 O O . VAL A 1 740 ? -53.641 -4.800 -7.233 1.00 127.25 740 VAL A O 1
ATOM 5962 N N . VAL A 1 741 ? -53.492 -4.188 -9.408 1.00 126.49 741 VAL A N 1
ATOM 5963 C CA . VAL A 1 741 ? -53.200 -5.526 -9.898 1.00 125.67 741 VAL A CA 1
ATOM 5964 C C . VAL A 1 741 ? -51.883 -6.003 -9.302 1.00 127.83 741 VAL A C 1
ATOM 5965 O O . VAL A 1 741 ? -50.889 -5.266 -9.276 1.00 130.17 741 VAL A O 1
ATOM 5969 N N . ASP A 1 742 ? -51.878 -7.230 -8.780 1.00 124.03 742 ASP A N 1
ATOM 5970 C CA . ASP A 1 742 ? -50.687 -7.823 -8.183 1.00 126.28 742 ASP A CA 1
ATOM 5971 C C . ASP A 1 742 ? -50.399 -9.163 -8.848 1.00 125.93 742 ASP A C 1
ATOM 5972 O O . ASP A 1 742 ? -51.312 -9.975 -9.034 1.00 124.78 742 ASP A O 1
ATOM 5977 N N . ASN A 1 743 ? -49.130 -9.395 -9.205 1.00 133.41 743 ASN A N 1
ATOM 5978 C CA . ASN A 1 743 ? -48.771 -10.636 -9.891 1.00 133.09 743 ASN A CA 1
ATOM 5979 C C . ASN A 1 743 ? -49.070 -11.857 -9.029 1.00 132.90 743 ASN A C 1
ATOM 5980 O O . ASN A 1 743 ? -49.538 -12.884 -9.535 1.00 131.97 743 ASN A O 1
ATOM 5985 N N . ARG A 1 744 ? -48.805 -11.768 -7.730 1.00 127.10 744 ARG A N 1
ATOM 5986 C CA . ARG A 1 744 ? -49.124 -12.855 -6.817 1.00 127.03 744 ARG A CA 1
ATOM 5987 C C . ARG A 1 744 ? -50.631 -12.918 -6.580 1.00 125.99 744 ARG A C 1
ATOM 5988 O O . ARG A 1 744 ? -51.357 -11.940 -6.779 1.00 125.36 744 ARG A O 1
ATOM 5996 N N . LEU A 1 745 ? -51.100 -14.088 -6.148 1.00 115.29 745 LEU A N 1
ATOM 5997 C CA . LEU A 1 745 ? -52.524 -14.348 -5.952 1.00 114.25 745 LEU A CA 1
ATOM 5998 C C . LEU A 1 745 ? -52.791 -14.621 -4.478 1.00 114.87 745 LEU A C 1
ATOM 5999 O O . LEU A 1 745 ? -52.290 -15.605 -3.928 1.00 116.22 745 LEU A O 1
ATOM 6004 N N . PHE A 1 746 ? -53.600 -13.769 -3.850 1.00 111.78 746 PHE A N 1
ATOM 6005 C CA . PHE A 1 746 ? -53.830 -13.842 -2.413 1.00 113.90 746 PHE A CA 1
ATOM 6006 C C . PHE A 1 746 ? -54.979 -14.760 -2.022 1.00 112.22 746 PHE A C 1
ATOM 6007 O O . PHE A 1 746 ? -55.016 -15.230 -0.878 1.00 114.96 746 PHE A O 1
ATOM 6015 N N . PHE A 1 747 ? -55.906 -15.027 -2.937 1.00 108.58 747 PHE A N 1
ATOM 6016 C CA . PHE A 1 747 ? -57.187 -15.631 -2.597 1.00 107.74 747 PHE A CA 1
ATOM 6017 C C . PHE A 1 747 ? -57.174 -17.153 -2.613 1.00 109.29 747 PHE A C 1
ATOM 6018 O O . PHE A 1 747 ? -58.035 -17.769 -1.974 1.00 108.47 747 PHE A O 1
ATOM 6026 N N . LEU A 1 748 ? -56.237 -17.770 -3.326 1.00 104.84 748 LEU A N 1
ATOM 6027 C CA . LEU A 1 748 ? -56.197 -19.225 -3.462 1.00 104.62 748 LEU A CA 1
ATOM 6028 C C . LEU A 1 748 ? -56.120 -19.923 -2.108 1.00 106.19 748 LEU A C 1
ATOM 6029 O O . LEU A 1 748 ? -56.881 -20.852 -1.833 1.00 105.50 748 LEU A O 1
#

Radius of gyration: 30.36 Å; Cα contacts (8 Å, |Δi|>4): 1523; chains: 1; bounding box: 87×56×64 Å

Foldseek 3Di:
DFFFWFQWFWKDDFFDWDKWQKKAKAWDADDPDPVVVQVVQQQVQCVVQVNADWFDDDRMIIHRDDRPDHDDDNGIDMGRPDMGIDQLLPPQVRVQLVVLQLLLVLQVPDCDPPGDGQWDGPSDQKIKGQFAQDPVRPRHWAADPFFFTKIKMKGWGKTQHSTRIIMIRIFIAMDTFGPDFQLNVVVVPPDQQFFWKQFQPPSPDTQFTFHGWAPAFLLDFCLFVPPRHGNLRVCCPPPNNVVPVDHDPVQSRHTWTWTAGPNRIGIDRRRRMTTDDDLVVCCVPPVVSSVVCVLVRFAFFQRRLVRVLVSQVSSQFRPVIPRMGTDNADDQHPVVPQKDWDFFDDFWKAACQGTDPALQQLQVSAFVDADDAAQAEEEEEAPPDCVLVVLVVVLLVLQCAQQNAPGRHNPRGHGNRYHHHDQDPQLYYDYDYFQDLVSLLVVLVVSVVGPSNAEYEYEWEDDPSRPINPPSNLQSCQVPVYFYQYDYSVLSVVRVDRPDPCCSQVSQLSVLQSCQLPLTGSIWTPDAPFPAQKEKEKEWFDDDQQWIWIWMKMARGLGRNFIKIAGFDGTDSDRADDVVSVVVVCVQVQVVSCVVPPHGTAEYEYEYADDNPYDVVSVVVVCVVVNYAYWYKYKYQPDSIFIWTDDPRDIGADAARIKMDHFQKIWHFLAGDDSPRHHTRIIIMGTPDHDDGDVSVSNSFSNQQCSDRSHSHGHRGGVGVVLNVLCSVPVSSHNNPHMDRRRRRD

Solvent-accessible surface area: 38010 Å² total; per-residue (Å²): 152,61,41,2,1,21,7,0,0,36,0,77,12,127,10,89,85,48,80,0,64,27,2,105,25,70,49,108,80,149,56,153,69,86,122,125,19,16,121,59,7,20,126,97,0,41,45,56,4,182,160,61,18,4,14,29,67,60,111,42,0,15,0,35,66,103,6,190,75,74,22,173,45,172,76,13,86,21,54,108,62,41,90,83,109,18,37,10,61,134,16,32,63,1,2,60,65,1,1,13,40,24,0,1,63,27,0,84,121,44,121,38,180,66,115,165,118,19,5,74,19,142,70,62,82,64,0,27,4,46,3,0,7,26,104,97,94,147,74,108,80,23,118,12,161,76,8,7,56,1,7,3,48,8,71,5,62,10,45,5,61,194,89,8,99,0,5,0,44,7,30,4,50,28,34,47,40,15,69,37,19,0,45,84,14,56,122,94,60,99,61,3,104,47,50,54,0,112,0,125,36,69,99,53,72,30,83,0,101,9,87,131,46,29,111,85,29,0,38,51,114,45,9,3,77,124,154,75,26,6,5,14,58,100,23,57,106,36,141,41,92,138,66,7,113,192,35,74,125,107,16,75,92,4,106,0,0,48,0,89,9,93,135,136,78,95,44,28,1,0,29,0,0,18,4,32,21,72,79,127,46,1,47,150,40,28,126,159,10,11,157,112,0,51,103,17,38,98,12,23,0,52,25,6,26,60,0,0,34,15,0,7,112,42,6,27,73,4,157,111,9,83,88,1,69,16,94,73,93,17,38,86,43,4,81,110,50,61,29,68,24,9,53,20,161,114,27,60,4,44,5,54,136,20,144,22,200,69,37,111,94,0,0,98,15,18,12,62,113,56,40,189,122,48,44,62,0,5,4,21,14,7,95,61,55,51,112,14,1,72,36,0,11,164,20,12,44,45,4,6,48,26,2,4,48,98,162,150,20,74,148,142,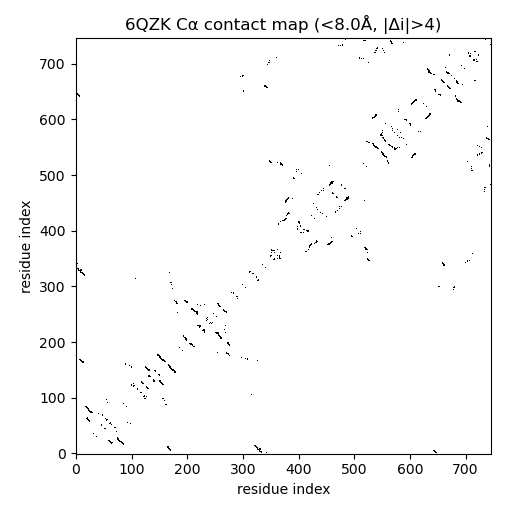0,21,117,122,20,18,61,14,1,129,29,49,101,107,10,91,50,105,56,9,136,61,63,62,84,96,79,2,72,42,18,0,126,120,16,108,134,76,159,176,11,16,6,1,0,0,0,17,18,68,174,169,153,40,106,33,0,85,61,13,0,10,67,16,1,8,136,30,81,32,6,2,13,23,11,57,36,146,36,0,104,54,26,150,102,113,117,88,146,42,0,22,126,88,3,14,56,28,10,0,27,5,3,0,13,16,26,2,4,0,0,7,2,84,94,19,69,19,88,4,44,0,1,1,0,1,7,32,15,63,230,112,152,54,57,24,53,0,0,0,2,2,3,14,23,52,60,1,70,45,3,5,1,2,21,7,72,98,80,25,80,25,96,113,3,36,83,98,4,0,79,46,0,4,44,44,0,2,92,31,17,94,128,107,88,55,128,82,5,136,5,6,0,12,0,8,17,31,98,19,136,11,59,67,90,37,6,97,96,21,6,115,166,69,62,10,94,10,5,5,0,4,0,23,55,134,29,98,48,32,2,0,30,12,88,64,107,101,13,32,4,1,82,50,0,1,34,3,17,81,116,56,113,3,21,0,1,1,26,99,53,183,75,57,89,32,14,3,80,2,0,66,1,39,22,76,76,26,85,18,123,5,118,32,0,2,76,2,0,4,11,0,0,2,3,24,0,10,19,21,164,27,38,69,16,0,2,4,0,0,0,0,50,74,0,18,150,15,21,108,40,6,25,82,50,101,24,27,79,83,2,4,24,29